Protein 2V2G (pdb70)

CATH classification: 3.40.30.10 (+1 more: 3.30.1020.10)

InterPro domains:
  IPR000866 Alkyl hydroperoxide reductase subunit C/ Thiol specific antioxidant [PF00578] (6-140)
  IPR013766 Thioredoxin domain [PS51352] (3-165)
  IPR019479 Peroxiredoxin, C-terminal [PF10417] (162-196)
  IPR024706 Peroxiredoxin, AhpC-type [PIRSF000239] (3-217)
  IPR036249 Thioredoxin-like superfamily [SSF52833] (3-201)
  IPR045020 1-Cys peroxiredoxin [cd03016] (5-217)

Structure (mmCIF, N/CA/C/O backbone):
data_2V2G
#
_entry.id   2V2G
#
_cell.length_a   127.246
_cell.length_b   83.226
_cell.length_c   98.349
_cell.angle_alpha   90.00
_cell.angle_beta   100.71
_cell.angle_gamma   90.00
#
_symmetry.space_group_name_H-M   'C 1 2 1'
#
loop_
_entity.id
_entity.type
_entity.pdbx_description
1 polymer 'PEROXIREDOXIN 6'
2 non-polymer 'BENZOIC ACID'
3 non-polymer GLYCEROL
4 water water
#
loop_
_atom_site.group_PDB
_atom_site.id
_atom_site.type_symbol
_atom_site.label_atom_id
_atom_site.label_alt_id
_atom_site.label_comp_id
_atom_site.label_asym_id
_atom_site.label_entity_id
_atom_site.label_seq_id
_atom_site.pdbx_PDB_ins_code
_atom_site.Cartn_x
_atom_site.Cartn_y
_atom_site.Cartn_z
_atom_site.occupancy
_atom_site.B_iso_or_equiv
_atom_site.auth_seq_id
_atom_site.auth_comp_id
_atom_site.auth_asym_id
_atom_site.auth_atom_id
_atom_site.pdbx_PDB_model_num
ATOM 1 N N . GLY A 1 2 ? -2.198 53.393 -19.781 1.00 33.08 2 GLY A N 1
ATOM 2 C CA . GLY A 1 2 ? -2.484 51.931 -19.820 1.00 31.83 2 GLY A CA 1
ATOM 3 C C . GLY A 1 2 ? -1.611 51.201 -18.809 1.00 31.16 2 GLY A C 1
ATOM 4 O O . GLY A 1 2 ? -0.681 51.781 -18.249 1.00 31.68 2 GLY A O 1
ATOM 5 N N . ILE A 1 3 ? -1.931 49.960 -18.522 1.00 30.47 3 ILE A N 1
ATOM 6 C CA . ILE A 1 3 ? -1.203 49.181 -17.553 1.00 30.54 3 ILE A CA 1
ATOM 7 C C . ILE A 1 3 ? -0.727 47.889 -18.220 1.00 29.97 3 ILE A C 1
ATOM 8 O O . ILE A 1 3 ? -1.488 47.265 -18.966 1.00 30.87 3 ILE A O 1
ATOM 13 N N . THR A 1 4 ? 0.533 47.551 -18.059 1.00 28.11 4 THR A N 1
ATOM 14 C CA . THR A 1 4 ? 1.073 46.359 -18.702 1.00 28.52 4 THR A CA 1
ATOM 15 C C . THR A 1 4 ? 1.158 45.219 -17.691 1.00 26.43 4 THR A C 1
ATOM 16 O O . THR A 1 4 ? 1.124 45.430 -16.453 1.00 26.56 4 THR A O 1
ATOM 20 N N . LEU A 1 5 ? 1.311 44.003 -18.192 1.00 23.52 5 LEU A N 1
ATOM 21 C CA . LEU A 1 5 ? 1.380 42.862 -17.281 1.00 23.84 5 LEU A CA 1
ATOM 22 C C . LEU A 1 5 ? 2.610 42.962 -16.390 1.00 22.58 5 LEU A C 1
ATOM 23 O O . LEU A 1 5 ? 3.708 43.382 -16.822 1.00 23.36 5 LEU A O 1
ATOM 28 N N . GLY A 1 6 ? 2.425 42.568 -15.103 1.00 23.19 6 GLY A N 1
ATOM 29 C CA . GLY A 1 6 ? 3.435 42.593 -14.117 1.00 22.74 6 GLY A CA 1
ATOM 30 C C . GLY A 1 6 ? 3.590 43.945 -13.436 1.00 23.13 6 GLY A C 1
ATOM 31 O O . GLY A 1 6 ? 4.334 44.038 -12.486 1.00 24.84 6 GLY A O 1
ATOM 32 N N . GLU A 1 7 ? 2.890 44.994 -13.931 1.00 23.63 7 GLU A N 1
ATOM 33 C CA . GLU A 1 7 ? 2.966 46.293 -13.233 1.00 24.22 7 GLU A CA 1
ATOM 34 C C . GLU A 1 7 ? 2.179 46.207 -11.936 1.00 22.24 7 GLU A C 1
ATOM 35 O O . GLU A 1 7 ? 1.133 45.534 -11.889 1.00 22.64 7 GLU A O 1
ATOM 41 N N . VAL A 1 8 ? 2.654 46.930 -10.910 1.00 24.15 8 VAL A N 1
ATOM 42 C CA . VAL A 1 8 ? 1.842 47.126 -9.695 1.00 23.31 8 VAL A CA 1
ATOM 43 C C . VAL A 1 8 ? 0.599 47.963 -10.028 1.00 23.75 8 VAL A C 1
ATOM 44 O O . VAL A 1 8 ? 0.693 49.062 -10.625 1.00 25.74 8 VAL A O 1
ATOM 48 N N . PHE A 1 9 ? -0.575 47.402 -9.719 1.00 21.94 9 PHE A N 1
ATOM 49 C CA . PHE A 1 9 ? -1.814 48.082 -9.990 1.00 23.37 9 PHE A CA 1
ATOM 50 C C . PHE A 1 9 ? -1.868 49.376 -9.184 1.00 25.18 9 PHE A C 1
ATOM 51 O O . PHE A 1 9 ? -1.426 49.424 -8.040 1.00 24.41 9 PHE A O 1
ATOM 59 N N . PRO A 1 10 ? -2.339 50.473 -9.759 1.00 25.12 10 PRO A N 1
ATOM 60 C CA . PRO A 1 10 ? -2.435 51.711 -8.949 1.00 24.56 10 PRO A CA 1
ATOM 61 C C . PRO A 1 10 ? -3.221 51.541 -7.632 1.00 23.11 10 PRO A C 1
ATOM 62 O O . PRO A 1 10 ? -4.307 50.908 -7.580 1.00 23.11 10 PRO A O 1
ATOM 66 N N . ASN A 1 11 ? -2.644 52.132 -6.572 1.00 23.22 11 ASN A N 1
ATOM 67 C CA . ASN A 1 11 ? -3.255 52.128 -5.236 1.00 23.02 11 ASN A CA 1
ATOM 68 C C . ASN A 1 11 ? -4.181 53.340 -5.132 1.00 22.74 11 ASN A C 1
ATOM 69 O O . ASN A 1 11 ? -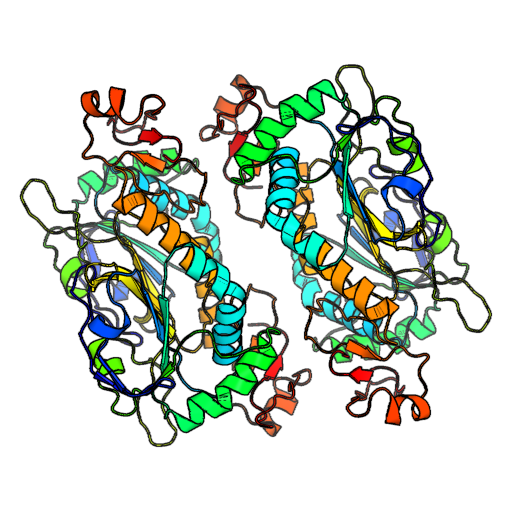3.980 54.329 -4.392 1.00 22.00 11 ASN A O 1
ATOM 74 N N . PHE A 1 12 ? -5.238 53.234 -5.931 1.00 23.33 12 PHE A N 1
ATOM 75 C CA . PHE A 1 12 ? -6.137 54.356 -6.123 1.00 23.85 12 PHE A CA 1
ATOM 76 C C . PHE A 1 12 ? -7.114 54.529 -4.966 1.00 24.04 12 PHE A C 1
ATOM 77 O O . PHE A 1 12 ? -7.414 53.546 -4.250 1.00 24.51 12 PHE A O 1
ATOM 85 N N . GLU A 1 13 ? -7.592 55.773 -4.804 1.00 25.52 13 GLU A N 1
ATOM 86 C CA . GLU A 1 13 ? -8.648 56.159 -3.863 1.00 27.30 13 GLU A CA 1
ATOM 87 C C . GLU A 1 13 ? -9.880 56.441 -4.735 1.00 27.05 13 GLU A C 1
ATOM 88 O O . GLU A 1 13 ? -9.798 57.268 -5.658 1.00 28.54 13 GLU A O 1
ATOM 94 N N . ALA A 1 14 ? -10.995 55.765 -4.469 1.00 26.14 14 ALA A N 1
ATOM 95 C CA . ALA A 1 14 ? -12.231 55.989 -5.230 1.00 26.91 14 ALA A CA 1
ATOM 96 C C . ALA A 1 14 ? -13.455 55.934 -4.302 1.00 27.55 14 ALA A C 1
ATOM 97 O O . ALA A 1 14 ? -13.413 55.270 -3.275 1.00 28.17 14 ALA A O 1
ATOM 99 N N . ASP A 1 15 ? -14.541 56.613 -4.672 1.00 27.71 15 ASP A N 1
ATOM 100 C CA . ASP A 1 15 ? -15.831 56.347 -4.043 1.00 26.46 15 ASP A CA 1
ATOM 101 C C . ASP A 1 15 ? -16.496 55.101 -4.698 1.00 24.60 15 ASP A C 1
ATOM 102 O O . ASP A 1 15 ? -16.216 54.670 -5.843 1.00 24.91 15 ASP A O 1
ATOM 107 N N . SER A 1 16 ? -17.386 54.516 -3.916 1.00 23.82 16 SER A N 1
ATOM 108 C CA . SER A 1 16 ? -18.016 53.270 -4.274 1.00 24.09 16 SER A CA 1
ATOM 109 C C . SER A 1 16 ? -19.314 53.094 -3.516 1.00 23.80 16 SER A C 1
ATOM 110 O O . SER A 1 16 ? -19.614 53.854 -2.595 1.00 23.39 16 SER A O 1
ATOM 113 N N . THR A 1 17 ? -20.038 52.041 -3.884 1.00 23.93 17 THR A N 1
ATOM 114 C CA . THR A 1 17 ? -21.228 51.601 -3.137 1.00 24.21 17 THR A CA 1
ATOM 115 C C . THR A 1 17 ? -21.002 51.147 -1.686 1.00 23.72 17 THR A C 1
ATOM 116 O O . THR A 1 17 ? -21.970 51.020 -0.920 1.00 24.76 17 THR A O 1
ATOM 120 N N . ILE A 1 18 ? -19.741 50.887 -1.335 1.00 23.20 18 ILE A N 1
ATOM 121 C CA . ILE A 1 18 ? -19.352 50.605 0.041 1.00 24.97 18 ILE A CA 1
ATOM 122 C C . ILE A 1 18 ? -18.587 51.769 0.659 1.00 26.49 18 ILE A C 1
ATOM 123 O O . ILE A 1 18 ? -18.018 51.622 1.723 1.00 27.89 18 ILE A O 1
ATOM 128 N N . GLY A 1 19 ? -18.658 52.946 0.051 1.00 26.41 19 GLY A N 1
ATOM 129 C CA . GLY A 1 19 ? -17.980 54.127 0.569 1.00 26.15 19 GLY A CA 1
ATOM 130 C C . GLY A 1 19 ? -16.596 54.284 -0.035 1.00 26.26 19 GLY A C 1
ATOM 131 O O . GLY A 1 19 ? -16.241 53.607 -0.998 1.00 25.71 19 GLY A O 1
ATOM 132 N N . LYS A 1 20 ? -15.811 55.208 0.498 1.00 26.03 20 LYS A N 1
ATOM 133 C CA . LYS A 1 20 ? -14.493 55.435 -0.052 1.00 27.68 20 LYS A CA 1
ATOM 134 C C . LYS A 1 20 ? -13.590 54.284 0.274 1.00 27.13 20 LYS A C 1
ATOM 135 O O . LYS A 1 20 ? -13.686 53.681 1.348 1.00 27.80 20 LYS A O 1
ATOM 141 N N . LEU A 1 21 ? -12.747 53.950 -0.688 1.00 27.06 21 LEU A N 1
ATOM 142 C CA . LEU A 1 21 ? -11.790 52.886 -0.542 1.00 27.52 21 LEU A CA 1
ATOM 143 C C . LEU A 1 21 ? -10.455 53.210 -1.175 1.00 27.26 21 LEU A C 1
ATOM 144 O O . LEU A 1 21 ? -10.339 54.042 -2.080 1.00 27.99 21 LEU A O 1
ATOM 149 N N . LYS A 1 22 ? -9.445 52.527 -0.654 1.00 25.18 22 LYS A N 1
ATOM 150 C CA . LYS A 1 22 ? -8.098 52.614 -1.144 1.00 24.32 22 LYS A CA 1
ATOM 151 C C . LYS A 1 22 ? -7.752 51.201 -1.659 1.00 23.77 22 LYS A C 1
ATOM 152 O O . LYS A 1 22 ? -7.893 50.181 -0.968 1.00 21.02 22 LYS A O 1
ATOM 158 N N . PHE A 1 23 ? -7.412 51.105 -2.930 1.00 22.10 23 PHE A N 1
ATOM 159 C CA . PHE A 1 23 ? -7.460 49.823 -3.598 1.00 23.69 23 PHE A CA 1
ATOM 160 C C . PHE A 1 23 ? -6.584 48.705 -2.980 1.00 23.20 23 PHE A C 1
ATOM 161 O O . PHE A 1 23 ? -7.045 47.570 -2.804 1.00 23.91 23 PHE A O 1
ATOM 169 N N . HIS A 1 24 ? -5.330 49.020 -2.669 1.00 22.86 24 HIS A N 1
ATOM 170 C CA . HIS A 1 24 ? -4.459 48.000 -2.072 1.00 23.28 24 HIS A CA 1
ATOM 171 C C . HIS A 1 24 ? -4.970 47.542 -0.713 1.00 23.16 24 HIS A C 1
ATOM 172 O O . HIS A 1 24 ? -4.691 46.389 -0.341 1.00 22.70 24 HIS A O 1
ATOM 179 N N . ASP A 1 25 ? -5.633 48.427 0.043 1.00 23.78 25 ASP A N 1
ATOM 180 C CA . ASP A 1 25 ? -6.204 48.120 1.387 1.00 24.01 25 ASP A CA 1
ATOM 181 C C . ASP A 1 25 ? -7.416 47.193 1.226 1.00 25.45 25 ASP A C 1
ATOM 182 O O . ASP A 1 25 ? -7.605 46.238 1.974 1.00 25.45 25 ASP A O 1
ATOM 187 N N . TRP A 1 26 ? -8.246 47.522 0.258 1.00 24.94 26 TRP A N 1
ATOM 188 C CA . TRP A 1 26 ? -9.471 46.793 -0.012 1.00 24.60 26 TRP A CA 1
ATOM 189 C C . TRP A 1 26 ? -9.121 45.405 -0.526 1.00 24.44 26 TRP A C 1
ATOM 190 O O . TRP A 1 26 ? -9.669 44.402 -0.041 1.00 24.96 26 TRP A O 1
ATOM 201 N N . LEU A 1 27 ? -8.185 45.336 -1.445 1.00 24.62 27 LEU A N 1
ATOM 202 C CA . LEU A 1 27 ? -7.781 44.058 -2.000 1.00 24.82 27 LEU A CA 1
ATOM 203 C C . LEU A 1 27 ? -7.030 43.188 -0.955 1.00 24.19 27 LEU A C 1
ATOM 204 O O . LEU A 1 27 ? -7.317 41.982 -0.791 1.00 23.89 27 LEU A O 1
ATOM 209 N N . GLY A 1 28 ? -6.083 43.798 -0.230 1.00 23.63 28 GLY A N 1
ATOM 210 C CA . GLY A 1 28 ? -5.303 42.987 0.697 1.00 24.84 28 GLY A CA 1
ATOM 211 C C . GLY A 1 28 ? -4.485 41.890 0.008 1.00 24.58 28 GLY A C 1
ATOM 212 O O . GLY A 1 28 ? -4.110 41.999 -1.174 1.00 26.86 28 GLY A O 1
ATOM 213 N N . ASN A 1 29 ? -4.204 40.824 0.774 1.00 26.49 29 ASN A N 1
ATOM 214 C CA . ASN A 1 29 ? -3.330 39.738 0.313 1.00 25.98 29 ASN A CA 1
ATOM 215 C C . ASN A 1 29 ? -4.173 38.676 -0.438 1.00 26.54 29 ASN A C 1
ATOM 216 O O . ASN A 1 29 ? -4.280 37.528 0.009 1.00 29.03 29 ASN A O 1
ATOM 221 N N . SER A 1 30 ? -4.869 39.122 -1.463 1.00 24.59 30 SER A N 1
ATOM 222 C CA . SER A 1 30 ? -5.870 38.328 -2.165 1.00 25.54 30 SER A CA 1
ATOM 223 C C . SER A 1 30 ? -5.769 38.536 -3.660 1.00 24.88 30 SER A C 1
ATOM 224 O O . SER A 1 30 ? -5.414 39.646 -4.091 1.00 25.79 30 SER A O 1
ATOM 227 N N . TRP A 1 31 ? -6.190 37.496 -4.427 1.00 24.91 31 TRP A N 1
ATOM 228 C CA . TRP A 1 31 ? -6.478 37.639 -5.845 1.00 24.95 31 TRP A CA 1
ATOM 229 C C . TRP A 1 31 ? -7.708 38.526 -5.984 1.00 23.83 31 TRP A C 1
ATOM 230 O O . TRP A 1 31 ? -8.605 38.506 -5.134 1.00 22.75 31 TRP A O 1
ATOM 241 N N . GLY A 1 32 ? -7.750 39.275 -7.063 1.00 23.75 32 GLY A N 1
ATOM 242 C CA . GLY A 1 32 ? -8.829 40.185 -7.340 1.00 24.75 32 GLY A CA 1
ATOM 243 C C . GLY A 1 32 ? -9.158 40.293 -8.803 1.00 24.93 32 GLY A C 1
ATOM 244 O O . GLY A 1 32 ? -8.276 40.118 -9.625 1.00 25.40 32 GLY A O 1
ATOM 245 N N . VAL A 1 33 ? -10.395 40.668 -9.099 1.00 24.21 33 VAL A N 1
ATOM 246 C CA . VAL A 1 33 ? -10.823 40.966 -10.469 1.00 23.59 33 VAL A CA 1
ATOM 247 C C . VAL A 1 33 ? -11.537 42.313 -10.444 1.00 23.85 33 VAL A C 1
ATOM 248 O O . VAL A 1 33 ? -12.579 42.430 -9.757 1.00 25.76 33 VAL A O 1
ATOM 252 N N . LEU A 1 34 ? -10.948 43.312 -11.091 1.00 24.38 34 LEU A N 1
ATOM 253 C CA . LEU A 1 34 ? -11.603 44.577 -11.347 1.00 24.83 34 LEU A CA 1
ATOM 254 C C . LEU A 1 34 ? -12.168 44.565 -12.748 1.00 25.54 34 LEU A C 1
ATOM 255 O O . LEU A 1 34 ? -11.441 44.279 -13.697 1.00 25.78 34 LEU A O 1
ATOM 260 N N . PHE A 1 35 ? -13.453 44.859 -12.900 1.00 24.20 35 PHE A N 1
ATOM 261 C CA . PHE A 1 35 ? -14.060 44.841 -14.240 1.00 25.09 35 PHE A CA 1
ATOM 262 C C . PHE A 1 35 ? -14.908 46.058 -14.405 1.00 25.94 35 PHE A C 1
ATOM 263 O O . PHE A 1 35 ? -15.524 46.525 -13.430 1.00 29.11 35 PHE A O 1
ATOM 271 N N . SER A 1 36 ? -14.880 46.653 -15.590 1.00 24.71 36 SER A N 1
ATOM 272 C CA . SER A 1 36 ? -15.635 47.855 -15.852 1.00 23.70 36 SER A CA 1
ATOM 273 C C . SER A 1 36 ? -16.787 47.588 -16.823 1.00 24.07 36 SER A C 1
ATOM 274 O O . SER A 1 36 ? -16.840 46.578 -17.534 1.00 25.29 36 SER A O 1
ATOM 277 N N . HIS A 1 37 ? -17.706 48.555 -16.862 1.00 24.71 37 HIS A N 1
ATOM 278 C CA . HIS A 1 37 ? -18.747 48.616 -17.844 1.00 23.80 37 HIS A CA 1
ATOM 279 C C . HIS A 1 37 ? -19.090 50.062 -18.212 1.00 23.76 37 HIS A C 1
ATOM 280 O O . HIS A 1 37 ? -18.794 50.992 -17.463 1.00 22.94 37 HIS A O 1
ATOM 287 N N . PRO A 1 38 ? -19.647 50.275 -19.419 1.00 24.00 38 PRO A N 1
ATOM 288 C CA . PRO A 1 38 ? -19.801 51.670 -19.906 1.00 24.36 38 PRO A CA 1
ATOM 289 C C . PRO A 1 38 ? -20.756 52.567 -19.135 1.00 24.44 38 PRO A C 1
ATOM 290 O O . PRO A 1 38 ? -20.396 53.686 -18.804 1.00 24.86 38 PRO A O 1
ATOM 294 N N . ARG A 1 39 ? -21.942 52.055 -18.788 1.00 25.20 39 ARG A N 1
ATOM 295 C CA . ARG A 1 39 ? -22.971 52.891 -18.227 1.00 25.50 39 ARG A CA 1
ATOM 296 C C . ARG A 1 39 ? -23.951 52.012 -17.449 1.00 24.65 39 ARG A C 1
ATOM 297 O O . ARG A 1 39 ? -24.312 50.958 -17.904 1.00 26.23 39 ARG A O 1
ATOM 305 N N . ASP A 1 40 ? -24.383 52.506 -16.296 1.00 25.28 40 ASP A N 1
ATOM 306 C CA . ASP A 1 40 ? -25.507 51.908 -15.560 1.00 24.46 40 ASP A CA 1
ATOM 307 C C . ASP A 1 40 ? -26.761 52.028 -16.371 1.00 25.12 40 ASP A C 1
ATOM 308 O O . ASP A 1 40 ? -26.860 52.896 -17.246 1.00 25.73 40 ASP A O 1
ATOM 313 N N . PHE A 1 41 ? -27.747 51.170 -16.076 1.00 24.54 41 PHE A N 1
ATOM 314 C CA . PHE A 1 41 ? -29.032 51.209 -16.760 1.00 24.15 41 PHE A CA 1
ATOM 315 C C . PHE A 1 41 ? -28.885 50.997 -18.286 1.00 23.58 41 PHE A C 1
ATOM 316 O O . PHE A 1 41 ? -29.570 51.672 -19.098 1.00 23.87 41 PHE A O 1
ATOM 324 N N . THR A 1 42 ? -27.972 50.116 -18.658 1.00 24.47 42 THR A N 1
ATOM 325 C CA . THR A 1 42 ? -27.870 49.658 -20.029 1.00 25.99 42 THR A CA 1
ATOM 326 C C . THR A 1 42 ? -27.887 48.137 -20.052 1.00 25.73 42 THR A C 1
ATOM 327 O O . THR A 1 42 ? -27.505 47.486 -19.051 1.00 25.86 42 THR A O 1
ATOM 331 N N . PRO A 1 43 ? -28.408 47.559 -21.168 1.00 26.71 43 PRO A N 1
ATOM 332 C CA . PRO A 1 43 ? -28.844 46.138 -21.170 1.00 25.46 43 PRO A CA 1
ATOM 333 C C . PRO A 1 43 ? -27.721 45.114 -21.064 1.00 24.46 43 PRO A C 1
ATOM 334 O O . PRO A 1 43 ? -27.770 44.210 -20.223 1.00 24.57 43 PRO A O 1
ATOM 338 N N . VAL A 1 44 ? -26.731 45.167 -21.950 1.00 22.77 44 VAL A N 1
ATOM 339 C CA . VAL A 1 44 ? -25.604 44.176 -21.844 1.00 23.20 44 VAL A CA 1
ATOM 340 C C . VAL A 1 44 ? -24.929 44.231 -20.480 1.00 23.23 44 VAL A C 1
ATOM 341 O O . VAL A 1 44 ? -24.641 43.213 -19.898 1.00 23.53 44 VAL A O 1
ATOM 345 N N . SER A 1 45 ? -24.686 45.455 -20.018 1.00 22.68 45 SER A N 1
ATOM 346 C CA . SER A 1 45 ? -24.052 45.687 -18.717 1.00 23.59 45 SER A CA 1
ATOM 347 C C . SER A 1 45 ? -24.852 45.003 -17.614 1.00 23.19 45 SER A C 1
ATOM 348 O O . SER A 1 45 ? -24.256 44.395 -16.688 1.00 24.14 45 SER A O 1
ATOM 351 N N . THR A 1 46 ? -26.159 45.055 -17.737 1.00 22.45 46 THR A N 1
ATOM 352 C CA . THR A 1 46 ? -27.051 44.415 -16.735 1.00 23.30 46 THR A CA 1
ATOM 353 C C . THR A 1 46 ? -26.889 42.909 -16.797 1.00 23.56 46 THR A C 1
ATOM 354 O O . THR A 1 46 ? -26.732 42.227 -15.764 1.00 22.89 46 THR A O 1
ATOM 358 N N . THR A 1 47 ? -26.917 42.337 -18.012 1.00 23.19 47 THR A N 1
ATOM 359 C CA . THR A 1 47 ? -26.649 40.887 -18.137 1.00 23.14 47 THR A CA 1
ATOM 360 C C . THR A 1 47 ? -25.290 40.453 -17.559 1.00 23.28 47 THR A C 1
ATOM 361 O O . THR A 1 47 ? -25.157 39.365 -17.005 1.00 23.76 47 THR A O 1
ATOM 365 N N . GLU A 1 48 ? -24.251 41.295 -17.736 1.00 23.30 48 GLU A N 1
ATOM 366 C CA . GLU A 1 48 ? -22.910 40.974 -17.258 1.00 23.28 48 GLU A CA 1
ATOM 367 C C . GLU A 1 48 ? -22.778 40.995 -15.737 1.00 22.75 48 GLU A C 1
ATOM 368 O O . GLU A 1 48 ? -22.326 39.985 -15.126 1.00 23.67 48 GLU A O 1
ATOM 374 N N . LEU A 1 49 ? -23.200 42.091 -15.121 1.00 23.35 49 LEU A N 1
ATOM 375 C CA . LEU A 1 49 ? -23.154 42.155 -13.641 1.00 23.04 49 LEU A CA 1
ATOM 376 C C . LEU A 1 49 ? -24.089 41.108 -13.048 1.00 22.68 49 LEU A C 1
ATOM 377 O O . LEU A 1 49 ? -23.800 40.534 -12.005 1.00 25.15 49 LEU A O 1
ATOM 382 N N . GLY A 1 50 ? -25.190 40.790 -13.710 1.00 22.57 50 GLY A N 1
ATOM 383 C CA . GLY A 1 50 ? -26.064 39.728 -13.213 1.00 22.60 50 GLY A CA 1
ATOM 384 C C . GLY A 1 50 ? -25.441 38.356 -13.290 1.00 21.32 50 GLY A C 1
ATOM 385 O O . GLY A 1 50 ? -25.587 37.510 -12.399 1.00 23.69 50 GLY A O 1
ATOM 386 N N . ARG A 1 51 ? -24.711 38.097 -14.377 1.00 22.04 51 ARG A N 1
ATOM 387 C CA . ARG A 1 51 ? -23.913 36.898 -14.497 1.00 22.00 51 ARG A CA 1
ATOM 388 C C . ARG A 1 51 ? -22.875 36.762 -13.393 1.00 21.44 51 ARG A C 1
ATOM 389 O O . ARG A 1 51 ? -22.630 35.654 -12.905 1.00 22.40 51 ARG A O 1
ATOM 397 N N . VAL A 1 52 ? -22.189 37.865 -13.079 1.00 22.02 52 VAL A N 1
ATOM 398 C CA . VAL A 1 52 ? -21.210 37.837 -12.000 1.00 23.03 52 VAL A CA 1
ATOM 399 C C . VAL A 1 52 ? -21.873 37.466 -10.654 1.00 23.06 52 VAL A C 1
ATOM 400 O O . VAL A 1 52 ? -21.329 36.621 -9.930 1.00 23.11 52 VAL A O 1
ATOM 404 N N . ILE A 1 53 ? -23.038 38.012 -10.354 1.00 23.65 53 ILE A N 1
ATOM 405 C CA . ILE A 1 53 ? -23.808 37.561 -9.160 1.00 22.65 53 ILE A CA 1
ATOM 406 C C . ILE A 1 53 ? -24.036 36.030 -9.227 1.00 23.60 53 ILE A C 1
ATOM 407 O O . ILE A 1 53 ? -23.784 35.316 -8.249 1.00 21.85 53 ILE A O 1
ATOM 412 N N . GLN A 1 54 ? -24.479 35.518 -10.398 1.00 23.34 54 GLN A N 1
ATOM 413 C CA . GLN A 1 54 ? -24.700 34.095 -10.533 1.00 22.91 54 GLN A CA 1
ATOM 414 C C . GLN A 1 54 ? -23.453 33.255 -10.228 1.00 22.29 54 GLN A C 1
ATOM 415 O O . GLN A 1 54 ? -23.585 32.142 -9.707 1.00 23.53 54 GLN A O 1
ATOM 421 N N . LEU A 1 55 ? -22.278 33.810 -10.569 1.00 22.90 55 LEU A N 1
ATOM 422 C CA . LEU A 1 55 ? -21.007 33.141 -10.385 1.00 23.62 55 LEU A CA 1
ATOM 423 C C . LEU A 1 55 ? -20.286 33.521 -9.054 1.00 23.67 55 LEU A C 1
ATOM 424 O O . LEU A 1 55 ? -19.115 33.150 -8.874 1.00 24.17 55 LEU A O 1
ATOM 429 N N . GLU A 1 56 ? -20.921 34.259 -8.144 1.00 24.48 56 GLU A N 1
ATOM 430 C CA . GLU A 1 56 ? -20.170 34.830 -7.023 1.00 26.07 56 GLU A CA 1
ATOM 431 C C . GLU A 1 56 ? -19.514 33.723 -6.152 1.00 25.76 56 GLU A C 1
ATOM 432 O O . GLU A 1 56 ? -18.350 33.865 -5.755 1.00 27.51 56 GLU A O 1
ATOM 438 N N . GLY A 1 57 ? -20.218 32.636 -5.940 1.00 24.04 57 GLY A N 1
ATOM 439 C CA . GLY A 1 57 ? -19.627 31.507 -5.271 1.00 24.98 57 GLY A CA 1
ATOM 440 C C . GLY A 1 57 ? -18.423 30.850 -5.953 1.00 24.39 57 GLY A C 1
ATOM 441 O O . GLY A 1 57 ? -17.561 30.316 -5.265 1.00 25.39 57 GLY A O 1
ATOM 442 N N . ASP A 1 58 ? -18.386 30.837 -7.290 1.00 24.99 58 ASP A N 1
ATOM 443 C CA . ASP A 1 58 ? -17.236 30.291 -8.007 1.00 24.93 58 ASP A CA 1
ATOM 444 C C . ASP A 1 58 ? -15.992 31.170 -7.778 1.00 23.61 58 ASP A C 1
ATOM 445 O O . ASP A 1 58 ? -14.892 30.672 -7.643 1.00 24.54 58 ASP A O 1
ATOM 450 N N . PHE A 1 59 ? -16.184 32.467 -7.724 1.00 24.33 59 PHE A N 1
ATOM 451 C CA . PHE A 1 59 ? -15.074 33.394 -7.426 1.00 24.43 59 PHE A CA 1
ATOM 452 C C . PHE A 1 59 ? -14.684 33.231 -5.955 1.00 26.25 59 PHE A C 1
ATOM 453 O O . PHE A 1 59 ? -13.492 33.142 -5.641 1.00 25.42 59 PHE A O 1
ATOM 461 N N . LYS A 1 60 ? -15.696 33.157 -5.084 1.00 26.29 60 LYS A N 1
ATOM 462 C CA . LYS A 1 60 ? -15.432 33.060 -3.638 1.00 25.37 60 LYS A CA 1
ATOM 463 C C . LYS A 1 60 ? -14.628 31.798 -3.351 1.00 24.99 60 LYS A C 1
ATOM 464 O O . LYS A 1 60 ? -13.670 31.859 -2.591 1.00 24.18 60 LYS A O 1
ATOM 470 N N . LYS A 1 61 ? -15.002 30.665 -3.948 1.00 25.10 61 LYS A N 1
ATOM 471 C CA . LYS A 1 61 ? -14.286 29.379 -3.769 1.00 26.40 61 LYS A CA 1
ATOM 472 C C . LYS A 1 61 ? -12.797 29.495 -4.113 1.00 24.97 61 LYS A C 1
ATOM 473 O O . LYS A 1 61 ? -11.946 28.720 -3.590 1.00 25.76 61 LYS A O 1
ATOM 479 N N . ARG A 1 62 ? -12.505 30.385 -5.051 1.00 24.42 62 ARG A N 1
ATOM 480 C CA . ARG A 1 62 ? -11.130 30.567 -5.520 1.00 23.85 62 ARG A CA 1
ATOM 481 C C . ARG A 1 62 ? -10.384 31.656 -4.791 1.00 24.70 62 ARG A C 1
ATOM 482 O O . ARG A 1 62 ? -9.252 31.973 -5.135 1.00 24.15 62 ARG A O 1
ATOM 490 N N . GLY A 1 63 ? -11.008 32.254 -3.770 1.00 22.94 63 GLY A N 1
ATOM 491 C CA . GLY A 1 63 ? -10.366 33.347 -3.051 1.00 24.16 63 GLY A CA 1
ATOM 492 C C . GLY A 1 63 ? -10.211 34.615 -3.854 1.00 22.76 63 GLY A C 1
ATOM 493 O O . GLY A 1 63 ? -9.265 35.390 -3.652 1.00 24.57 63 GLY A O 1
ATOM 494 N N . VAL A 1 64 ? -11.134 34.852 -4.792 1.00 22.63 64 VAL A N 1
ATOM 495 C CA . VAL A 1 64 ? -11.032 35.979 -5.703 1.00 22.81 64 VAL A CA 1
ATOM 496 C C . VAL A 1 64 ? -12.063 37.061 -5.383 1.00 23.85 64 VAL A C 1
ATOM 497 O O . VAL A 1 64 ? -13.289 36.789 -5.317 1.00 25.04 64 VAL A O 1
ATOM 501 N N . LYS A 1 65 ? -11.540 38.203 -4.986 1.00 23.15 65 LYS A N 1
ATOM 502 C CA . LYS A 1 65 ? -12.398 39.373 -4.675 1.00 23.88 65 LYS A CA 1
ATOM 503 C C . LYS A 1 65 ? -12.831 40.048 -5.947 1.00 25.77 65 LYS A C 1
ATOM 504 O O . LYS A 1 65 ? -11.989 40.410 -6.772 1.00 29.20 65 LYS A O 1
ATOM 510 N N . LEU A 1 66 ? -14.112 40.348 -6.053 1.00 24.73 66 LEU A N 1
ATOM 511 C CA . LEU A 1 66 ? -14.639 41.080 -7.179 1.00 23.17 66 LEU A CA 1
ATOM 512 C C . LEU A 1 66 ? -14.962 42.558 -6.929 1.00 22.78 66 LEU A C 1
ATOM 513 O O . LEU A 1 66 ? -15.441 42.908 -5.845 1.00 23.23 66 LEU A O 1
ATOM 518 N N . ILE A 1 67 ? -14.759 43.380 -7.951 1.00 22.33 67 ILE A N 1
ATOM 519 C CA . ILE A 1 67 ? -15.099 44.801 -7.891 1.00 23.32 67 ILE A CA 1
ATOM 520 C C . ILE A 1 67 ? -15.404 45.373 -9.272 1.00 23.57 67 ILE A C 1
ATOM 521 O O . ILE A 1 67 ? -14.663 45.139 -10.180 1.00 24.07 67 ILE A O 1
ATOM 526 N N . ALA A 1 68 ? -16.585 46.012 -9.371 1.00 23.32 68 ALA A N 1
ATOM 527 C CA . ALA A 1 68 ? -17.056 46.627 -10.621 1.00 24.42 68 ALA A CA 1
ATOM 528 C C . ALA A 1 68 ? -16.752 48.129 -10.652 1.00 24.86 68 ALA A C 1
ATOM 529 O O . ALA A 1 68 ? -16.410 48.713 -9.647 1.00 24.81 68 ALA A O 1
ATOM 531 N N . LEU A 1 69 ? -16.899 48.740 -11.834 1.00 23.96 69 LEU A N 1
ATOM 532 C CA . LEU A 1 69 ? -16.531 50.128 -12.107 1.00 25.37 69 LEU A CA 1
ATOM 533 C C . LEU A 1 69 ? -17.238 50.653 -13.316 1.00 23.95 69 LEU A C 1
ATOM 534 O O . LEU A 1 69 ? -17.260 50.009 -14.362 1.00 23.47 69 LEU A O 1
ATOM 539 N N . SER A 1 70 ? -17.872 51.795 -13.163 1.00 22.79 70 SER A N 1
ATOM 540 C CA . SER A 1 70 ? -18.206 52.648 -14.298 1.00 23.19 70 SER A CA 1
ATOM 541 C C . SER A 1 70 ? -18.027 54.134 -13.911 1.00 22.71 70 SER A C 1
ATOM 542 O O . SER A 1 70 ? -17.743 54.489 -12.755 1.00 23.68 70 SER A O 1
ATOM 545 N N . CYS A 1 71 ? -18.216 55.011 -14.871 1.00 23.66 71 CYS A N 1
ATOM 546 C CA . CYS A 1 71 ? -18.051 56.458 -14.578 1.00 23.62 71 CYS A CA 1
ATOM 547 C C . CYS A 1 71 ? -19.318 57.086 -13.972 1.00 24.77 71 CYS A C 1
ATOM 548 O O . CYS A 1 71 ? -19.370 58.268 -13.728 1.00 25.54 71 CYS A O 1
ATOM 551 N N . ASP A 1 72 ? -20.337 56.278 -13.722 1.00 25.37 72 ASP A N 1
ATOM 552 C CA . ASP A 1 72 ? -21.552 56.803 -13.095 1.00 26.11 72 ASP A CA 1
ATOM 553 C C . ASP A 1 72 ? -21.367 57.057 -11.588 1.00 26.38 72 ASP A C 1
ATOM 554 O O . ASP A 1 72 ? -20.395 56.610 -10.987 1.00 26.86 72 ASP A O 1
ATOM 559 N N . ASN A 1 73 ? -22.329 57.742 -10.984 1.00 25.24 73 ASN A N 1
ATOM 560 C CA . ASN A 1 73 ? -22.270 58.052 -9.577 1.00 25.70 73 ASN A CA 1
ATOM 561 C C . ASN A 1 73 ? -22.791 56.919 -8.681 1.00 24.89 73 ASN A C 1
ATOM 562 O O . ASN A 1 73 ? -23.461 55.982 -9.141 1.00 24.77 73 ASN A O 1
ATOM 567 N N . VAL A 1 74 ? -22.484 57.001 -7.402 1.00 24.62 74 VAL A N 1
ATOM 568 C CA . VAL A 1 74 ? -22.831 55.933 -6.457 1.00 25.28 74 VAL A CA 1
ATOM 569 C C . VAL A 1 74 ? -24.369 55.735 -6.306 1.00 24.36 74 VAL A C 1
ATOM 570 O O . VAL A 1 74 ? -24.860 54.602 -6.195 1.00 23.91 74 VAL A O 1
ATOM 574 N N . ALA A 1 75 ? -25.128 56.833 -6.299 1.00 24.33 75 ALA A N 1
ATOM 575 C CA . ALA A 1 75 ? -26.603 56.760 -6.217 1.00 24.64 75 ALA A CA 1
ATOM 576 C C . ALA A 1 75 ? -27.212 55.960 -7.372 1.00 24.80 75 ALA A C 1
ATOM 577 O O . ALA A 1 75 ? -28.051 55.072 -7.166 1.00 24.02 75 ALA A O 1
ATOM 579 N N . ASP A 1 76 ? -26.729 56.211 -8.590 1.00 24.07 76 ASP A N 1
ATOM 580 C CA . ASP A 1 76 ? -27.129 55.419 -9.751 1.00 24.87 76 ASP A CA 1
ATOM 581 C C . ASP A 1 76 ? -26.711 53.930 -9.646 1.00 24.29 76 ASP A C 1
ATOM 582 O O . ASP A 1 76 ? -27.464 53.005 -9.995 1.00 23.01 76 ASP A O 1
ATOM 587 N N . HIS A 1 77 ? -25.515 53.679 -9.135 1.00 24.05 77 HIS A N 1
ATOM 588 C CA . HIS A 1 77 ? -25.091 52.303 -8.895 1.00 24.55 77 HIS A CA 1
ATOM 589 C C . HIS A 1 77 ? -26.029 51.599 -7.938 1.00 22.79 77 HIS A C 1
ATOM 590 O O . HIS A 1 77 ? -26.427 50.468 -8.179 1.00 22.64 77 HIS A O 1
ATOM 597 N N . LYS A 1 78 ? -26.389 52.263 -6.850 1.00 24.40 78 LYS A N 1
ATOM 598 C CA . LYS A 1 78 ? -27.283 51.643 -5.867 1.00 25.89 78 LYS A CA 1
ATOM 599 C C . LYS A 1 78 ? -28.656 51.331 -6.460 1.00 24.92 78 LYS A C 1
ATOM 600 O O . LYS A 1 78 ? -29.168 50.226 -6.282 1.00 26.23 78 LYS A O 1
ATOM 606 N N . GLU A 1 79 ? -29.217 52.268 -7.217 1.00 25.26 79 GLU A N 1
ATOM 607 C CA . GLU A 1 79 ? -30.521 52.062 -7.829 1.00 24.83 79 GLU A CA 1
ATOM 608 C C . GLU A 1 79 ? -30.462 50.979 -8.902 1.00 23.95 79 GLU A C 1
ATOM 609 O O . GLU A 1 79 ? -31.269 50.057 -8.941 1.00 25.05 79 GLU A O 1
ATOM 615 N N . TRP A 1 80 ? -29.489 51.100 -9.778 1.00 23.51 80 TRP A N 1
ATOM 616 C CA . TRP A 1 80 ? -29.347 50.107 -10.831 1.00 23.39 80 TRP A CA 1
ATOM 617 C C . TRP A 1 80 ? -29.042 48.705 -10.307 1.00 23.04 80 TRP A C 1
ATOM 618 O O . TRP A 1 80 ? -29.413 47.723 -10.937 1.00 23.58 80 TRP A O 1
ATOM 629 N N . SER A 1 81 ? -28.357 48.602 -9.178 1.00 22.84 81 SER A N 1
ATOM 630 C CA . SER A 1 81 ? -28.035 47.319 -8.617 1.00 23.99 81 SER A CA 1
ATOM 631 C C . SER A 1 81 ? -29.327 46.464 -8.376 1.00 22.82 81 SER A C 1
ATOM 632 O O . SER A 1 81 ? -29.287 45.254 -8.486 1.00 23.29 81 SER A O 1
ATOM 635 N N . GLU A 1 82 ? -30.467 47.115 -8.091 1.00 23.37 82 GLU A N 1
ATOM 636 C CA . GLU A 1 82 ? -31.743 46.388 -7.936 1.00 24.26 82 GLU A CA 1
ATOM 637 C C . GLU A 1 82 ? -32.187 45.730 -9.250 1.00 24.35 82 GLU A C 1
ATOM 638 O O . GLU A 1 82 ? -32.778 44.640 -9.238 1.00 25.52 82 GLU A O 1
ATOM 644 N N . ASP A 1 83 ? -31.915 46.383 -10.371 1.00 23.56 83 ASP A N 1
ATOM 645 C CA . ASP A 1 83 ? -32.187 45.824 -11.691 1.00 24.98 83 ASP A CA 1
ATOM 646 C C . ASP A 1 83 ? -31.237 44.647 -11.955 1.00 25.03 83 ASP A C 1
ATOM 647 O O . ASP A 1 83 ? -31.650 43.605 -12.485 1.00 25.01 83 ASP A O 1
ATOM 652 N N . VAL A 1 84 ? -29.963 44.809 -11.577 1.00 24.62 84 VAL A N 1
ATOM 653 C CA . VAL A 1 84 ? -28.972 43.734 -11.735 1.00 24.40 84 VAL A CA 1
ATOM 654 C C . VAL A 1 84 ? -29.373 42.468 -10.949 1.00 24.91 84 VAL A C 1
ATOM 655 O O . VAL A 1 84 ? -29.325 41.356 -11.457 1.00 24.80 84 VAL A O 1
ATOM 659 N N . LYS A 1 85 ? -29.750 42.649 -9.689 1.00 24.87 85 LYS A N 1
ATOM 660 C CA . LYS A 1 85 ? -30.201 41.516 -8.873 1.00 25.73 85 LYS A CA 1
ATOM 661 C C . LYS A 1 85 ? -31.363 40.812 -9.559 1.00 26.57 85 LYS A C 1
ATOM 662 O O . LYS A 1 85 ? -31.390 39.598 -9.644 1.00 26.18 85 LYS A O 1
ATOM 668 N N . CYS A 1 86 ? -32.321 41.587 -10.055 1.00 27.61 86 CYS A N 1
ATOM 669 C CA . CYS A 1 86 ? -33.495 41.021 -10.702 1.00 28.04 86 CYS A CA 1
ATOM 670 C C . CYS A 1 86 ? -33.115 40.072 -11.853 1.00 27.69 86 CYS A C 1
ATOM 671 O O . CYS A 1 86 ? -33.553 38.924 -11.916 1.00 26.72 86 CYS A O 1
ATOM 674 N N . LEU A 1 87 ? -32.303 40.587 -12.756 1.00 26.87 87 LEU A N 1
ATOM 675 C CA . LEU A 1 87 ? -31.901 39.880 -13.924 1.00 28.25 87 LEU A CA 1
ATOM 676 C C . LEU A 1 87 ? -31.054 38.653 -13.541 1.00 27.41 87 LEU A C 1
ATOM 677 O O . LEU A 1 87 ? -31.058 37.634 -14.234 1.00 28.93 87 LEU A O 1
ATOM 682 N N . SER A 1 88 ? -30.302 38.747 -12.452 1.00 26.03 88 SER A N 1
ATOM 683 C CA . SER A 1 88 ? -29.473 37.638 -11.998 1.00 24.77 88 SER A CA 1
ATOM 684 C C . SER A 1 88 ? -30.321 36.455 -11.547 1.00 23.27 88 SER A C 1
ATOM 685 O O . SER A 1 88 ? -29.859 35.314 -11.645 1.00 23.19 88 SER A O 1
ATOM 688 N N . GLY A 1 89 ? -31.522 36.723 -11.050 1.00 23.36 89 GLY A N 1
ATOM 689 C CA . GLY A 1 89 ? -32.407 35.673 -10.508 1.00 24.36 89 GLY A CA 1
ATOM 690 C C . GLY A 1 89 ? -31.965 35.240 -9.111 1.00 24.70 89 GLY A C 1
ATOM 691 O O . GLY A 1 89 ? -32.574 34.340 -8.503 1.00 25.27 89 GLY A O 1
ATOM 692 N N . VAL A 1 90 ? -30.924 35.887 -8.586 1.00 24.65 90 VAL A N 1
ATOM 693 C CA . VAL A 1 90 ? -30.418 35.621 -7.249 1.00 26.21 90 VAL A CA 1
ATOM 694 C C . VAL A 1 90 ? -30.929 36.680 -6.265 1.00 27.30 90 VAL A C 1
ATOM 695 O O . VAL A 1 90 ? -30.823 37.869 -6.495 1.00 27.59 90 VAL A O 1
ATOM 699 N N . LYS A 1 91 ? -31.500 36.218 -5.168 1.00 29.45 91 LYS A N 1
ATOM 700 C CA . LYS A 1 91 ? -32.004 37.105 -4.120 1.00 30.21 91 LYS A CA 1
ATOM 701 C C . LYS A 1 91 ? -30.857 37.402 -3.138 1.00 31.20 91 LYS A C 1
ATOM 702 O O . LYS A 1 91 ? -30.006 36.537 -2.890 1.00 33.32 91 LYS A O 1
ATOM 708 N N . GLY A 1 92 ? -30.785 38.630 -2.629 1.00 31.44 92 GLY A N 1
ATOM 709 C CA . GLY A 1 92 ? -29.814 38.936 -1.582 1.00 31.29 92 GLY A CA 1
ATOM 710 C C . GLY A 1 92 ? -29.002 40.158 -1.920 1.00 32.10 92 GLY A C 1
ATOM 711 O O . GLY A 1 92 ? -29.086 40.686 -3.029 1.00 32.17 92 GLY A O 1
ATOM 712 N N . ASP A 1 93 ? -28.182 40.600 -0.981 1.00 31.81 93 ASP A N 1
ATOM 713 C CA . ASP A 1 93 ? -27.420 41.817 -1.212 1.00 32.66 93 ASP A CA 1
ATOM 714 C C . ASP A 1 93 ? -26.383 41.628 -2.325 1.00 32.02 93 ASP A C 1
ATOM 715 O O . ASP A 1 93 ? -25.865 40.527 -2.535 1.00 30.34 93 ASP A O 1
ATOM 720 N N . MET A 1 94 ? -26.016 42.736 -2.979 1.00 32.54 94 MET A N 1
ATOM 721 C CA . MET A 1 94 ? -24.965 42.722 -3.964 1.00 32.99 94 MET A CA 1
ATOM 722 C C . MET A 1 94 ? -23.724 42.096 -3.400 1.00 32.80 94 MET A C 1
ATOM 723 O O . MET A 1 94 ? -23.288 42.471 -2.314 1.00 33.80 94 MET A O 1
ATOM 728 N N . PRO A 1 95 ? -23.161 41.133 -4.119 1.00 31.66 95 PRO A N 1
ATOM 729 C CA . PRO A 1 95 ? -22.014 40.450 -3.568 1.00 30.97 95 PRO A CA 1
ATOM 730 C C . PRO A 1 95 ? -20.690 41.163 -3.783 1.00 31.86 95 PRO A C 1
ATOM 731 O O . PRO A 1 95 ? -19.697 40.653 -3.289 1.00 34.90 95 PRO A O 1
ATOM 735 N N . TYR A 1 96 ? -20.665 42.294 -4.510 1.00 28.99 96 TYR A N 1
ATOM 736 C CA . TYR A 1 96 ? -19.428 43.054 -4.797 1.00 26.97 96 TYR A CA 1
ATOM 737 C C . TYR A 1 96 ? -19.697 44.581 -4.855 1.00 25.70 96 TYR A C 1
ATOM 738 O O . TYR A 1 96 ? -20.803 45.018 -5.203 1.00 24.58 96 TYR A O 1
ATOM 747 N N . PRO A 1 97 ? -18.656 45.392 -4.542 1.00 25.34 97 PRO A N 1
ATOM 748 C CA . PRO A 1 97 ? -18.841 46.866 -4.674 1.00 24.72 97 PRO A CA 1
ATOM 749 C C . PRO A 1 97 ? -18.784 47.343 -6.133 1.00 24.38 97 PRO A C 1
ATOM 750 O O . PRO A 1 97 ? -18.229 46.622 -7.004 1.00 23.42 97 PRO A O 1
ATOM 754 N N . ILE A 1 98 ? -19.315 48.548 -6.383 1.00 22.80 98 ILE A N 1
ATOM 755 C CA . ILE A 1 98 ? -19.179 49.203 -7.708 1.00 23.72 98 ILE A CA 1
ATOM 756 C C . ILE A 1 98 ? -18.541 50.567 -7.472 1.00 23.98 98 ILE A C 1
ATOM 757 O O . ILE A 1 98 ? -19.061 51.364 -6.677 1.00 24.09 98 ILE A O 1
ATOM 762 N N . ILE A 1 99 ? -17.410 50.817 -8.103 1.00 21.37 99 ILE A N 1
ATOM 763 C CA . ILE A 1 99 ? -16.651 52.061 -8.021 1.00 23.11 99 ILE A CA 1
ATOM 764 C C . ILE A 1 99 ? -17.281 53.121 -8.918 1.00 23.71 99 ILE A C 1
ATOM 765 O O . ILE A 1 99 ? -17.725 52.778 -10.052 1.00 23.80 99 ILE A O 1
ATOM 770 N N . ALA A 1 100 ? -17.320 54.365 -8.441 1.00 24.80 100 ALA A N 1
ATOM 771 C CA . ALA A 1 100 ? -17.836 55.521 -9.207 1.00 24.44 100 ALA A CA 1
ATOM 772 C C . ALA A 1 100 ? -16.679 56.359 -9.718 1.00 26.74 100 ALA A C 1
ATOM 773 O O . ALA A 1 100 ? -16.167 57.139 -8.949 1.00 29.70 100 ALA A O 1
ATOM 775 N N . ASP A 1 101 ? -16.331 56.262 -10.998 1.00 24.57 101 ASP A N 1
ATOM 776 C CA . ASP A 1 101 ? -15.168 56.977 -11.577 1.00 24.53 101 ASP A CA 1
ATOM 777 C C . ASP A 1 101 ? -15.618 58.240 -12.340 1.00 23.64 101 ASP A C 1
ATOM 778 O O . ASP A 1 101 ? -15.364 58.446 -13.561 1.00 23.58 101 ASP A O 1
ATOM 783 N N . GLU A 1 102 ? -16.283 59.139 -11.624 1.00 23.18 102 GLU A N 1
ATOM 784 C CA . GLU A 1 102 ? -16.931 60.266 -12.301 1.00 23.28 102 GLU A CA 1
ATOM 785 C C . GLU A 1 102 ? -15.968 61.247 -12.941 1.00 21.77 102 GLU A C 1
ATOM 786 O O . GLU A 1 102 ? -16.332 61.957 -13.871 1.00 23.38 102 GLU A O 1
ATOM 792 N N . THR A 1 103 ? -14.747 61.341 -12.407 1.00 22.19 103 THR A N 1
ATOM 793 C CA . THR A 1 103 ? -13.739 62.241 -12.980 1.00 22.11 103 THR A CA 1
ATOM 794 C C . THR A 1 103 ? -12.988 61.584 -14.176 1.00 21.69 103 THR A C 1
ATOM 795 O O . THR A 1 103 ? -12.193 62.272 -14.829 1.00 22.21 103 THR A O 1
ATOM 799 N N . ARG A 1 104 ? -13.286 60.343 -14.481 1.00 22.79 104 ARG A N 1
ATOM 800 C CA . ARG A 1 104 ? -12.555 59.564 -15.505 1.00 22.91 104 ARG A CA 1
ATOM 801 C C . ARG A 1 104 ? -11.062 59.332 -15.246 1.00 24.12 104 ARG A C 1
ATOM 802 O O . ARG A 1 104 ? -10.368 58.767 -16.106 1.00 24.24 104 ARG A O 1
ATOM 810 N N . GLU A 1 105 ? -10.604 59.634 -14.026 1.00 24.90 105 GLU A N 1
ATOM 811 C CA . GLU A 1 105 ? -9.206 59.396 -13.682 1.00 26.54 105 GLU A CA 1
ATOM 812 C C . GLU A 1 105 ? -8.774 57.956 -13.951 1.00 23.86 105 GLU A C 1
ATOM 813 O O . GLU A 1 105 ? -7.729 57.715 -14.503 1.00 24.52 105 GLU A O 1
ATOM 819 N N . LEU A 1 106 ? -9.567 56.983 -13.515 1.00 24.47 106 LEU A N 1
ATOM 820 C CA . LEU A 1 106 ? -9.208 55.581 -13.664 1.00 25.76 106 LEU A CA 1
ATOM 821 C C . LEU A 1 106 ? -9.420 55.113 -15.098 1.00 24.86 106 LEU A C 1
ATOM 822 O O . LEU A 1 106 ? -8.637 54.327 -15.619 1.00 25.92 106 LEU A O 1
ATOM 827 N N . ALA A 1 107 ? -10.470 55.631 -15.735 1.00 24.79 107 ALA A N 1
ATOM 828 C CA . ALA A 1 107 ? -10.739 55.236 -17.143 1.00 24.22 107 ALA A CA 1
ATOM 829 C C . ALA A 1 107 ? -9.494 55.556 -17.962 1.00 23.69 107 ALA A C 1
ATOM 830 O O . ALA A 1 107 ? -9.053 54.746 -18.781 1.00 23.80 107 ALA A O 1
ATOM 832 N N . VAL A 1 108 ? -8.925 56.723 -17.765 1.00 23.38 108 VAL A N 1
ATOM 833 C CA . VAL A 1 108 ? -7.735 57.128 -18.477 1.00 23.25 108 VAL A CA 1
ATOM 834 C C . VAL A 1 108 ? -6.493 56.373 -17.983 1.00 23.83 108 VAL A C 1
ATOM 835 O O . VAL A 1 108 ? -5.748 55.827 -18.785 1.00 24.16 108 VAL A O 1
ATOM 839 N N . LYS A 1 109 ? -6.264 56.342 -16.673 1.00 25.52 109 LYS A N 1
ATOM 840 C CA . LYS A 1 109 ? -5.080 55.684 -16.135 1.00 26.57 109 LYS A CA 1
ATOM 841 C C . LYS A 1 109 ? -4.929 54.223 -16.604 1.00 25.75 109 LYS A C 1
ATOM 842 O O . LYS A 1 109 ? -3.815 53.760 -16.945 1.00 25.28 109 LYS A O 1
ATOM 848 N N . LEU A 1 110 ? -6.050 53.506 -16.645 1.00 25.43 110 LEU A N 1
ATOM 849 C CA . LEU A 1 110 ? -6.075 52.072 -16.920 1.00 25.42 110 LEU A CA 1
ATOM 850 C C . LEU A 1 110 ? -6.226 51.775 -18.413 1.00 25.50 110 LEU A C 1
ATOM 851 O O . LEU A 1 110 ? -6.315 50.582 -18.828 1.00 26.88 110 LEU A O 1
ATOM 856 N N . GLY A 1 111 ? -6.238 52.829 -19.237 1.00 24.24 111 GLY A N 1
ATOM 857 C CA . GLY A 1 111 ? -6.298 52.613 -20.668 1.00 24.89 111 GLY A CA 1
ATOM 858 C C . GLY A 1 111 ? -7.587 51.917 -21.086 1.00 24.91 111 GLY A C 1
ATOM 859 O O . GLY A 1 111 ? -7.590 51.181 -22.082 1.00 25.75 111 GLY A O 1
ATOM 860 N N . MET A 1 112 ? -8.691 52.258 -20.395 1.00 23.47 112 MET A N 1
ATOM 861 C CA . MET A 1 112 ? -9.962 51.573 -20.603 1.00 24.00 112 MET A CA 1
ATOM 862 C C . MET A 1 112 ? -11.128 52.449 -21.137 1.00 23.82 112 MET A C 1
ATOM 863 O O . MET A 1 112 ? -12.293 52.095 -20.906 1.00 24.56 112 MET A O 1
ATOM 868 N N . VAL A 1 113 ? -10.817 53.519 -21.864 1.00 23.63 113 VAL A N 1
ATOM 869 C CA . VAL A 1 113 ? -11.853 54.378 -22.463 1.00 23.29 113 VAL A CA 1
ATOM 870 C C . VAL A 1 113 ? -12.471 53.650 -23.691 1.00 25.09 113 VAL A C 1
ATOM 871 O O . VAL A 1 113 ? -11.770 52.987 -24.473 1.00 25.13 113 VAL A O 1
ATOM 875 N N . ASP A 1 114 ? -13.784 53.646 -23.759 1.00 25.43 114 ASP A N 1
ATOM 876 C CA . ASP A 1 114 ? -14.464 53.007 -24.906 1.00 24.96 114 ASP A CA 1
ATOM 877 C C . ASP A 1 114 ? -14.274 53.900 -26.134 1.00 26.13 114 ASP A C 1
ATOM 878 O O . ASP A 1 114 ? -14.375 55.126 -26.079 1.00 25.72 114 ASP A O 1
ATOM 883 N N . PRO A 1 115 ? -14.049 53.247 -27.297 1.00 26.84 115 PRO A N 1
ATOM 884 C CA . PRO A 1 115 ? -13.812 53.906 -28.561 1.00 28.01 115 PRO A CA 1
ATOM 885 C C . PRO A 1 115 ? -15.063 54.631 -29.100 1.00 28.25 115 PRO A C 1
ATOM 886 O O . PRO A 1 115 ? -14.959 55.613 -29.839 1.00 28.69 115 PRO A O 1
ATOM 890 N N . ASP A 1 116 ? -16.254 54.142 -28.753 1.00 28.06 116 ASP A N 1
ATOM 891 C CA . ASP A 1 116 ? -17.469 54.641 -29.400 1.00 27.67 116 ASP A CA 1
ATOM 892 C C . ASP A 1 116 ? -18.496 55.284 -28.465 1.00 26.55 116 ASP A C 1
ATOM 893 O O . ASP A 1 116 ? -19.283 56.154 -28.905 1.00 27.60 116 ASP A O 1
ATOM 898 N N . GLU A 1 117 ? -18.535 54.824 -27.216 1.00 26.11 117 GLU A N 1
ATOM 899 C CA . GLU A 1 117 ? -19.638 55.189 -26.312 1.00 26.53 117 GLU A CA 1
ATOM 900 C C . GLU A 1 117 ? -19.174 56.363 -25.471 1.00 25.94 117 GLU A C 1
ATOM 901 O O . GLU A 1 117 ? -18.210 56.239 -24.713 1.00 26.27 117 GLU A O 1
ATOM 907 N N . ARG A 1 118 ? -19.919 57.450 -25.588 1.00 27.09 118 ARG A N 1
ATOM 908 C CA . ARG A 1 118 ? -19.729 58.657 -24.818 1.00 28.45 118 ARG A CA 1
ATOM 909 C C . ARG A 1 118 ? -21.111 59.088 -24.322 1.00 28.81 118 ARG A C 1
ATOM 910 O O . ARG A 1 118 ? -22.150 58.693 -24.889 1.00 28.66 118 ARG A O 1
ATOM 918 N N . THR A 1 119 ? -21.144 59.908 -23.279 1.00 28.67 119 THR A N 1
ATOM 919 C CA . THR A 1 119 ? -22.408 60.484 -22.838 1.00 29.43 119 THR A CA 1
ATOM 920 C C . THR A 1 119 ? -22.905 61.449 -23.907 1.00 30.21 119 THR A C 1
ATOM 921 O O . THR A 1 119 ? -22.126 61.920 -24.754 1.00 29.47 119 THR A O 1
ATOM 925 N N . SER A 1 120 ? -24.196 61.778 -23.819 1.00 30.87 120 SER A N 1
ATOM 926 C CA . SER A 1 120 ? -24.832 62.752 -24.703 1.00 31.72 120 SER A CA 1
ATOM 927 C C . SER A 1 120 ? -24.151 64.112 -24.607 1.00 31.73 120 SER A C 1
ATOM 928 O O . SER A 1 120 ? -24.220 64.943 -25.520 1.00 32.90 120 SER A O 1
ATOM 931 N N . THR A 1 121 ? -23.510 64.352 -23.471 1.00 31.63 121 THR A N 1
ATOM 932 C CA . THR A 1 121 ? -22.791 65.588 -23.202 1.00 31.69 121 THR A CA 1
ATOM 933 C C . THR A 1 121 ? -21.282 65.541 -23.595 1.00 31.77 121 THR A C 1
ATOM 934 O O . THR A 1 121 ? -20.528 66.507 -23.380 1.00 32.46 121 THR A O 1
ATOM 938 N N . GLY A 1 122 ? -20.849 64.419 -24.158 1.00 31.54 122 GLY A N 1
ATOM 939 C CA . GLY A 1 122 ? -19.495 64.266 -24.703 1.00 30.86 122 GLY A CA 1
ATOM 940 C C . GLY A 1 122 ? -18.467 63.723 -23.724 1.00 30.41 122 GLY A C 1
ATOM 941 O O . GLY A 1 122 ? -17.277 63.790 -23.993 1.00 30.74 122 GLY A O 1
ATOM 942 N N . MET A 1 123 ? -18.891 63.211 -22.581 1.00 29.08 123 MET A N 1
ATOM 943 C CA . MET A 1 123 ? -17.894 62.730 -21.613 1.00 28.23 123 MET A CA 1
ATOM 944 C C . MET A 1 123 ? -17.492 61.280 -22.010 1.00 26.34 123 MET A C 1
ATOM 945 O O . MET A 1 123 ? -18.354 60.457 -22.382 1.00 24.77 123 MET A O 1
ATOM 950 N N . PRO A 1 124 ? -16.197 60.957 -21.924 1.00 25.66 124 PRO A N 1
ATOM 951 C CA . PRO A 1 124 ? -15.777 59.563 -22.108 1.00 24.96 124 PRO A CA 1
ATOM 952 C C . PRO A 1 124 ? -16.440 58.564 -21.146 1.00 24.10 124 PRO A C 1
ATOM 953 O O . PRO A 1 124 ? -16.854 58.951 -20.047 1.00 23.19 124 PRO A O 1
ATOM 957 N N . LEU A 1 125 ? -16.436 57.311 -21.518 1.00 22.92 125 LEU A N 1
ATOM 958 C CA . LEU A 1 125 ? -16.962 56.251 -20.688 1.00 22.72 125 LEU A CA 1
ATOM 959 C C . LEU A 1 125 ? -16.006 55.073 -20.816 1.00 23.12 125 LEU A C 1
ATOM 960 O O . LEU A 1 125 ? -15.209 54.992 -21.772 1.00 23.34 125 LEU A O 1
ATOM 965 N N . THR A 1 126 ? -16.026 54.187 -19.845 1.00 22.47 126 THR A N 1
ATOM 966 C CA . THR A 1 126 ? -15.149 53.014 -19.937 1.00 22.91 126 THR A CA 1
ATOM 967 C C . THR A 1 126 ? -15.704 51.982 -20.915 1.00 23.13 126 THR A C 1
ATOM 968 O O . THR A 1 126 ? -16.884 51.948 -21.185 1.00 24.09 126 THR A O 1
ATOM 972 N N . CYS A 1 127 ? -14.814 51.121 -21.402 1.00 24.31 127 CYS A N 1
ATOM 973 C CA . CYS A 1 127 ? -15.214 49.913 -22.124 1.00 24.49 127 CYS A CA 1
ATOM 974 C C . CYS A 1 127 ? -15.569 48.780 -21.134 1.00 25.33 127 CYS A C 1
ATOM 975 O O . CYS A 1 127 ? -15.972 49.062 -19.998 1.00 26.18 127 CYS A O 1
ATOM 978 N N . ARG A 1 128 ? -15.519 47.524 -21.594 1.00 24.60 128 ARG A N 1
ATOM 979 C CA . ARG A 1 128 ? -15.768 46.364 -20.795 1.00 24.08 128 ARG A CA 1
ATOM 980 C C . ARG A 1 128 ? -14.429 45.696 -20.502 1.00 25.04 128 ARG A C 1
ATOM 981 O O . ARG A 1 128 ? -13.977 44.756 -21.189 1.00 24.24 128 ARG A O 1
ATOM 989 N N . ALA A 1 129 ? -13.672 46.289 -19.590 1.00 25.19 129 ALA A N 1
ATOM 990 C CA . ALA A 1 129 ? -12.315 45.836 -19.274 1.00 24.47 129 ALA A CA 1
ATOM 991 C C . ALA A 1 129 ? -12.348 44.829 -18.121 1.00 25.34 129 ALA A C 1
ATOM 992 O O . ALA A 1 129 ? -13.212 44.912 -17.276 1.00 24.44 129 ALA A O 1
ATOM 994 N N . VAL A 1 130 ? -11.363 43.960 -18.061 1.00 24.04 130 VAL A N 1
ATOM 995 C CA . VAL A 1 130 ? -11.191 43.059 -16.915 1.00 24.78 130 VAL A CA 1
ATOM 996 C C . VAL A 1 130 ? -9.721 43.019 -16.587 1.00 23.82 130 VAL A C 1
ATOM 997 O O . VAL A 1 130 ? -8.848 42.791 -17.470 1.00 23.79 130 VAL A O 1
ATOM 1001 N N . PHE A 1 131 ? -9.415 43.247 -15.324 1.00 22.73 131 PHE A N 1
ATOM 1002 C CA . PHE A 1 131 ? -8.080 43.186 -14.834 1.00 23.06 131 PHE A CA 1
ATOM 1003 C C . PHE A 1 131 ? -8.028 42.133 -13.711 1.00 24.30 131 PHE A C 1
ATOM 1004 O O . PHE A 1 131 ? -8.756 42.238 -12.757 1.00 24.57 131 PHE A O 1
ATOM 1012 N N . ILE A 1 132 ? -7.169 41.145 -13.892 1.00 23.56 132 ILE A N 1
ATOM 1013 C CA . ILE A 1 132 ? -6.894 40.102 -12.876 1.00 23.82 132 ILE A CA 1
ATOM 1014 C C . ILE A 1 132 ? -5.612 40.474 -12.159 1.00 24.58 132 ILE A C 1
ATOM 1015 O O . ILE A 1 132 ? -4.551 40.574 -12.742 1.00 24.39 132 ILE A O 1
ATOM 1020 N N . ILE A 1 133 ? -5.728 40.656 -10.838 1.00 22.67 133 ILE A N 1
ATOM 1021 C CA . ILE A 1 133 ? -4.643 41.239 -10.027 1.00 24.08 133 ILE A CA 1
ATOM 1022 C C . ILE A 1 133 ? -4.248 40.192 -8.978 1.00 23.87 133 ILE A C 1
ATOM 1023 O O . ILE A 1 133 ? -5.130 39.559 -8.319 1.00 23.46 133 ILE A O 1
ATOM 1028 N N . GLY A 1 134 ? -2.969 39.931 -8.861 1.00 22.70 134 GLY A N 1
ATOM 1029 C CA . GLY A 1 134 ? -2.514 38.951 -7.868 1.00 23.02 134 GLY A CA 1
ATOM 1030 C C . GLY A 1 134 ? -2.446 39.513 -6.469 1.00 23.56 134 GLY A C 1
ATOM 1031 O O . GLY A 1 134 ? -2.584 40.732 -6.236 1.00 23.12 134 GLY A O 1
ATOM 1032 N N . PRO A 1 135 ? -2.209 38.631 -5.484 1.00 23.77 135 PRO A N 1
ATOM 1033 C CA . PRO A 1 135 ? -2.051 39.111 -4.099 1.00 23.41 135 PRO A CA 1
ATOM 1034 C C . PRO A 1 135 ? -0.834 40.016 -3.889 1.00 23.77 135 PRO A C 1
ATOM 1035 O O . PRO A 1 135 ? -0.714 40.670 -2.850 1.00 24.44 135 PRO A O 1
ATOM 1039 N N . ASP A 1 136 ? 0.067 40.023 -4.857 1.00 23.00 136 ASP A N 1
ATOM 1040 C CA . ASP A 1 136 ? 1.223 40.899 -4.849 1.00 22.30 136 ASP A CA 1
ATOM 1041 C C . ASP A 1 136 ? 0.930 42.267 -5.511 1.00 23.56 136 ASP A C 1
ATOM 1042 O O . ASP A 1 136 ? 1.836 43.121 -5.576 1.00 24.24 136 ASP A O 1
ATOM 1047 N N . LYS A 1 137 ? -0.337 42.451 -5.846 1.00 23.09 137 LYS A N 1
ATOM 1048 C CA . LYS A 1 137 ? -0.906 43.708 -6.352 1.00 22.52 137 LYS A CA 1
ATOM 1049 C C . LYS A 1 137 ? -0.503 43.900 -7.806 1.00 23.71 137 LYS A C 1
ATOM 1050 O O . LYS A 1 137 ? -0.775 44.988 -8.383 1.00 23.59 137 LYS A O 1
ATOM 1056 N N . LYS A 1 138 ? 0.102 42.891 -8.402 1.00 21.49 138 LYS A N 1
ATOM 1057 C CA . LYS A 1 138 ? 0.522 43.041 -9.834 1.00 22.79 138 LYS A CA 1
ATOM 1058 C C . LYS A 1 138 ? -0.533 42.602 -10.813 1.00 22.74 138 LYS A C 1
ATOM 1059 O O . LYS A 1 138 ? -1.262 41.610 -10.559 1.00 23.71 138 LYS A O 1
ATOM 1065 N N . LEU A 1 139 ? -0.615 43.281 -11.965 1.00 21.88 139 LEU A N 1
ATOM 1066 C CA . LEU A 1 139 ? -1.510 42.818 -13.009 1.00 21.77 139 LEU A CA 1
ATOM 1067 C C . LEU A 1 139 ? -1.043 41.483 -13.640 1.00 23.03 139 LEU A C 1
ATOM 1068 O O . LEU A 1 139 ? 0.043 41.380 -14.177 1.00 22.90 139 LEU A O 1
ATOM 1073 N N . LYS A 1 140 ? -1.901 40.486 -13.632 1.00 22.54 140 LYS A N 1
ATOM 1074 C CA . LYS A 1 140 ? -1.536 39.169 -14.143 1.00 22.65 140 LYS A CA 1
ATOM 1075 C C . LYS A 1 140 ? -2.107 38.829 -15.543 1.00 21.96 140 LYS A C 1
ATOM 1076 O O . LYS A 1 140 ? -1.516 38.018 -16.289 1.00 21.93 140 LYS A O 1
ATOM 1082 N N . LEU A 1 141 ? -3.215 39.485 -15.899 1.00 23.34 141 LEU A N 1
ATOM 1083 C CA . LEU A 1 141 ? -3.942 39.239 -17.152 1.00 23.72 141 LEU A CA 1
ATOM 1084 C C . LEU A 1 141 ? -4.952 40.333 -17.369 1.00 24.53 141 LEU A C 1
ATOM 1085 O O . LEU A 1 141 ? -5.521 40.826 -16.385 1.00 23.93 141 LEU A O 1
ATOM 1090 N N . SER A 1 142 ? -5.123 40.797 -18.603 1.00 23.04 142 SER A N 1
ATOM 1091 C CA . SER A 1 142 ? -6.149 41.798 -18.852 1.00 24.03 142 SER A CA 1
ATOM 1092 C C . SER A 1 142 ? -6.881 41.503 -20.180 1.00 23.75 142 SER A C 1
ATOM 1093 O O . SER A 1 142 ? -6.289 40.901 -21.077 1.00 24.39 142 SER A O 1
ATOM 1096 N N . ILE A 1 143 ? -8.096 42.031 -20.250 1.00 24.15 143 ILE A N 1
ATOM 1097 C CA . ILE A 1 143 ? -8.864 42.050 -21.518 1.00 24.58 143 ILE A CA 1
ATOM 1098 C C . ILE A 1 143 ? -9.499 43.392 -21.659 1.00 24.82 143 ILE A C 1
ATOM 1099 O O . ILE A 1 143 ? -9.955 43.999 -20.659 1.00 25.06 143 ILE A O 1
ATOM 1104 N N . LEU A 1 144 ? -9.622 43.850 -22.894 1.00 23.86 144 LEU A N 1
ATOM 1105 C CA . LEU A 1 144 ? -10.330 45.090 -23.202 1.00 23.96 144 LEU A CA 1
ATOM 1106 C C . LEU A 1 144 ? -11.330 44.774 -24.276 1.00 24.57 144 LEU A C 1
ATOM 1107 O O . LEU A 1 144 ? -10.990 44.656 -25.479 1.00 22.13 144 LEU A O 1
ATOM 1112 N N . TYR A 1 145 ? -12.559 44.581 -23.857 1.00 22.93 145 TYR A N 1
ATOM 1113 C CA . TYR A 1 145 ? -13.666 44.370 -24.812 1.00 22.70 145 TYR A CA 1
ATOM 1114 C C . TYR A 1 145 ? -14.449 45.693 -24.988 1.00 22.61 145 TYR A C 1
ATOM 1115 O O . TYR A 1 145 ? -14.612 46.460 -24.019 1.00 23.46 145 TYR A O 1
ATOM 1124 N N . PRO A 1 146 ? -14.964 45.961 -26.204 1.00 21.79 146 PRO A N 1
ATOM 1125 C CA . PRO A 1 146 ? -15.734 47.177 -26.388 1.00 22.30 146 PRO A CA 1
ATOM 1126 C C . PRO A 1 146 ? -17.182 47.106 -25.873 1.00 21.87 146 PRO A C 1
ATOM 1127 O O . PRO A 1 146 ? -17.702 45.984 -25.554 1.00 21.89 146 PRO A O 1
ATOM 1131 N N . ALA A 1 147 ? -17.888 48.255 -25.849 1.00 21.82 147 ALA A N 1
ATOM 1132 C CA . ALA A 1 147 ? -19.244 48.286 -25.348 1.00 24.10 147 ALA A CA 1
ATOM 1133 C C . ALA A 1 147 ? -20.185 47.326 -26.083 1.00 22.75 147 ALA A C 1
ATOM 1134 O O . ALA A 1 147 ? -21.143 46.846 -25.535 1.00 23.58 147 ALA A O 1
ATOM 1136 N N . THR A 1 148 ? -19.918 47.078 -27.355 1.00 22.43 148 THR A N 1
ATOM 1137 C CA . THR A 1 148 ? -20.772 46.236 -28.192 1.00 24.18 148 THR A CA 1
ATOM 1138 C C . THR A 1 148 ? -20.837 44.761 -27.774 1.00 23.11 148 THR A C 1
ATOM 1139 O O . THR A 1 148 ? -21.732 44.013 -28.203 1.00 23.42 148 THR A O 1
ATOM 1143 N N . THR A 1 149 ? -19.826 44.327 -27.025 1.00 22.97 149 THR A N 1
ATOM 1144 C CA . THR A 1 149 ? -19.445 42.888 -26.953 1.00 23.46 149 THR A CA 1
ATOM 1145 C C . THR A 1 149 ? -19.366 42.422 -25.487 1.00 23.50 149 THR A C 1
ATOM 1146 O O . THR A 1 149 ? -18.367 42.606 -24.810 1.00 25.50 149 THR A O 1
ATOM 1150 N N . GLY A 1 150 ? -20.436 41.777 -25.039 1.00 23.87 150 GLY A N 1
ATOM 1151 C CA . GLY A 1 150 ? -20.457 41.255 -23.698 1.00 24.04 150 GLY A CA 1
ATOM 1152 C C . GLY A 1 150 ? -19.416 40.203 -23.460 1.00 23.11 150 GLY A C 1
ATOM 1153 O O . GLY A 1 150 ? -19.042 39.492 -24.351 1.00 23.51 150 GLY A O 1
ATOM 1154 N N . ARG A 1 151 ? -18.888 40.121 -22.224 1.00 24.06 151 ARG A N 1
ATOM 1155 C CA . ARG A 1 151 ? -17.837 39.225 -21.878 1.00 25.40 151 ARG A CA 1
ATOM 1156 C C . ARG A 1 151 ? -18.301 37.776 -21.613 1.00 26.90 151 ARG A C 1
ATOM 1157 O O . ARG A 1 151 ? -19.485 37.491 -21.588 1.00 26.08 151 ARG A O 1
ATOM 1165 N N . ASN A 1 152 ? -17.311 36.881 -21.560 1.00 27.13 152 ASN A N 1
ATOM 1166 C CA . ASN A 1 152 ? -17.459 35.458 -21.220 1.00 27.79 152 ASN A CA 1
ATOM 1167 C C . ASN A 1 152 ? -16.758 35.268 -19.871 1.00 28.38 152 ASN A C 1
ATOM 1168 O O . ASN A 1 152 ? -15.542 35.130 -19.791 1.00 28.48 152 ASN A O 1
ATOM 1173 N N . PHE A 1 153 ? -17.570 35.202 -18.813 1.00 30.72 153 PHE A N 1
ATOM 1174 C CA . PHE A 1 153 ? -17.040 35.115 -17.448 1.00 30.95 153 PHE A CA 1
ATOM 1175 C C . PHE A 1 153 ? -16.602 33.661 -17.114 1.00 30.22 153 PHE A C 1
ATOM 1176 O O . PHE A 1 153 ? -15.812 33.480 -16.190 1.00 30.90 153 PHE A O 1
ATOM 1184 N N . SER A 1 154 ? -17.047 32.674 -17.874 1.00 30.07 154 SER A N 1
ATOM 1185 C CA . SER A 1 154 ? -16.463 31.307 -17.726 1.00 29.82 154 SER A CA 1
ATOM 1186 C C . SER A 1 154 ? -14.998 31.275 -18.169 1.00 27.88 154 SER A C 1
ATOM 1187 O O . SER A 1 154 ? -14.195 30.576 -17.563 1.00 27.13 154 SER A O 1
ATOM 1190 N N . GLU A 1 155 ? -14.658 32.014 -19.216 1.00 26.07 155 GLU A N 1
ATOM 1191 C CA . GLU A 1 155 ? -13.243 32.136 -19.624 1.00 25.56 155 GLU A CA 1
ATOM 1192 C C . GLU A 1 155 ? -12.415 32.832 -18.528 1.00 24.88 155 GLU A C 1
ATOM 1193 O O . GLU A 1 155 ? -11.285 32.478 -18.277 1.00 25.22 155 GLU A O 1
ATOM 1199 N N . ILE A 1 156 ? -13.008 33.824 -17.863 1.00 25.03 156 ILE A N 1
ATOM 1200 C CA . ILE A 1 156 ? -12.353 34.515 -16.756 1.00 24.97 156 ILE A CA 1
ATOM 1201 C C . ILE A 1 156 ? -12.068 33.504 -15.620 1.00 23.82 156 ILE A C 1
ATOM 1202 O O . ILE A 1 156 ? -10.945 33.462 -15.108 1.00 25.74 156 ILE A O 1
ATOM 1207 N N . LEU A 1 157 ? -13.052 32.671 -15.293 1.00 24.46 157 LEU A N 1
ATOM 1208 C CA . LEU A 1 157 ? -12.823 31.607 -14.287 1.00 23.21 157 LEU A CA 1
ATOM 1209 C C . LEU A 1 157 ? -11.739 30.646 -14.778 1.00 24.81 157 LEU A C 1
ATOM 1210 O O . LEU A 1 157 ? -10.880 30.199 -13.991 1.00 24.93 157 LEU A O 1
ATOM 1215 N N . ARG A 1 158 ? -11.757 30.292 -16.063 1.00 22.91 158 ARG A N 1
ATOM 1216 C CA . ARG A 1 158 ? -10.745 29.322 -16.589 1.00 24.36 158 ARG A CA 1
ATOM 1217 C C . ARG A 1 158 ? -9.340 29.868 -16.404 1.00 24.80 158 ARG A C 1
ATOM 1218 O O . ARG A 1 158 ? -8.421 29.164 -15.970 1.00 24.43 158 ARG A O 1
ATOM 1226 N N . VAL A 1 159 ? -9.130 31.133 -16.796 1.00 23.33 159 VAL A N 1
ATOM 1227 C CA . VAL A 1 159 ? -7.811 31.735 -16.652 1.00 24.14 159 VAL A CA 1
ATOM 1228 C C . VAL A 1 159 ? -7.414 31.944 -15.207 1.00 24.07 159 VAL A C 1
ATOM 1229 O O . VAL A 1 159 ? -6.237 31.815 -14.917 1.00 25.18 159 VAL A O 1
ATOM 1233 N N . ILE A 1 160 ? -8.346 32.242 -14.322 1.00 24.71 160 ILE A N 1
ATOM 1234 C CA . ILE A 1 160 ? -8.031 32.273 -12.885 1.00 24.73 160 ILE A CA 1
ATOM 1235 C C . ILE A 1 160 ? -7.457 30.939 -12.436 1.00 24.77 160 ILE A C 1
ATOM 1236 O O . ILE A 1 160 ? -6.411 30.887 -11.771 1.00 25.56 160 ILE A O 1
ATOM 1241 N N . ASP A 1 161 ? -8.103 29.841 -12.834 1.00 24.87 161 ASP A N 1
ATOM 1242 C CA . ASP A 1 161 ? -7.590 28.479 -12.494 1.00 25.18 161 ASP A CA 1
ATOM 1243 C C . ASP A 1 161 ? -6.176 28.286 -13.012 1.00 25.10 161 ASP A C 1
ATOM 1244 O O . ASP A 1 161 ? -5.292 27.764 -12.322 1.00 23.90 161 ASP A O 1
ATOM 1249 N N . SER A 1 162 ? -5.937 28.723 -14.236 1.00 23.86 162 SER A N 1
ATOM 1250 C CA . SER A 1 162 ? -4.566 28.604 -14.841 1.00 24.31 162 SER A CA 1
ATOM 1251 C C . SER A 1 162 ? -3.588 29.442 -14.063 1.00 24.66 162 SER A C 1
ATOM 1252 O O . SER A 1 162 ? -2.498 28.980 -13.672 1.00 24.33 162 SER A O 1
ATOM 1255 N N . LEU A 1 163 ? -3.964 30.677 -13.769 1.00 24.27 163 LEU A N 1
ATOM 1256 C CA . LEU A 1 163 ? -3.024 31.604 -13.098 1.00 23.31 163 LEU A CA 1
ATOM 1257 C C . LEU A 1 163 ? -2.680 31.070 -11.686 1.00 23.28 163 LEU A C 1
ATOM 1258 O O . LEU A 1 163 ? -1.563 31.242 -11.240 1.00 22.63 163 LEU A O 1
ATOM 1263 N N . GLN A 1 164 ? -3.676 30.576 -10.957 1.00 22.94 164 GLN A N 1
ATOM 1264 C CA . GLN A 1 164 ? -3.447 30.154 -9.563 1.00 22.91 164 GLN A CA 1
ATOM 1265 C C . GLN A 1 164 ? -2.589 28.886 -9.561 1.00 23.47 164 GLN A C 1
ATOM 1266 O O . GLN A 1 164 ? -1.691 28.745 -8.714 1.00 22.92 164 GLN A O 1
ATOM 1272 N N . LEU A 1 165 ? -2.828 28.012 -10.531 1.00 22.99 165 LEU A N 1
ATOM 1273 C CA . LEU A 1 165 ? -1.989 26.774 -10.645 1.00 22.64 165 LEU A CA 1
ATOM 1274 C C . LEU A 1 165 ? -0.533 27.075 -11.018 1.00 21.91 165 LEU A C 1
ATOM 1275 O O . LEU A 1 165 ? 0.423 26.588 -10.396 1.00 23.00 165 LEU A O 1
ATOM 1280 N N . THR A 1 166 ? -0.343 27.916 -12.057 1.00 23.52 166 THR A N 1
ATOM 1281 C CA . THR A 1 166 ? 0.982 28.158 -12.563 1.00 23.21 166 THR A CA 1
ATOM 1282 C C . THR A 1 166 ? 1.787 29.084 -11.672 1.00 23.98 166 THR A C 1
ATOM 1283 O O . THR A 1 166 ? 2.994 29.219 -11.870 1.00 26.16 166 THR A O 1
ATOM 1287 N N . ALA A 1 167 ? 1.134 29.802 -10.737 1.00 24.14 167 ALA A N 1
ATOM 1288 C CA . ALA A 1 167 ? 1.831 30.513 -9.648 1.00 24.41 167 ALA A CA 1
ATOM 1289 C C . ALA A 1 167 ? 2.548 29.570 -8.709 1.00 25.15 167 ALA A C 1
ATOM 1290 O O . ALA A 1 167 ? 3.532 29.963 -8.098 1.00 27.19 167 ALA A O 1
ATOM 1292 N N . GLN A 1 168 ? 1.991 28.379 -8.534 1.00 25.37 168 GLN A N 1
ATOM 1293 C CA . GLN A 1 168 ? 2.465 27.413 -7.538 1.00 26.85 168 GLN A CA 1
ATOM 1294 C C . GLN A 1 168 ? 3.357 26.297 -8.099 1.00 26.59 168 GLN A C 1
ATOM 1295 O O . GLN A 1 168 ? 4.210 25.763 -7.364 1.00 25.65 168 GLN A O 1
ATOM 1301 N N . LYS A 1 169 ? 3.121 25.907 -9.344 1.00 25.48 169 LYS A N 1
ATOM 1302 C CA . LYS A 1 169 ? 3.770 24.734 -9.955 1.00 24.63 169 LYS A CA 1
ATOM 1303 C C . LYS A 1 169 ? 4.489 25.092 -11.265 1.00 23.83 169 LYS A C 1
ATOM 1304 O O . LYS A 1 169 ? 4.074 25.997 -11.978 1.00 25.80 169 LYS A O 1
ATOM 1310 N N . LYS A 1 170 ? 5.533 24.329 -11.611 1.00 23.85 170 LYS A N 1
ATOM 1311 C CA . LYS A 1 170 ? 6.404 24.598 -12.795 1.00 23.88 170 LYS A CA 1
ATOM 1312 C C . LYS A 1 170 ? 5.795 24.048 -14.083 1.00 23.21 170 LYS A C 1
ATOM 1313 O O . LYS A 1 170 ? 6.405 23.323 -14.871 1.00 22.84 170 LYS A O 1
ATOM 1319 N N . VAL A 1 171 ? 4.572 24.488 -14.279 1.00 22.99 171 VAL A N 1
ATOM 1320 C CA . VAL A 1 171 ? 3.803 24.077 -15.450 1.00 23.38 171 VAL A CA 1
ATOM 1321 C C . VAL A 1 171 ? 3.209 25.319 -16.116 1.00 23.91 171 VAL A C 1
ATOM 1322 O O . VAL A 1 171 ? 3.138 26.356 -15.519 1.00 24.16 171 VAL A O 1
ATOM 1326 N N . ALA A 1 172 ? 2.731 25.130 -17.337 1.00 24.19 172 ALA A N 1
ATOM 1327 C CA . ALA A 1 172 ? 1.956 26.173 -18.055 1.00 23.53 172 ALA A CA 1
ATOM 1328 C C . ALA A 1 172 ? 0.797 25.447 -18.703 1.00 24.10 172 ALA A C 1
ATOM 1329 O O . ALA A 1 172 ? 0.896 24.295 -19.065 1.00 24.92 172 ALA A O 1
ATOM 1331 N N . THR A 1 173 ? -0.330 26.140 -18.912 1.00 22.90 173 THR A N 1
ATOM 1332 C CA . THR A 1 173 ? -1.539 25.479 -19.361 1.00 22.95 173 THR A CA 1
ATOM 1333 C C . THR A 1 173 ? -1.691 25.674 -20.899 1.00 22.62 173 THR A C 1
ATOM 1334 O O . THR A 1 173 ? -1.564 26.799 -21.429 1.00 23.60 173 THR A O 1
ATOM 1338 N N . PRO A 1 174 ? -1.917 24.539 -21.599 1.00 23.44 174 PRO A N 1
ATOM 1339 C CA . PRO A 1 174 ? -1.946 24.605 -23.069 1.00 23.44 174 PRO A CA 1
ATOM 1340 C C . PRO A 1 174 ? -3.186 25.290 -23.656 1.00 22.81 174 PRO A C 1
ATOM 1341 O O . PRO A 1 174 ? -4.106 25.631 -22.942 1.00 22.90 174 PRO A O 1
ATOM 1345 N N . ALA A 1 175 ? -3.234 25.446 -24.973 1.00 23.32 175 ALA A N 1
ATOM 1346 C CA . ALA A 1 175 ? -4.398 26.017 -25.649 1.00 23.29 175 ALA A CA 1
ATOM 1347 C C . ALA A 1 175 ? -5.640 25.269 -25.144 1.00 24.85 175 ALA A C 1
ATOM 1348 O O . ALA A 1 175 ? -5.653 24.057 -25.131 1.00 23.15 175 ALA A O 1
ATOM 1350 N N . ASP A 1 176 ? -6.681 26.019 -24.806 1.00 24.27 176 ASP A N 1
ATOM 1351 C CA . ASP A 1 176 ? -7.981 25.431 -24.481 1.00 25.38 176 ASP A CA 1
ATOM 1352 C C . ASP A 1 176 ? -8.006 24.502 -23.259 1.00 25.11 176 ASP A C 1
ATOM 1353 O O . ASP A 1 176 ? -8.965 23.739 -23.049 1.00 25.36 176 ASP A O 1
ATOM 1358 N N . TRP A 1 177 ? -6.974 24.592 -22.429 1.00 24.58 177 TRP A N 1
ATOM 1359 C CA . TRP A 1 177 ? -6.938 23.789 -21.190 1.00 25.41 177 TRP A CA 1
ATOM 1360 C C . TRP A 1 177 ? -8.131 24.033 -20.301 1.00 24.69 177 TRP A C 1
ATOM 1361 O O . TRP A 1 177 ? -8.553 25.171 -20.100 1.00 24.69 177 TRP A O 1
ATOM 1372 N N . GLN A 1 178 ? -8.654 22.948 -19.736 1.00 25.02 178 GLN A N 1
ATOM 1373 C CA . GLN A 1 178 ? -9.620 23.031 -18.639 1.00 26.23 178 GLN A CA 1
ATOM 1374 C C . GLN A 1 178 ? -9.047 22.382 -17.388 1.00 25.57 178 GLN A C 1
ATOM 1375 O O . GLN A 1 178 ? -8.249 21.411 -17.494 1.00 23.62 178 GLN A O 1
ATOM 1381 N N . PRO A 1 179 ? -9.418 22.920 -16.201 1.00 25.75 179 PRO A N 1
ATOM 1382 C CA . PRO A 1 179 ? -8.930 22.311 -14.986 1.00 26.97 179 PRO A CA 1
ATOM 1383 C C . PRO A 1 179 ? -9.091 20.779 -14.982 1.00 26.88 179 PRO A C 1
ATOM 1384 O O . PRO A 1 179 ? -10.168 20.221 -15.336 1.00 26.70 179 PRO A O 1
ATOM 1388 N N . GLY A 1 180 ? -8.009 20.079 -14.609 1.00 26.78 180 GLY A N 1
ATOM 1389 C CA . GLY A 1 180 ? -7.963 18.648 -14.580 1.00 26.88 180 GLY A CA 1
ATOM 1390 C C . GLY A 1 180 ? -7.273 18.059 -15.804 1.00 26.92 180 GLY A C 1
ATOM 1391 O O . GLY A 1 180 ? -6.798 16.928 -15.753 1.00 27.98 180 GLY A O 1
ATOM 1392 N N . ASP A 1 181 ? -7.134 18.873 -16.875 1.00 25.53 181 ASP A N 1
ATOM 1393 C CA . ASP A 1 181 ? -6.474 18.425 -18.132 1.00 25.28 181 ASP A CA 1
ATOM 1394 C C . ASP A 1 181 ? -4.967 18.408 -17.943 1.00 24.61 181 ASP A C 1
ATOM 1395 O O . ASP A 1 181 ? -4.437 19.174 -17.141 1.00 25.05 181 ASP A O 1
ATOM 1400 N N . ARG A 1 182 ? -4.252 17.647 -18.755 1.00 24.19 182 ARG A N 1
ATOM 1401 C CA . ARG A 1 182 ? -2.794 17.701 -18.687 1.00 25.45 182 ARG A CA 1
ATOM 1402 C C . ARG A 1 182 ? -2.206 19.121 -18.992 1.00 24.40 182 ARG A C 1
ATOM 1403 O O . ARG A 1 182 ? -2.802 19.896 -19.748 1.00 25.43 182 ARG A O 1
ATOM 1411 N N . CYS A 1 183 ? -1.100 19.443 -18.321 1.00 23.46 183 CYS A N 1
ATOM 1412 C CA . CYS A 1 183 ? -0.396 20.690 -18.457 1.00 24.45 183 CYS A CA 1
ATOM 1413 C C . CYS A 1 183 ? 0.932 20.461 -19.193 1.00 23.71 183 CYS A C 1
ATOM 1414 O O . CYS A 1 183 ? 1.337 19.288 -19.407 1.00 22.82 183 CYS A O 1
ATOM 1417 N N . MET A 1 184 ? 1.616 21.550 -19.528 1.00 23.97 184 MET A N 1
ATOM 1418 C CA . MET A 1 184 ? 2.941 21.460 -20.059 1.00 24.07 184 MET A CA 1
ATOM 1419 C C . MET A 1 184 ? 3.965 21.762 -19.016 1.00 23.78 184 MET A C 1
ATOM 1420 O O . MET A 1 184 ? 3.800 22.674 -18.220 1.00 24.93 184 MET A O 1
ATOM 1425 N N . VAL A 1 185 ? 5.053 20.996 -19.019 1.00 22.64 185 VAL A N 1
ATOM 1426 C CA . VAL A 1 185 ? 6.206 21.273 -18.144 1.00 23.27 185 VAL A CA 1
ATOM 1427 C C . VAL A 1 185 ? 6.948 22.471 -18.779 1.00 23.96 185 VAL A C 1
ATOM 1428 O O . VAL A 1 185 ? 7.201 22.474 -19.973 1.00 24.01 185 VAL A O 1
ATOM 1432 N N . VAL A 1 186 ? 7.264 23.465 -17.972 1.00 25.22 186 VAL A N 1
ATOM 1433 C CA . VAL A 1 186 ? 7.884 24.694 -18.488 1.00 26.12 186 VAL A CA 1
ATOM 1434 C C . VAL A 1 186 ? 9.304 24.372 -18.959 1.00 26.68 186 VAL A C 1
ATOM 1435 O O . VAL A 1 186 ? 9.972 23.497 -18.395 1.00 25.65 186 VAL A O 1
ATOM 1439 N N . PRO A 1 187 ? 9.811 25.093 -19.995 1.00 28.93 187 PRO A N 1
ATOM 1440 C CA . PRO A 1 187 ? 11.167 24.818 -20.512 1.00 29.14 187 PRO A CA 1
ATOM 1441 C C . PRO A 1 187 ? 12.296 24.825 -19.456 1.00 28.40 187 PRO A C 1
ATOM 1442 O O . PRO A 1 187 ? 13.268 24.041 -19.580 1.00 29.14 187 PRO A O 1
ATOM 1446 N N . GLY A 1 188 ? 12.168 25.675 -18.431 1.00 27.72 188 GLY A N 1
ATOM 1447 C CA . GLY A 1 188 ? 13.202 25.824 -17.417 1.00 28.17 188 GLY A CA 1
ATOM 1448 C C . GLY A 1 188 ? 13.505 24.616 -16.526 1.00 28.18 188 GLY A C 1
ATOM 1449 O O . GLY A 1 188 ? 14.533 24.584 -15.821 1.00 29.60 188 GLY A O 1
ATOM 1450 N N . VAL A 1 189 ? 12.609 23.629 -16.530 1.00 27.13 189 VAL A N 1
ATOM 1451 C CA . VAL A 1 189 ? 12.769 22.421 -15.720 1.00 26.63 189 VAL A CA 1
ATOM 1452 C C . VAL A 1 189 ? 13.656 21.421 -16.464 1.00 27.12 189 VAL A C 1
ATOM 1453 O O . VAL A 1 189 ? 13.314 20.915 -17.529 1.00 26.40 189 VAL A O 1
ATOM 1457 N N . SER A 1 190 ? 14.789 21.088 -15.867 1.00 27.06 190 SER A N 1
ATOM 1458 C CA . SER A 1 190 ? 15.714 20.138 -16.488 1.00 27.61 190 SER A CA 1
ATOM 1459 C C . SER A 1 190 ? 15.132 18.725 -16.477 1.00 27.38 190 SER A C 1
ATOM 1460 O O . SER A 1 190 ? 14.220 18.416 -15.715 1.00 27.37 190 SER A O 1
ATOM 1463 N N . ALA A 1 191 ? 15.685 17.846 -17.299 1.00 28.95 191 ALA A N 1
ATOM 1464 C CA . ALA A 1 191 ? 15.270 16.437 -17.267 1.00 28.79 191 ALA A CA 1
ATOM 1465 C C . ALA A 1 191 ? 15.526 15.823 -15.894 1.00 29.51 191 ALA A C 1
ATOM 1466 O O . ALA A 1 191 ? 14.666 15.129 -15.342 1.00 28.64 191 ALA A O 1
ATOM 1468 N N . GLU A 1 192 ? 16.690 16.123 -15.326 1.00 29.74 192 GLU A N 1
ATOM 1469 C CA . GLU A 1 192 ? 17.022 15.600 -14.014 1.00 29.11 192 GLU A CA 1
ATOM 1470 C C . GLU A 1 192 ? 16.006 16.079 -12.984 1.00 28.02 192 GLU A C 1
ATOM 1471 O O . GLU A 1 192 ? 15.539 15.286 -12.187 1.00 27.66 192 GLU A O 1
ATOM 1477 N N . GLU A 1 193 ? 15.625 17.353 -13.009 1.00 27.50 193 GLU A N 1
ATOM 1478 C CA . GLU A 1 193 ? 14.648 17.820 -12.034 1.00 27.78 193 GLU A CA 1
ATOM 1479 C C . GLU A 1 193 ? 13.285 17.155 -12.276 1.00 27.74 193 GLU A C 1
ATOM 1480 O O . GLU A 1 193 ? 12.609 16.733 -11.335 1.00 27.01 193 GLU A O 1
ATOM 1486 N N . ALA A 1 194 ? 12.900 17.054 -13.541 1.00 27.74 194 ALA A N 1
ATOM 1487 C CA . ALA A 1 194 ? 11.628 16.436 -13.913 1.00 28.47 194 ALA A CA 1
ATOM 1488 C C . ALA A 1 194 ? 11.503 14.958 -13.491 1.00 28.47 194 ALA A C 1
ATOM 1489 O O . ALA A 1 194 ? 10.389 14.450 -13.334 1.00 27.35 194 ALA A O 1
ATOM 1491 N N . LYS A 1 195 ? 12.624 14.249 -13.315 1.00 28.83 195 LYS A N 1
ATOM 1492 C CA . LYS A 1 195 ? 12.553 12.851 -12.865 1.00 30.31 195 LYS A CA 1
ATOM 1493 C C . LYS A 1 195 ? 11.781 12.744 -11.564 1.00 30.92 195 LYS A C 1
ATOM 1494 O O . LYS A 1 195 ? 11.009 11.806 -11.351 1.00 32.02 195 LYS A O 1
ATOM 1500 N N . THR A 1 196 ? 12.027 13.700 -10.678 1.00 30.95 196 THR A N 1
ATOM 1501 C CA . THR A 1 196 ? 11.408 13.710 -9.372 1.00 31.48 196 THR A CA 1
ATOM 1502 C C . THR A 1 196 ? 10.056 14.436 -9.414 1.00 31.06 196 THR A C 1
ATOM 1503 O O . THR A 1 196 ? 9.038 13.917 -8.950 1.00 30.85 196 THR A O 1
ATOM 1507 N N . LEU A 1 197 ? 10.068 15.629 -9.989 1.00 31.29 197 LEU A N 1
ATOM 1508 C CA . LEU A 1 197 ? 8.912 16.516 -10.006 1.00 30.92 197 LEU A CA 1
ATOM 1509 C C . LEU A 1 197 ? 7.754 15.976 -10.863 1.00 30.44 197 LEU A C 1
ATOM 1510 O O . LEU A 1 197 ? 6.588 16.109 -10.496 1.00 32.46 197 LEU A O 1
ATOM 1515 N N . PHE A 1 198 ? 8.085 15.382 -12.007 1.00 29.77 198 PHE A N 1
ATOM 1516 C CA . PHE A 1 198 ? 7.100 14.936 -12.989 1.00 28.61 198 PHE A CA 1
ATOM 1517 C C . PHE A 1 198 ? 7.497 13.553 -13.495 1.00 28.38 198 PHE A C 1
ATOM 1518 O O . PHE A 1 198 ? 7.922 13.383 -14.631 1.00 27.35 198 PHE A O 1
ATOM 1526 N N . PRO A 1 199 ? 7.360 12.542 -12.637 1.00 28.01 199 PRO A N 1
ATOM 1527 C CA . PRO A 1 199 ? 7.831 11.200 -12.977 1.00 28.66 199 PRO A CA 1
ATOM 1528 C C . PRO A 1 199 ? 7.038 10.525 -14.120 1.00 28.66 199 PRO A C 1
ATOM 1529 O O . PRO A 1 199 ? 7.536 9.606 -14.759 1.00 31.10 199 PRO A O 1
ATOM 1533 N N . ASN A 1 200 ? 5.824 10.989 -14.377 1.00 29.35 200 ASN A N 1
ATOM 1534 C CA . ASN A 1 200 ? 5.034 10.506 -15.513 1.00 29.65 200 ASN A CA 1
ATOM 1535 C C . ASN A 1 200 ? 5.095 11.418 -16.741 1.00 28.97 200 ASN A C 1
ATOM 1536 O O . ASN A 1 200 ? 4.297 11.268 -17.651 1.00 31.52 200 ASN A O 1
ATOM 1541 N N . MET A 1 201 ? 6.016 12.386 -16.771 1.00 26.46 201 MET A N 1
ATOM 1542 C CA . MET A 1 201 ? 6.102 13.317 -17.879 1.00 25.70 201 MET A CA 1
ATOM 1543 C C . MET A 1 201 ? 6.282 12.552 -19.195 1.00 23.96 201 MET A C 1
ATOM 1544 O O . MET A 1 201 ? 7.004 11.573 -19.240 1.00 25.39 201 MET A O 1
ATOM 1549 N N . GLU A 1 202 ? 5.627 13.020 -20.247 1.00 24.43 202 GLU A N 1
ATOM 1550 C CA . GLU A 1 202 ? 5.820 12.542 -21.587 1.00 24.15 202 GLU A CA 1
ATOM 1551 C C . GLU A 1 202 ? 6.607 13.598 -22.380 1.00 22.91 202 GLU A C 1
ATOM 1552 O O . GLU A 1 202 ? 6.193 14.744 -22.409 1.00 23.98 202 GLU A O 1
ATOM 1558 N N . VAL A 1 203 ? 7.707 13.177 -23.022 1.00 23.75 203 VAL A N 1
ATOM 1559 C CA . VAL A 1 203 ? 8.420 14.023 -23.992 1.00 24.61 203 VAL A CA 1
ATOM 1560 C C . VAL A 1 203 ? 7.945 13.541 -25.365 1.00 24.44 203 VAL A C 1
ATOM 1561 O O . VAL A 1 203 ? 8.240 12.421 -25.765 1.00 26.13 203 VAL A O 1
ATOM 1565 N N . LYS A 1 204 ? 7.187 14.390 -26.051 1.00 23.92 204 LYS A N 1
ATOM 1566 C CA . LYS A 1 204 ? 6.713 14.085 -27.412 1.00 24.60 204 LYS A CA 1
ATOM 1567 C C . LYS A 1 204 ? 7.739 14.473 -28.510 1.00 23.90 204 LYS A C 1
ATOM 1568 O O . LYS A 1 204 ? 8.154 15.607 -28.587 1.00 25.21 204 LYS A O 1
ATOM 1574 N N . ALA A 1 205 ? 8.118 13.504 -29.353 1.00 25.26 205 ALA A N 1
ATOM 1575 C CA . ALA A 1 205 ? 9.102 13.754 -30.403 1.00 25.15 205 ALA A CA 1
ATOM 1576 C C . ALA A 1 205 ? 8.478 14.656 -31.454 1.00 26.14 205 ALA A C 1
ATOM 1577 O O . ALA A 1 205 ? 7.321 14.489 -31.816 1.00 26.22 205 ALA A O 1
ATOM 1579 N N . VAL A 1 206 ? 9.256 15.636 -31.905 1.00 25.74 206 VAL A N 1
ATOM 1580 C CA . VAL A 1 206 ? 8.841 16.618 -32.927 1.00 25.12 206 VAL A CA 1
ATOM 1581 C C . VAL A 1 206 ? 9.952 16.678 -33.998 1.00 24.27 206 VAL A C 1
ATOM 1582 O O . VAL A 1 206 ? 11.063 16.254 -33.740 1.00 23.55 206 VAL A O 1
ATOM 1586 N N . PRO A 1 207 ? 9.640 17.135 -35.224 1.00 23.72 207 PRO A N 1
ATOM 1587 C CA . PRO A 1 207 ? 10.590 17.176 -36.326 1.00 24.65 207 PRO A CA 1
ATOM 1588 C C . PRO A 1 207 ? 11.929 17.892 -36.043 1.00 24.46 207 PRO A C 1
ATOM 1589 O O . PRO A 1 207 ? 12.946 17.474 -36.604 1.00 25.22 207 PRO A O 1
ATOM 1593 N N . SER A 1 208 ? 11.917 18.915 -35.181 1.00 24.21 208 SER A N 1
ATOM 1594 C CA . SER A 1 208 ? 13.148 19.684 -34.835 1.00 24.92 208 SER A CA 1
ATOM 1595 C C . SER A 1 208 ? 14.109 18.782 -34.022 1.00 25.55 208 SER A C 1
ATOM 1596 O O . SER A 1 208 ? 15.312 19.046 -33.953 1.00 25.69 208 SER A O 1
ATOM 1599 N N . GLY A 1 209 ? 13.542 17.736 -33.415 1.00 24.63 209 GLY A N 1
ATOM 1600 C CA . GLY A 1 209 ? 14.266 16.794 -32.597 1.00 25.32 209 GLY A CA 1
ATOM 1601 C C . GLY A 1 209 ? 14.543 17.355 -31.213 1.00 25.77 209 GLY A C 1
ATOM 1602 O O . GLY A 1 209 ? 15.280 16.726 -30.438 1.00 27.34 209 GLY A O 1
ATOM 1603 N N . LYS A 1 210 ? 13.987 18.524 -30.921 1.00 25.28 210 LYS A N 1
ATOM 1604 C CA . LYS A 1 210 ? 14.234 19.217 -29.666 1.00 24.34 210 LYS A CA 1
ATOM 1605 C C . LYS A 1 210 ? 13.303 18.554 -28.628 1.00 25.93 210 LYS A C 1
ATOM 1606 O O . LYS A 1 210 ? 12.336 17.839 -28.972 1.00 27.17 210 LYS A O 1
ATOM 1612 N N . GLY A 1 211 ? 13.541 18.823 -27.355 1.00 25.11 211 GLY A N 1
ATOM 1613 C CA . GLY A 1 211 ? 12.857 18.045 -26.315 1.00 23.82 211 GLY A CA 1
ATOM 1614 C C . GLY A 1 211 ? 11.930 18.832 -25.418 1.00 24.10 211 GLY A C 1
ATOM 1615 O O . GLY A 1 211 ? 11.724 18.438 -24.290 1.00 24.72 211 GLY A O 1
ATOM 1616 N N . TYR A 1 212 ? 11.293 19.850 -25.979 1.00 23.45 212 TYR A N 1
ATOM 1617 C CA . TYR A 1 212 ? 10.525 20.839 -25.245 1.00 23.39 212 TYR A CA 1
ATOM 1618 C C . TYR A 1 212 ? 9.026 20.509 -25.096 1.00 23.64 212 TYR A C 1
ATOM 1619 O O . TYR A 1 212 ? 8.312 21.114 -24.297 1.00 22.52 212 TYR A O 1
ATOM 1628 N N . LEU A 1 213 ? 8.558 19.576 -25.925 1.00 23.30 213 LEU A N 1
ATOM 1629 C CA . LEU A 1 213 ? 7.113 19.311 -25.974 1.00 23.68 213 LEU A CA 1
ATOM 1630 C C . LEU A 1 213 ? 6.790 18.250 -24.890 1.00 22.95 213 LEU A C 1
ATOM 1631 O O . LEU A 1 213 ? 6.759 17.030 -25.125 1.00 24.50 213 LEU A O 1
ATOM 1636 N N . ARG A 1 214 ? 6.616 18.753 -23.664 1.00 22.95 214 ARG A N 1
ATOM 1637 C CA . ARG A 1 214 ? 6.571 17.931 -22.472 1.00 22.78 214 ARG A CA 1
ATOM 1638 C C . ARG A 1 214 ? 5.254 18.096 -21.730 1.00 22.98 214 ARG A C 1
ATOM 1639 O O . ARG A 1 214 ? 4.927 19.178 -21.263 1.00 24.02 214 ARG A O 1
ATOM 1647 N N . TYR A 1 215 ? 4.519 17.008 -21.640 1.00 23.58 215 TYR A N 1
ATOM 1648 C CA . TYR A 1 215 ? 3.213 17.002 -20.978 1.00 24.02 215 TYR A CA 1
ATOM 1649 C C . TYR A 1 215 ? 3.368 16.358 -19.606 1.00 24.01 215 TYR A C 1
ATOM 1650 O O . TYR A 1 215 ? 4.156 15.428 -19.408 1.00 22.05 215 TYR A O 1
ATOM 1659 N N . THR A 1 216 ? 2.512 16.761 -18.689 1.00 23.51 216 THR A N 1
ATOM 1660 C CA . THR A 1 216 ? 2.378 16.057 -17.417 1.00 23.69 216 THR A CA 1
ATOM 1661 C C . THR A 1 216 ? 0.915 16.136 -16.892 1.00 23.40 216 THR A C 1
ATOM 1662 O O . THR A 1 216 ? 0.241 17.131 -17.158 1.00 23.45 216 THR A O 1
ATOM 1666 N N . PRO A 1 217 ? 0.430 15.131 -16.144 1.00 22.75 217 PRO A N 1
ATOM 1667 C CA . PRO A 1 217 ? -0.866 15.371 -15.473 1.00 22.53 217 PRO A CA 1
ATOM 1668 C C . PRO A 1 217 ? -0.852 16.653 -14.636 1.00 23.69 217 PRO A C 1
ATOM 1669 O O . PRO A 1 217 ? 0.202 17.056 -14.109 1.00 25.95 217 PRO A O 1
ATOM 1673 N N . GLN A 1 218 ? -2.000 17.316 -14.505 1.00 24.23 218 GLN A N 1
ATOM 1674 C CA . GLN A 1 218 ? -2.044 18.509 -13.724 1.00 25.34 218 GLN A CA 1
ATOM 1675 C C . GLN A 1 218 ? -1.623 18.195 -12.283 1.00 24.98 218 GLN A C 1
ATOM 1676 O O . GLN A 1 218 ? -2.184 17.286 -11.648 1.00 24.29 218 GLN A O 1
ATOM 1682 N N . PRO A 1 219 ? -0.605 18.921 -11.780 1.00 26.41 219 PRO A N 1
ATOM 1683 C CA . PRO A 1 219 ? -0.227 18.701 -10.364 1.00 28.88 219 PRO A CA 1
ATOM 1684 C C . PRO A 1 219 ? -1.314 19.122 -9.389 1.00 30.00 219 PRO A C 1
ATOM 1685 O O . PRO A 1 219 ? -2.017 20.107 -9.636 1.00 30.10 219 PRO A O 1
ATOM 1689 N N . LYS A 1 220 ? -1.449 18.389 -8.296 1.00 34.44 220 LYS A N 1
ATOM 1690 C CA . LYS A 1 220 ? -2.224 18.888 -7.144 1.00 35.98 220 LYS A CA 1
ATOM 1691 C C . LYS A 1 220 ? -1.597 20.205 -6.613 1.00 37.36 220 LYS A C 1
ATOM 1692 O O . LYS A 1 220 ? -0.380 20.299 -6.531 1.00 38.92 220 LYS A O 1
ATOM 1698 N N . SER A 1 221 ? -2.422 21.187 -6.220 1.00 38.68 221 SER A N 1
ATOM 1699 C CA . SER A 1 221 ? -1.928 22.536 -5.847 1.00 38.46 221 SER A CA 1
ATOM 1700 C C . SER A 1 221 ? -2.701 23.120 -4.659 1.00 39.58 221 SER A C 1
ATOM 1701 O O . SER A 1 221 ? -3.797 22.638 -4.341 1.00 40.22 221 SER A O 1
ATOM 1704 N N . GLY B 1 2 ? 1.311 51.394 -24.956 1.00 31.48 2 GLY B N 1
ATOM 1705 C CA . GLY B 1 2 ? 0.212 50.416 -25.230 1.00 31.61 2 GLY B CA 1
ATOM 1706 C C . GLY B 1 2 ? -0.723 51.045 -26.213 1.00 31.49 2 GLY B C 1
ATOM 1707 O O . GLY B 1 2 ? -0.546 52.202 -26.584 1.00 32.55 2 GLY B O 1
ATOM 1708 N N . ILE B 1 3 ? -1.736 50.293 -26.639 1.00 29.89 3 ILE B N 1
ATOM 1709 C CA . ILE B 1 3 ? -2.674 50.750 -27.623 1.00 31.16 3 ILE B CA 1
ATOM 1710 C C . ILE B 1 3 ? -4.063 50.574 -26.985 1.00 30.46 3 ILE B C 1
ATOM 1711 O O . ILE B 1 3 ? -4.326 49.517 -26.351 1.00 33.57 3 ILE B O 1
ATOM 1716 N N . THR B 1 4 ? -4.870 51.612 -27.043 1.00 28.45 4 THR B N 1
ATOM 1717 C CA . THR B 1 4 ? -6.230 51.621 -26.487 1.00 27.61 4 THR B CA 1
ATOM 1718 C C . THR B 1 4 ? -7.227 51.323 -27.577 1.00 26.47 4 THR B C 1
ATOM 1719 O O . THR B 1 4 ? -6.926 51.442 -28.795 1.00 24.50 4 THR B O 1
ATOM 1723 N N . LEU B 1 5 ? -8.422 50.889 -27.181 1.00 23.87 5 LEU B N 1
ATOM 1724 C CA . LEU B 1 5 ? -9.443 50.582 -28.221 1.00 23.45 5 LEU B CA 1
ATOM 1725 C C . LEU B 1 5 ? -9.718 51.850 -29.068 1.00 23.02 5 LEU B C 1
ATOM 1726 O O . LEU B 1 5 ? -9.786 52.969 -28.572 1.00 22.91 5 LEU B O 1
ATOM 1731 N N . GLY B 1 6 ? -9.921 51.621 -30.348 1.00 23.12 6 GLY B N 1
ATOM 1732 C CA . GLY B 1 6 ? -10.233 52.606 -31.347 1.00 22.80 6 GLY B CA 1
ATOM 1733 C C . GLY B 1 6 ? -9.065 53.388 -31.915 1.00 23.28 6 GLY B C 1
ATOM 1734 O O . GLY B 1 6 ? -9.241 54.187 -32.840 1.00 23.72 6 GLY B O 1
ATOM 1735 N N . GLU B 1 7 ? -7.870 53.140 -31.368 1.00 23.28 7 GLU B N 1
ATOM 1736 C CA . GLU B 1 7 ? -6.649 53.711 -31.965 1.00 24.77 7 GLU B CA 1
ATOM 1737 C C . GLU B 1 7 ? -6.362 52.999 -33.318 1.00 24.02 7 GLU B C 1
ATOM 1738 O O . GLU B 1 7 ? -6.598 51.786 -33.485 1.00 24.29 7 GLU B O 1
ATOM 1744 N N . VAL B 1 8 ? -5.875 53.787 -34.284 1.00 26.03 8 VAL B N 1
ATOM 1745 C CA . VAL B 1 8 ? -5.347 53.240 -35.516 1.00 25.61 8 VAL B CA 1
ATOM 1746 C C . VAL B 1 8 ? -4.105 52.428 -35.135 1.00 25.65 8 VAL B C 1
ATOM 1747 O O . VAL B 1 8 ? -3.182 52.920 -34.480 1.00 27.95 8 VAL B O 1
ATOM 1751 N N . PHE B 1 9 ? -4.074 51.195 -35.548 1.00 25.62 9 PHE B N 1
ATOM 1752 C CA . PHE B 1 9 ? -2.982 50.287 -35.215 1.00 25.98 9 PHE B CA 1
ATOM 1753 C C . PHE B 1 9 ? -1.737 50.785 -35.951 1.00 27.02 9 PHE B C 1
ATOM 1754 O O . PHE B 1 9 ? -1.814 51.267 -37.088 1.00 24.60 9 PHE B O 1
ATOM 1762 N N . PRO B 1 10 ? -0.541 50.680 -35.318 1.00 26.57 10 PRO B N 1
ATOM 1763 C CA . PRO B 1 10 ? 0.689 51.123 -35.981 1.00 26.24 10 PRO B CA 1
ATOM 1764 C C . PRO B 1 10 ? 0.893 50.430 -37.323 1.00 25.37 10 PRO B C 1
ATOM 1765 O O . PRO B 1 10 ? 0.682 49.203 -37.476 1.00 25.01 10 PRO B O 1
ATOM 1769 N N . ASN B 1 11 ? 1.230 51.217 -38.351 1.00 26.13 11 ASN B N 1
ATOM 1770 C CA . ASN B 1 11 ? 1.582 50.713 -39.677 1.00 25.30 11 ASN B CA 1
ATOM 1771 C C . ASN B 1 11 ? 3.079 50.366 -39.746 1.00 23.68 11 ASN B C 1
ATOM 1772 O O . ASN B 1 11 ? 3.882 51.037 -40.381 1.00 24.20 11 ASN B O 1
ATOM 1777 N N . PHE B 1 12 ? 3.413 49.315 -39.004 1.00 23.95 12 PHE B N 1
ATOM 1778 C CA . PHE B 1 12 ? 4.797 48.934 -38.803 1.00 24.16 12 PHE B CA 1
ATOM 1779 C C . PHE B 1 12 ? 5.383 48.175 -39.951 1.00 25.18 12 PHE B C 1
ATOM 1780 O O . PHE B 1 12 ? 4.639 47.538 -40.723 1.00 24.55 12 PHE B O 1
ATOM 1788 N N . GLU B 1 13 ? 6.695 48.293 -40.075 1.00 24.66 13 GLU B N 1
ATOM 1789 C CA . GLU B 1 13 ? 7.497 47.548 -41.024 1.00 26.30 13 GLU B CA 1
ATOM 1790 C C . GLU B 1 13 ? 8.202 46.479 -40.236 1.00 26.83 13 GLU B C 1
ATOM 1791 O O . GLU B 1 13 ? 8.785 46.803 -39.175 1.00 27.90 13 GLU B O 1
ATOM 1797 N N . ALA B 1 14 ? 8.102 45.218 -40.655 1.00 24.35 14 ALA B N 1
ATOM 1798 C CA . ALA B 1 14 ? 8.741 44.110 -39.929 1.00 24.68 14 ALA B CA 1
ATOM 1799 C C . ALA B 1 14 ? 9.170 42.992 -40.879 1.00 24.25 14 ALA B C 1
ATOM 1800 O O . ALA B 1 14 ? 8.599 42.893 -41.976 1.00 26.44 14 ALA B O 1
ATOM 1802 N N . ASP B 1 15 ? 10.137 42.177 -40.452 1.00 23.00 15 ASP B N 1
ATOM 1803 C CA . ASP B 1 15 ? 10.421 40.952 -41.164 1.00 23.73 15 ASP B CA 1
ATOM 1804 C C . ASP B 1 15 ? 9.514 39.853 -40.700 1.00 23.03 15 ASP B C 1
ATOM 1805 O O . ASP B 1 15 ? 9.015 39.887 -39.568 1.00 22.06 15 ASP B O 1
ATOM 1810 N N . SER B 1 16 ? 9.341 38.858 -41.574 1.00 23.26 16 SER B N 1
ATOM 1811 C CA . SER B 1 16 ? 8.387 37.797 -41.313 1.00 21.61 16 SER B CA 1
ATOM 1812 C C . SER B 1 16 ? 8.751 36.574 -42.124 1.00 20.84 16 SER B C 1
ATOM 1813 O O . SER B 1 16 ? 9.549 36.645 -43.075 1.00 20.90 16 SER B O 1
ATOM 1816 N N . THR B 1 17 ? 8.041 35.492 -41.834 1.00 20.72 17 THR B N 1
ATOM 1817 C CA . THR B 1 17 ? 8.212 34.290 -42.657 1.00 21.12 17 THR B CA 1
ATOM 1818 C C . THR B 1 17 ? 7.743 34.408 -44.114 1.00 21.91 17 THR B C 1
ATOM 1819 O O . THR B 1 17 ? 8.092 33.525 -44.904 1.00 22.43 17 THR B O 1
ATOM 1823 N N . ILE B 1 18 ? 7.024 35.465 -44.443 1.00 20.79 18 ILE B N 1
ATOM 1824 C CA . ILE B 1 18 ? 6.744 35.822 -45.864 1.00 21.46 18 ILE B CA 1
ATOM 1825 C C . ILE B 1 18 ? 7.559 36.986 -46.415 1.00 21.20 18 ILE B C 1
ATOM 1826 O O . ILE B 1 18 ? 7.242 37.485 -47.480 1.00 22.13 18 ILE B O 1
ATOM 1831 N N . GLY B 1 19 ? 8.597 37.422 -45.713 1.00 21.63 19 GLY B N 1
ATOM 1832 C CA . GLY B 1 19 ? 9.436 38.525 -46.121 1.00 21.37 19 GLY B CA 1
ATOM 1833 C C . GLY B 1 19 ? 8.996 39.825 -45.448 1.00 20.75 19 GLY B C 1
ATOM 1834 O O . GLY B 1 19 ? 8.186 39.845 -44.497 1.00 21.46 19 GLY B O 1
ATOM 1835 N N . LYS B 1 20 ? 9.583 40.924 -45.939 1.00 20.60 20 LYS B N 1
ATOM 1836 C CA . LYS B 1 20 ? 9.324 42.212 -45.344 1.00 23.84 20 LYS B CA 1
ATOM 1837 C C . LYS B 1 20 ? 7.878 42.637 -45.551 1.00 23.13 20 LYS B C 1
ATOM 1838 O O . LYS B 1 20 ? 7.341 42.469 -46.633 1.00 24.08 20 LYS B O 1
ATOM 1844 N N . LEU B 1 21 ? 7.254 43.208 -44.528 1.00 24.07 21 LEU B N 1
ATOM 1845 C CA . LEU B 1 21 ? 5.855 43.606 -44.659 1.00 25.34 21 LEU B CA 1
ATOM 1846 C C . LEU B 1 21 ? 5.633 44.909 -43.962 1.00 26.25 21 LEU B C 1
ATOM 1847 O O . LEU B 1 21 ? 6.409 45.277 -43.075 1.00 27.21 21 LEU B O 1
ATOM 1852 N N . LYS B 1 22 ? 4.678 45.670 -44.485 1.00 25.99 22 LYS B N 1
ATOM 1853 C CA . LYS B 1 22 ? 4.237 46.928 -43.913 1.00 26.60 22 LYS B CA 1
ATOM 1854 C C . LYS B 1 22 ? 2.795 46.598 -43.495 1.00 26.31 22 LYS B C 1
ATOM 1855 O O . LYS B 1 22 ? 2.017 46.166 -44.335 1.00 23.76 22 LYS B O 1
ATOM 1861 N N . PHE B 1 23 ? 2.444 46.759 -42.231 1.00 23.97 23 PHE B N 1
ATOM 1862 C CA . PHE B 1 23 ? 1.290 46.093 -41.672 1.00 23.92 23 PHE B CA 1
ATOM 1863 C C . PHE B 1 23 ? -0.050 46.461 -42.352 1.00 23.07 23 PHE B C 1
ATOM 1864 O O . PHE B 1 23 ? -0.856 45.548 -42.674 1.00 21.66 23 PHE B O 1
ATOM 1872 N N . HIS B 1 24 ? -0.291 47.745 -42.566 1.00 22.43 24 HIS B N 1
ATOM 1873 C CA . HIS B 1 24 ? -1.573 48.177 -43.185 1.00 22.46 24 HIS B CA 1
ATOM 1874 C C . HIS B 1 24 ? -1.689 47.600 -44.592 1.00 23.07 24 HIS B C 1
ATOM 1875 O O . HIS B 1 24 ? -2.819 47.316 -45.038 1.00 22.82 24 HIS B O 1
ATOM 1882 N N . ASP B 1 25 ? -0.586 47.534 -45.324 1.00 22.68 25 ASP B N 1
ATOM 1883 C CA . ASP B 1 25 ? -0.567 46.995 -46.690 1.00 23.10 25 ASP B CA 1
ATOM 1884 C C . ASP B 1 25 ? -0.828 45.495 -46.656 1.00 22.46 25 ASP B C 1
ATOM 1885 O O . ASP B 1 25 ? -1.561 44.962 -47.505 1.00 24.03 25 ASP B O 1
ATOM 1890 N N . TRP B 1 26 ? -0.186 44.775 -45.744 1.00 22.69 26 TRP B N 1
ATOM 1891 C CA . TRP B 1 26 ? -0.437 43.378 -45.613 1.00 22.97 26 TRP B CA 1
ATOM 1892 C C . TRP B 1 26 ? -1.906 43.075 -45.257 1.00 22.66 26 TRP B C 1
ATOM 1893 O O . TRP B 1 26 ? -2.512 42.182 -45.866 1.00 23.09 26 TRP B O 1
ATOM 1904 N N . LEU B 1 27 ? -2.469 43.836 -44.338 1.00 23.73 27 LEU B N 1
ATOM 1905 C CA . LEU B 1 27 ? -3.861 43.591 -43.886 1.00 24.63 27 LEU B CA 1
ATOM 1906 C C . LEU B 1 27 ? -4.871 43.935 -44.984 1.00 24.79 27 LEU B C 1
ATOM 1907 O O . LEU B 1 27 ? -5.834 43.215 -45.240 1.00 23.95 27 LEU B O 1
ATOM 1912 N N . GLY B 1 28 ? -4.636 45.065 -45.616 1.00 21.96 28 GLY B N 1
ATOM 1913 C CA . GLY B 1 28 ? -5.578 45.635 -46.599 1.00 23.29 28 GLY B CA 1
ATOM 1914 C C . GLY B 1 28 ? -6.980 45.835 -46.056 1.00 22.60 28 GLY B C 1
ATOM 1915 O O . GLY B 1 28 ? -7.192 46.172 -44.879 1.00 23.32 28 GLY B O 1
ATOM 1916 N N . ASN B 1 29 ? -7.960 45.671 -46.964 1.00 22.86 29 ASN B N 1
ATOM 1917 C CA . ASN B 1 29 ? -9.358 45.932 -46.597 1.00 23.52 29 ASN B CA 1
ATOM 1918 C C . ASN B 1 29 ? -9.932 44.663 -45.953 1.00 23.99 29 ASN B C 1
ATOM 1919 O O . ASN B 1 29 ? -10.698 43.943 -46.620 1.00 24.63 29 ASN B O 1
ATOM 1924 N N . SER B 1 30 ? -9.509 44.367 -44.742 1.00 22.99 30 SER B N 1
ATOM 1925 C CA . SER B 1 30 ? -9.801 43.079 -44.074 1.00 22.66 30 SER B CA 1
ATOM 1926 C C . SER B 1 30 ? -9.757 43.231 -42.581 1.00 21.97 30 SER B C 1
ATOM 1927 O O . SER B 1 30 ? -8.969 44.022 -42.035 1.00 22.36 30 SER B O 1
ATOM 1930 N N . TRP B 1 31 ? -10.658 42.498 -41.929 1.00 22.58 31 TRP B N 1
ATOM 1931 C CA . TRP B 1 31 ? -10.436 42.204 -40.526 1.00 21.25 31 TRP B CA 1
ATOM 1932 C C . TRP B 1 31 ? -9.112 41.431 -40.348 1.00 22.05 31 TRP B C 1
ATOM 1933 O O . TRP B 1 31 ? -8.737 40.616 -41.166 1.00 23.17 31 TRP B O 1
ATOM 1944 N N . GLY B 1 32 ? -8.455 41.636 -39.195 1.00 22.87 32 GLY B N 1
ATOM 1945 C CA . GLY B 1 32 ? -7.242 40.935 -38.880 1.00 22.86 32 GLY B CA 1
ATOM 1946 C C . GLY B 1 32 ? -7.145 40.606 -37.399 1.00 22.44 32 GLY B C 1
ATOM 1947 O O . GLY B 1 32 ? -7.736 41.269 -36.546 1.00 23.59 32 GLY B O 1
ATOM 1948 N N . VAL B 1 33 ? -6.336 39.601 -37.130 1.00 23.93 33 VAL B N 1
ATOM 1949 C CA . VAL B 1 33 ? -6.010 39.176 -35.784 1.00 23.55 33 VAL B CA 1
ATOM 1950 C C . VAL B 1 33 ? -4.535 38.994 -35.688 1.00 25.15 33 VAL B C 1
ATOM 1951 O O . VAL B 1 33 ? -3.971 38.120 -36.384 1.00 25.35 33 VAL B O 1
ATOM 1955 N N . LEU B 1 34 ? -3.892 39.872 -34.898 1.00 24.76 34 LEU B N 1
ATOM 1956 C CA . LEU B 1 34 ? -2.466 39.757 -34.655 1.00 24.76 34 LEU B CA 1
ATOM 1957 C C . LEU B 1 34 ? -2.304 39.158 -33.294 1.00 23.99 34 LEU B C 1
ATOM 1958 O O . LEU B 1 34 ? -2.933 39.597 -32.321 1.00 24.93 34 LEU B O 1
ATOM 1963 N N . PHE B 1 35 ? -1.513 38.111 -33.219 1.00 23.86 35 PHE B N 1
ATOM 1964 C CA . PHE B 1 35 ? -1.366 37.402 -31.940 1.00 23.63 35 PHE B CA 1
ATOM 1965 C C . PHE B 1 35 ? 0.093 37.071 -31.684 1.00 25.36 35 PHE B C 1
ATOM 1966 O O . PHE B 1 35 ? 0.850 36.709 -32.595 1.00 27.28 35 PHE B O 1
ATOM 1974 N N . SER B 1 36 ? 0.544 37.208 -30.455 1.00 24.03 36 SER B N 1
ATOM 1975 C CA . SER B 1 36 ? 1.924 36.964 -30.108 1.00 24.70 36 SER B CA 1
ATOM 1976 C C . SER B 1 36 ? 2.103 35.760 -29.197 1.00 24.79 36 SER B C 1
ATOM 1977 O O . SER B 1 36 ? 1.165 35.261 -28.609 1.00 25.70 36 SER B O 1
ATOM 1980 N N . HIS B 1 37 ? 3.336 35.282 -29.085 1.00 23.82 37 HIS B N 1
ATOM 1981 C CA . HIS B 1 37 ? 3.729 34.194 -28.180 1.00 24.45 37 HIS B CA 1
ATOM 1982 C C . HIS B 1 37 ? 5.170 34.456 -27.690 1.00 23.60 37 HIS B C 1
ATOM 1983 O O . HIS B 1 37 ? 5.930 35.227 -28.363 1.00 24.15 37 HIS B O 1
ATOM 1990 N N . PRO B 1 38 ? 5.527 33.952 -26.479 1.00 24.30 38 PRO B N 1
ATOM 1991 C CA . PRO B 1 38 ? 6.807 34.385 -25.930 1.00 23.99 38 PRO B CA 1
ATOM 1992 C C . PRO B 1 38 ? 8.046 33.871 -26.651 1.00 23.50 38 PRO B C 1
ATOM 1993 O O . PRO B 1 38 ? 9.003 34.613 -26.825 1.00 25.27 38 PRO B O 1
ATOM 1997 N N . ARG B 1 39 ? 8.032 32.631 -27.142 1.00 24.14 39 ARG B N 1
ATOM 1998 C CA . ARG B 1 39 ? 9.239 32.103 -27.722 1.00 24.17 39 ARG B CA 1
ATOM 1999 C C . ARG B 1 39 ? 8.943 30.910 -28.609 1.00 23.88 39 ARG B C 1
ATOM 2000 O O . ARG B 1 39 ? 8.073 30.087 -28.255 1.00 24.75 39 ARG B O 1
ATOM 2008 N N . ASP B 1 40 ? 9.608 30.829 -29.777 1.00 24.20 40 ASP B N 1
ATOM 2009 C CA . ASP B 1 40 ? 9.538 29.601 -30.579 1.00 24.13 40 ASP B CA 1
ATOM 2010 C C . ASP B 1 40 ? 10.103 28.411 -29.774 1.00 22.58 40 ASP B C 1
ATOM 2011 O O . ASP B 1 40 ? 10.843 28.583 -28.786 1.00 23.43 40 ASP B O 1
ATOM 2016 N N . PHE B 1 41 ? 9.762 27.188 -30.184 1.00 22.35 41 PHE B N 1
ATOM 2017 C CA . PHE B 1 41 ? 10.257 25.974 -29.549 1.00 22.90 41 PHE B CA 1
ATOM 2018 C C . PHE B 1 41 ? 9.898 25.910 -28.058 1.00 23.54 41 PHE B C 1
ATOM 2019 O O . PHE B 1 41 ? 10.705 25.444 -27.202 1.00 24.48 41 PHE B O 1
ATOM 2027 N N . THR B 1 42 ? 8.705 26.390 -27.731 1.00 23.96 42 THR B N 1
ATOM 2028 C CA . THR B 1 42 ? 8.129 26.196 -26.401 1.00 24.20 42 THR B CA 1
ATOM 2029 C C . THR B 1 42 ? 6.743 25.547 -26.464 1.00 23.21 42 THR B C 1
ATOM 2030 O O . THR B 1 42 ? 6.030 25.719 -27.494 1.00 24.33 42 THR B O 1
ATOM 2034 N N . PRO B 1 43 ? 6.368 24.741 -25.434 1.00 23.68 43 PRO B N 1
ATOM 2035 C CA . PRO B 1 43 ? 5.210 23.797 -25.582 1.00 23.74 43 PRO B CA 1
ATOM 2036 C C . PRO B 1 43 ? 3.829 24.430 -25.698 1.00 23.36 43 PRO B C 1
ATOM 2037 O O . PRO B 1 43 ? 3.072 24.070 -26.649 1.00 23.20 43 PRO B O 1
ATOM 2041 N N . VAL B 1 44 ? 3.448 25.300 -24.759 1.00 23.19 44 VAL B N 1
ATOM 2042 C CA . VAL B 1 44 ? 2.127 25.938 -24.859 1.00 22.58 44 VAL B CA 1
ATOM 2043 C C . VAL B 1 44 ? 2.029 26.649 -26.190 1.00 22.51 44 VAL B C 1
ATOM 2044 O O . VAL B 1 44 ? 1.053 26.546 -26.889 1.00 22.60 44 VAL B O 1
ATOM 2048 N N . SER B 1 45 ? 3.031 27.412 -26.516 1.00 22.20 45 SER B N 1
ATOM 2049 C CA . SER B 1 45 ? 3.024 28.140 -27.813 1.00 22.35 45 SER B CA 1
ATOM 2050 C C . SER B 1 45 ? 2.765 27.224 -29.037 1.00 22.20 45 SER B C 1
ATOM 2051 O O . SER B 1 45 ? 2.090 27.612 -29.967 1.00 23.55 45 SER B O 1
ATOM 2054 N N . THR B 1 46 ? 3.409 26.073 -29.028 1.00 21.45 46 THR B N 1
ATOM 2055 C CA . THR B 1 46 ? 3.194 25.078 -30.085 1.00 21.72 46 THR B CA 1
ATOM 2056 C C . THR B 1 46 ? 1.749 24.662 -30.136 1.00 22.46 46 THR B C 1
ATOM 2057 O O . THR B 1 46 ? 1.131 24.555 -31.219 1.00 24.29 46 THR B O 1
ATOM 2061 N N . THR B 1 47 ? 1.191 24.343 -28.942 1.00 22.88 47 THR B N 1
ATOM 2062 C CA . THR B 1 47 ? -0.236 23.934 -28.921 1.00 22.59 47 THR B CA 1
ATOM 2063 C C . THR B 1 47 ? -1.157 25.062 -29.469 1.00 21.92 47 THR B C 1
ATOM 2064 O O . THR B 1 47 ? -2.179 24.788 -30.161 1.00 23.41 47 THR B O 1
ATOM 2068 N N . GLU B 1 48 ? -0.788 26.327 -29.213 1.00 22.58 48 GLU B N 1
ATOM 2069 C CA . GLU B 1 48 ? -1.637 27.439 -29.593 1.00 22.46 48 GLU B CA 1
ATOM 2070 C C . GLU B 1 48 ? -1.569 27.621 -31.111 1.00 23.70 48 GLU B C 1
ATOM 2071 O O . GLU B 1 48 ? -2.586 27.783 -31.798 1.00 23.82 48 GLU B O 1
ATOM 2077 N N . LEU B 1 49 ? -0.358 27.727 -31.601 1.00 24.37 49 LEU B N 1
ATOM 2078 C CA . LEU B 1 49 ? -0.183 27.969 -33.055 1.00 24.22 49 LEU B CA 1
ATOM 2079 C C . LEU B 1 49 ? -0.726 26.742 -33.816 1.00 23.79 49 LEU B C 1
ATOM 2080 O O . LEU B 1 49 ? -1.308 26.886 -34.897 1.00 23.06 49 LEU B O 1
ATOM 2085 N N . GLY B 1 50 ? -0.601 25.528 -33.276 1.00 22.82 50 GLY B N 1
ATOM 2086 C CA . GLY B 1 50 ? -1.225 24.342 -33.868 1.00 23.72 50 GLY B CA 1
ATOM 2087 C C . GLY B 1 50 ? -2.747 24.417 -33.865 1.00 22.98 50 GLY B C 1
ATOM 2088 O O . GLY B 1 50 ? -3.430 24.050 -34.829 1.00 24.51 50 GLY B O 1
ATOM 2089 N N . ARG B 1 51 ? -3.328 24.944 -32.792 1.00 22.85 51 ARG B N 1
ATOM 2090 C CA . ARG B 1 51 ? -4.754 25.116 -32.741 1.00 23.96 51 ARG B CA 1
ATOM 2091 C C . ARG B 1 51 ? -5.224 26.150 -33.753 1.00 22.59 51 ARG B C 1
ATOM 2092 O O . ARG B 1 51 ? -6.277 26.009 -34.392 1.00 22.84 51 ARG B O 1
ATOM 2100 N N . VAL B 1 52 ? -4.426 27.189 -33.998 1.00 24.10 52 VAL B N 1
ATOM 2101 C CA . VAL B 1 52 ? -4.871 28.225 -34.963 1.00 23.82 52 VAL B CA 1
ATOM 2102 C C . VAL B 1 52 ? -4.841 27.626 -36.359 1.00 23.31 52 VAL B C 1
ATOM 2103 O O . VAL B 1 52 ? -5.720 27.926 -37.162 1.00 24.01 52 VAL B O 1
ATOM 2107 N N . ILE B 1 53 ? -3.886 26.732 -36.665 1.00 22.36 53 ILE B N 1
ATOM 2108 C CA . ILE B 1 53 ? -3.919 26.025 -37.957 1.00 23.02 53 ILE B CA 1
ATOM 2109 C C . ILE B 1 53 ? -5.221 25.229 -38.102 1.00 23.24 53 ILE B C 1
ATOM 2110 O O . ILE B 1 53 ? -5.890 25.292 -39.152 1.00 23.74 53 ILE B O 1
ATOM 2115 N N . GLN B 1 54 ? -5.596 24.475 -37.057 1.00 23.98 54 GLN B N 1
ATOM 2116 C CA . GLN B 1 54 ? -6.845 23.712 -37.066 1.00 23.48 54 GLN B CA 1
ATOM 2117 C C . GLN B 1 54 ? -8.088 24.591 -37.308 1.00 23.57 54 GLN B C 1
ATOM 2118 O O . GLN B 1 54 ? -9.038 24.135 -37.982 1.00 23.62 54 GLN B O 1
ATOM 2124 N N . LEU B 1 55 ? -8.049 25.823 -36.799 1.00 24.73 55 LEU B N 1
ATOM 2125 C CA . LEU B 1 55 ? -9.149 26.806 -36.932 1.00 25.01 55 LEU B CA 1
ATOM 2126 C C . LEU B 1 55 ? -9.037 27.739 -38.172 1.00 26.21 55 LEU B C 1
ATOM 2127 O O . LEU B 1 55 ? -9.808 28.700 -38.311 1.00 25.26 55 LEU B O 1
ATOM 2132 N N . GLU B 1 56 ? -8.118 27.466 -39.094 1.00 27.83 56 GLU B N 1
ATOM 2133 C CA . GLU B 1 56 ? -7.789 28.537 -40.062 1.00 28.34 56 GLU B CA 1
ATOM 2134 C C . GLU B 1 56 ? -8.970 28.776 -41.009 1.00 27.98 56 GLU B C 1
ATOM 2135 O O . GLU B 1 56 ? -9.279 29.920 -41.331 1.00 29.84 56 GLU B O 1
ATOM 2141 N N . GLY B 1 57 ? -9.666 27.703 -41.323 1.00 27.64 57 GLY B N 1
ATOM 2142 C CA . GLY B 1 57 ? -10.893 27.749 -42.094 1.00 26.61 57 GLY B CA 1
ATOM 2143 C C . GLY B 1 57 ? -12.023 28.542 -41.421 1.00 26.51 57 GLY B C 1
ATOM 2144 O O . GLY B 1 57 ? -12.833 29.164 -42.095 1.00 26.19 57 GLY B O 1
ATOM 2145 N N . ASP B 1 58 ? -12.102 28.467 -40.092 1.00 25.85 58 ASP B N 1
ATOM 2146 C CA . ASP B 1 58 ? -13.059 29.267 -39.341 1.00 25.79 58 ASP B CA 1
ATOM 2147 C C . ASP B 1 58 ? -12.756 30.779 -39.429 1.00 24.36 58 ASP B C 1
ATOM 2148 O O . ASP B 1 58 ? -13.675 31.606 -39.591 1.00 22.39 58 ASP B O 1
ATOM 2153 N N . PHE B 1 59 ? -11.474 31.142 -39.402 1.00 24.11 59 PHE B N 1
ATOM 2154 C CA . PHE B 1 59 ? -11.094 32.537 -39.558 1.00 24.85 59 PHE B CA 1
ATOM 2155 C C . PHE B 1 59 ? -11.304 33.028 -40.988 1.00 24.39 59 PHE B C 1
ATOM 2156 O O . PHE B 1 59 ? -11.852 34.085 -41.228 1.00 24.64 59 PHE B O 1
ATOM 2164 N N . LYS B 1 60 ? -10.978 32.177 -41.961 1.00 25.93 60 LYS B N 1
ATOM 2165 C CA . LYS B 1 60 ? -11.106 32.539 -43.355 1.00 26.65 60 LYS B CA 1
ATOM 2166 C C . LYS B 1 60 ? -12.542 32.775 -43.746 1.00 27.04 60 LYS B C 1
ATOM 2167 O O . LYS B 1 60 ? -12.844 33.730 -44.461 1.00 26.41 60 LYS B O 1
ATOM 2173 N N . LYS B 1 61 ? -13.450 31.949 -43.235 1.00 27.34 61 LYS B N 1
ATOM 2174 C CA . LYS B 1 61 ? -14.860 32.121 -43.586 1.00 27.48 61 LYS B CA 1
ATOM 2175 C C . LYS B 1 61 ? -15.491 33.399 -43.021 1.00 27.00 61 LYS B C 1
ATOM 2176 O O . LYS B 1 61 ? -16.494 33.870 -43.531 1.00 26.79 61 LYS B O 1
ATOM 2182 N N . ARG B 1 62 ? -14.839 33.979 -42.006 1.00 25.55 62 ARG B N 1
ATOM 2183 C CA . ARG B 1 62 ? -15.236 35.254 -41.424 1.00 25.53 62 ARG B CA 1
ATOM 2184 C C . ARG B 1 62 ? -14.457 36.409 -42.037 1.00 25.39 62 ARG B C 1
ATOM 2185 O O . ARG B 1 62 ? -14.623 37.563 -41.612 1.00 25.05 62 ARG B O 1
ATOM 2193 N N . GLY B 1 63 ? -13.601 36.150 -43.021 1.00 24.39 63 GLY B N 1
ATOM 2194 C CA . GLY B 1 63 ? -12.826 37.229 -43.624 1.00 24.57 63 GLY B CA 1
ATOM 2195 C C . GLY B 1 63 ? -11.759 37.807 -42.746 1.00 24.48 63 GLY B C 1
ATOM 2196 O O . GLY B 1 63 ? -11.346 38.966 -42.934 1.00 25.85 63 GLY B O 1
ATOM 2197 N N . VAL B 1 64 ? -11.247 36.973 -41.841 1.00 24.81 64 VAL B N 1
ATOM 2198 C CA . VAL B 1 64 ? -10.229 37.403 -40.890 1.00 24.22 64 VAL B CA 1
ATOM 2199 C C . VAL B 1 64 ? -8.849 36.853 -41.240 1.00 25.79 64 VAL B C 1
ATOM 2200 O O . VAL B 1 64 ? -8.670 35.646 -41.313 1.00 27.93 64 VAL B O 1
ATOM 2204 N N . LYS B 1 65 ? -7.881 37.758 -41.486 1.00 22.67 65 LYS B N 1
ATOM 2205 C CA . LYS B 1 65 ? -6.488 37.406 -41.728 1.00 23.90 65 LYS B CA 1
ATOM 2206 C C . LYS B 1 65 ? -5.766 37.239 -40.382 1.00 24.16 65 LYS B C 1
ATOM 2207 O O . LYS B 1 65 ? -5.789 38.132 -39.573 1.00 26.20 65 LYS B O 1
ATOM 2213 N N . LEU B 1 66 ? -4.969 36.177 -40.271 1.00 23.83 66 LEU B N 1
ATOM 2214 C CA . LEU B 1 66 ? -4.231 35.819 -39.086 1.00 23.64 66 LEU B CA 1
ATOM 2215 C C . LEU B 1 66 ? -2.738 36.130 -39.315 1.00 23.24 66 LEU B C 1
ATOM 2216 O O . LEU B 1 66 ? -2.178 35.838 -40.402 1.00 23.80 66 LEU B O 1
ATOM 2221 N N . ILE B 1 67 ? -2.114 36.641 -38.276 1.00 23.95 67 ILE B N 1
ATOM 2222 C CA . ILE B 1 67 ? -0.666 36.825 -38.254 1.00 24.07 67 ILE B CA 1
ATOM 2223 C C . ILE B 1 67 ? -0.098 36.680 -36.851 1.00 24.11 67 ILE B C 1
ATOM 2224 O O . ILE B 1 67 ? -0.666 37.195 -35.903 1.00 24.53 67 ILE B O 1
ATOM 2229 N N . ALA B 1 68 ? 0.960 35.905 -36.737 1.00 23.28 68 ALA B N 1
ATOM 2230 C CA . ALA B 1 68 ? 1.618 35.601 -35.459 1.00 22.96 68 ALA B CA 1
ATOM 2231 C C . ALA B 1 68 ? 2.874 36.424 -35.292 1.00 22.75 68 ALA B C 1
ATOM 2232 O O . ALA B 1 68 ? 3.362 37.053 -36.229 1.00 23.89 68 ALA B O 1
ATOM 2234 N N . LEU B 1 69 ? 3.407 36.431 -34.052 1.00 23.03 69 LEU B N 1
ATOM 2235 C CA . LEU B 1 69 ? 4.565 37.257 -33.733 1.00 22.38 69 LEU B CA 1
ATOM 2236 C C . LEU B 1 69 ? 5.318 36.806 -32.494 1.00 24.57 69 LEU B C 1
ATOM 2237 O O . LEU B 1 69 ? 4.692 36.403 -31.515 1.00 24.71 69 LEU B O 1
ATOM 2242 N N . SER B 1 70 ? 6.620 36.723 -32.579 1.00 24.34 70 SER B N 1
ATOM 2243 C CA . SER B 1 70 ? 7.438 36.607 -31.369 1.00 23.56 70 SER B CA 1
ATOM 2244 C C . SER B 1 70 ? 8.720 37.387 -31.613 1.00 22.56 70 SER B C 1
ATOM 2245 O O . SER B 1 70 ? 9.005 37.787 -32.750 1.00 24.18 70 SER B O 1
ATOM 2248 N N . CYS B 1 71 ? 9.560 37.491 -30.595 1.00 22.83 71 CYS B N 1
ATOM 2249 C CA . CYS B 1 71 ? 10.805 38.206 -30.750 1.00 23.16 71 CYS B CA 1
ATOM 2250 C C . CYS B 1 71 ? 11.975 37.350 -31.355 1.00 24.21 71 CYS B C 1
ATOM 2251 O O . CYS B 1 71 ? 13.146 37.809 -31.413 1.00 26.44 71 CYS B O 1
ATOM 2254 N N . ASP B 1 72 ? 11.675 36.170 -31.860 1.00 23.45 72 ASP B N 1
ATOM 2255 C CA . ASP B 1 72 ? 12.660 35.268 -32.448 1.00 23.88 72 ASP B CA 1
ATOM 2256 C C . ASP B 1 72 ? 12.857 35.641 -33.894 1.00 24.43 72 ASP B C 1
ATOM 2257 O O . ASP B 1 72 ? 12.075 36.438 -34.436 1.00 25.01 72 ASP B O 1
ATOM 2262 N N . ASN B 1 73 ? 13.876 35.059 -34.499 1.00 22.96 73 ASN B N 1
ATOM 2263 C CA . ASN B 1 73 ? 14.203 35.369 -35.896 1.00 23.04 73 ASN B CA 1
ATOM 2264 C C . ASN B 1 73 ? 13.416 34.496 -36.893 1.00 21.70 73 ASN B C 1
ATOM 2265 O O . ASN B 1 73 ? 12.760 33.545 -36.480 1.00 23.86 73 ASN B O 1
ATOM 2270 N N . VAL B 1 74 ? 13.475 34.856 -38.159 1.00 23.89 74 VAL B N 1
ATOM 2271 C CA . VAL B 1 74 ? 12.627 34.173 -39.169 1.00 23.36 74 VAL B CA 1
ATOM 2272 C C . VAL B 1 74 ? 13.122 32.722 -39.404 1.00 22.92 74 VAL B C 1
ATOM 2273 O O . VAL B 1 74 ? 12.279 31.831 -39.582 1.00 22.60 74 VAL B O 1
ATOM 2277 N N . ALA B 1 75 ? 14.428 32.487 -39.356 1.00 22.32 75 ALA B N 1
ATOM 2278 C CA . ALA B 1 75 ? 14.986 31.128 -39.490 1.00 22.48 75 ALA B CA 1
ATOM 2279 C C . ALA B 1 75 ? 14.364 30.179 -38.436 1.00 22.43 75 ALA B C 1
ATOM 2280 O O . ALA B 1 75 ? 13.902 29.059 -38.764 1.00 23.57 75 ALA B O 1
ATOM 2282 N N . ASP B 1 76 ? 14.340 30.618 -37.169 1.00 23.33 76 ASP B N 1
ATOM 2283 C CA . ASP B 1 76 ? 13.689 29.889 -36.075 1.00 23.17 76 ASP B CA 1
ATOM 2284 C C . ASP B 1 76 ? 12.217 29.692 -36.334 1.00 22.11 76 ASP B C 1
ATOM 2285 O O . ASP B 1 76 ? 11.679 28.603 -36.135 1.00 21.90 76 ASP B O 1
ATOM 2290 N N . HIS B 1 77 ? 11.536 30.735 -36.790 1.00 21.37 77 HIS B N 1
ATOM 2291 C CA . HIS B 1 77 ? 10.097 30.647 -37.139 1.00 22.72 77 HIS B CA 1
ATOM 2292 C C . HIS B 1 77 ? 9.866 29.536 -38.148 1.00 22.58 77 HIS B C 1
ATOM 2293 O O . HIS B 1 77 ? 8.966 28.691 -37.962 1.00 22.86 77 HIS B O 1
ATOM 2300 N N . LYS B 1 78 ? 10.696 29.514 -39.186 1.00 22.36 78 LYS B N 1
ATOM 2301 C CA . LYS B 1 78 ? 10.523 28.528 -40.220 1.00 24.10 78 LYS B CA 1
ATOM 2302 C C . LYS B 1 78 ? 10.760 27.102 -39.728 1.00 23.96 78 LYS B C 1
ATOM 2303 O O . LYS B 1 78 ? 9.932 26.219 -39.983 1.00 23.21 78 LYS B O 1
ATOM 2309 N N . GLU B 1 79 ? 11.814 26.895 -38.952 1.00 24.28 79 GLU B N 1
ATOM 2310 C CA . GLU B 1 79 ? 12.155 25.590 -38.417 1.00 23.70 79 GLU B CA 1
ATOM 2311 C C . GLU B 1 79 ? 11.066 25.107 -37.430 1.00 22.85 79 GLU B C 1
ATOM 2312 O O . GLU B 1 79 ? 10.529 23.994 -37.513 1.00 22.18 79 GLU B O 1
ATOM 2318 N N . TRP B 1 80 ? 10.725 25.986 -36.492 1.00 22.70 80 TRP B N 1
ATOM 2319 C CA . TRP B 1 80 ? 9.719 25.630 -35.493 1.00 22.87 80 TRP B CA 1
ATOM 2320 C C . TRP B 1 80 ? 8.335 25.370 -36.137 1.00 23.15 80 TRP B C 1
ATOM 2321 O O . TRP B 1 80 ? 7.530 24.587 -35.617 1.00 23.09 80 TRP B O 1
ATOM 2332 N N . SER B 1 81 ? 8.053 26.051 -37.233 1.00 22.00 81 SER B N 1
ATOM 2333 C CA . SER B 1 81 ? 6.765 25.889 -37.954 1.00 23.36 81 SER B CA 1
ATOM 2334 C C . SER B 1 81 ? 6.489 24.437 -38.345 1.00 24.48 81 SER B C 1
ATOM 2335 O O . SER B 1 81 ? 5.340 23.985 -38.373 1.00 25.38 81 SER B O 1
ATOM 2338 N N . GLU B 1 82 ? 7.557 23.685 -38.617 1.00 24.85 82 GLU B N 1
ATOM 2339 C CA . GLU B 1 82 ? 7.422 22.262 -38.905 1.00 24.37 82 GLU B CA 1
ATOM 2340 C C . GLU B 1 82 ? 6.941 21.478 -37.685 1.00 24.32 82 GLU B C 1
ATOM 2341 O O . GLU B 1 82 ? 6.128 20.561 -37.847 1.00 25.09 82 GLU B O 1
ATOM 2347 N N . ASP B 1 83 ? 7.379 21.846 -36.481 1.00 25.33 83 ASP B N 1
ATOM 2348 C CA . ASP B 1 83 ? 6.835 21.273 -35.237 1.00 24.88 83 ASP B CA 1
ATOM 2349 C C . ASP B 1 83 ? 5.359 21.636 -35.020 1.00 25.73 83 ASP B C 1
ATOM 2350 O O . ASP B 1 83 ? 4.534 20.790 -34.556 1.00 26.31 83 ASP B O 1
ATOM 2355 N N . VAL B 1 84 ? 5.022 22.874 -35.339 1.00 24.35 84 VAL B N 1
ATOM 2356 C CA . VAL B 1 84 ? 3.652 23.391 -35.185 1.00 25.84 84 VAL B CA 1
ATOM 2357 C C . VAL B 1 84 ? 2.764 22.635 -36.132 1.00 25.02 84 VAL B C 1
ATOM 2358 O O . VAL B 1 84 ? 1.664 22.257 -35.730 1.00 24.64 84 VAL B O 1
ATOM 2362 N N . LYS B 1 85 ? 3.203 22.464 -37.367 1.00 25.03 85 LYS B N 1
ATOM 2363 C CA . LYS B 1 85 ? 2.406 21.708 -38.351 1.00 26.57 85 LYS B CA 1
ATOM 2364 C C . LYS B 1 85 ? 2.110 20.290 -37.919 1.00 28.24 85 LYS B C 1
ATOM 2365 O O . LYS B 1 85 ? 0.950 19.797 -38.017 1.00 28.51 85 LYS B O 1
ATOM 2371 N N . CYS B 1 86 ? 3.161 19.631 -37.442 1.00 29.96 86 CYS B N 1
ATOM 2372 C CA . CYS B 1 86 ? 3.080 18.290 -36.896 1.00 30.99 86 CYS B CA 1
ATOM 2373 C C . CYS B 1 86 ? 2.024 18.183 -35.782 1.00 30.79 86 CYS B C 1
ATOM 2374 O O . CYS B 1 86 ? 1.100 17.362 -35.847 1.00 29.82 86 CYS B O 1
ATOM 2377 N N . LEU B 1 87 ? 2.152 19.033 -34.776 1.00 29.66 87 LEU B N 1
ATOM 2378 C CA . LEU B 1 87 ? 1.238 19.073 -33.636 1.00 29.71 87 LEU B CA 1
ATOM 2379 C C . LEU B 1 87 ? -0.199 19.284 -34.106 1.00 29.28 87 LEU B C 1
ATOM 2380 O O . LEU B 1 87 ? -1.097 18.617 -33.595 1.00 29.84 87 LEU B O 1
ATOM 2385 N N . SER B 1 88 ? -0.401 20.195 -35.053 1.00 27.36 88 SER B N 1
ATOM 2386 C CA . SER B 1 88 ? -1.718 20.520 -35.558 1.00 25.99 88 SER B CA 1
ATOM 2387 C C . SER B 1 88 ? -2.426 19.321 -36.217 1.00 24.35 88 SER B C 1
ATOM 2388 O O . SER B 1 88 ? -3.657 19.309 -36.276 1.00 25.93 88 SER B O 1
ATOM 2391 N N . GLY B 1 89 ? -1.652 18.346 -36.737 1.00 23.88 89 GLY B N 1
ATOM 2392 C CA . GLY B 1 89 ? -2.221 17.245 -37.507 1.00 25.29 89 GLY B CA 1
ATOM 2393 C C . GLY B 1 89 ? -2.670 17.599 -38.916 1.00 25.20 89 GLY B C 1
ATOM 2394 O O . GLY B 1 89 ? -3.204 16.725 -39.633 1.00 25.71 89 GLY B O 1
ATOM 2395 N N . VAL B 1 90 ? -2.436 18.850 -39.319 1.00 26.47 90 VAL B N 1
ATOM 2396 C CA . VAL B 1 90 ? -2.873 19.371 -40.608 1.00 27.32 90 VAL B CA 1
ATOM 2397 C C . VAL B 1 90 ? -1.642 19.462 -41.553 1.00 28.87 90 VAL B C 1
ATOM 2398 O O . VAL B 1 90 ? -0.630 20.068 -41.253 1.00 30.08 90 VAL B O 1
ATOM 2402 N N . LYS B 1 91 ? -1.716 18.776 -42.680 1.00 31.64 91 LYS B N 1
ATOM 2403 C CA . LYS B 1 91 ? -0.610 18.816 -43.671 1.00 32.60 91 LYS B CA 1
ATOM 2404 C C . LYS B 1 91 ? -0.785 20.042 -44.588 1.00 33.59 91 LYS B C 1
ATOM 2405 O O . LYS B 1 91 ? -1.921 20.419 -44.961 1.00 33.72 91 LYS B O 1
ATOM 2411 N N . GLY B 1 92 ? 0.336 20.679 -44.928 1.00 33.45 92 GLY B N 1
ATOM 2412 C CA . GLY B 1 92 ? 0.319 21.745 -45.902 1.00 32.66 92 GLY B CA 1
ATOM 2413 C C . GLY B 1 92 ? 1.113 22.927 -45.451 1.00 32.13 92 GLY B C 1
ATOM 2414 O O . GLY B 1 92 ? 1.584 22.962 -44.319 1.00 31.68 92 GLY B O 1
ATOM 2415 N N . ASP B 1 93 ? 1.215 23.920 -46.320 1.00 32.07 93 ASP B N 1
ATOM 2416 C CA . ASP B 1 93 ? 1.942 25.140 -45.997 1.00 31.98 93 ASP B CA 1
ATOM 2417 C C . ASP B 1 93 ? 1.348 25.858 -44.792 1.00 31.48 93 ASP B C 1
ATOM 2418 O O . ASP B 1 93 ? 0.129 25.851 -44.538 1.00 28.16 93 ASP B O 1
ATOM 2423 N N . MET B 1 94 ? 2.206 26.540 -44.035 1.00 31.53 94 MET B N 1
ATOM 2424 C CA . MET B 1 94 ? 1.700 27.409 -42.973 1.00 31.11 94 MET B CA 1
ATOM 2425 C C . MET B 1 94 ? 0.625 28.401 -43.446 1.00 30.38 94 MET B C 1
ATOM 2426 O O . MET B 1 94 ? 0.859 29.115 -44.397 1.00 30.61 94 MET B O 1
ATOM 2431 N N . PRO B 1 95 ? -0.569 28.440 -42.808 1.00 29.24 95 PRO B N 1
ATOM 2432 C CA . PRO B 1 95 ? -1.626 29.351 -43.306 1.00 28.99 95 PRO B CA 1
ATOM 2433 C C . PRO B 1 95 ? -1.589 30.774 -42.795 1.00 29.65 95 PRO B C 1
ATOM 2434 O O . PRO B 1 95 ? -2.516 31.572 -43.065 1.00 33.06 95 PRO B O 1
ATOM 2438 N N . TYR B 1 96 ? -0.596 31.137 -41.983 1.00 26.69 96 TYR B N 1
ATOM 2439 C CA . TYR B 1 96 ? -0.418 32.525 -41.627 1.00 25.24 96 TYR B CA 1
ATOM 2440 C C . TYR B 1 96 ? 1.087 32.827 -41.499 1.00 23.94 96 TYR B C 1
ATOM 2441 O O . TYR B 1 96 ? 1.854 31.912 -41.252 1.00 23.05 96 TYR B O 1
ATOM 2450 N N . PRO B 1 97 ? 1.467 34.091 -41.694 1.00 21.47 97 PRO B N 1
ATOM 2451 C CA . PRO B 1 97 ? 2.874 34.479 -41.468 1.00 23.25 97 PRO B CA 1
ATOM 2452 C C . PRO B 1 97 ? 3.209 34.598 -39.984 1.00 23.55 97 PRO B C 1
ATOM 2453 O O . PRO B 1 97 ? 2.302 34.767 -39.122 1.00 22.93 97 PRO B O 1
ATOM 2457 N N . ILE B 1 98 ? 4.519 34.585 -39.674 1.00 22.69 98 ILE B N 1
ATOM 2458 C CA . ILE B 1 98 ? 4.992 34.844 -38.311 1.00 22.41 98 ILE B CA 1
ATOM 2459 C C . ILE B 1 98 ? 6.014 36.002 -38.398 1.00 23.31 98 ILE B C 1
ATOM 2460 O O . ILE B 1 98 ? 7.009 35.911 -39.124 1.00 21.72 98 ILE B O 1
ATOM 2465 N N . ILE B 1 99 ? 5.721 37.072 -37.681 1.00 23.04 99 ILE B N 1
ATOM 2466 C CA . ILE B 1 99 ? 6.598 38.281 -37.626 1.00 23.07 99 ILE B CA 1
ATOM 2467 C C . ILE B 1 99 ? 7.765 38.047 -36.680 1.00 24.09 99 ILE B C 1
ATOM 2468 O O . ILE B 1 99 ? 7.577 37.440 -35.597 1.00 22.29 99 ILE B O 1
ATOM 2473 N N . ALA B 1 100 ? 8.936 38.552 -37.076 1.00 23.85 100 ALA B N 1
ATOM 2474 C CA . ALA B 1 100 ? 10.143 38.541 -36.191 1.00 24.91 100 ALA B CA 1
ATOM 2475 C C . ALA B 1 100 ? 10.275 39.925 -35.536 1.00 26.91 100 ALA B C 1
ATOM 2476 O O . ALA B 1 100 ? 10.544 40.879 -36.252 1.00 30.49 100 ALA B O 1
ATOM 2478 N N . ASP B 1 101 ? 10.134 40.067 -34.208 1.00 25.44 101 ASP B N 1
ATOM 2479 C CA . ASP B 1 101 ? 10.234 41.372 -33.568 1.00 25.36 101 ASP B CA 1
ATOM 2480 C C . ASP B 1 101 ? 11.534 41.395 -32.748 1.00 25.77 101 ASP B C 1
ATOM 2481 O O . ASP B 1 101 ? 11.547 41.593 -31.515 1.00 23.81 101 ASP B O 1
ATOM 2486 N N . GLU B 1 102 ? 12.654 41.177 -33.403 1.00 25.09 102 GLU B N 1
ATOM 2487 C CA A GLU B 1 102 ? 13.876 40.968 -32.608 0.50 23.96 102 GLU B CA 1
ATOM 2488 C CA B GLU B 1 102 ? 13.922 40.969 -32.682 0.50 24.03 102 GLU B CA 1
ATOM 2489 C C . GLU B 1 102 ? 14.384 42.231 -31.937 1.00 23.18 102 GLU B C 1
ATOM 2490 O O . GLU B 1 102 ? 15.149 42.161 -30.963 1.00 22.42 102 GLU B O 1
ATOM 2501 N N . THR B 1 103 ? 13.971 43.404 -32.431 1.00 22.78 103 THR B N 1
ATOM 2502 C CA . THR B 1 103 ? 14.371 44.692 -31.775 1.00 22.46 103 THR B CA 1
ATOM 2503 C C . THR B 1 103 ? 13.523 45.018 -30.533 1.00 21.53 103 THR B C 1
ATOM 2504 O O . THR B 1 103 ? 13.927 45.905 -29.759 1.00 22.70 103 THR B O 1
ATOM 2508 N N . ARG B 1 104 ? 12.432 44.301 -30.351 1.00 20.73 104 ARG B N 1
ATOM 2509 C CA . ARG B 1 104 ? 11.419 44.515 -29.354 1.00 21.84 104 ARG B CA 1
ATOM 2510 C C . ARG B 1 104 ? 10.616 45.812 -29.480 1.00 22.85 104 ARG B C 1
ATOM 2511 O O . ARG B 1 104 ? 9.825 46.185 -28.582 1.00 23.74 104 ARG B O 1
ATOM 2519 N N . GLU B 1 105 ? 10.787 46.514 -30.591 1.00 22.93 105 GLU B N 1
ATOM 2520 C CA . GLU B 1 105 ? 10.015 47.713 -30.781 1.00 24.88 105 GLU B CA 1
ATOM 2521 C C . GLU B 1 105 ? 8.526 47.467 -30.792 1.00 23.47 105 GLU B C 1
ATOM 2522 O O . GLU B 1 105 ? 7.781 48.283 -30.248 1.00 25.50 105 GLU B O 1
ATOM 2528 N N . LEU B 1 106 ? 8.061 46.401 -31.445 1.00 24.72 106 LEU B N 1
ATOM 2529 C CA . LEU B 1 106 ? 6.624 46.099 -31.418 1.00 25.53 106 LEU B CA 1
ATOM 2530 C C . LEU B 1 106 ? 6.182 45.659 -29.998 1.00 24.81 106 LEU B C 1
ATOM 2531 O O . LEU B 1 106 ? 5.115 46.063 -29.495 1.00 27.29 106 LEU B O 1
ATOM 2536 N N . ALA B 1 107 ? 6.986 44.816 -29.366 1.00 24.61 107 ALA B N 1
ATOM 2537 C CA . ALA B 1 107 ? 6.656 44.334 -28.008 1.00 23.69 107 ALA B CA 1
ATOM 2538 C C . ALA B 1 107 ? 6.325 45.541 -27.123 1.00 23.99 107 ALA B C 1
ATOM 2539 O O . ALA B 1 107 ? 5.346 45.528 -26.369 1.00 25.21 107 ALA B O 1
ATOM 2541 N N . VAL B 1 108 ? 7.177 46.555 -27.141 1.00 23.54 108 VAL B N 1
ATOM 2542 C CA . VAL B 1 108 ? 7.024 47.691 -26.293 1.00 24.17 108 VAL B CA 1
ATOM 2543 C C . VAL B 1 108 ? 5.888 48.625 -26.764 1.00 24.53 108 VAL B C 1
ATOM 2544 O O . VAL B 1 108 ? 5.034 49.056 -25.969 1.00 25.69 108 VAL B O 1
ATOM 2548 N N . LYS B 1 109 ? 5.810 48.889 -28.086 1.00 25.69 109 LYS B N 1
ATOM 2549 C CA . LYS B 1 109 ? 4.794 49.809 -28.596 1.00 26.17 109 LYS B CA 1
ATOM 2550 C C . LYS B 1 109 ? 3.376 49.297 -28.308 1.00 25.99 109 LYS B C 1
ATOM 2551 O O . LYS B 1 109 ? 2.493 50.080 -27.947 1.00 25.02 109 LYS B O 1
ATOM 2557 N N . LEU B 1 110 ? 3.211 48.002 -28.443 1.00 24.11 110 LEU B N 1
ATOM 2558 C CA . LEU B 1 110 ? 1.897 47.356 -28.272 1.00 25.45 110 LEU B CA 1
ATOM 2559 C C . LEU B 1 110 ? 1.566 46.962 -26.852 1.00 24.55 110 LEU B C 1
ATOM 2560 O O . LEU B 1 110 ? 0.525 46.381 -26.558 1.00 25.39 110 LEU B O 1
ATOM 2565 N N . GLY B 1 111 ? 2.484 47.239 -25.939 1.00 23.12 111 GLY B N 1
ATOM 2566 C CA . GLY B 1 111 ? 2.182 46.979 -24.528 1.00 24.31 111 GLY B CA 1
ATOM 2567 C C . GLY B 1 111 ? 2.118 45.501 -24.175 1.00 24.84 111 GLY B C 1
ATOM 2568 O O . GLY B 1 111 ? 1.389 45.117 -23.228 1.00 24.77 111 GLY B O 1
ATOM 2569 N N . MET B 1 112 ? 2.908 44.683 -24.872 1.00 23.63 112 MET B N 1
ATOM 2570 C CA . MET B 1 112 ? 2.797 43.236 -24.814 1.00 24.26 112 MET B CA 1
ATOM 2571 C C . MET B 1 112 ? 4.029 42.551 -24.278 1.00 23.73 112 MET B C 1
ATOM 2572 O O . MET B 1 112 ? 4.236 41.395 -24.617 1.00 24.91 112 MET B O 1
ATOM 2577 N N . VAL B 1 113 ? 4.846 43.234 -23.453 1.00 23.01 113 VAL B N 1
ATOM 2578 C CA . VAL B 1 113 ? 6.018 42.535 -22.849 1.00 23.59 113 VAL B CA 1
ATOM 2579 C C . VAL B 1 113 ? 5.514 41.554 -21.727 1.00 24.39 113 VAL B C 1
ATOM 2580 O O . VAL B 1 113 ? 4.622 41.882 -20.953 1.00 25.22 113 VAL B O 1
ATOM 2584 N N . ASP B 1 114 ? 6.031 40.358 -21.744 1.00 24.18 114 ASP B N 1
ATOM 2585 C CA . ASP B 1 114 ? 5.717 39.361 -20.672 1.00 25.17 114 ASP B CA 1
ATOM 2586 C C . ASP B 1 114 ? 6.315 39.794 -19.360 1.00 24.90 114 ASP B C 1
ATOM 2587 O O . ASP B 1 114 ? 7.479 40.242 -19.320 1.00 24.88 114 ASP B O 1
ATOM 2592 N N . PRO B 1 115 ? 5.557 39.585 -18.234 1.00 24.80 115 PRO B N 1
ATOM 2593 C CA . PRO B 1 115 ? 6.012 39.974 -16.939 1.00 26.55 115 PRO B CA 1
ATOM 2594 C C . PRO B 1 115 ? 7.151 39.099 -16.425 1.00 27.01 115 PRO B C 1
ATOM 2595 O O . PRO B 1 115 ? 7.991 39.584 -15.644 1.00 27.73 115 PRO B O 1
ATOM 2599 N N . ASP B 1 116 ? 7.257 37.873 -16.909 1.00 25.67 116 ASP B N 1
ATOM 2600 C CA . ASP B 1 116 ? 8.165 36.895 -16.323 1.00 25.17 116 ASP B CA 1
ATOM 2601 C C . ASP B 1 116 ? 9.222 36.344 -17.229 1.00 23.92 116 ASP B C 1
ATOM 2602 O O . ASP B 1 116 ? 10.326 36.021 -16.740 1.00 27.19 116 ASP B O 1
ATOM 2607 N N . GLU B 1 117 ? 8.922 36.207 -18.502 1.00 23.89 117 GLU B N 1
ATOM 2608 C CA . GLU B 1 117 ? 9.788 35.440 -19.389 1.00 24.27 117 GLU B CA 1
ATOM 2609 C C . GLU B 1 117 ? 10.747 36.381 -20.092 1.00 24.53 117 GLU B C 1
ATOM 2610 O O . GLU B 1 117 ? 10.260 37.298 -20.784 1.00 23.34 117 GLU B O 1
ATOM 2616 N N . ARG B 1 118 ? 12.024 36.120 -19.907 1.00 25.13 118 ARG B N 1
ATOM 2617 C CA . ARG B 1 118 ? 13.086 36.854 -20.620 1.00 24.99 118 ARG B CA 1
ATOM 2618 C C . ARG B 1 118 ? 14.031 35.846 -21.218 1.00 25.20 118 ARG B C 1
ATOM 2619 O O . ARG B 1 118 ? 14.070 34.683 -20.785 1.00 25.30 118 ARG B O 1
ATOM 2627 N N . THR B 1 119 ? 14.846 36.291 -22.183 1.00 23.17 119 THR B N 1
ATOM 2628 C CA . THR B 1 119 ? 15.905 35.421 -22.688 1.00 24.78 119 THR B CA 1
ATOM 2629 C C . THR B 1 119 ? 16.975 35.227 -21.622 1.00 25.83 119 THR B C 1
ATOM 2630 O O . THR B 1 119 ? 17.101 36.034 -20.672 1.00 26.67 119 THR B O 1
ATOM 2634 N N . SER B 1 120 ? 17.860 34.264 -21.877 1.00 27.67 120 SER B N 1
ATOM 2635 C CA . SER B 1 120 ? 18.953 33.977 -20.958 1.00 29.63 120 SER B CA 1
ATOM 2636 C C . SER B 1 120 ? 19.948 35.117 -21.023 1.00 29.90 120 SER B C 1
ATOM 2637 O O . SER B 1 120 ? 20.728 35.303 -20.113 1.00 31.33 120 SER B O 1
ATOM 2640 N N . THR B 1 121 ? 19.933 35.828 -22.139 1.00 30.40 121 THR B N 1
ATOM 2641 C CA . THR B 1 121 ? 20.751 37.015 -22.344 1.00 32.11 121 THR B CA 1
ATOM 2642 C C . THR B 1 121 ? 20.102 38.283 -21.730 1.00 32.68 121 THR B C 1
ATOM 2643 O O . THR B 1 121 ? 20.650 39.376 -21.887 1.00 33.21 121 THR B O 1
ATOM 2647 N N . GLY B 1 122 ? 18.954 38.138 -21.044 1.00 32.38 122 GLY B N 1
ATOM 2648 C CA . GLY B 1 122 ? 18.290 39.256 -20.329 1.00 30.72 122 GLY B CA 1
ATOM 2649 C C . GLY B 1 122 ? 17.243 40.082 -21.088 1.00 31.26 122 GLY B C 1
ATOM 2650 O O . GLY B 1 122 ? 16.631 41.008 -20.544 1.00 34.18 122 GLY B O 1
ATOM 2651 N N . MET B 1 123 ? 16.954 39.697 -22.314 1.00 26.27 123 MET B N 1
ATOM 2652 C CA . MET B 1 123 ? 16.123 40.519 -23.182 1.00 26.75 123 MET B CA 1
ATOM 2653 C C . MET B 1 123 ? 14.629 40.234 -22.974 1.00 24.40 123 MET B C 1
ATOM 2654 O O . MET B 1 123 ? 14.241 39.098 -22.754 1.00 23.88 123 MET B O 1
ATOM 2659 N N . PRO B 1 124 ? 13.796 41.274 -23.103 1.00 24.36 124 PRO B N 1
ATOM 2660 C CA . PRO B 1 124 ? 12.343 41.085 -22.989 1.00 23.50 124 PRO B CA 1
ATOM 2661 C C . PRO B 1 124 ? 11.814 40.085 -24.046 1.00 22.93 124 PRO B C 1
ATOM 2662 O O . PRO B 1 124 ? 12.426 39.862 -25.121 1.00 23.18 124 PRO B O 1
ATOM 2666 N N . LEU B 1 125 ? 10.665 39.493 -23.749 1.00 22.55 125 LEU B N 1
ATOM 2667 C CA . LEU B 1 125 ? 9.895 38.677 -24.674 1.00 23.01 125 LEU B CA 1
ATOM 2668 C C . LEU B 1 125 ? 8.428 39.106 -24.622 1.00 23.45 125 LEU B C 1
ATOM 2669 O O . LEU B 1 125 ? 8.013 39.736 -23.668 1.00 24.14 125 LEU B O 1
ATOM 2674 N N . THR B 1 126 ? 7.669 38.770 -25.654 1.00 23.63 126 THR B N 1
ATOM 2675 C CA . THR B 1 126 ? 6.249 39.082 -25.667 1.00 24.17 126 THR B CA 1
ATOM 2676 C C . THR B 1 126 ? 5.454 38.082 -24.801 1.00 24.44 126 THR B C 1
ATOM 2677 O O 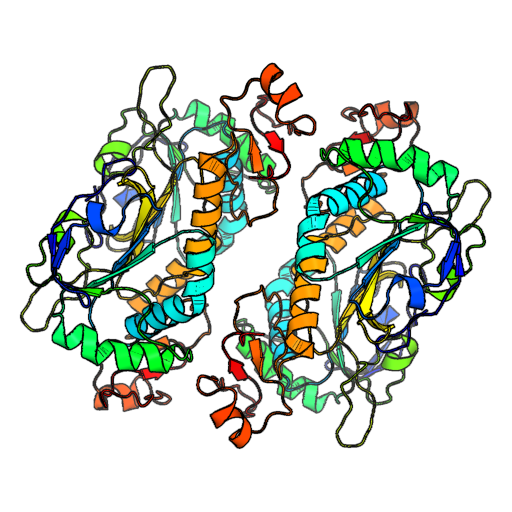. THR B 1 126 ? 5.906 36.971 -24.534 1.00 24.64 126 THR B O 1
ATOM 2681 N N . CYS B 1 127 ? 4.293 38.530 -24.337 1.00 24.77 127 CYS B N 1
ATOM 2682 C CA . CYS B 1 127 ? 3.302 37.671 -23.708 1.00 23.27 127 CYS B CA 1
ATOM 2683 C C . CYS B 1 127 ? 2.481 37.025 -24.794 1.00 24.16 127 CYS B C 1
ATOM 2684 O O . CYS B 1 127 ? 2.933 36.877 -25.940 1.00 25.01 127 CYS B O 1
ATOM 2687 N N . ARG B 1 128 ? 1.293 36.564 -24.414 1.00 23.17 128 ARG B N 1
ATOM 2688 C CA . ARG B 1 128 ? 0.357 35.936 -25.326 1.00 22.41 128 ARG B CA 1
ATOM 2689 C C . ARG B 1 128 ? -0.786 36.938 -25.576 1.00 23.55 128 ARG B C 1
ATOM 2690 O O . ARG B 1 128 ? -1.886 36.838 -25.018 1.00 24.11 128 ARG B O 1
ATOM 2698 N N . ALA B 1 129 ? -0.513 37.959 -26.383 1.00 23.67 129 ALA B N 1
ATOM 2699 C CA . ALA B 1 129 ? -1.438 39.053 -26.713 1.00 23.44 129 ALA B CA 1
ATOM 2700 C C . ALA B 1 129 ? -2.268 38.680 -27.941 1.00 23.87 129 ALA B C 1
ATOM 2701 O O . ALA B 1 129 ? -1.818 37.935 -28.814 1.00 25.06 129 ALA B O 1
ATOM 2703 N N . VAL B 1 130 ? -3.454 39.240 -27.999 1.00 23.00 130 VAL B N 1
ATOM 2704 C CA . VAL B 1 130 ? -4.289 39.174 -29.190 1.00 22.96 130 VAL B CA 1
ATOM 2705 C C . VAL B 1 130 ? -4.865 40.547 -29.438 1.00 23.89 130 VAL B C 1
ATOM 2706 O O . VAL B 1 130 ? -5.440 41.172 -28.565 1.00 24.67 130 VAL B O 1
ATOM 2710 N N . PHE B 1 131 ? -4.739 41.001 -30.682 1.00 22.11 131 PHE B N 1
ATOM 2711 C CA . PHE B 1 131 ? -5.308 42.260 -31.171 1.00 22.18 131 PHE B CA 1
ATOM 2712 C C . PHE B 1 131 ? -6.220 41.997 -32.349 1.00 22.87 131 PHE B C 1
ATOM 2713 O O . PHE B 1 131 ? -5.801 41.433 -33.309 1.00 25.10 131 PHE B O 1
ATOM 2721 N N . ILE B 1 132 ? -7.460 42.439 -32.256 1.00 23.33 132 ILE B N 1
ATOM 2722 C CA . ILE B 1 132 ? -8.436 42.245 -33.325 1.00 23.67 132 ILE B CA 1
ATOM 2723 C C . ILE B 1 132 ? -8.605 43.643 -33.959 1.00 23.51 132 ILE B C 1
ATOM 2724 O O . ILE B 1 132 ? -8.995 44.634 -33.266 1.00 24.68 132 ILE B O 1
ATOM 2729 N N . ILE B 1 133 ? -8.300 43.749 -35.257 1.00 23.90 133 ILE B N 1
ATOM 2730 C CA . ILE B 1 133 ? -8.184 45.007 -36.021 1.00 24.16 133 ILE B CA 1
ATOM 2731 C C . ILE B 1 133 ? -9.251 44.997 -37.083 1.00 23.84 133 ILE B C 1
ATOM 2732 O O . ILE B 1 133 ? -9.421 43.974 -37.750 1.00 24.27 133 ILE B O 1
ATOM 2737 N N . GLY B 1 134 ? -9.999 46.082 -37.188 1.00 23.42 134 GLY B N 1
ATOM 2738 C CA . GLY B 1 134 ? -11.052 46.181 -38.200 1.00 23.75 134 GLY B CA 1
ATOM 2739 C C . GLY B 1 134 ? -10.510 46.613 -39.547 1.00 23.81 134 GLY B C 1
ATOM 2740 O O . GLY B 1 134 ? -9.317 46.954 -39.684 1.00 23.75 134 GLY B O 1
ATOM 2741 N N . PRO B 1 135 ? -11.371 46.588 -40.589 1.00 24.29 135 PRO B N 1
ATOM 2742 C CA . PRO B 1 135 ? -10.969 47.030 -41.899 1.00 24.15 135 PRO B CA 1
ATOM 2743 C C . PRO B 1 135 ? -10.523 48.468 -41.972 1.00 22.64 135 PRO B C 1
ATOM 2744 O O . PRO B 1 135 ? -9.751 48.809 -42.850 1.00 26.61 135 PRO B O 1
ATOM 2748 N N . ASP B 1 136 ? -10.95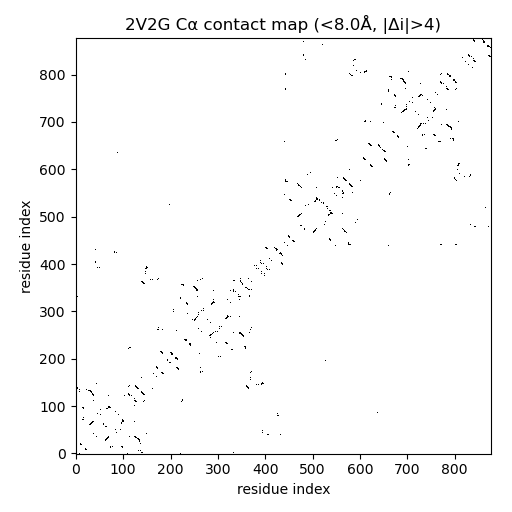2 49.246 -40.957 1.00 24.11 136 ASP B N 1
ATOM 2749 C CA . ASP B 1 136 ? -10.534 50.648 -40.811 1.00 24.40 136 ASP B CA 1
ATOM 2750 C C . ASP B 1 136 ? -9.186 50.820 -40.110 1.00 24.85 136 ASP B C 1
ATOM 2751 O O . ASP B 1 136 ? -8.796 51.969 -39.810 1.00 25.96 136 ASP B O 1
ATOM 2756 N N . LYS B 1 137 ? -8.523 49.698 -39.811 1.00 23.00 137 LYS B N 1
ATOM 2757 C CA . LYS B 1 137 ? -7.201 49.660 -39.130 1.00 22.79 137 LYS B CA 1
ATOM 2758 C C . LYS B 1 137 ? -7.232 50.013 -37.674 1.00 23.88 137 LYS B C 1
ATOM 2759 O O . LYS B 1 137 ? -6.167 50.085 -37.044 1.00 25.13 137 LYS B O 1
ATOM 2765 N N . LYS B 1 138 ? -8.425 50.159 -37.144 1.00 23.21 138 LYS B N 1
ATOM 2766 C CA . LYS B 1 138 ? -8.570 50.443 -35.703 1.00 23.49 138 LYS B CA 1
ATOM 2767 C C . LYS B 1 138 ? -8.648 49.218 -34.826 1.00 23.74 138 LYS B C 1
ATOM 2768 O O . LYS B 1 138 ? -9.219 48.179 -35.181 1.00 24.06 138 LYS B O 1
ATOM 2774 N N . LEU B 1 139 ? -8.081 49.355 -33.617 1.00 22.66 139 LEU B N 1
ATOM 2775 C CA . LEU B 1 139 ? -8.126 48.281 -32.627 1.00 22.71 139 LEU B CA 1
ATOM 2776 C C . LEU B 1 139 ? -9.529 48.149 -32.055 1.00 23.12 139 LEU B C 1
ATOM 2777 O O . LEU B 1 139 ? -10.041 49.113 -31.482 1.00 23.27 139 LEU B O 1
ATOM 2782 N N . LYS B 1 140 ? -10.138 46.966 -32.217 1.00 23.03 140 LYS B N 1
ATOM 2783 C CA . LYS B 1 140 ? -11.500 46.694 -31.768 1.00 22.70 140 LYS B CA 1
ATOM 2784 C C . LYS B 1 140 ? -11.628 45.970 -30.459 1.00 22.71 140 LYS B C 1
ATOM 2785 O O . LYS B 1 140 ? -12.635 46.151 -29.804 1.00 22.68 140 LYS B O 1
ATOM 2791 N N . LEU B 1 141 ? -10.624 45.161 -30.122 1.00 22.50 141 LEU B N 1
ATOM 2792 C CA . LEU B 1 141 ? -10.633 44.345 -28.929 1.00 22.52 141 LEU B CA 1
ATOM 2793 C C . LEU B 1 141 ? -9.218 43.834 -28.702 1.00 21.73 141 LEU B C 1
ATOM 2794 O O . LEU B 1 141 ? -8.488 43.516 -29.715 1.00 23.48 141 LEU B O 1
ATOM 2799 N N . SER B 1 142 ? -8.801 43.776 -27.407 1.00 22.18 142 SER B N 1
ATOM 2800 C CA . SER B 1 142 ? -7.521 43.153 -27.132 1.00 23.12 142 SER B CA 1
ATOM 2801 C C . SER B 1 142 ? -7.569 42.290 -25.891 1.00 23.38 142 SER B C 1
ATOM 2802 O O . SER B 1 142 ? -8.404 42.494 -25.052 1.00 25.42 142 SER B O 1
ATOM 2805 N N . ILE B 1 143 ? -6.658 41.321 -25.880 1.00 23.31 143 ILE B N 1
ATOM 2806 C CA . ILE B 1 143 ? -6.387 40.513 -24.690 1.00 24.67 143 ILE B CA 1
ATOM 2807 C C . ILE B 1 143 ? -4.879 40.446 -24.447 1.00 25.09 143 ILE B C 1
ATOM 2808 O O . ILE B 1 143 ? -4.085 40.462 -25.377 1.00 24.91 143 ILE B O 1
ATOM 2813 N N . LEU B 1 144 ? -4.516 40.448 -23.162 1.00 24.48 144 LEU B N 1
ATOM 2814 C CA . LEU B 1 144 ? -3.134 40.262 -22.736 1.00 23.44 144 LEU B CA 1
ATOM 2815 C C . LEU B 1 144 ? -3.066 39.117 -21.742 1.00 23.63 144 LEU B C 1
ATOM 2816 O O . LEU B 1 144 ? -3.393 39.260 -20.568 1.00 23.01 144 LEU B O 1
ATOM 2821 N N . TYR B 1 145 ? -2.728 37.916 -22.235 1.00 21.56 145 TYR B N 1
ATOM 2822 C CA . TYR B 1 145 ? -2.476 36.752 -21.398 1.00 23.29 145 TYR B CA 1
ATOM 2823 C C . TYR B 1 145 ? -0.969 36.518 -21.187 1.00 22.80 145 TYR B C 1
ATOM 2824 O O . TYR B 1 145 ? -0.177 36.830 -22.087 1.00 23.76 145 TYR B O 1
ATOM 2833 N N . PRO B 1 146 ? -0.592 36.027 -19.982 1.00 22.54 146 PRO B N 1
ATOM 2834 C CA . PRO B 1 146 ? 0.810 35.808 -19.754 1.00 23.18 146 PRO B CA 1
ATOM 2835 C C . PRO B 1 146 ? 1.290 34.514 -20.330 1.00 23.49 146 PRO B C 1
ATOM 2836 O O . PRO B 1 146 ? 0.490 33.659 -20.718 1.00 22.79 146 PRO B O 1
ATOM 2840 N N . ALA B 1 147 ? 2.590 34.334 -20.306 1.00 22.87 147 ALA B N 1
ATOM 2841 C CA . ALA B 1 147 ? 3.238 33.136 -20.835 1.00 22.63 147 ALA B CA 1
ATOM 2842 C C . ALA B 1 147 ? 2.692 31.818 -20.237 1.00 22.42 147 ALA B C 1
ATOM 2843 O O . ALA B 1 147 ? 2.649 30.744 -20.855 1.00 23.26 147 ALA B O 1
ATOM 2845 N N . THR B 1 148 ? 2.283 31.910 -18.985 1.00 21.30 148 THR B N 1
ATOM 2846 C CA . THR B 1 148 ? 1.833 30.744 -18.221 1.00 22.94 148 THR B CA 1
ATOM 2847 C C . THR B 1 148 ? 0.522 30.129 -18.739 1.00 21.52 148 THR B C 1
ATOM 2848 O O . THR B 1 148 ? 0.191 28.991 -18.432 1.00 22.72 148 THR B O 1
ATOM 2852 N N . THR B 1 149 ? -0.234 30.927 -19.454 1.00 21.88 149 THR B N 1
ATOM 2853 C CA . THR B 1 149 ? -1.678 30.649 -19.664 1.00 21.99 149 THR B CA 1
ATOM 2854 C C . THR B 1 149 ? -2.098 30.691 -21.150 1.00 23.03 149 THR B C 1
ATOM 2855 O O . THR B 1 149 ? -2.242 31.764 -21.737 1.00 23.33 149 THR B O 1
ATOM 2859 N N . GLY B 1 150 ? -2.224 29.463 -21.714 1.00 23.22 150 GLY B N 1
ATOM 2860 C CA . GLY B 1 150 ? -2.627 29.340 -23.095 1.00 22.56 150 GLY B CA 1
ATOM 2861 C C . GLY B 1 150 ? -4.002 29.938 -23.279 1.00 24.52 150 GLY B C 1
ATOM 2862 O O . GLY B 1 150 ? -4.885 29.913 -22.424 1.00 22.34 150 GLY B O 1
ATOM 2863 N N . ARG B 1 151 ? -4.211 30.416 -24.503 1.00 24.00 151 ARG B N 1
ATOM 2864 C CA . ARG B 1 151 ? -5.461 31.068 -24.849 1.00 26.16 151 ARG B CA 1
ATOM 2865 C C . ARG B 1 151 ? -6.593 30.090 -25.252 1.00 26.30 151 ARG B C 1
ATOM 2866 O O . ARG B 1 151 ? -6.324 28.917 -25.511 1.00 27.55 151 ARG B O 1
ATOM 2874 N N . ASN B 1 152 ? -7.795 30.677 -25.370 1.00 26.43 152 ASN B N 1
ATOM 2875 C CA . ASN B 1 152 ? -9.020 30.027 -25.844 1.00 27.16 152 ASN B CA 1
ATOM 2876 C C . ASN B 1 152 ? -9.372 30.711 -27.191 1.00 27.40 152 ASN B C 1
ATOM 2877 O O . ASN B 1 152 ? -9.941 31.784 -27.254 1.00 27.65 152 ASN B O 1
ATOM 2882 N N . PHE B 1 153 ? -8.974 30.091 -28.320 1.00 29.51 153 PHE B N 1
ATOM 2883 C CA . PHE B 1 153 ? -9.282 30.688 -29.623 1.00 29.75 153 PHE B CA 1
ATOM 2884 C C . PHE B 1 153 ? -10.760 30.547 -30.051 1.00 28.20 153 PHE B C 1
ATOM 2885 O O . PHE B 1 153 ? -11.157 31.317 -30.898 1.00 29.14 153 PHE B O 1
ATOM 2893 N N . SER B 1 154 ? -11.500 29.677 -29.425 1.00 27.88 154 SER B N 1
ATOM 2894 C CA . SER B 1 154 ? -12.967 29.669 -29.570 1.00 27.76 154 SER B CA 1
ATOM 2895 C C . SER B 1 154 ? -13.582 30.982 -29.084 1.00 26.69 154 SER B C 1
ATOM 2896 O O . SER B 1 154 ? -14.510 31.516 -29.696 1.00 25.02 154 SER B O 1
ATOM 2899 N N . GLU B 1 155 ? -13.035 31.497 -27.983 1.00 23.83 155 GLU B N 1
ATOM 2900 C CA . GLU B 1 155 ? -13.508 32.795 -27.473 1.00 23.70 155 GLU B CA 1
ATOM 2901 C C . GLU B 1 155 ? -13.193 33.905 -28.483 1.00 23.97 155 GLU B C 1
ATOM 2902 O O . GLU B 1 155 ? -13.957 34.854 -28.644 1.00 25.80 155 GLU B O 1
ATOM 2908 N N . ILE B 1 156 ? -12.024 33.813 -29.121 1.00 24.48 156 ILE B N 1
ATOM 2909 C CA . ILE B 1 156 ? -11.651 34.773 -30.130 1.00 24.67 156 ILE B CA 1
ATOM 2910 C C . ILE B 1 156 ? -12.618 34.737 -31.317 1.00 24.88 156 ILE B C 1
ATOM 2911 O O . ILE B 1 156 ? -13.053 35.795 -31.796 1.00 25.00 156 ILE B O 1
ATOM 2916 N N . LEU B 1 157 ? -13.006 33.537 -31.730 1.00 24.11 157 LEU B N 1
ATOM 2917 C CA . LEU B 1 157 ? -14.031 33.389 -32.788 1.00 24.50 157 LEU B CA 1
ATOM 2918 C C . LEU B 1 157 ? -15.357 33.980 -32.319 1.00 24.98 157 LEU B C 1
ATOM 2919 O O . LEU B 1 157 ? -16.031 34.715 -33.076 1.00 25.55 157 LEU B O 1
ATOM 2924 N N . ARG B 1 158 ? -15.691 33.711 -31.050 1.00 24.54 158 ARG B N 1
ATOM 2925 C CA . ARG B 1 158 ? -16.993 34.222 -30.527 1.00 24.73 158 ARG B CA 1
ATOM 2926 C C . ARG B 1 158 ? -17.030 35.750 -30.613 1.00 25.11 158 ARG B C 1
ATOM 2927 O O . ARG B 1 158 ? -18.030 36.349 -31.094 1.00 24.38 158 ARG B O 1
ATOM 2935 N N . VAL B 1 159 ? -15.995 36.415 -30.088 1.00 24.21 159 VAL B N 1
ATOM 2936 C CA . VAL B 1 159 ? -15.975 37.868 -30.103 1.00 24.96 159 VAL B CA 1
ATOM 2937 C C . VAL B 1 159 ? -15.897 38.471 -31.559 1.00 24.22 159 VAL B C 1
ATOM 2938 O O . VAL B 1 159 ? -16.485 39.534 -31.796 1.00 25.56 159 VAL B O 1
ATOM 2942 N N . ILE B 1 160 ? -15.190 37.806 -32.493 1.00 23.31 160 ILE B N 1
ATOM 2943 C CA . ILE B 1 160 ? -15.229 38.184 -33.948 1.00 24.07 160 ILE B CA 1
ATOM 2944 C C . ILE B 1 160 ? -16.640 38.209 -34.457 1.00 23.49 160 ILE B C 1
ATOM 2945 O O . ILE B 1 160 ? -17.055 39.149 -35.103 1.00 23.27 160 ILE B O 1
ATOM 2950 N N . ASP B 1 161 ? -17.421 37.206 -34.082 1.00 24.76 161 ASP B N 1
ATOM 2951 C CA . ASP B 1 161 ? -18.815 37.121 -34.494 1.00 23.49 161 ASP B CA 1
ATOM 2952 C C . ASP B 1 161 ? -19.631 38.287 -33.927 1.00 23.33 161 ASP B C 1
ATOM 2953 O O . ASP B 1 161 ? -20.407 38.939 -34.633 1.00 24.39 161 ASP B O 1
ATOM 2958 N N . SER B 1 162 ? -19.363 38.620 -32.680 1.00 23.00 162 SER B N 1
ATOM 2959 C CA . SER B 1 162 ? -20.029 39.758 -32.022 1.00 23.50 162 SER B CA 1
ATOM 2960 C C . SER B 1 162 ? -19.630 41.046 -32.737 1.00 24.99 162 SER B C 1
ATOM 2961 O O . SER B 1 162 ? -20.475 41.872 -33.080 1.00 23.81 162 SER B O 1
ATOM 2964 N N . LEU B 1 163 ? -18.333 41.234 -32.938 1.00 25.54 163 LEU B N 1
ATOM 2965 C CA . LEU B 1 163 ? -17.826 42.480 -33.491 1.00 24.03 163 LEU B CA 1
ATOM 2966 C C . LEU B 1 163 ? -18.397 42.671 -34.890 1.00 23.24 163 LEU B C 1
ATOM 2967 O O . LEU B 1 163 ? -18.764 43.791 -35.255 1.00 23.04 163 LEU B O 1
ATOM 2972 N N . GLN B 1 164 ? -18.404 41.590 -35.673 1.00 23.05 164 GLN B N 1
ATOM 2973 C CA . GLN B 1 164 ? -18.901 41.700 -37.049 1.00 23.36 164 GLN B CA 1
ATOM 2974 C C . GLN B 1 164 ? -20.423 42.008 -37.141 1.00 22.82 164 GLN B C 1
ATOM 2975 O O . GLN B 1 164 ? -20.873 42.764 -37.995 1.00 21.77 164 GLN B O 1
ATOM 2981 N N . LEU B 1 165 ? -21.190 41.416 -36.242 1.00 23.33 165 LEU B N 1
ATOM 2982 C CA . LEU B 1 165 ? -22.633 41.657 -36.170 1.00 23.44 165 LEU B CA 1
ATOM 2983 C C . LEU B 1 165 ? -22.923 43.080 -35.711 1.00 22.73 165 LEU B C 1
ATOM 2984 O O . LEU B 1 165 ? -23.707 43.793 -36.324 1.00 23.18 165 LEU B O 1
ATOM 2989 N N . THR B 1 166 ? -22.288 43.489 -34.614 1.00 23.85 166 THR B N 1
ATOM 2990 C CA . THR B 1 166 ? -22.533 44.808 -34.032 1.00 23.77 166 THR B CA 1
ATOM 2991 C C . THR B 1 166 ? -21.997 45.989 -34.830 1.00 24.11 166 THR B C 1
ATOM 2992 O O . THR B 1 166 ? -22.419 47.125 -34.574 1.00 25.48 166 THR B O 1
ATOM 2996 N N . ALA B 1 167 ? -21.098 45.735 -35.803 1.00 24.32 167 ALA B N 1
ATOM 2997 C CA . ALA B 1 167 ? -20.672 46.739 -36.776 1.00 25.63 167 ALA B CA 1
ATOM 2998 C C . ALA B 1 167 ? -21.801 47.050 -37.771 1.00 25.95 167 ALA B C 1
ATOM 2999 O O . ALA B 1 167 ? -21.855 48.127 -38.295 1.00 27.40 167 ALA B O 1
ATOM 3001 N N . GLN B 1 168 ? -22.697 46.090 -38.015 1.00 27.05 168 GLN B N 1
ATOM 3002 C CA . GLN B 1 168 ? -23.713 46.215 -39.074 1.00 27.20 168 GLN B CA 1
ATOM 3003 C C . GLN B 1 168 ? -25.137 46.471 -38.566 1.00 26.68 168 GLN B C 1
ATOM 3004 O O . GLN B 1 168 ? -25.970 46.947 -39.321 1.00 27.18 168 GLN B O 1
ATOM 3010 N N . LYS B 1 169 ? -25.414 46.093 -37.316 1.00 26.51 169 LYS B N 1
ATOM 3011 C CA . LYS B 1 169 ? -26.755 46.198 -36.741 1.00 26.90 169 LYS B CA 1
ATOM 3012 C C . LYS B 1 169 ? -26.722 46.902 -35.399 1.00 25.67 169 LYS B C 1
ATOM 3013 O O . LYS B 1 169 ? -25.713 46.811 -34.691 1.00 27.03 169 LYS B O 1
ATOM 3019 N N . LYS B 1 170 ? -27.847 47.544 -35.039 1.00 25.40 170 LYS B N 1
ATOM 3020 C CA . LYS B 1 170 ? -27.991 48.339 -33.800 1.00 25.18 170 LYS B CA 1
ATOM 3021 C C . LYS B 1 170 ? -28.320 47.508 -32.557 1.00 24.61 170 LYS B C 1
ATOM 3022 O O . LYS B 1 170 ? -29.256 47.786 -31.755 1.00 22.98 170 LYS B O 1
ATOM 3028 N N . VAL B 1 171 ? -27.447 46.527 -32.362 1.00 24.49 171 VAL B N 1
ATOM 3029 C CA . VAL B 1 171 ? -27.544 45.598 -31.291 1.00 23.89 171 VAL B CA 1
ATOM 3030 C C . VAL B 1 171 ? -26.178 45.489 -30.582 1.00 24.12 171 VAL B C 1
ATOM 3031 O O . VAL B 1 171 ? -25.138 45.958 -31.121 1.00 23.84 171 VAL B O 1
ATOM 3035 N N . ALA B 1 172 ? -26.219 44.900 -29.394 1.00 23.44 172 ALA B N 1
ATOM 3036 C CA . ALA B 1 172 ? -25.025 44.527 -28.634 1.00 24.38 172 ALA B CA 1
ATOM 3037 C C . ALA B 1 172 ? -25.259 43.154 -28.037 1.00 24.58 172 ALA B C 1
ATOM 3038 O O . ALA B 1 172 ? -26.391 42.765 -27.700 1.00 25.43 172 ALA B O 1
ATOM 3040 N N . THR B 1 173 ? -24.191 42.371 -27.940 1.00 24.63 173 THR B N 1
ATOM 3041 C CA . THR B 1 173 ? -24.314 40.981 -27.564 1.00 23.88 173 THR B CA 1
ATOM 3042 C C . THR B 1 173 ? -24.156 40.812 -26.025 1.00 23.94 173 THR B C 1
ATOM 3043 O O . THR B 1 173 ? -23.245 41.402 -25.406 1.00 23.82 173 THR B O 1
ATOM 3047 N N . PRO B 1 174 ? -25.098 40.119 -25.377 1.00 23.95 174 PRO B N 1
ATOM 3048 C CA . PRO B 1 174 ? -25.081 40.020 -23.917 1.00 23.22 174 PRO B CA 1
ATOM 3049 C C . PRO B 1 174 ? -23.958 39.115 -23.378 1.00 22.21 174 PRO B C 1
ATOM 3050 O O . PRO B 1 174 ? -23.247 38.455 -24.141 1.00 23.99 174 PRO B O 1
ATOM 3054 N N . ALA B 1 175 ? -23.875 39.041 -22.041 1.00 21.68 175 ALA B N 1
ATOM 3055 C CA . ALA B 1 175 ? -22.992 38.112 -21.387 1.00 22.38 175 ALA B CA 1
ATOM 3056 C C . ALA B 1 175 ? -23.158 36.727 -22.033 1.00 23.48 175 ALA B C 1
ATOM 3057 O O . ALA B 1 175 ? -24.273 36.244 -22.152 1.00 23.18 175 ALA B O 1
ATOM 3059 N N . ASP B 1 176 ? -22.046 36.089 -22.381 1.00 25.15 176 ASP B N 1
ATOM 3060 C CA . ASP B 1 176 ? -22.028 34.652 -22.778 1.00 25.80 176 ASP B CA 1
ATOM 3061 C C . ASP B 1 176 ? -22.794 34.330 -24.076 1.00 25.73 176 ASP B C 1
ATOM 3062 O O . ASP B 1 176 ? -23.037 33.150 -24.397 1.00 26.22 176 ASP B O 1
ATOM 3067 N N . TRP B 1 177 ? -23.116 35.383 -24.832 1.00 25.36 177 TRP B N 1
ATOM 3068 C CA . TRP B 1 177 ? -23.765 35.238 -26.158 1.00 25.24 177 TRP B CA 1
ATOM 3069 C C . TRP B 1 177 ? -22.998 34.308 -27.093 1.00 24.76 177 TRP B C 1
ATOM 3070 O O . TRP B 1 177 ? -21.771 34.401 -27.205 1.00 25.15 177 TRP B O 1
ATOM 3081 N N . GLN B 1 178 ? -23.734 33.422 -27.788 1.00 22.98 178 GLN B N 1
ATOM 3082 C CA . GLN B 1 178 ? -23.214 32.589 -28.886 1.00 25.40 178 GLN B CA 1
ATOM 3083 C C . GLN B 1 178 ? -24.041 32.996 -30.114 1.00 26.36 178 GLN B C 1
ATOM 3084 O O . GLN B 1 178 ? -25.228 33.345 -29.940 1.00 24.68 178 GLN B O 1
ATOM 3090 N N . PRO B 1 179 ? -23.457 32.951 -31.312 1.00 25.84 179 PRO B N 1
ATOM 3091 C CA . PRO B 1 179 ? -24.240 33.147 -32.508 1.00 27.31 179 PRO B CA 1
ATOM 3092 C C . PRO B 1 179 ? -25.564 32.374 -32.499 1.00 26.50 179 PRO B C 1
ATOM 3093 O O . PRO B 1 179 ? -25.609 31.155 -32.204 1.00 24.09 179 PRO B O 1
ATOM 3097 N N . GLY B 1 180 ? -26.654 33.094 -32.803 1.00 26.87 180 GLY B N 1
ATOM 3098 C CA . GLY B 1 180 ? -27.980 32.576 -32.795 1.00 25.62 180 GLY B CA 1
ATOM 3099 C C . GLY B 1 180 ? -28.786 32.957 -31.578 1.00 25.28 180 GLY B C 1
ATOM 3100 O O . GLY B 1 180 ? -30.009 32.872 -31.594 1.00 25.48 180 GLY B O 1
ATOM 3101 N N . ASP B 1 181 ? -28.099 33.381 -30.520 1.00 23.38 181 ASP B N 1
ATOM 3102 C CA . ASP B 1 181 ? -28.767 33.772 -29.302 1.00 23.98 181 ASP B CA 1
ATOM 3103 C C . ASP B 1 181 ? -29.339 35.169 -29.477 1.00 24.59 181 ASP B C 1
ATOM 3104 O O . ASP B 1 181 ? -28.755 36.030 -30.206 1.00 24.81 181 ASP B O 1
ATOM 3109 N N . ARG B 1 182 ? -30.362 35.447 -28.706 1.00 25.10 182 ARG B N 1
ATOM 3110 C CA . ARG B 1 182 ? -30.917 36.802 -28.684 1.00 25.73 182 ARG B CA 1
ATOM 3111 C C . ARG B 1 182 ? -29.920 37.881 -28.233 1.00 25.56 182 ARG B C 1
ATOM 3112 O O . ARG B 1 182 ? -29.011 37.646 -27.414 1.00 25.08 182 ARG B O 1
ATOM 3120 N N . CYS B 1 183 ? -30.035 39.037 -28.866 1.00 24.90 183 CYS B N 1
ATOM 3121 C CA . CYS B 1 183 ? -29.172 40.162 -28.632 1.00 25.07 183 CYS B CA 1
ATOM 3122 C C . CYS B 1 183 ? -29.937 41.253 -27.917 1.00 25.67 183 CYS B C 1
ATOM 3123 O O . CYS B 1 183 ? -31.150 41.146 -27.735 1.00 25.31 183 CYS B O 1
ATOM 3126 N N . MET B 1 184 ? -29.221 42.296 -27.529 1.00 24.69 184 MET B N 1
ATOM 3127 C CA . MET B 1 184 ? -29.834 43.432 -26.890 1.00 24.80 184 MET B CA 1
ATOM 3128 C C . MET B 1 184 ? -29.904 44.605 -27.835 1.00 23.97 184 MET B C 1
ATOM 3129 O O . MET B 1 184 ? -28.951 44.899 -28.549 1.00 24.49 184 MET B O 1
ATOM 3134 N N . VAL B 1 185 ? -31.029 45.292 -27.829 1.00 23.69 185 VAL B N 1
ATOM 3135 C CA . VAL B 1 185 ? -31.179 46.486 -28.617 1.00 24.72 185 VAL B CA 1
ATOM 3136 C C . VAL B 1 185 ? -30.399 47.629 -27.918 1.00 25.08 185 VAL B C 1
ATOM 3137 O O . VAL B 1 185 ? -30.537 47.835 -26.693 1.00 26.42 185 VAL B O 1
ATOM 3141 N N . VAL B 1 186 ? -29.561 48.337 -28.669 1.00 24.99 186 VAL B N 1
ATOM 3142 C CA . VAL B 1 186 ? -28.726 49.363 -28.031 1.00 26.13 186 VAL B CA 1
ATOM 3143 C C . VAL B 1 186 ? -29.635 50.509 -27.536 1.00 27.50 186 VAL B C 1
ATOM 3144 O O . VAL B 1 186 ? -30.669 50.781 -28.143 1.00 26.39 186 VAL B O 1
ATOM 3148 N N . PRO B 1 187 ? -29.213 51.204 -26.447 1.00 29.39 187 PRO B N 1
ATOM 3149 C CA . PRO B 1 187 ? -30.031 52.231 -25.830 1.00 30.28 187 PRO B CA 1
ATOM 3150 C C . PRO B 1 187 ? -30.416 53.343 -26.797 1.00 30.14 187 PRO B C 1
ATOM 3151 O O . PRO B 1 187 ? -31.507 53.875 -26.698 1.00 31.57 187 PRO B O 1
ATOM 3155 N N . GLY B 1 188 ? -29.504 53.709 -27.694 1.00 29.92 188 GLY B N 1
ATOM 3156 C CA . GLY B 1 188 ? -29.739 54.772 -28.666 1.00 29.84 188 GLY B CA 1
ATOM 3157 C C . GLY B 1 188 ? -30.978 54.655 -29.552 1.00 30.10 188 GLY B C 1
ATOM 3158 O O . GLY B 1 188 ? -31.448 55.670 -30.074 1.00 30.66 188 GLY B O 1
ATOM 3159 N N . VAL B 1 189 ? -31.499 53.438 -29.743 1.00 29.93 189 VAL B N 1
ATOM 3160 C CA . VAL B 1 189 ? -32.630 53.192 -30.645 1.00 29.63 189 VAL B CA 1
ATOM 3161 C C . VAL B 1 189 ? -33.952 53.524 -29.985 1.00 29.66 189 VAL B C 1
ATOM 3162 O O . VAL B 1 189 ? -34.349 52.918 -28.998 1.00 29.18 189 VAL B O 1
ATOM 3166 N N . SER B 1 190 ? -34.650 54.494 -30.552 1.00 28.86 190 SER B N 1
ATOM 3167 C CA . SER B 1 190 ? -35.938 54.910 -30.020 1.00 29.65 190 SER B CA 1
ATOM 3168 C C . SER B 1 190 ? -36.982 53.793 -30.154 1.00 29.50 190 SER B C 1
ATOM 3169 O O . SER B 1 190 ? -36.872 52.922 -31.013 1.00 28.30 190 SER B O 1
ATOM 3172 N N . ALA B 1 191 ? -37.995 53.842 -29.299 1.00 30.61 191 ALA B N 1
ATOM 3173 C CA . ALA B 1 191 ? -39.143 52.945 -29.376 1.00 31.12 191 ALA B CA 1
ATOM 3174 C C . ALA B 1 191 ? -39.798 52.972 -30.751 1.00 31.57 191 ALA B C 1
ATOM 3175 O O . ALA B 1 191 ? -40.187 51.917 -31.285 1.00 31.14 191 ALA B O 1
ATOM 3177 N N . GLU B 1 192 ? -39.905 54.171 -31.329 1.00 32.18 192 GLU B N 1
ATOM 3178 C CA . GLU B 1 192 ? -40.488 54.326 -32.656 1.00 32.89 192 GLU B CA 1
ATOM 3179 C C . GLU B 1 192 ? -39.610 53.654 -33.733 1.00 32.61 192 GLU B C 1
ATOM 3180 O O . GLU B 1 192 ? -40.100 52.838 -34.515 1.00 32.28 192 GLU B O 1
ATOM 3186 N N . GLU B 1 193 ? -38.309 53.927 -33.738 1.00 33.22 193 GLU B N 1
ATOM 3187 C CA . GLU B 1 193 ? -37.402 53.255 -34.684 1.00 33.18 193 GLU B CA 1
ATOM 3188 C C . GLU B 1 193 ? -37.439 51.719 -34.521 1.00 32.82 193 GLU B C 1
ATOM 3189 O O . GLU B 1 193 ? -37.413 50.982 -35.508 1.00 32.02 193 GLU B O 1
ATOM 3195 N N . ALA B 1 194 ? -37.537 51.264 -33.273 1.00 33.10 194 ALA B N 1
ATOM 3196 C CA . ALA B 1 194 ? -37.574 49.831 -32.925 1.00 33.34 194 ALA B CA 1
ATOM 3197 C C . ALA B 1 194 ? -38.825 49.078 -33.441 1.00 33.40 194 ALA B C 1
ATOM 3198 O O . ALA B 1 194 ? -38.782 47.860 -33.630 1.00 32.99 194 ALA B O 1
ATOM 3200 N N . LYS B 1 195 ? -39.934 49.787 -33.668 1.00 33.42 195 LYS B N 1
ATOM 3201 C CA . LYS B 1 195 ? -41.116 49.171 -34.290 1.00 33.95 195 LYS B CA 1
ATOM 3202 C C . LYS B 1 195 ? -40.770 48.598 -35.665 1.00 33.75 195 LYS B C 1
ATOM 3203 O O . LYS B 1 195 ? -41.295 47.561 -36.066 1.00 34.58 195 LYS B O 1
ATOM 3209 N N . THR B 1 196 ? -39.878 49.283 -36.370 1.00 33.65 196 THR B N 1
ATOM 3210 C CA . THR B 1 196 ? -39.480 48.927 -37.731 1.00 33.68 196 THR B CA 1
ATOM 3211 C C . THR B 1 196 ? -38.341 47.928 -37.708 1.00 32.75 196 THR B C 1
ATOM 3212 O O . THR B 1 196 ? -38.386 46.863 -38.328 1.00 33.65 196 THR B O 1
ATOM 3216 N N . LEU B 1 197 ? -37.326 48.285 -36.943 1.00 31.60 197 LEU B N 1
ATOM 3217 C CA . LEU B 1 197 ? -36.031 47.662 -37.007 1.00 29.81 197 LEU B CA 1
ATOM 3218 C C . LEU B 1 197 ? -36.061 46.329 -36.284 1.00 28.96 197 LEU B C 1
ATOM 3219 O O . LEU B 1 197 ? -35.333 45.392 -36.665 1.00 29.16 197 LEU B O 1
ATOM 3224 N N . PHE B 1 198 ? -36.860 46.275 -35.211 1.00 27.05 198 PHE B N 1
ATOM 3225 C CA . PHE B 1 198 ? -36.880 45.150 -34.258 1.00 27.03 198 PHE B CA 1
ATOM 3226 C C . PHE B 1 198 ? -38.331 44.852 -33.900 1.00 25.58 198 PHE B C 1
ATOM 3227 O O . PHE B 1 198 ? -38.754 45.051 -32.762 1.00 25.22 198 PHE B O 1
ATOM 3235 N N . PRO B 1 199 ? -39.100 44.376 -34.889 1.00 26.62 199 PRO B N 1
ATOM 3236 C CA . PRO B 1 199 ? -40.524 44.204 -34.677 1.00 26.61 199 PRO B CA 1
ATOM 3237 C C . PRO B 1 199 ? -40.873 43.139 -33.645 1.00 26.23 199 PRO B C 1
ATOM 3238 O O . PRO B 1 199 ? -41.992 43.147 -33.115 1.00 24.96 199 PRO B O 1
ATOM 3242 N N . ASN B 1 200 ? -39.932 42.246 -33.358 1.00 26.51 200 ASN B N 1
ATOM 3243 C CA . ASN B 1 200 ? -40.125 41.217 -32.354 1.00 27.31 200 ASN B CA 1
ATOM 3244 C C . ASN B 1 200 ? -39.355 41.510 -31.065 1.00 27.33 200 ASN B C 1
ATOM 3245 O O . ASN B 1 200 ? -39.052 40.617 -30.279 1.00 29.00 200 ASN B O 1
ATOM 3250 N N . MET B 1 201 ? -38.979 42.762 -30.873 1.00 27.20 201 MET B N 1
ATOM 3251 C CA . MET B 1 201 ? -38.327 43.184 -29.655 1.00 27.01 201 MET B CA 1
ATOM 3252 C C . MET B 1 201 ? -39.226 42.931 -28.454 1.00 26.85 201 MET B C 1
ATOM 3253 O O . MET B 1 201 ? -40.458 43.128 -28.524 1.00 25.46 201 MET B O 1
ATOM 3258 N N . GLU B 1 202 ? -38.602 42.484 -27.369 1.00 27.97 202 GLU B N 1
ATOM 3259 C CA . GLU B 1 202 ? -39.254 42.330 -26.085 1.00 28.39 202 GLU B CA 1
ATOM 3260 C C . GLU B 1 202 ? -38.609 43.249 -25.061 1.00 27.84 202 GLU B C 1
ATOM 3261 O O . GLU B 1 202 ? -37.398 43.203 -24.872 1.00 26.88 202 GLU B O 1
ATOM 3267 N N . VAL B 1 203 ? -39.437 44.013 -24.352 1.00 27.45 203 VAL B N 1
ATOM 3268 C CA . VAL B 1 203 ? -38.971 44.888 -23.255 1.00 27.33 203 VAL B CA 1
ATOM 3269 C C . VAL B 1 203 ? -39.273 44.182 -21.931 1.00 27.48 203 VAL B C 1
ATOM 3270 O O . VAL B 1 203 ? -40.441 43.866 -21.629 1.00 26.31 203 VAL B O 1
ATOM 3274 N N . LYS B 1 204 ? -38.230 43.869 -21.175 1.00 27.91 204 LYS B N 1
ATOM 3275 C CA . LYS B 1 204 ? -38.391 43.256 -19.871 1.00 28.86 204 LYS B CA 1
ATOM 3276 C C . LYS B 1 204 ? -38.518 44.323 -18.784 1.00 28.90 204 LYS B C 1
ATOM 3277 O O . LYS B 1 204 ? -37.656 45.213 -18.673 1.00 28.70 204 LYS B O 1
ATOM 3283 N N . ALA B 1 205 ? -39.563 44.202 -17.970 1.00 27.71 205 ALA B N 1
ATOM 3284 C CA . ALA B 1 205 ? -39.788 45.062 -16.783 1.00 27.65 205 ALA B CA 1
ATOM 3285 C C . ALA B 1 205 ? -38.678 44.836 -15.754 1.00 27.68 205 ALA B C 1
ATOM 3286 O O . ALA B 1 205 ? -38.294 43.701 -15.497 1.00 28.10 205 ALA B O 1
ATOM 3288 N N . VAL B 1 206 ? -38.117 45.931 -15.240 1.00 27.26 206 VAL B N 1
ATOM 3289 C CA . VAL B 1 206 ? -37.143 45.906 -14.155 1.00 26.61 206 VAL B CA 1
ATOM 3290 C C . VAL B 1 206 ? -37.563 46.830 -13.010 1.00 25.93 206 VAL B C 1
ATOM 3291 O O . VAL B 1 206 ? -38.420 47.715 -13.203 1.00 25.48 206 VAL B O 1
ATOM 3295 N N . PRO B 1 207 ? -37.052 46.592 -11.780 1.00 25.98 207 PRO B N 1
ATOM 3296 C CA . PRO B 1 207 ? -37.498 47.411 -10.623 1.00 26.73 207 PRO B CA 1
ATOM 3297 C C . PRO B 1 207 ? -37.397 48.942 -10.795 1.00 26.27 207 PRO B C 1
ATOM 3298 O O . PRO B 1 207 ? -38.225 49.675 -10.235 1.00 26.30 207 PRO B O 1
ATOM 3302 N N . SER B 1 208 ? -36.409 49.416 -11.568 1.00 25.31 208 SER B N 1
ATOM 3303 C CA . SER B 1 208 ? -36.237 50.856 -11.797 1.00 26.10 208 SER B CA 1
ATOM 3304 C C . SER B 1 208 ? -37.342 51.474 -12.631 1.00 26.21 208 SER B C 1
ATOM 3305 O O . SER B 1 208 ? -37.467 52.690 -12.656 1.00 27.74 208 SER B O 1
ATOM 3308 N N . GLY B 1 209 ? -38.132 50.636 -13.300 1.00 26.25 209 GLY B N 1
ATOM 3309 C CA . GLY B 1 209 ? -39.152 51.083 -14.227 1.00 26.23 209 GLY B CA 1
ATOM 3310 C C . GLY B 1 209 ? -38.642 51.641 -15.547 1.00 25.76 209 GLY B C 1
ATOM 3311 O O . GLY B 1 209 ? -39.429 52.219 -16.310 1.00 26.77 209 GLY B O 1
ATOM 3312 N N . LYS B 1 210 ? -37.342 51.531 -15.832 1.00 24.90 210 LYS B N 1
ATOM 3313 C CA . LYS B 1 210 ? -36.835 52.152 -17.052 1.00 25.20 210 LYS B CA 1
ATOM 3314 C C . LYS B 1 210 ? -37.037 51.134 -18.185 1.00 26.34 210 LYS B C 1
ATOM 3315 O O . LYS B 1 210 ? -37.279 49.941 -17.928 1.00 28.61 210 LYS B O 1
ATOM 3321 N N . GLY B 1 211 ? -36.871 51.574 -19.425 1.00 26.40 211 GLY B N 1
ATOM 3322 C CA . GLY B 1 211 ? -37.257 50.727 -20.556 1.00 25.61 211 GLY B CA 1
ATOM 3323 C C . GLY B 1 211 ? -36.126 50.164 -21.367 1.00 25.25 211 GLY B C 1
ATOM 3324 O O . GLY B 1 211 ? -36.344 49.744 -22.494 1.00 24.87 211 GLY B O 1
ATOM 3325 N N . TYR B 1 212 ? -34.942 50.088 -20.761 1.00 24.31 212 TYR B N 1
ATOM 3326 C CA . TYR B 1 212 ? -33.704 49.758 -21.480 1.00 24.20 212 TYR B CA 1
ATOM 3327 C C . TYR B 1 212 ? -33.400 48.262 -21.676 1.00 23.87 212 TYR B C 1
ATOM 3328 O O . TYR B 1 212 ? -32.543 47.926 -22.490 1.00 23.92 212 TYR B O 1
ATOM 3337 N N . LEU B 1 213 ? -34.084 47.376 -20.952 1.00 24.38 213 LEU B N 1
ATOM 3338 C CA . LEU B 1 213 ? -33.708 45.950 -21.041 1.00 24.54 213 LEU B CA 1
ATOM 3339 C C . LEU B 1 213 ? -34.504 45.344 -22.207 1.00 24.82 213 LEU B C 1
ATOM 3340 O O . LEU B 1 213 ? -35.568 44.778 -22.018 1.00 24.44 213 LEU B O 1
ATOM 3345 N N . ARG B 1 214 ? -33.954 45.498 -23.423 1.00 23.94 214 ARG B N 1
ATOM 3346 C CA . ARG B 1 214 ? -34.701 45.190 -24.638 1.00 24.14 214 ARG B CA 1
ATOM 3347 C C . ARG B 1 214 ? -33.948 44.144 -25.450 1.00 23.81 214 ARG B C 1
ATOM 3348 O O . ARG B 1 214 ? -32.775 44.347 -25.835 1.00 25.24 214 ARG B O 1
ATOM 3356 N N . TYR B 1 215 ? -34.592 42.986 -25.578 1.00 24.68 215 TYR B N 1
ATOM 3357 C CA . TYR B 1 215 ? -34.091 41.802 -26.296 1.00 25.46 215 TYR B CA 1
ATOM 3358 C C . TYR B 1 215 ? -34.640 41.734 -27.694 1.00 25.82 215 TYR B C 1
ATOM 3359 O O . TYR B 1 215 ? -35.781 42.170 -27.935 1.00 26.41 215 TYR B O 1
ATOM 3368 N N . THR B 1 216 ? -33.874 41.155 -28.599 1.00 25.81 216 THR B N 1
ATOM 3369 C CA . THR B 1 216 ? -34.373 40.898 -29.929 1.00 25.98 216 THR B CA 1
ATOM 3370 C C . THR B 1 216 ? -33.689 39.651 -30.479 1.00 26.27 216 THR B C 1
ATOM 3371 O O . THR B 1 216 ? -32.532 39.417 -30.173 1.00 25.72 216 THR B O 1
ATOM 3375 N N . PRO B 1 217 ? -34.386 38.869 -31.320 1.00 25.86 217 PRO B N 1
ATOM 3376 C CA . PRO B 1 217 ? -33.658 37.806 -31.991 1.00 26.39 217 PRO B CA 1
ATOM 3377 C C . PRO B 1 217 ? -32.484 38.384 -32.764 1.00 27.91 217 PRO B C 1
ATOM 3378 O O . PRO B 1 217 ? -32.521 39.556 -33.208 1.00 28.13 217 PRO B O 1
ATOM 3382 N N . GLN B 1 218 ? -31.445 37.587 -32.919 1.00 27.03 218 GLN B N 1
ATOM 3383 C CA . GLN B 1 218 ? -30.260 38.067 -33.608 1.00 29.22 218 GLN B CA 1
ATOM 3384 C C . GLN B 1 218 ? -30.695 38.446 -35.026 1.00 29.05 218 GLN B C 1
ATOM 3385 O O . GLN B 1 218 ? -31.412 37.658 -35.668 1.00 28.42 218 GLN B O 1
ATOM 3391 N N . PRO B 1 219 ? -30.323 39.649 -35.511 1.00 30.28 219 PRO B N 1
ATOM 3392 C CA . PRO B 1 219 ? -30.673 40.022 -36.916 1.00 31.42 219 PRO B CA 1
ATOM 3393 C C . PRO B 1 219 ? -29.950 39.194 -37.976 1.00 32.91 219 PRO B C 1
ATOM 3394 O O . PRO B 1 219 ? -28.785 38.838 -37.721 1.00 35.04 219 PRO B O 1
ATOM 3398 N N . GLY C 1 2 ? -28.252 -8.272 -20.489 1.00 32.07 2 GLY C N 1
ATOM 3399 C CA . GLY C 1 2 ? -28.051 -6.813 -20.391 1.00 31.23 2 GLY C CA 1
ATOM 3400 C C . GLY C 1 2 ? -28.987 -6.159 -19.384 1.00 30.29 2 GLY C C 1
ATOM 3401 O O . GLY C 1 2 ? -29.995 -6.759 -18.975 1.00 31.24 2 GLY C O 1
ATOM 3402 N N . ILE C 1 3 ? -28.641 -4.932 -18.993 1.00 30.53 3 ILE C N 1
ATOM 3403 C CA . ILE C 1 3 ? -29.398 -4.167 -18.018 1.00 30.07 3 ILE C CA 1
ATOM 3404 C C . ILE C 1 3 ? -29.864 -2.882 -18.705 1.00 30.11 3 ILE C C 1
ATOM 3405 O O . ILE C 1 3 ? -29.064 -2.201 -19.336 1.00 32.45 3 ILE C O 1
ATOM 3410 N N . THR C 1 4 ? -31.162 -2.620 -18.666 1.00 28.76 4 THR C N 1
ATOM 3411 C CA . THR C 1 4 ? -31.699 -1.413 -19.278 1.00 27.07 4 THR C CA 1
ATOM 3412 C C . THR C 1 4 ? -31.756 -0.254 -18.274 1.00 26.08 4 THR C C 1
ATOM 3413 O O . THR C 1 4 ? -31.745 -0.456 -17.058 1.00 24.21 4 THR C O 1
ATOM 3417 N N . LEU C 1 5 ? -31.842 0.970 -18.774 1.00 23.85 5 LEU C N 1
ATOM 3418 C CA . LEU C 1 5 ? -31.977 2.116 -17.881 1.00 23.47 5 LEU C CA 1
ATOM 3419 C C . LEU C 1 5 ? -33.238 1.993 -17.009 1.00 22.82 5 LEU C C 1
ATOM 3420 O O . LEU C 1 5 ? -34.315 1.644 -17.449 1.00 22.28 5 LEU C O 1
ATOM 3425 N N . GLY C 1 6 ? -33.003 2.271 -15.742 1.00 22.56 6 GLY C N 1
ATOM 3426 C CA . GLY C 1 6 ? -34.069 2.321 -14.737 1.00 24.21 6 GLY C CA 1
ATOM 3427 C C . GLY C 1 6 ? -34.288 0.989 -14.035 1.00 23.31 6 GLY C C 1
ATOM 3428 O O . GLY C 1 6 ? -35.067 0.926 -13.099 1.00 24.72 6 GLY C O 1
ATOM 3429 N N . GLU C 1 7 ? -33.634 -0.093 -14.500 1.00 24.22 7 GLU C N 1
ATOM 3430 C CA . GLU C 1 7 ? -33.752 -1.392 -13.831 1.00 25.84 7 GLU C CA 1
ATOM 3431 C C . GLU C 1 7 ? -33.014 -1.260 -12.506 1.00 24.89 7 GLU C C 1
ATOM 3432 O O . GLU C 1 7 ? -31.937 -0.617 -12.468 1.00 23.66 7 GLU C O 1
ATOM 3438 N N . VAL C 1 8 ? -33.545 -1.913 -11.489 1.00 24.63 8 VAL C N 1
ATOM 3439 C CA . VAL C 1 8 ? -32.753 -2.114 -10.293 1.00 24.29 8 VAL C CA 1
ATOM 3440 C C . VAL C 1 8 ? -31.505 -2.974 -10.600 1.00 24.67 8 VAL C C 1
ATOM 3441 O O . VAL C 1 8 ? -31.572 -4.055 -11.187 1.00 25.98 8 VAL C O 1
ATOM 3445 N N . PHE C 1 9 ? -30.344 -2.494 -10.206 1.00 24.93 9 PHE C N 1
ATOM 3446 C CA . PHE C 1 9 ? -29.103 -3.139 -10.578 1.00 25.24 9 PHE C CA 1
ATOM 3447 C C . PHE C 1 9 ? -29.022 -4.443 -9.778 1.00 26.51 9 PHE C C 1
ATOM 3448 O O . PHE C 1 9 ? -29.474 -4.507 -8.643 1.00 25.16 9 PHE C O 1
ATOM 3456 N N . PRO C 1 10 ? -28.485 -5.510 -10.372 1.00 26.23 10 PRO C N 1
ATOM 3457 C CA . PRO C 1 10 ? -28.401 -6.757 -9.650 1.00 25.94 10 PRO C CA 1
ATOM 3458 C C . PRO C 1 10 ? -27.651 -6.630 -8.315 1.00 24.84 10 PRO C C 1
ATOM 3459 O O . PRO C 1 10 ? -26.607 -5.995 -8.233 1.00 25.00 10 PRO C O 1
ATOM 3463 N N . ASN C 1 11 ? -28.253 -7.197 -7.282 1.00 24.75 11 ASN C N 1
ATOM 3464 C CA . ASN C 1 11 ? -27.635 -7.213 -5.980 1.00 24.96 11 ASN C CA 1
ATOM 3465 C C . ASN C 1 11 ? -26.720 -8.432 -5.863 1.00 25.38 11 ASN C C 1
ATOM 3466 O O . ASN C 1 11 ? -27.037 -9.409 -5.167 1.00 25.17 11 ASN C O 1
ATOM 3471 N N . PHE C 1 12 ? -25.610 -8.367 -6.601 1.00 25.75 12 PHE C N 1
ATOM 3472 C CA . PHE C 1 12 ? -24.722 -9.522 -6.726 1.00 26.92 12 PHE C CA 1
ATOM 3473 C C . PHE C 1 12 ? -23.815 -9.720 -5.513 1.00 26.95 12 PHE C C 1
ATOM 3474 O O . PHE C 1 12 ? -23.431 -8.745 -4.862 1.00 26.37 12 PHE C O 1
ATOM 3482 N N . GLU C 1 13 ? -23.442 -10.972 -5.271 1.00 29.16 13 GLU C N 1
ATOM 3483 C CA . GLU C 1 13 ? -22.353 -11.311 -4.348 1.00 29.48 13 GLU C CA 1
ATOM 3484 C C . GLU C 1 13 ? -21.095 -11.681 -5.178 1.00 28.48 13 GLU C C 1
ATOM 3485 O O . GLU C 1 13 ? -21.136 -12.539 -6.083 1.00 29.49 13 GLU C O 1
ATOM 3491 N N . ALA C 1 14 ? -19.993 -11.011 -4.888 1.00 27.86 14 ALA C N 1
ATOM 3492 C CA . ALA C 1 14 ? -18.757 -11.195 -5.618 1.00 27.49 14 ALA C CA 1
ATOM 3493 C C . ALA C 1 14 ? -17.543 -11.166 -4.675 1.00 27.75 14 ALA C C 1
ATOM 3494 O O . ALA C 1 14 ? -17.623 -10.604 -3.583 1.00 29.63 14 ALA C O 1
ATOM 3496 N N . ASP C 1 15 ? -16.447 -11.832 -5.041 1.00 27.49 15 ASP C N 1
ATOM 3497 C CA . ASP C 1 15 ? -15.188 -11.564 -4.351 1.00 26.85 15 ASP C CA 1
ATOM 3498 C C . ASP C 1 15 ? -14.531 -10.333 -4.944 1.00 25.18 15 ASP C C 1
ATOM 3499 O O . ASP C 1 15 ? -14.786 -9.909 -6.079 1.00 23.75 15 ASP C O 1
ATOM 3504 N N . SER C 1 16 ? -13.663 -9.758 -4.145 1.00 24.18 16 SER C N 1
ATOM 3505 C CA . SER C 1 16 ? -12.986 -8.549 -4.504 1.00 23.99 16 SER C CA 1
ATOM 3506 C C . SER C 1 16 ? -11.724 -8.365 -3.667 1.00 22.55 16 SER C C 1
ATOM 3507 O O . SER C 1 16 ? -11.440 -9.170 -2.752 1.00 21.93 16 SER C O 1
ATOM 3510 N N . THR C 1 17 ? -10.975 -7.305 -4.000 1.00 22.98 17 THR C N 1
ATOM 3511 C CA . THR C 1 17 ? -9.780 -6.927 -3.247 1.00 23.55 17 THR C CA 1
ATOM 3512 C C . THR C 1 17 ? -10.038 -6.496 -1.782 1.00 24.24 17 THR C C 1
ATOM 3513 O O . THR C 1 17 ? -9.103 -6.380 -0.992 1.00 25.40 17 THR C O 1
ATOM 3517 N N . ILE C 1 18 ? -11.302 -6.242 -1.432 1.00 25.05 18 ILE C N 1
ATOM 3518 C CA . ILE C 1 18 ? -11.694 -5.979 -0.052 1.00 25.17 18 ILE C CA 1
ATOM 3519 C C . ILE C 1 18 ? -12.511 -7.117 0.600 1.00 24.34 18 ILE C C 1
ATOM 3520 O O . ILE C 1 18 ? -13.096 -6.933 1.693 1.00 24.56 18 ILE C O 1
ATOM 3525 N N . GLY C 1 19 ? -12.528 -8.276 -0.039 1.00 23.48 19 GLY C N 1
ATOM 3526 C CA . GLY C 1 19 ? -13.259 -9.431 0.448 1.00 25.11 19 GLY C CA 1
ATOM 3527 C C . GLY C 1 19 ? -14.583 -9.583 -0.253 1.00 25.13 19 GLY C C 1
ATOM 3528 O O . GLY C 1 19 ? -14.904 -8.874 -1.210 1.00 25.90 19 GLY C O 1
ATOM 3529 N N . LYS C 1 20 ? -15.362 -10.535 0.233 1.00 26.72 20 LYS C N 1
ATOM 3530 C CA . LYS C 1 20 ? -16.648 -10.802 -0.361 1.00 28.45 20 LYS C CA 1
ATOM 3531 C C . LYS C 1 20 ? -17.553 -9.624 -0.116 1.00 27.88 20 LYS C C 1
ATOM 3532 O O . LYS C 1 20 ? -17.544 -9.057 0.979 1.00 29.19 20 LYS C O 1
ATOM 3538 N N . LEU C 1 21 ? -18.340 -9.253 -1.119 1.00 28.05 21 LEU C N 1
ATOM 3539 C CA . LEU C 1 21 ? -19.254 -8.139 -0.953 1.00 28.08 21 LEU C CA 1
ATOM 3540 C C . LEU C 1 21 ? -20.583 -8.425 -1.595 1.00 28.18 21 LEU C C 1
ATOM 3541 O O . LEU C 1 21 ? -20.678 -9.236 -2.541 1.00 29.15 21 LEU C O 1
ATOM 3546 N N . LYS C 1 22 ? -21.606 -7.771 -1.066 1.00 26.98 22 LYS C N 1
ATOM 3547 C CA . LYS C 1 22 ? -22.952 -7.828 -1.617 1.00 26.92 22 LYS C CA 1
ATOM 3548 C C . LYS C 1 22 ? -23.210 -6.438 -2.152 1.00 26.30 22 LYS C C 1
ATOM 3549 O O . LYS C 1 22 ? -23.175 -5.469 -1.426 1.00 27.02 22 LYS C O 1
ATOM 3555 N N . PHE C 1 23 ? -23.454 -6.337 -3.447 1.00 25.87 23 PHE C N 1
ATOM 3556 C CA . PHE C 1 23 ? -23.394 -5.042 -4.111 1.00 25.40 23 PHE C CA 1
ATOM 3557 C C . PHE C 1 23 ? -24.263 -3.924 -3.520 1.00 24.69 23 PHE C C 1
ATOM 3558 O O . PHE C 1 23 ? -23.745 -2.823 -3.339 1.00 23.84 23 PHE C O 1
ATOM 3566 N N . HIS C 1 24 ? -25.551 -4.175 -3.256 1.00 24.20 24 HIS C N 1
ATOM 3567 C CA . HIS C 1 24 ? -26.439 -3.107 -2.693 1.00 23.71 24 HIS C CA 1
ATOM 3568 C C . HIS C 1 24 ? -25.948 -2.655 -1.311 1.00 24.29 24 HIS C C 1
ATOM 3569 O O . HIS C 1 24 ? -26.111 -1.479 -0.901 1.00 23.00 24 HIS C O 1
ATOM 3576 N N . ASP C 1 25 ? -25.426 -3.625 -0.570 1.00 24.69 25 ASP C N 1
ATOM 3577 C CA . ASP C 1 25 ? -24.967 -3.406 0.786 1.00 25.04 25 ASP C CA 1
ATOM 3578 C C . ASP C 1 25 ? -23.726 -2.496 0.756 1.00 25.51 25 ASP C C 1
ATOM 3579 O O . ASP C 1 25 ? -23.569 -1.577 1.576 1.00 26.28 25 ASP C O 1
ATOM 3584 N N . TRP C 1 26 ? -22.817 -2.837 -0.133 1.00 24.99 26 TRP C N 1
ATOM 3585 C CA . TRP C 1 26 ? -21.586 -2.095 -0.324 1.00 25.79 26 TRP C CA 1
ATOM 3586 C C . TRP C 1 26 ? -21.895 -0.655 -0.791 1.00 25.78 26 TRP C C 1
ATOM 3587 O O . TRP C 1 26 ? -21.289 0.293 -0.316 1.00 26.13 26 TRP C O 1
ATOM 3598 N N . LEU C 1 27 ? -22.809 -0.503 -1.737 1.00 27.57 27 LEU C N 1
ATOM 3599 C CA . LEU C 1 27 ? -23.160 0.800 -2.290 1.00 26.73 27 LEU C CA 1
ATOM 3600 C C . LEU C 1 27 ? -23.804 1.697 -1.253 1.00 27.63 27 LEU C C 1
ATOM 3601 O O . LEU C 1 27 ? -23.495 2.907 -1.115 1.00 27.11 27 LEU C O 1
ATOM 3606 N N . GLY C 1 28 ? -24.712 1.068 -0.509 1.00 26.51 28 GLY C N 1
ATOM 3607 C CA . GLY C 1 28 ? -25.496 1.745 0.490 1.00 26.55 28 GLY C CA 1
ATOM 3608 C C . GLY C 1 28 ? -26.258 2.894 -0.126 1.00 25.57 28 GLY C C 1
ATOM 3609 O O . GLY C 1 28 ? -26.681 2.861 -1.266 1.00 27.06 28 GLY C O 1
ATOM 3610 N N . ASN C 1 29 ? -26.348 3.969 0.625 1.00 27.69 29 ASN C N 1
ATOM 3611 C CA . ASN C 1 29 ? -27.223 5.058 0.320 1.00 28.00 29 ASN C CA 1
ATOM 3612 C C . ASN C 1 29 ? -26.404 6.096 -0.447 1.00 28.40 29 ASN C C 1
ATOM 3613 O O . ASN C 1 29 ? -26.107 7.181 0.090 1.00 30.08 29 ASN C O 1
ATOM 3618 N N . SER C 1 30 ? -25.979 5.738 -1.648 1.00 25.33 30 SER C N 1
ATOM 3619 C CA . SER C 1 30 ? -24.965 6.514 -2.342 1.00 24.98 30 SER C CA 1
ATOM 3620 C C . SER C 1 30 ? -25.055 6.283 -3.854 1.00 23.79 30 SER C C 1
ATOM 3621 O O . SER C 1 30 ? -25.437 5.177 -4.303 1.00 23.05 30 SER C O 1
ATOM 3624 N N . TRP C 1 31 ? -24.724 7.325 -4.621 1.00 23.62 31 TRP C N 1
ATOM 3625 C CA . TRP C 1 31 ? -24.384 7.136 -6.027 1.00 23.44 31 TRP C CA 1
ATOM 3626 C C . TRP C 1 31 ? -23.176 6.213 -6.173 1.00 23.53 31 TRP C C 1
ATOM 3627 O O . TRP C 1 31 ? -22.284 6.188 -5.343 1.00 22.47 31 TRP C O 1
ATOM 3638 N N . GLY C 1 32 ? -23.121 5.509 -7.268 1.00 22.19 32 GLY C N 1
ATOM 3639 C CA . GLY C 1 32 ? -21.998 4.634 -7.577 1.00 23.27 32 GLY C CA 1
ATOM 3640 C C . GLY C 1 32 ? -21.695 4.523 -9.059 1.00 24.06 32 GLY C C 1
ATOM 3641 O O . GLY C 1 32 ? -22.575 4.748 -9.901 1.00 25.22 32 GLY C O 1
ATOM 3642 N N . VAL C 1 33 ? -20.437 4.188 -9.355 1.00 23.52 33 VAL C N 1
ATOM 3643 C CA . VAL C 1 33 ? -19.936 3.909 -10.676 1.00 23.33 33 VAL C CA 1
ATOM 3644 C C . VAL C 1 33 ? -19.195 2.566 -10.614 1.00 25.32 33 VAL C C 1
ATOM 3645 O O . VAL C 1 33 ? -18.200 2.428 -9.904 1.00 25.06 33 VAL C O 1
ATOM 3649 N N . LEU C 1 34 ? -19.739 1.582 -11.320 1.00 23.53 34 LEU C N 1
ATOM 3650 C CA . LEU C 1 34 ? -19.126 0.293 -11.532 1.00 24.36 34 LEU C CA 1
ATOM 3651 C C . LEU C 1 34 ? -18.539 0.333 -12.919 1.00 24.91 34 LEU C C 1
ATOM 3652 O O . LEU C 1 34 ? -19.241 0.667 -13.878 1.00 25.67 34 LEU C O 1
ATOM 3657 N N . PHE C 1 35 ? -17.260 0.012 -13.022 1.00 25.19 35 PHE C N 1
ATOM 3658 C CA . PHE C 1 35 ? -16.625 0.019 -14.354 1.00 25.77 35 PHE C CA 1
ATOM 3659 C C . PHE C 1 35 ? -15.765 -1.187 -14.512 1.00 26.08 35 PHE C C 1
ATOM 3660 O O . PHE C 1 35 ? -15.217 -1.725 -13.560 1.00 27.96 35 PHE C O 1
ATOM 3668 N N . SER C 1 36 ? -15.741 -1.715 -15.728 1.00 24.46 36 SER C N 1
ATOM 3669 C CA . SER C 1 36 ? -14.935 -2.900 -16.010 1.00 23.81 36 SER C CA 1
ATOM 3670 C C . SER C 1 36 ? -13.774 -2.659 -16.974 1.00 23.49 36 SER C C 1
ATOM 3671 O O . SER C 1 36 ? -13.722 -1.679 -17.678 1.00 23.97 36 SER C O 1
ATOM 3674 N N . HIS C 1 37 ? -12.885 -3.648 -16.993 1.00 22.91 37 HIS C N 1
ATOM 3675 C CA . HIS C 1 37 ? -11.747 -3.625 -17.929 1.00 23.84 37 HIS C CA 1
ATOM 3676 C C . HIS C 1 37 ? -11.459 -5.071 -18.344 1.00 21.93 37 HIS C C 1
ATOM 3677 O O . HIS C 1 37 ? -11.851 -6.032 -17.633 1.00 21.90 37 HIS C O 1
ATOM 3684 N N . PRO C 1 38 ? -10.861 -5.255 -19.538 1.00 23.61 38 PRO C N 1
ATOM 3685 C CA . PRO C 1 38 ? -10.760 -6.630 -19.971 1.00 24.72 38 PRO C CA 1
ATOM 3686 C C . PRO C 1 38 ? -9.825 -7.563 -19.143 1.00 24.19 38 PRO C C 1
ATOM 3687 O O . PRO C 1 38 ? -10.174 -8.693 -18.873 1.00 23.50 38 PRO C O 1
ATOM 3691 N N . ARG C 1 39 ? -8.649 -7.055 -18.793 1.00 23.96 39 ARG C N 1
ATOM 3692 C CA . ARG C 1 39 ? -7.662 -7.916 -18.199 1.00 23.67 39 ARG C CA 1
ATOM 3693 C C . ARG C 1 39 ? -6.673 -7.077 -17.408 1.00 23.08 39 ARG C C 1
ATOM 3694 O O . ARG C 1 39 ? -6.239 -6.008 -17.848 1.00 24.40 39 ARG C O 1
ATOM 3702 N N . ASP C 1 40 ? -6.273 -7.598 -16.262 1.00 23.11 40 ASP C N 1
ATOM 3703 C CA . ASP C 1 40 ? -5.157 -7.056 -15.515 1.00 23.60 40 ASP C CA 1
ATOM 3704 C C . ASP C 1 40 ? -3.874 -7.146 -16.321 1.00 23.72 40 ASP C C 1
ATOM 3705 O O . ASP C 1 40 ? -3.751 -7.957 -17.267 1.00 22.61 40 ASP C O 1
ATOM 3710 N N . PHE C 1 41 ? -2.878 -6.358 -15.903 1.00 23.97 41 PHE C N 1
ATOM 3711 C CA . PHE C 1 41 ? -1.554 -6.319 -16.555 1.00 24.02 41 PHE C CA 1
ATOM 3712 C C . PHE C 1 41 ? -1.657 -6.083 -18.081 1.00 23.86 41 PHE C C 1
ATOM 3713 O O . PHE C 1 41 ? -0.967 -6.723 -18.855 1.00 23.36 41 PHE C O 1
ATOM 3721 N N . THR C 1 42 ? -2.551 -5.198 -18.469 1.00 25.27 42 THR C N 1
ATOM 3722 C CA . THR C 1 42 ? -2.663 -4.726 -19.833 1.00 25.47 42 THR C CA 1
ATOM 3723 C C . THR C 1 42 ? -2.621 -3.176 -19.829 1.00 25.01 42 THR C C 1
ATOM 3724 O O . THR C 1 42 ? -3.075 -2.507 -18.830 1.00 26.05 42 THR C O 1
ATOM 3728 N N . PRO C 1 43 ? -2.010 -2.584 -20.902 1.00 26.21 43 PRO C N 1
ATOM 3729 C CA . PRO C 1 43 ? -1.599 -1.158 -20.905 1.00 25.62 43 PRO C CA 1
ATOM 3730 C C . PRO C 1 43 ? -2.759 -0.158 -20.822 1.00 25.08 43 PRO C C 1
ATOM 3731 O O . PRO C 1 43 ? -2.742 0.688 -19.911 1.00 25.17 43 PRO C O 1
ATOM 3735 N N . VAL C 1 44 ? -3.766 -0.215 -21.710 1.00 23.08 44 VAL C N 1
ATOM 3736 C CA . VAL C 1 44 ? -4.843 0.807 -21.692 1.00 23.32 44 VAL C CA 1
ATOM 3737 C C . VAL C 1 44 ? -5.555 0.744 -20.330 1.00 22.76 44 VAL C C 1
ATOM 3738 O O . VAL C 1 44 ? -5.844 1.767 -19.662 1.00 22.85 44 VAL C O 1
ATOM 3742 N N . SER C 1 45 ? -5.848 -0.494 -19.896 1.00 23.87 45 SER C N 1
ATOM 3743 C CA . SER C 1 45 ? -6.477 -0.712 -18.566 1.00 23.88 45 SER C CA 1
ATOM 3744 C C . SER C 1 45 ? -5.697 -0.061 -17.438 1.00 24.01 45 SER C C 1
ATOM 3745 O O . SER C 1 45 ? -6.339 0.567 -16.596 1.00 23.22 45 SER C O 1
ATOM 3748 N N . THR C 1 46 ? -4.361 -0.148 -17.463 1.00 23.06 46 THR C N 1
ATOM 3749 C CA . THR C 1 46 ? -3.537 0.498 -16.427 1.00 22.90 46 THR C CA 1
ATOM 3750 C C . THR C 1 46 ? -3.669 2.017 -16.506 1.00 23.51 46 THR C C 1
ATOM 3751 O O . THR C 1 46 ? -3.826 2.684 -15.495 1.00 23.25 46 THR C O 1
ATOM 3755 N N . THR C 1 47 ? -3.676 2.572 -17.727 1.00 22.48 47 THR C N 1
ATOM 3756 C CA . THR C 1 47 ? -3.908 4.029 -17.929 1.00 23.19 47 THR C CA 1
ATOM 3757 C C . THR C 1 47 ? -5.282 4.458 -17.386 1.00 23.05 47 THR C C 1
ATOM 3758 O O . THR C 1 47 ? -5.376 5.515 -16.815 1.00 23.19 47 THR C O 1
ATOM 3762 N N . GLU C 1 48 ? -6.316 3.630 -17.555 1.00 23.46 48 GLU C N 1
ATOM 3763 C CA . GLU C 1 48 ? -7.631 3.993 -17.096 1.00 23.78 48 GLU C CA 1
ATOM 3764 C C . GLU C 1 48 ? -7.754 3.978 -15.579 1.00 24.80 48 GLU C C 1
ATOM 3765 O O . GLU C 1 48 ? -8.253 4.957 -14.946 1.00 22.61 48 GLU C O 1
ATOM 3771 N N . LEU C 1 49 ? -7.361 2.863 -14.991 1.00 23.58 49 LEU C N 1
ATOM 3772 C CA . LEU C 1 49 ? -7.499 2.755 -13.508 1.00 24.10 49 LEU C CA 1
ATOM 3773 C C . LEU C 1 49 ? -6.569 3.773 -12.823 1.00 22.79 49 LEU C C 1
ATOM 3774 O O . LEU C 1 49 ? -6.924 4.328 -11.768 1.00 22.97 49 LEU C O 1
ATOM 3779 N N . GLY C 1 50 ? -5.413 4.083 -13.429 1.00 21.99 50 GLY C N 1
ATOM 3780 C CA . GLY C 1 50 ? -4.546 5.135 -12.948 1.00 22.00 50 GLY C CA 1
ATOM 3781 C C . GLY C 1 50 ? -5.195 6.509 -13.015 1.00 21.82 50 GLY C C 1
ATOM 3782 O O . GLY C 1 50 ? -5.072 7.355 -12.087 1.00 21.92 50 GLY C O 1
ATOM 3783 N N . ARG C 1 51 ? -5.854 6.776 -14.125 1.00 21.74 51 ARG C N 1
ATOM 3784 C CA . ARG C 1 51 ? -6.625 8.005 -14.253 1.00 22.18 51 ARG C CA 1
ATOM 3785 C C . ARG C 1 51 ? -7.727 8.100 -13.205 1.00 21.54 51 ARG C C 1
ATOM 3786 O O . ARG C 1 51 ? -7.980 9.208 -12.696 1.00 22.79 51 ARG C O 1
ATOM 3794 N N . VAL C 1 52 ? -8.479 7.018 -12.966 1.00 22.40 52 VAL C N 1
ATOM 3795 C CA . VAL C 1 52 ? -9.488 7.046 -11.904 1.00 22.47 52 VAL C CA 1
ATOM 3796 C C . VAL C 1 52 ? -8.867 7.397 -10.522 1.00 22.78 52 VAL C C 1
ATOM 3797 O O . VAL C 1 52 ? -9.439 8.201 -9.776 1.00 22.86 52 VAL C O 1
ATOM 3801 N N . ILE C 1 53 ? -7.685 6.888 -10.210 1.00 23.34 53 ILE C N 1
ATOM 3802 C CA . ILE C 1 53 ? -7.007 7.307 -8.981 1.00 23.38 53 ILE C CA 1
ATOM 3803 C C . ILE C 1 53 ? -6.753 8.831 -8.974 1.00 23.45 53 ILE C C 1
ATOM 3804 O O . ILE C 1 53 ? -7.039 9.526 -7.990 1.00 22.68 53 ILE C O 1
ATOM 3809 N N . GLN C 1 54 ? -6.275 9.378 -10.100 1.00 22.49 54 GLN C N 1
ATOM 3810 C CA . GLN C 1 54 ? -6.056 10.793 -10.192 1.00 22.02 54 GLN C CA 1
ATOM 3811 C C . GLN C 1 54 ? -7.323 11.620 -9.932 1.00 22.05 54 GLN C C 1
ATOM 3812 O O . GLN C 1 54 ? -7.247 12.744 -9.409 1.00 24.89 54 GLN C O 1
ATOM 3818 N N . LEU C 1 55 ? -8.463 11.068 -10.337 1.00 23.43 55 LEU C N 1
ATOM 3819 C CA . LEU C 1 55 ? -9.744 11.751 -10.259 1.00 23.91 55 LEU C CA 1
ATOM 3820 C C . LEU C 1 55 ? -10.538 11.361 -8.978 1.00 24.19 55 LEU C C 1
ATOM 3821 O O . LEU C 1 55 ? -11.704 11.745 -8.831 1.00 24.79 55 LEU C O 1
ATOM 3826 N N . GLU C 1 56 ? -9.943 10.582 -8.072 1.00 25.46 56 GLU C N 1
ATOM 3827 C CA . GLU C 1 56 ? -10.764 9.974 -7.029 1.00 27.16 56 GLU C CA 1
ATOM 3828 C C . GLU C 1 56 ? -11.378 11.091 -6.098 1.00 25.46 56 GLU C C 1
ATOM 3829 O O . GLU C 1 56 ? -12.507 10.966 -5.673 1.00 27.40 56 GLU C O 1
ATOM 3835 N N . GLY C 1 57 ? -10.682 12.180 -5.879 1.00 24.67 57 GLY C N 1
ATOM 3836 C CA . GLY C 1 57 ? -11.260 13.313 -5.142 1.00 25.23 57 GLY C CA 1
ATOM 3837 C C . GLY C 1 57 ? -12.486 13.964 -5.809 1.00 24.12 57 GLY C C 1
ATOM 3838 O O . GLY C 1 57 ? -13.383 14.503 -5.144 1.00 23.77 57 GLY C O 1
ATOM 3839 N N . ASP C 1 58 ? -12.459 13.990 -7.138 1.00 25.02 58 ASP C N 1
ATOM 3840 C CA . ASP C 1 58 ? -13.544 14.548 -7.926 1.00 24.70 58 ASP C CA 1
ATOM 3841 C C . ASP C 1 58 ? -14.790 13.679 -7.766 1.00 23.40 58 ASP C C 1
ATOM 3842 O O . ASP C 1 58 ? -15.899 14.165 -7.615 1.00 24.08 58 ASP C O 1
ATOM 3847 N N . PHE C 1 59 ? -14.621 12.367 -7.788 1.00 24.23 59 PHE C N 1
ATOM 3848 C CA . PHE C 1 59 ? -15.716 11.483 -7.456 1.00 23.99 59 PHE C CA 1
ATOM 3849 C C . PHE C 1 59 ? -16.192 11.580 -5.978 1.00 24.99 59 PHE C C 1
ATOM 3850 O O . PHE C 1 59 ? -17.356 11.622 -5.699 1.00 26.09 59 PHE C O 1
ATOM 3858 N N . LYS C 1 60 ? -15.248 11.638 -5.066 1.00 24.24 60 LYS C N 1
ATOM 3859 C CA . LYS C 1 60 ? -15.548 11.743 -3.632 1.00 25.57 60 LYS C CA 1
ATOM 3860 C C . LYS C 1 60 ? -16.367 12.986 -3.365 1.00 24.64 60 LYS C C 1
ATOM 3861 O O . LYS C 1 60 ? -17.363 12.954 -2.614 1.00 23.75 60 LYS C O 1
ATOM 3867 N N . LYS C 1 61 ? -15.975 14.115 -3.924 1.00 24.29 61 LYS C N 1
ATOM 3868 C CA . LYS C 1 61 ? -16.728 15.332 -3.685 1.00 26.46 61 LYS C CA 1
ATOM 3869 C C . LYS C 1 61 ? -18.161 15.333 -4.180 1.00 24.65 61 LYS C C 1
ATOM 3870 O O . LYS C 1 61 ? -18.976 16.094 -3.636 1.00 27.68 61 LYS C O 1
ATOM 3876 N N . ARG C 1 62 ? -18.422 14.499 -5.178 1.00 24.81 62 ARG C N 1
ATOM 3877 C CA . ARG C 1 62 ? -19.781 14.238 -5.707 1.00 23.50 62 ARG C CA 1
ATOM 3878 C C . ARG C 1 62 ? -20.517 13.117 -4.966 1.00 24.01 62 ARG C C 1
ATOM 3879 O O . ARG C 1 62 ? -21.637 12.785 -5.303 1.00 24.79 62 ARG C O 1
ATOM 3887 N N . GLY C 1 63 ? -19.921 12.537 -3.927 1.00 21.99 63 GLY C N 1
ATOM 3888 C CA . GLY C 1 63 ? -20.574 11.391 -3.289 1.00 22.96 63 GLY C CA 1
ATOM 3889 C C . GLY C 1 63 ? -20.698 10.118 -4.082 1.00 23.25 63 GLY C C 1
ATOM 3890 O O . GLY C 1 63 ? -21.640 9.352 -3.887 1.00 25.50 63 GLY C O 1
ATOM 3891 N N . VAL C 1 64 ? -19.750 9.877 -4.965 1.00 22.29 64 VAL C N 1
ATOM 3892 C CA . VAL C 1 64 ? -19.857 8.764 -5.892 1.00 23.63 64 VAL C CA 1
ATOM 3893 C C . VAL C 1 64 ? -18.864 7.718 -5.487 1.00 23.81 64 VAL C C 1
ATOM 3894 O O . VAL C 1 64 ? -17.661 8.001 -5.432 1.00 25.89 64 VAL C O 1
ATOM 3898 N N . LYS C 1 65 ? -19.364 6.555 -5.110 1.00 22.68 65 LYS C N 1
ATOM 3899 C CA . LYS C 1 65 ? -18.492 5.424 -4.822 1.00 23.55 65 LYS C CA 1
ATOM 3900 C C . LYS C 1 65 ? -18.031 4.724 -6.092 1.00 24.54 65 LYS C C 1
ATOM 3901 O O . LYS C 1 65 ? -18.845 4.465 -7.010 1.00 26.96 65 LYS C O 1
ATOM 3907 N N . LEU C 1 66 ? -16.751 4.367 -6.133 1.00 23.67 66 LEU C N 1
ATOM 3908 C CA . LEU C 1 66 ? -16.165 3.755 -7.322 1.00 22.17 66 LEU C CA 1
ATOM 3909 C C . LEU C 1 66 ? -15.862 2.292 -7.067 1.00 22.28 66 LEU C C 1
ATOM 3910 O O . LEU C 1 66 ? -15.409 1.937 -5.950 1.00 22.62 66 LEU C O 1
ATOM 3915 N N . ILE C 1 67 ? -16.060 1.458 -8.071 1.00 22.88 67 ILE C N 1
ATOM 3916 C CA . ILE C 1 67 ? -15.686 0.055 -7.964 1.00 22.40 67 ILE C CA 1
ATOM 3917 C C . ILE C 1 67 ? -15.340 -0.483 -9.380 1.00 21.95 67 ILE C C 1
ATOM 3918 O O . ILE C 1 67 ? -16.105 -0.303 -10.365 1.00 24.51 67 ILE C O 1
ATOM 3923 N N . ALA C 1 68 ? -14.187 -1.170 -9.481 1.00 21.47 68 ALA C N 1
ATOM 3924 C CA . ALA C 1 68 ? -13.710 -1.698 -10.748 1.00 21.27 68 ALA C CA 1
ATOM 3925 C C . ALA C 1 68 ? -13.955 -3.222 -10.817 1.00 22.62 68 ALA C C 1
ATOM 3926 O O . ALA C 1 68 ? -14.347 -3.835 -9.831 1.00 22.49 68 ALA C O 1
ATOM 3928 N N . LEU C 1 69 ? -13.764 -3.840 -11.994 1.00 22.59 69 LEU C N 1
ATOM 3929 C CA . LEU C 1 69 ? -14.153 -5.251 -12.211 1.00 23.15 69 LEU C CA 1
ATOM 3930 C C . LEU C 1 69 ? -13.423 -5.793 -13.432 1.00 23.25 69 LEU C C 1
ATOM 3931 O O . LEU C 1 69 ? -13.365 -5.118 -14.472 1.00 22.32 69 LEU C O 1
ATOM 3936 N N . SER C 1 70 ? -12.848 -6.985 -13.307 1.00 23.18 70 SER C N 1
ATOM 3937 C CA . SER C 1 70 ? -12.506 -7.747 -14.455 1.00 22.81 70 SER C CA 1
ATOM 3938 C C . SER C 1 70 ? -12.685 -9.219 -14.116 1.00 22.60 70 SER C C 1
ATOM 3939 O O . SER C 1 70 ? -12.958 -9.602 -12.976 1.00 22.54 70 SER C O 1
ATOM 3942 N N . CYS C 1 71 ? -12.470 -10.074 -15.092 1.00 23.30 71 CYS C N 1
ATOM 3943 C CA . CYS C 1 71 ? -12.597 -11.540 -14.849 1.00 24.07 71 CYS C CA 1
ATOM 3944 C C . CYS C 1 71 ? -11.350 -12.215 -14.219 1.00 23.15 71 CYS C C 1
ATOM 3945 O O . CYS C 1 71 ? -11.341 -13.397 -13.997 1.00 24.91 71 CYS C O 1
ATOM 3948 N N . ASP C 1 72 ? -10.321 -11.434 -13.887 1.00 23.78 72 ASP C N 1
ATOM 3949 C CA . ASP C 1 72 ? -9.124 -11.950 -13.225 1.00 24.06 72 ASP C CA 1
ATOM 3950 C C . ASP C 1 72 ? -9.380 -12.197 -11.742 1.00 24.20 72 ASP C C 1
ATOM 3951 O O . ASP C 1 72 ? -10.377 -11.726 -11.171 1.00 26.24 72 ASP C O 1
ATOM 3956 N N . ASN C 1 73 ? -8.449 -12.895 -11.116 1.00 23.82 73 ASN C N 1
ATOM 3957 C CA . ASN C 1 73 ? -8.571 -13.217 -9.697 1.00 23.91 73 ASN C CA 1
ATOM 3958 C C . ASN C 1 73 ? -8.050 -12.127 -8.777 1.00 23.06 73 ASN C C 1
ATOM 3959 O O . ASN C 1 73 ? -7.430 -11.179 -9.229 1.00 23.69 73 ASN C O 1
ATOM 3964 N N . VAL C 1 74 ? -8.373 -12.275 -7.496 1.00 23.65 74 VAL C N 1
ATOM 3965 C CA . VAL C 1 74 ? -8.038 -11.252 -6.512 1.00 24.55 74 VAL C CA 1
ATOM 3966 C C . VAL C 1 74 ? -6.521 -11.092 -6.339 1.00 24.19 74 VAL C C 1
ATOM 3967 O O . VAL C 1 74 ? -6.046 -9.962 -6.194 1.00 24.13 74 VAL C O 1
ATOM 3971 N N . ALA C 1 75 ? -5.779 -12.203 -6.394 1.00 23.62 75 ALA C N 1
ATOM 3972 C CA . ALA C 1 75 ? -4.302 -12.172 -6.331 1.00 24.75 75 ALA C CA 1
ATOM 3973 C C . ALA C 1 75 ? -3.726 -11.306 -7.423 1.00 24.22 75 ALA C C 1
ATOM 3974 O O . ALA C 1 75 ? -2.894 -10.397 -7.198 1.00 24.32 75 ALA C O 1
ATOM 3976 N N . ASP C 1 76 ? -4.195 -11.499 -8.643 1.00 23.75 76 ASP C N 1
ATOM 3977 C CA . ASP C 1 76 ? -3.737 -10.649 -9.706 1.00 24.22 76 ASP C CA 1
ATOM 3978 C C . ASP C 1 76 ? -4.139 -9.168 -9.546 1.00 23.41 76 ASP C C 1
ATOM 3979 O O . ASP C 1 76 ? -3.365 -8.257 -9.910 1.00 23.60 76 ASP C O 1
ATOM 3984 N N . HIS C 1 77 ? -5.357 -8.925 -9.078 1.00 22.86 77 HIS C N 1
ATOM 3985 C CA . HIS C 1 77 ? -5.809 -7.563 -8.832 1.00 23.84 77 HIS C CA 1
ATOM 3986 C C . HIS C 1 77 ? -4.898 -6.826 -7.855 1.00 22.30 77 HIS C C 1
ATOM 3987 O O . HIS C 1 77 ? -4.492 -5.709 -8.090 1.00 22.49 77 HIS C O 1
ATOM 3994 N N . LYS C 1 78 ? -4.547 -7.519 -6.793 1.00 24.49 78 LYS C N 1
ATOM 3995 C CA . LYS C 1 78 ? -3.703 -6.946 -5.753 1.00 25.69 78 LYS C CA 1
ATOM 3996 C C . LYS C 1 78 ? -2.315 -6.622 -6.300 1.00 25.49 78 LYS C C 1
ATOM 3997 O O . LYS C 1 78 ? -1.774 -5.533 -6.031 1.00 24.03 78 LYS C O 1
ATOM 4003 N N . GLU C 1 79 ? -1.742 -7.563 -7.059 1.00 24.96 79 GLU C N 1
ATOM 4004 C CA . GLU C 1 79 ? -0.415 -7.361 -7.617 1.00 24.74 79 GLU C CA 1
ATOM 4005 C C . GLU C 1 79 ? -0.376 -6.244 -8.660 1.00 24.36 79 GLU C C 1
ATOM 4006 O O . GLU C 1 79 ? 0.443 -5.307 -8.606 1.00 23.38 79 GLU C O 1
ATOM 4012 N N . TRP C 1 80 ? -1.328 -6.312 -9.591 1.00 23.15 80 TRP C N 1
ATOM 4013 C CA . TRP C 1 80 ? -1.465 -5.309 -10.664 1.00 23.45 80 TRP C CA 1
ATOM 4014 C C . TRP C 1 80 ? -1.747 -3.901 -10.082 1.00 24.20 80 TRP C C 1
ATOM 4015 O O . TRP C 1 80 ? -1.343 -2.880 -10.623 1.00 22.58 80 TRP C O 1
ATOM 4026 N N . SER C 1 81 ? -2.438 -3.870 -8.945 1.00 23.44 81 SER C N 1
ATOM 4027 C CA . SER C 1 81 ? -2.789 -2.589 -8.295 1.00 24.11 81 SER C CA 1
ATOM 4028 C C . SER C 1 81 ? -1.521 -1.770 -8.011 1.00 23.40 81 SER C C 1
ATOM 4029 O O . SER C 1 81 ? -1.554 -0.555 -8.123 1.00 24.28 81 SER C O 1
ATOM 4032 N N . GLU C 1 82 ? -0.384 -2.426 -7.789 1.00 23.48 82 GLU C N 1
ATOM 4033 C CA . GLU C 1 82 ? 0.898 -1.669 -7.596 1.00 23.62 82 GLU C CA 1
ATOM 4034 C C . GLU C 1 82 ? 1.366 -0.935 -8.875 1.00 23.22 82 GLU C C 1
ATOM 4035 O O . GLU C 1 82 ? 1.897 0.171 -8.820 1.00 23.97 82 GLU C O 1
ATOM 4041 N N . ASP C 1 83 ? 1.121 -1.539 -10.037 1.00 23.11 83 ASP C N 1
ATOM 4042 C CA . ASP C 1 83 ? 1.422 -0.928 -11.326 1.00 23.46 83 ASP C CA 1
ATOM 4043 C C . ASP C 1 83 ? 0.494 0.256 -11.603 1.00 23.00 83 ASP C C 1
ATOM 4044 O O . ASP C 1 83 ? 0.947 1.282 -12.060 1.00 24.54 83 ASP C O 1
ATOM 4049 N N . VAL C 1 84 ? -0.800 0.107 -11.293 1.00 23.34 84 VAL C N 1
ATOM 4050 C CA . VAL C 1 84 ? -1.815 1.173 -11.422 1.00 23.05 84 VAL C CA 1
ATOM 4051 C C . VAL C 1 84 ? -1.403 2.359 -10.563 1.00 23.13 84 VAL C C 1
ATOM 4052 O O . VAL C 1 84 ? -1.460 3.495 -11.049 1.00 23.93 84 VAL C O 1
ATOM 4056 N N . LYS C 1 85 ? -1.049 2.067 -9.293 1.00 21.99 85 LYS C N 1
ATOM 4057 C CA . LYS C 1 85 ? -0.680 3.130 -8.345 1.00 23.59 85 LYS C CA 1
ATOM 4058 C C . LYS C 1 85 ? 0.545 3.881 -8.924 1.00 23.28 85 LYS C C 1
ATOM 4059 O O . LYS C 1 85 ? 0.592 5.100 -8.984 1.00 22.54 85 LYS C O 1
ATOM 4065 N N . CYS C 1 86 ? 1.536 3.127 -9.357 1.00 26.67 86 CYS C N 1
ATOM 4066 C CA . CYS C 1 86 ? 2.731 3.717 -9.979 1.00 27.54 86 CYS C CA 1
ATOM 4067 C C . CYS C 1 86 ? 2.365 4.692 -11.124 1.00 28.21 86 CYS C C 1
ATOM 4068 O O . CYS C 1 86 ? 2.756 5.837 -11.111 1.00 28.12 86 CYS C O 1
ATOM 4071 N N . LEU C 1 87 ? 1.581 4.246 -12.103 1.00 28.13 87 LEU C N 1
ATOM 4072 C CA . LEU C 1 87 ? 1.253 5.081 -13.251 1.00 27.63 87 LEU C CA 1
ATOM 4073 C C . LEU C 1 87 ? 0.406 6.277 -12.854 1.00 26.64 87 LEU C C 1
ATOM 4074 O O . LEU C 1 87 ? 0.431 7.330 -13.510 1.00 28.72 87 LEU C O 1
ATOM 4079 N N . SER C 1 88 ? -0.411 6.115 -11.812 1.00 25.84 88 SER C N 1
ATOM 4080 C CA . SER C 1 88 ? -1.272 7.223 -11.356 1.00 24.77 88 SER C CA 1
ATOM 4081 C C . SER C 1 88 ? -0.445 8.451 -10.928 1.00 23.36 88 SER C C 1
ATOM 4082 O O . SER C 1 88 ? -0.905 9.589 -11.064 1.00 22.18 88 SER C O 1
ATOM 4085 N N . GLY C 1 89 ? 0.718 8.216 -10.338 1.00 23.31 89 GLY C N 1
ATOM 4086 C CA . GLY C 1 89 ? 1.508 9.277 -9.729 1.00 23.99 89 GLY C CA 1
ATOM 4087 C C . GLY C 1 89 ? 0.995 9.791 -8.391 1.00 23.35 89 GLY C C 1
ATOM 4088 O O . GLY C 1 89 ? 1.513 10.791 -7.864 1.00 23.77 89 GLY C O 1
ATOM 4089 N N . VAL C 1 90 ? 0.022 9.088 -7.819 1.00 23.88 90 VAL C N 1
ATOM 4090 C CA . VAL C 1 90 ? -0.619 9.543 -6.598 1.00 25.12 90 VAL C CA 1
ATOM 4091 C C . VAL C 1 90 ? -0.149 8.615 -5.473 1.00 26.03 90 VAL C C 1
ATOM 4092 O O . VAL C 1 90 ? -0.202 7.402 -5.645 1.00 25.35 90 VAL C O 1
ATOM 4096 N N . LYS C 1 91 ? 0.250 9.188 -4.329 1.00 27.38 91 LYS C N 1
ATOM 4097 C CA . LYS C 1 91 ? 0.632 8.406 -3.157 1.00 28.96 91 LYS C CA 1
ATOM 4098 C C . LYS C 1 91 ? -0.620 8.024 -2.396 1.00 29.15 91 LYS C C 1
ATOM 4099 O O . LYS C 1 91 ? -1.422 8.899 -2.048 1.00 30.07 91 LYS C O 1
ATOM 4105 N N . GLY C 1 92 ? -0.735 6.742 -2.065 1.00 29.52 92 GLY C N 1
ATOM 4106 C CA . GLY C 1 92 ? -1.811 6.266 -1.205 1.00 28.47 92 GLY C CA 1
ATOM 4107 C C . GLY C 1 92 ? -2.287 4.900 -1.625 1.00 28.30 92 GLY C C 1
ATOM 4108 O O . GLY C 1 92 ? -1.997 4.447 -2.739 1.00 28.41 92 GLY C O 1
ATOM 4109 N N . ASP C 1 93 ? -3.095 4.271 -0.794 1.00 27.83 93 ASP C N 1
ATOM 4110 C CA . ASP C 1 93 ? -3.593 2.924 -1.113 1.00 28.51 93 ASP C CA 1
ATOM 4111 C C . ASP C 1 93 ? -4.600 3.021 -2.252 1.00 27.55 93 ASP C C 1
ATOM 4112 O O . ASP C 1 93 ? -5.182 4.100 -2.500 1.00 27.04 93 ASP C O 1
ATOM 4117 N N . MET C 1 94 ? -4.846 1.902 -2.927 1.00 28.79 94 MET C N 1
ATOM 4118 C CA . MET C 1 94 ? -5.903 1.856 -3.934 1.00 28.42 94 MET C CA 1
ATOM 4119 C C . MET C 1 94 ? -7.176 2.423 -3.350 1.00 28.11 94 MET C C 1
ATOM 4120 O O . MET C 1 94 ? -7.643 1.923 -2.312 1.00 27.28 94 MET C O 1
ATOM 4125 N N . PRO C 1 95 ? -7.723 3.487 -3.964 1.00 27.47 95 PRO C N 1
ATOM 4126 C CA . PRO C 1 95 ? -8.916 4.107 -3.412 1.00 28.20 95 PRO C CA 1
ATOM 4127 C C . PRO C 1 95 ? -10.241 3.461 -3.743 1.00 28.76 95 PRO C C 1
ATOM 4128 O O . PRO C 1 95 ? -11.280 4.010 -3.330 1.00 32.72 95 PRO C O 1
ATOM 4132 N N . TYR C 1 96 ? -10.249 2.342 -4.468 1.00 25.69 96 TYR C N 1
ATOM 4133 C CA . TYR C 1 96 ? -11.487 1.626 -4.811 1.00 24.91 96 TYR C CA 1
ATOM 4134 C C . TYR C 1 96 ? -11.230 0.123 -4.880 1.00 23.35 96 TYR C C 1
ATOM 4135 O O . TYR C 1 96 ? -10.075 -0.299 -5.112 1.00 22.77 96 TYR C O 1
ATOM 4144 N N . PRO C 1 97 ? -12.290 -0.698 -4.615 1.00 23.37 97 PRO C N 1
ATOM 4145 C CA . PRO C 1 97 ? -12.154 -2.154 -4.729 1.00 23.62 97 PRO C CA 1
ATOM 4146 C C . PRO C 1 97 ? -12.134 -2.564 -6.203 1.00 23.62 97 PRO C C 1
ATOM 4147 O O . PRO C 1 97 ? -12.630 -1.839 -7.042 1.00 22.50 97 PRO C O 1
ATOM 4151 N N . ILE C 1 98 ? -11.538 -3.724 -6.474 1.00 22.92 98 ILE C N 1
ATOM 4152 C CA . ILE C 1 98 ? -11.657 -4.402 -7.767 1.00 22.89 98 ILE C CA 1
ATOM 4153 C C . ILE C 1 98 ? -12.323 -5.772 -7.542 1.00 22.79 98 ILE C C 1
ATOM 4154 O O . ILE C 1 98 ? -11.828 -6.597 -6.778 1.00 20.89 98 ILE C O 1
ATOM 4159 N N . ILE C 1 99 ? -13.441 -5.991 -8.242 1.00 22.80 99 ILE C N 1
ATOM 4160 C CA . ILE C 1 99 ? -14.192 -7.242 -8.231 1.00 23.23 99 ILE C CA 1
ATOM 4161 C C . ILE C 1 99 ? -13.499 -8.270 -9.120 1.00 21.75 99 ILE C C 1
ATOM 4162 O O . ILE C 1 99 ? -13.041 -7.914 -10.217 1.00 22.13 99 ILE C O 1
ATOM 4167 N N . ALA C 1 100 ? -13.486 -9.518 -8.682 1.00 22.78 100 ALA C N 1
ATOM 4168 C CA . ALA C 1 100 ? -12.943 -10.644 -9.455 1.00 23.85 100 ALA C CA 1
ATOM 4169 C C . ALA C 1 100 ? -14.083 -11.463 -10.031 1.00 25.26 100 ALA C C 1
ATOM 4170 O O . ALA C 1 100 ? -14.629 -12.287 -9.304 1.00 27.62 100 ALA C O 1
ATOM 4172 N N . ASP C 1 101 ? -14.433 -11.291 -11.304 1.00 23.38 101 ASP C N 1
ATOM 4173 C CA . ASP C 1 101 ? -15.538 -12.079 -11.883 1.00 22.95 101 ASP C CA 1
ATOM 4174 C C . ASP C 1 101 ? -15.096 -13.348 -12.619 1.00 23.52 101 ASP C C 1
ATOM 4175 O O . ASP C 1 101 ? -15.363 -13.540 -13.787 1.00 21.27 101 ASP C O 1
ATOM 4180 N N . GLU C 1 102 ? -14.489 -14.268 -11.893 1.00 22.00 102 GLU C N 1
ATOM 4181 C CA . GLU C 1 102 ? -13.812 -15.395 -12.552 1.00 23.33 102 GLU C CA 1
ATOM 4182 C C . GLU C 1 102 ? -14.775 -16.359 -13.242 1.00 22.59 102 GLU C C 1
ATOM 4183 O O . GLU C 1 102 ? -14.384 -17.080 -14.149 1.00 23.79 102 GLU C O 1
ATOM 4189 N N . THR C 1 103 ? -16.012 -16.449 -12.769 1.00 22.55 103 THR C N 1
ATOM 4190 C CA . THR C 1 103 ? -16.952 -17.364 -13.371 1.00 22.58 103 THR C CA 1
ATOM 4191 C C . THR C 1 103 ? -17.624 -16.695 -14.573 1.00 22.38 103 THR C C 1
ATOM 4192 O O . THR C 1 103 ? -18.376 -17.359 -15.281 1.00 22.29 103 THR C O 1
ATOM 4196 N N . ARG C 1 104 ? -17.384 -15.411 -14.793 1.00 23.60 104 ARG C N 1
ATOM 4197 C CA . ARG C 1 104 ? -18.039 -14.632 -15.858 1.00 24.17 104 ARG C CA 1
ATOM 4198 C C . ARG C 1 104 ? -19.550 -14.404 -15.658 1.00 25.41 104 ARG C C 1
ATOM 4199 O O . ARG C 1 104 ? -20.221 -13.894 -16.551 1.00 26.00 104 ARG C O 1
ATOM 4207 N N . GLU C 1 105 ? -20.043 -14.741 -14.466 1.00 27.59 105 GLU C N 1
ATOM 4208 C CA . GLU C 1 105 ? -21.449 -14.543 -14.132 1.00 27.48 105 GLU C CA 1
ATOM 4209 C C . GLU C 1 105 ? -21.891 -13.092 -14.401 1.00 26.41 105 GLU C C 1
ATOM 4210 O O . GLU C 1 105 ? -22.907 -12.855 -15.043 1.00 24.98 105 GLU C O 1
ATOM 4216 N N . LEU C 1 106 ? -21.123 -12.131 -13.900 1.00 25.64 106 LEU C N 1
ATOM 4217 C CA . LEU C 1 106 ? -21.456 -10.714 -14.045 1.00 26.12 106 LEU C CA 1
ATOM 4218 C C . LEU C 1 106 ? -21.208 -10.223 -15.465 1.00 25.93 106 LEU C C 1
ATOM 4219 O O . LEU C 1 106 ? -21.951 -9.391 -15.976 1.00 26.02 106 LEU C O 1
ATOM 4224 N N . ALA C 1 107 ? -20.166 -10.745 -16.120 1.00 24.90 107 ALA C N 1
ATOM 4225 C CA . ALA C 1 107 ? -19.866 -10.330 -17.500 1.00 26.48 107 ALA C CA 1
ATOM 4226 C C . ALA C 1 107 ? -21.080 -10.590 -18.394 1.00 25.23 107 ALA C C 1
ATOM 4227 O O . ALA C 1 107 ? -21.519 -9.696 -19.160 1.00 25.67 107 ALA C O 1
ATOM 4229 N N . VAL C 1 108 ? -21.657 -11.776 -18.238 1.00 25.76 108 VAL C N 1
ATOM 4230 C CA . VAL C 1 108 ? -22.824 -12.183 -18.999 1.00 25.82 108 VAL C CA 1
ATOM 4231 C C . VAL C 1 108 ? -24.074 -11.404 -18.507 1.00 26.19 108 VAL C C 1
ATOM 4232 O O . VAL C 1 108 ? -24.791 -10.818 -19.327 1.00 26.81 108 VAL C O 1
ATOM 4236 N N . LYS C 1 109 ? -24.302 -11.364 -17.192 1.00 25.35 109 LYS C N 1
ATOM 4237 C CA . LYS C 1 109 ? -25.499 -10.717 -16.650 1.00 27.14 109 LYS C CA 1
ATOM 4238 C C . LYS C 1 109 ? -25.621 -9.255 -17.076 1.00 26.18 109 LYS C C 1
ATOM 4239 O O . LYS C 1 109 ? -26.709 -8.783 -17.418 1.00 26.56 109 LYS C O 1
ATOM 4245 N N . LEU C 1 110 ? -24.496 -8.522 -17.050 1.00 24.89 110 LEU C N 1
ATOM 4246 C CA . LEU C 1 110 ? -24.491 -7.095 -17.337 1.00 24.48 110 LEU C CA 1
ATOM 4247 C C . LEU C 1 110 ? -24.265 -6.760 -18.823 1.00 24.33 110 LEU C C 1
ATOM 4248 O O . LEU C 1 110 ? -24.159 -5.597 -19.183 1.00 26.43 110 LEU C O 1
ATOM 4253 N N . GLY C 1 111 ? -24.209 -7.810 -19.649 1.00 23.09 111 GLY C N 1
ATOM 4254 C CA . GLY C 1 111 ? -2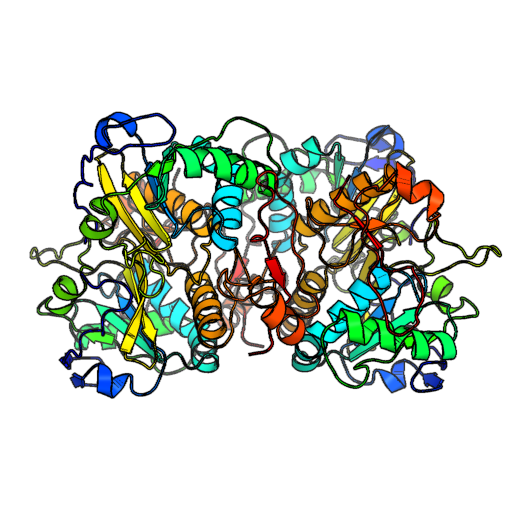4.102 -7.701 -21.131 1.00 24.39 111 GLY C CA 1
ATOM 4255 C C . GLY C 1 111 ? -22.826 -6.982 -21.547 1.00 24.41 111 GLY C C 1
ATOM 4256 O O . GLY C 1 111 ? -22.837 -6.251 -22.496 1.00 25.30 111 GLY C O 1
ATOM 4257 N N . MET C 1 112 ? -21.728 -7.234 -20.830 1.00 25.65 112 MET C N 1
ATOM 4258 C CA . MET C 1 112 ? -20.483 -6.492 -21.004 1.00 24.93 112 MET C CA 1
ATOM 4259 C C . MET C 1 112 ? -19.329 -7.437 -21.475 1.00 25.66 112 MET C C 1
ATOM 4260 O O . MET C 1 112 ? -18.167 -7.170 -21.203 1.00 24.93 112 MET C O 1
ATOM 4265 N N . VAL C 1 113 ? -19.630 -8.486 -22.206 1.00 23.95 113 VAL C N 1
ATOM 4266 C CA . VAL C 1 113 ? -18.579 -9.344 -22.777 1.00 23.46 113 VAL C CA 1
ATOM 4267 C C . VAL C 1 113 ? -17.894 -8.630 -23.962 1.00 24.59 113 VAL C C 1
ATOM 4268 O O . VAL C 1 113 ? -18.575 -8.045 -24.848 1.00 24.73 113 VAL C O 1
ATOM 4272 N N . ASP C 1 114 ? -16.570 -8.641 -23.997 1.00 24.61 114 ASP C N 1
ATOM 4273 C CA . ASP C 1 114 ? -15.862 -7.988 -25.118 1.00 24.82 114 ASP C CA 1
ATOM 4274 C C . ASP C 1 114 ? -16.024 -8.834 -26.397 1.00 25.00 114 ASP C C 1
ATOM 4275 O O . ASP C 1 114 ? -15.947 -10.083 -26.396 1.00 24.52 114 ASP C O 1
ATOM 4280 N N . PRO C 1 115 ? -16.183 -8.130 -27.534 1.00 27.31 115 PRO C N 1
ATOM 4281 C CA . PRO C 1 115 ? -16.395 -8.824 -28.757 1.00 27.41 115 PRO C CA 1
ATOM 4282 C C . PRO C 1 115 ? -15.158 -9.621 -29.274 1.00 27.08 115 PRO C C 1
ATOM 4283 O O . PRO C 1 115 ? -15.289 -10.595 -30.001 1.00 28.71 115 PRO C O 1
ATOM 4287 N N . ASP C 1 116 ? -13.960 -9.150 -28.918 1.00 26.27 116 ASP C N 1
ATOM 4288 C CA . ASP C 1 116 ? -12.735 -9.593 -29.549 1.00 25.88 116 ASP C CA 1
ATOM 4289 C C . ASP C 1 116 ? -11.735 -10.258 -28.589 1.00 25.89 116 ASP C C 1
ATOM 4290 O O . ASP C 1 116 ? -10.995 -11.120 -28.998 1.00 25.29 116 ASP C O 1
ATOM 4295 N N . GLU C 1 117 ? -11.687 -9.800 -27.351 1.00 25.37 117 GLU C N 1
ATOM 4296 C CA . GLU C 1 117 ? -10.635 -10.226 -26.423 1.00 26.03 117 GLU C CA 1
ATOM 4297 C C . GLU C 1 117 ? -11.141 -11.405 -25.599 1.00 26.26 117 GLU C C 1
ATOM 4298 O O . GLU C 1 117 ? -12.120 -11.298 -24.885 1.00 25.92 117 GLU C O 1
ATOM 4304 N N . ARG C 1 118 ? -10.443 -12.535 -25.759 1.00 26.58 118 ARG C N 1
ATOM 4305 C CA . ARG C 1 118 ? -10.677 -13.761 -24.982 1.00 28.46 118 ARG C CA 1
ATOM 4306 C C . ARG C 1 118 ? -9.328 -14.181 -24.415 1.00 28.43 118 ARG C C 1
ATOM 4307 O O . ARG C 1 118 ? -8.271 -13.785 -24.916 1.00 27.41 118 ARG C O 1
ATOM 4315 N N . THR C 1 119 ? -9.344 -14.987 -23.372 1.00 28.51 119 THR C N 1
ATOM 4316 C CA . THR C 1 119 ? -8.073 -15.513 -22.871 1.00 28.45 119 THR C CA 1
ATOM 4317 C C . THR C 1 119 ? -7.509 -16.516 -23.886 1.00 28.57 119 THR C C 1
ATOM 4318 O O . THR C 1 119 ? -8.207 -17.009 -24.789 1.00 27.80 119 THR C O 1
ATOM 4322 N N . SER C 1 120 ? -6.249 -16.871 -23.688 1.00 29.95 120 SER C N 1
ATOM 4323 C CA . SER C 1 120 ? -5.598 -17.836 -24.566 1.00 30.76 120 SER C CA 1
ATOM 4324 C C . SER C 1 120 ? -6.290 -19.188 -24.425 1.00 31.40 120 SER C C 1
ATOM 4325 O O . SER C 1 120 ? -6.329 -20.004 -25.347 1.00 32.99 120 SER C O 1
ATOM 4328 N N . THR C 1 121 ? -6.881 -19.381 -23.253 1.00 31.38 121 THR C N 1
ATOM 4329 C CA . THR C 1 121 ? -7.605 -20.600 -22.930 1.00 30.78 121 THR C CA 1
ATOM 4330 C C . THR C 1 121 ? -9.056 -20.604 -23.458 1.00 30.79 121 THR C C 1
ATOM 4331 O O . THR C 1 121 ? -9.805 -21.560 -23.207 1.00 32.24 121 THR C O 1
ATOM 4335 N N . GLY C 1 122 ? -9.432 -19.542 -24.188 1.00 30.71 122 GLY C N 1
ATOM 4336 C CA . GLY C 1 122 ? -10.771 -19.353 -24.771 1.00 29.91 122 GLY C CA 1
ATOM 4337 C C . GLY C 1 122 ? -11.850 -18.736 -23.899 1.00 29.83 122 GLY C C 1
ATOM 4338 O O . GLY C 1 122 ? -13.024 -18.731 -24.256 1.00 32.80 122 GLY C O 1
ATOM 4339 N N . MET C 1 123 ? -11.489 -18.224 -22.741 1.00 27.93 123 MET C N 1
ATOM 4340 C CA . MET C 1 123 ? -12.511 -17.726 -21.826 1.00 26.82 123 MET C CA 1
ATOM 4341 C C . MET C 1 123 ? -12.913 -16.308 -22.254 1.00 24.80 123 MET C C 1
ATOM 4342 O O . MET C 1 123 ? -12.043 -15.483 -22.602 1.00 23.69 123 MET C O 1
ATOM 4347 N N . PRO C 1 124 ? -14.209 -15.991 -22.176 1.00 24.46 124 PRO C N 1
ATOM 4348 C CA . PRO C 1 124 ? -14.613 -14.586 -22.358 1.00 24.04 124 PRO C CA 1
ATOM 4349 C C . PRO C 1 124 ? -13.990 -13.615 -21.351 1.00 23.46 124 PRO C C 1
ATOM 4350 O O . PRO C 1 124 ? -13.586 -14.014 -20.246 1.00 23.36 124 PRO C O 1
ATOM 4354 N N . LEU C 1 125 ? -13.977 -12.357 -21.716 1.00 23.59 125 LEU C N 1
ATOM 4355 C CA . LEU C 1 125 ? -13.520 -11.273 -20.881 1.00 22.59 125 LEU C CA 1
ATOM 4356 C C . LEU C 1 125 ? -14.486 -10.117 -21.000 1.00 22.97 125 LEU C C 1
ATOM 4357 O O . LEU C 1 125 ? -15.232 -10.017 -21.996 1.00 24.09 125 LEU C O 1
ATOM 4362 N N . THR C 1 126 ? -14.492 -9.255 -20.006 1.00 23.07 126 THR C N 1
ATOM 4363 C CA . THR C 1 126 ? -15.367 -8.076 -20.120 1.00 23.96 126 THR C CA 1
ATOM 4364 C C . THR C 1 126 ? -14.802 -7.019 -21.093 1.00 24.15 126 THR C C 1
ATOM 4365 O O . THR C 1 126 ? -13.610 -6.963 -21.355 1.00 24.95 126 THR C O 1
ATOM 4369 N N . CYS C 1 127 ? -15.669 -6.142 -21.598 1.00 24.77 127 CYS C N 1
ATOM 4370 C CA . CYS C 1 127 ? -15.227 -4.940 -22.316 1.00 24.32 127 CYS C CA 1
ATOM 4371 C C . CYS C 1 127 ? -14.856 -3.815 -21.345 1.00 25.50 127 CYS C C 1
ATOM 4372 O O . CYS C 1 127 ? -14.559 -4.129 -20.160 1.00 25.60 127 CYS C O 1
ATOM 4375 N N . ARG C 1 128 ? -14.928 -2.551 -21.783 1.00 23.39 128 ARG C N 1
ATOM 4376 C CA . ARG C 1 128 ? -14.771 -1.397 -20.924 1.00 23.86 128 ARG C CA 1
ATOM 4377 C C . ARG C 1 128 ? -16.120 -0.722 -20.665 1.00 23.74 128 ARG C C 1
ATOM 4378 O O . ARG C 1 128 ? -16.498 0.274 -21.310 1.00 24.32 128 ARG C O 1
ATOM 4386 N N . ALA C 1 129 ? -16.880 -1.320 -19.757 1.00 24.46 129 ALA C N 1
ATOM 4387 C CA . ALA C 1 129 ? -18.237 -0.870 -19.432 1.00 24.68 129 ALA C CA 1
ATOM 4388 C C . ALA C 1 129 ? -18.203 0.130 -18.291 1.00 24.94 129 ALA C C 1
ATOM 4389 O O . ALA C 1 129 ? -17.335 0.070 -17.410 1.00 25.89 129 ALA C O 1
ATOM 4391 N N . VAL C 1 130 ? -19.177 1.038 -18.269 1.00 23.92 130 VAL C N 1
ATOM 4392 C CA . VAL C 1 130 ? -19.413 1.914 -17.113 1.00 24.56 130 VAL C CA 1
ATOM 4393 C C . VAL C 1 130 ? -20.907 1.933 -16.861 1.00 24.04 130 VAL C C 1
ATOM 4394 O O . VAL C 1 130 ? -21.722 2.105 -17.753 1.00 24.12 130 VAL C O 1
ATOM 4398 N N . PHE C 1 131 ? -21.262 1.689 -15.606 1.00 23.00 131 PHE C N 1
ATOM 4399 C CA . PHE C 1 131 ? -22.642 1.721 -15.144 1.00 23.53 131 PHE C CA 1
ATOM 4400 C C . PHE C 1 131 ? -22.703 2.774 -14.045 1.00 23.70 131 PHE C C 1
ATOM 4401 O O . PHE C 1 131 ? -22.002 2.664 -13.037 1.00 23.95 131 PHE C O 1
ATOM 4409 N N . ILE C 1 132 ? -23.609 3.720 -14.170 1.00 23.34 132 ILE C N 1
ATOM 4410 C CA . ILE C 1 132 ? -23.807 4.772 -13.132 1.00 23.98 132 ILE C CA 1
ATOM 4411 C C . ILE C 1 132 ? -25.108 4.419 -12.411 1.00 24.73 132 ILE C C 1
ATOM 4412 O O . ILE C 1 132 ? -26.173 4.292 -13.029 1.00 25.57 132 ILE C O 1
ATOM 4417 N N . ILE C 1 133 ? -25.018 4.244 -11.084 1.00 23.24 133 ILE C N 1
ATOM 4418 C CA . ILE C 1 133 ? -26.118 3.723 -10.283 1.00 23.79 133 ILE C CA 1
ATOM 4419 C C . ILE C 1 133 ? -26.536 4.755 -9.243 1.00 22.51 133 ILE C C 1
ATOM 4420 O O . ILE C 1 133 ? -25.661 5.337 -8.646 1.00 22.10 133 ILE C O 1
ATOM 4425 N N . GLY C 1 134 ? -27.836 5.036 -9.160 1.00 21.90 134 GLY C N 1
ATOM 4426 C CA . GLY C 1 134 ? -28.361 6.030 -8.230 1.00 23.65 134 GLY C CA 1
ATOM 4427 C C . GLY C 1 134 ? -28.452 5.441 -6.862 1.00 23.41 134 GLY C C 1
ATOM 4428 O O . GLY C 1 134 ? -28.302 4.228 -6.641 1.00 22.55 134 GLY C O 1
ATOM 4429 N N . PRO C 1 135 ? -28.766 6.299 -5.880 1.00 25.23 135 PRO C N 1
ATOM 4430 C CA . PRO C 1 135 ? -28.946 5.862 -4.487 1.00 25.04 135 PRO C CA 1
ATOM 4431 C C . PRO C 1 135 ? -30.133 4.893 -4.300 1.00 24.89 135 PRO C C 1
ATOM 4432 O O . PRO C 1 135 ? -30.205 4.150 -3.295 1.00 24.84 135 PRO C O 1
ATOM 4436 N N . ASP C 1 136 ? -31.060 4.944 -5.258 1.00 23.91 136 ASP C N 1
ATOM 4437 C CA . ASP C 1 136 ? -32.193 4.019 -5.371 1.00 24.27 136 ASP C CA 1
ATOM 4438 C C . ASP C 1 136 ? -31.846 2.659 -6.001 1.00 24.82 136 ASP C C 1
ATOM 4439 O O . ASP C 1 136 ? -32.731 1.787 -6.140 1.00 25.66 136 ASP C O 1
ATOM 4444 N N . LYS C 1 137 ? -30.567 2.470 -6.290 1.00 23.31 137 LYS C N 1
ATOM 4445 C CA . LYS C 1 137 ? -29.999 1.214 -6.829 1.00 24.02 137 LYS C CA 1
ATOM 4446 C C . LYS C 1 137 ? -30.353 0.956 -8.285 1.00 24.39 137 LYS C C 1
ATOM 4447 O O . LYS C 1 137 ? -30.087 -0.143 -8.804 1.00 26.13 137 LYS C O 1
ATOM 4453 N N . LYS C 1 138 ? -30.897 1.976 -8.927 1.00 23.57 138 LYS C N 1
ATOM 4454 C CA . LYS C 1 138 ? -31.326 1.874 -10.328 1.00 23.47 138 LYS C CA 1
ATOM 4455 C C . LYS C 1 138 ? -30.234 2.356 -11.278 1.00 24.27 138 LYS C C 1
ATOM 4456 O O . LYS C 1 138 ? -29.478 3.327 -10.999 1.00 24.70 138 LYS C O 1
ATOM 4462 N N . LEU C 1 139 ? -30.182 1.722 -12.440 1.00 24.08 139 LEU C N 1
ATOM 4463 C CA . LEU C 1 139 ? -29.235 2.139 -13.473 1.00 23.20 139 LEU C CA 1
ATOM 4464 C C . LEU C 1 139 ? -29.673 3.463 -14.130 1.00 23.80 139 LEU C C 1
ATOM 4465 O O . LEU C 1 139 ? -30.776 3.575 -14.693 1.00 23.81 139 LEU C O 1
ATOM 4470 N N . LYS C 1 140 ? -28.795 4.454 -14.058 1.00 23.05 140 LYS C N 1
ATOM 4471 C CA . LYS C 1 140 ? -29.116 5.778 -14.568 1.00 22.66 140 LYS C CA 1
ATOM 4472 C C . LYS C 1 140 ? -28.514 6.082 -15.959 1.00 22.05 140 LYS C C 1
ATOM 4473 O O . LYS C 1 140 ? -29.054 6.893 -16.690 1.00 22.27 140 LYS C O 1
ATOM 4479 N N . LEU C 1 141 ? -27.379 5.446 -16.272 1.00 21.25 141 LEU C N 1
ATOM 4480 C CA . LEU C 1 141 ? -26.614 5.694 -17.509 1.00 21.61 141 LEU C CA 1
ATOM 4481 C C . LEU C 1 141 ? -25.620 4.582 -17.689 1.00 23.02 141 LEU C C 1
ATOM 4482 O O . LEU C 1 141 ? -25.048 4.068 -16.738 1.00 23.97 141 LEU C O 1
ATOM 4487 N N . SER C 1 142 ? -25.420 4.146 -18.911 1.00 22.73 142 SER C N 1
ATOM 4488 C CA . SER C 1 142 ? -24.375 3.136 -19.159 1.00 24.49 142 SER C CA 1
ATOM 4489 C C . SER C 1 142 ? -23.609 3.428 -20.467 1.00 25.40 142 SER C C 1
ATOM 4490 O O . SER C 1 142 ? -24.149 4.065 -21.386 1.00 24.97 142 SER C O 1
ATOM 4493 N N . ILE C 1 143 ? -22.370 2.929 -20.530 1.00 25.57 143 ILE C N 1
ATOM 4494 C CA . ILE C 1 143 ? -21.599 2.926 -21.759 1.00 24.89 143 ILE C CA 1
ATOM 4495 C C . ILE C 1 143 ? -20.951 1.583 -21.888 1.00 25.42 143 ILE C C 1
ATOM 4496 O O . ILE C 1 143 ? -20.633 0.938 -20.881 1.00 25.59 143 ILE C O 1
ATOM 4501 N N . LEU C 1 144 ? -20.772 1.146 -23.157 1.00 23.88 144 LEU C N 1
ATOM 4502 C CA . LEU C 1 144 ? -20.081 -0.101 -23.476 1.00 24.05 144 LEU C CA 1
ATOM 4503 C C . LEU C 1 144 ? -19.015 0.217 -24.553 1.00 23.38 144 LEU C C 1
ATOM 4504 O O . LEU C 1 144 ? -19.337 0.364 -25.740 1.00 22.72 144 LEU C O 1
ATOM 4509 N N . TYR C 1 145 ? -17.796 0.426 -24.092 1.00 23.92 145 TYR C N 1
ATOM 4510 C CA . TYR C 1 145 ? -16.647 0.628 -24.968 1.00 22.32 145 TYR C CA 1
ATOM 4511 C C . TYR C 1 145 ? -15.883 -0.674 -25.102 1.00 23.79 145 TYR C C 1
ATOM 4512 O O . TYR C 1 145 ? -15.755 -1.474 -24.129 1.00 23.72 145 TYR C O 1
ATOM 4521 N N . PRO C 1 146 ? -15.334 -0.924 -26.302 1.00 22.86 146 PRO C N 1
ATOM 4522 C CA . PRO C 1 146 ? -14.526 -2.129 -26.521 1.00 23.04 146 PRO C CA 1
ATOM 4523 C C . PRO C 1 146 ? -13.138 -2.031 -25.957 1.00 22.37 146 PRO C C 1
ATOM 4524 O O . PRO C 1 146 ? -12.677 -0.930 -25.557 1.00 22.08 146 PRO C O 1
ATOM 4528 N N . ALA C 1 147 ? -12.442 -3.166 -25.894 1.00 22.02 147 ALA C N 1
ATOM 4529 C CA . ALA C 1 147 ? -11.112 -3.229 -25.341 1.00 22.16 147 ALA C CA 1
ATOM 4530 C C . ALA C 1 147 ? -10.153 -2.263 -26.075 1.00 20.69 147 ALA C C 1
ATOM 4531 O O . ALA C 1 147 ? -9.203 -1.807 -25.480 1.00 25.16 147 ALA C O 1
ATOM 4533 N N . THR C 1 148 ? -10.376 -2.023 -27.366 1.00 21.98 148 THR C N 1
ATOM 4534 C CA . THR C 1 148 ? -9.499 -1.182 -28.148 1.00 23.32 148 THR C CA 1
ATOM 4535 C C . THR C 1 148 ? -9.419 0.266 -27.715 1.00 22.21 148 THR C C 1
ATOM 4536 O O . THR C 1 148 ? -8.526 0.991 -28.123 1.00 23.72 148 THR C O 1
ATOM 4540 N N . THR C 1 149 ? -10.459 0.730 -27.020 1.00 22.43 149 THR C N 1
ATOM 4541 C CA . THR C 1 149 ? -10.806 2.162 -26.906 1.00 22.60 149 THR C CA 1
ATOM 4542 C C . THR C 1 149 ? -10.951 2.577 -25.437 1.00 24.08 149 THR C C 1
ATOM 4543 O O . THR C 1 149 ? -11.977 2.398 -24.779 1.00 23.22 149 THR C O 1
ATOM 4547 N N . GLY C 1 150 ? -9.890 3.209 -24.940 1.00 23.89 150 GLY C N 1
ATOM 4548 C CA . GLY C 1 150 ? -9.918 3.721 -23.583 1.00 24.17 150 GLY C CA 1
ATOM 4549 C C . GLY C 1 150 ? -10.991 4.800 -23.428 1.00 23.93 150 GLY C C 1
ATOM 4550 O O . GLY C 1 150 ? -11.312 5.543 -24.370 1.00 23.23 150 GLY C O 1
ATOM 4551 N N . ARG C 1 151 ? -11.544 4.899 -22.217 1.00 25.49 151 ARG C N 1
ATOM 4552 C CA . ARG C 1 151 ? -12.609 5.821 -21.885 1.00 25.19 151 ARG C CA 1
ATOM 4553 C C . ARG C 1 151 ? -12.104 7.231 -21.576 1.00 25.31 151 ARG C C 1
ATOM 4554 O O . ARG C 1 151 ? -10.902 7.440 -21.444 1.00 26.70 151 ARG C O 1
ATOM 4562 N N . ASN C 1 152 ? -13.074 8.159 -21.487 1.00 27.98 152 ASN C N 1
ATOM 4563 C CA . ASN C 1 152 ? -12.902 9.580 -21.199 1.00 28.45 152 ASN C CA 1
ATOM 4564 C C . ASN C 1 152 ? -13.658 9.755 -19.870 1.00 29.38 152 ASN C C 1
ATOM 4565 O O . ASN C 1 152 ? -14.889 9.840 -19.806 1.00 28.53 152 ASN C O 1
ATOM 4570 N N . PHE C 1 153 ? -12.894 9.788 -18.754 1.00 30.60 153 PHE C N 1
ATOM 4571 C CA . PHE C 1 153 ? -13.514 9.814 -17.419 1.00 29.74 153 PHE C CA 1
ATOM 4572 C C . PHE C 1 153 ? -13.943 11.275 -17.080 1.00 27.27 153 PHE C C 1
ATOM 4573 O O . PHE C 1 153 ? -14.754 11.449 -16.206 1.00 27.80 153 PHE C O 1
ATOM 4581 N N . SER C 1 154 ? -13.460 12.269 -17.806 1.00 27.53 154 SER C N 1
ATOM 4582 C CA . SER C 1 154 ? -14.025 13.629 -17.791 1.00 27.84 154 SER C CA 1
ATOM 4583 C C . SER C 1 154 ? -15.500 13.623 -18.186 1.00 27.27 154 SER C C 1
ATOM 4584 O O . SER C 1 154 ? -16.336 14.348 -17.596 1.00 26.15 154 SER C O 1
ATOM 4587 N N . GLU C 1 155 ? -15.805 12.865 -19.235 1.00 23.77 155 GLU C N 1
ATOM 4588 C CA . GLU C 1 155 ? -17.208 12.726 -19.683 1.00 24.46 155 GLU C CA 1
ATOM 4589 C C . GLU C 1 155 ? -18.081 12.079 -18.604 1.00 23.98 155 GLU C C 1
ATOM 4590 O O . GLU C 1 155 ? -19.223 12.449 -18.400 1.00 23.90 155 GLU C O 1
ATOM 4596 N N . ILE C 1 156 ? -17.497 11.093 -17.917 1.00 23.87 156 ILE C N 1
ATOM 4597 C CA . ILE C 1 156 ? -18.197 10.415 -16.863 1.00 25.13 156 ILE C CA 1
ATOM 4598 C C . ILE C 1 156 ? -18.530 11.418 -15.725 1.00 23.27 156 ILE C C 1
ATOM 4599 O O . ILE C 1 156 ? -19.658 11.468 -15.233 1.00 24.18 156 ILE C O 1
ATOM 4604 N N . LEU C 1 157 ? -17.553 12.226 -15.338 1.00 23.52 157 LEU C N 1
ATOM 4605 C CA . LEU C 1 157 ? -17.807 13.300 -14.322 1.00 23.46 157 LEU C CA 1
ATOM 4606 C C . LEU C 1 157 ? -18.894 14.261 -14.845 1.00 24.39 157 LEU C C 1
ATOM 4607 O O . LEU C 1 157 ? -19.766 14.695 -14.069 1.00 24.92 157 LEU C O 1
ATOM 4612 N N . ARG C 1 158 ? -18.831 14.605 -16.134 1.00 24.34 158 ARG C N 1
ATOM 4613 C CA . ARG C 1 158 ? -19.803 15.573 -16.710 1.00 23.90 158 ARG C CA 1
ATOM 4614 C C . ARG C 1 158 ? -21.228 15.053 -16.595 1.00 23.91 158 ARG C C 1
ATOM 4615 O O . ARG C 1 158 ? -22.157 15.742 -16.153 1.00 24.90 158 ARG C O 1
ATOM 4623 N N . VAL C 1 159 ? -21.426 13.807 -16.956 1.00 23.55 159 VAL C N 1
ATOM 4624 C CA . VAL C 1 159 ? -22.782 13.229 -16.884 1.00 23.82 159 VAL C CA 1
ATOM 4625 C C . VAL C 1 159 ? -23.221 12.981 -15.442 1.00 23.92 159 VAL C C 1
ATOM 4626 O O . VAL C 1 159 ? -24.410 13.100 -15.130 1.00 25.42 159 VAL C O 1
ATOM 4630 N N . ILE C 1 160 ? -22.288 12.680 -14.549 1.00 24.47 160 ILE C N 1
ATOM 4631 C CA . ILE C 1 160 ? -22.665 12.608 -13.109 1.00 24.48 160 ILE C CA 1
ATOM 4632 C C . ILE C 1 160 ? -23.220 13.957 -12.635 1.00 24.53 160 ILE C C 1
ATOM 4633 O O . ILE C 1 160 ? -24.266 13.997 -12.011 1.00 26.24 160 ILE C O 1
ATOM 4638 N N . ASP C 1 161 ? -22.561 15.045 -13.017 1.00 24.52 161 ASP C N 1
ATOM 4639 C CA . ASP C 1 161 ? -23.039 16.392 -12.712 1.00 23.78 161 ASP C CA 1
ATOM 4640 C C . ASP C 1 161 ? -24.451 16.620 -13.294 1.00 23.17 161 ASP C C 1
ATOM 4641 O O . ASP C 1 161 ? -25.360 17.084 -12.585 1.00 24.03 161 ASP C O 1
ATOM 4646 N N . SER C 1 162 ? -24.683 16.213 -14.533 1.00 22.07 162 SER C N 1
ATOM 4647 C CA . SER C 1 162 ? -26.045 16.336 -15.137 1.00 23.39 162 SER C CA 1
ATOM 4648 C C . SER C 1 162 ? -27.085 15.495 -14.392 1.00 23.71 162 SER C C 1
ATOM 4649 O O . SER C 1 162 ? -28.167 16.019 -13.986 1.00 24.48 162 SER C O 1
ATOM 4652 N N . LEU C 1 163 ? -26.751 14.231 -14.162 1.00 24.30 163 LEU C N 1
ATOM 4653 C CA . LEU C 1 163 ? -27.634 13.291 -13.453 1.00 23.08 163 LEU C CA 1
ATOM 4654 C C . LEU C 1 163 ? -28.025 13.829 -12.059 1.00 23.29 163 LEU C C 1
ATOM 4655 O O . LEU C 1 163 ? -29.181 13.757 -11.647 1.00 22.51 163 LEU C O 1
ATOM 4660 N N . GLN C 1 164 ? -27.041 14.288 -11.327 1.00 22.10 164 GLN C N 1
ATOM 4661 C CA . GLN C 1 164 ? -27.299 14.811 -9.953 1.00 22.34 164 GLN C CA 1
ATOM 4662 C C . GLN C 1 164 ? -28.180 16.081 -9.897 1.00 22.16 164 GLN C C 1
ATOM 4663 O O . GLN C 1 164 ? -29.043 16.214 -8.991 1.00 23.37 164 GLN C O 1
ATOM 4669 N N . LEU C 1 165 ? -27.960 16.975 -10.858 1.00 22.20 165 LEU C N 1
ATOM 4670 C CA . LEU C 1 165 ? -28.761 18.200 -11.019 1.00 22.69 165 LEU C CA 1
ATOM 4671 C C . LEU C 1 165 ? -30.184 17.900 -11.425 1.00 21.90 165 LEU C C 1
ATOM 4672 O O . LEU C 1 165 ? -31.127 18.411 -10.827 1.00 22.95 165 LEU C O 1
ATOM 4677 N N . THR C 1 166 ? -30.351 17.036 -12.429 1.00 22.67 166 THR C N 1
ATOM 4678 C CA . THR C 1 166 ? -31.647 16.780 -13.026 1.00 23.24 166 THR C CA 1
ATOM 4679 C C . THR C 1 166 ? -32.515 15.876 -12.154 1.00 24.11 166 THR C C 1
ATOM 4680 O O . THR C 1 166 ? -33.733 15.810 -12.360 1.00 26.01 166 THR C O 1
ATOM 4684 N N . ALA C 1 167 ? -31.891 15.193 -11.175 1.00 23.07 167 ALA C N 1
ATOM 4685 C CA . ALA C 1 167 ? -32.596 14.423 -10.151 1.00 24.11 167 ALA C CA 1
ATOM 4686 C C . ALA C 1 167 ? -33.362 15.343 -9.179 1.00 25.62 167 ALA C C 1
ATOM 4687 O O . ALA C 1 167 ? -34.329 14.921 -8.578 1.00 27.45 167 ALA C O 1
ATOM 4689 N N . GLN C 1 168 ? -32.870 16.571 -9.041 1.00 25.73 168 GLN C N 1
ATOM 4690 C CA . GLN C 1 168 ? -33.290 17.539 -8.015 1.00 26.75 168 GLN C CA 1
ATOM 4691 C C . GLN C 1 168 ? -34.158 18.682 -8.573 1.00 26.16 168 GLN C C 1
ATOM 4692 O O . GLN C 1 168 ? -34.972 19.257 -7.850 1.00 27.37 168 GLN C O 1
ATOM 4698 N N . LYS C 1 169 ? -33.973 19.041 -9.834 1.00 25.78 169 LYS C N 1
ATOM 4699 C CA . LYS C 1 169 ? -34.552 20.258 -10.403 1.00 25.89 169 LYS C CA 1
ATOM 4700 C C . LYS C 1 169 ? -35.182 19.924 -11.744 1.00 25.93 169 LYS C C 1
ATOM 4701 O O . LYS C 1 169 ? -34.732 18.994 -12.423 1.00 26.53 169 LYS C O 1
ATOM 4707 N N . LYS C 1 170 ? -36.170 20.717 -12.144 1.00 24.19 170 LYS C N 1
ATOM 4708 C CA . LYS C 1 170 ? -37.008 20.425 -13.328 1.00 24.76 170 LYS C CA 1
ATOM 4709 C C . LYS C 1 170 ? -36.396 20.944 -14.625 1.00 22.90 170 LYS C C 1
ATOM 4710 O O . LYS C 1 170 ? -36.995 21.716 -15.369 1.00 22.20 170 LYS C O 1
ATOM 4716 N N . VAL C 1 171 ? -35.161 20.503 -14.859 1.00 23.87 171 VAL C N 1
ATOM 4717 C CA . VAL C 1 171 ? -34.407 20.883 -16.008 1.00 23.90 171 VAL C CA 1
ATOM 4718 C C . VAL C 1 171 ? -33.728 19.659 -16.620 1.00 24.26 171 VAL C C 1
ATOM 4719 O O . VAL C 1 171 ? -33.699 18.568 -16.031 1.00 24.57 171 VAL C O 1
ATOM 4723 N N . ALA C 1 172 ? -33.270 19.868 -17.853 1.00 24.24 172 ALA C N 1
ATOM 4724 C CA . ALA C 1 172 ? -32.450 18.868 -18.537 1.00 22.82 172 ALA C CA 1
ATOM 4725 C C . ALA C 1 172 ? -31.249 19.578 -19.161 1.00 23.40 172 ALA C C 1
ATOM 4726 O O . ALA C 1 172 ? -31.312 20.768 -19.491 1.00 24.71 172 ALA C O 1
ATOM 4728 N N . THR C 1 173 ? -30.165 18.832 -19.346 1.00 23.14 173 THR C N 1
ATOM 4729 C CA . THR C 1 173 ? -28.923 19.485 -19.768 1.00 23.60 173 THR C CA 1
ATOM 4730 C C . THR C 1 173 ? -28.728 19.316 -21.292 1.00 23.80 173 THR C C 1
ATOM 4731 O O . THR C 1 173 ? -28.845 18.208 -21.793 1.00 24.04 173 THR C O 1
ATOM 4735 N N . PRO C 1 174 ? -28.483 20.475 -21.976 1.00 23.61 174 PRO C N 1
ATOM 4736 C CA . PRO C 1 174 ? -28.415 20.379 -23.427 1.00 24.11 174 PRO C CA 1
ATOM 4737 C C . PRO C 1 174 ? -27.128 19.722 -23.955 1.00 22.70 174 PRO C C 1
ATOM 4738 O O . PRO C 1 174 ? -26.197 19.352 -23.189 1.00 21.87 174 PRO C O 1
ATOM 4742 N N . ALA C 1 175 ? -27.052 19.555 -25.271 1.00 22.52 175 ALA C N 1
ATOM 4743 C CA . ALA C 1 175 ? -25.883 19.004 -25.919 1.00 22.26 175 ALA C CA 1
ATOM 4744 C C . ALA C 1 175 ? -24.649 19.732 -25.434 1.00 23.74 175 ALA C C 1
ATOM 4745 O O . ALA C 1 175 ? -24.635 20.973 -25.399 1.00 23.27 175 ALA C O 1
ATOM 4747 N N . ASP C 1 176 ? -23.628 18.960 -25.075 1.00 23.87 176 ASP C N 1
ATOM 4748 C CA . ASP C 1 176 ? -22.295 19.541 -24.724 1.00 23.99 176 ASP C CA 1
ATOM 4749 C C . ASP C 1 176 ? -22.287 20.428 -23.442 1.00 24.03 176 ASP C C 1
ATOM 4750 O O . ASP C 1 176 ? -21.294 21.168 -23.184 1.00 24.67 176 ASP C O 1
ATOM 4755 N N . TRP C 1 177 ? -23.335 20.359 -22.669 1.00 23.99 177 TRP C N 1
ATOM 4756 C CA . TRP C 1 177 ? -23.435 21.190 -21.446 1.00 24.87 177 TRP C CA 1
ATOM 4757 C C . TRP C 1 177 ? -22.244 20.938 -20.490 1.00 25.58 177 TRP C C 1
ATOM 4758 O O . TRP C 1 177 ? -21.843 19.793 -20.285 1.00 25.31 177 TRP C O 1
ATOM 4769 N N . GLN C 1 178 ? -21.772 22.010 -19.849 1.00 25.40 178 GLN C N 1
ATOM 4770 C CA . GLN C 1 178 ? -20.830 21.891 -18.733 1.00 26.26 178 GLN C CA 1
ATOM 4771 C C . GLN C 1 178 ? -21.442 22.569 -17.519 1.00 26.02 178 GLN C C 1
ATOM 4772 O O . GLN C 1 178 ? -22.243 23.509 -17.672 1.00 25.26 178 GLN C O 1
ATOM 4778 N N . PRO C 1 179 ? -21.164 22.054 -16.313 1.00 26.49 179 PRO C N 1
ATOM 4779 C CA . PRO C 1 179 ? -21.626 22.684 -15.064 1.00 27.80 179 PRO C CA 1
ATOM 4780 C C . PRO C 1 179 ? -21.444 24.177 -15.122 1.00 26.95 179 PRO C C 1
ATOM 4781 O O . PRO C 1 179 ? -20.363 24.697 -15.461 1.00 25.43 179 PRO C O 1
ATOM 4785 N N . GLY C 1 180 ? -22.525 24.883 -14.804 1.00 27.34 180 GLY C N 1
ATOM 4786 C CA . GLY C 1 180 ? -22.575 26.311 -14.809 1.00 26.80 180 GLY C CA 1
ATOM 4787 C C . GLY C 1 180 ? -23.292 26.879 -15.996 1.00 25.75 180 GLY C C 1
ATOM 4788 O O . GLY C 1 180 ? -23.753 28.012 -15.947 1.00 25.56 180 GLY C O 1
ATOM 4789 N N . ASP C 1 181 ? -23.361 26.090 -17.070 1.00 24.91 181 ASP C N 1
ATOM 4790 C CA . ASP C 1 181 ? -23.974 26.568 -18.284 1.00 25.66 181 ASP C CA 1
ATOM 4791 C C . ASP C 1 181 ? -25.497 26.546 -18.168 1.00 25.38 181 ASP C C 1
ATOM 4792 O O . ASP C 1 181 ? -26.047 25.778 -17.382 1.00 24.71 181 ASP C O 1
ATOM 4797 N N . ARG C 1 182 ? -26.185 27.299 -19.021 1.00 25.75 182 ARG C N 1
ATOM 4798 C CA . ARG C 1 182 ? -27.620 27.253 -19.020 1.00 26.32 182 ARG C CA 1
ATOM 4799 C C . ARG C 1 182 ? -28.198 25.872 -19.359 1.00 25.56 182 ARG C C 1
ATOM 4800 O O . ARG C 1 182 ? -27.621 25.088 -20.105 1.00 24.65 182 ARG C O 1
ATOM 4808 N N . CYS C 1 183 ? -29.353 25.613 -18.765 1.00 25.01 183 CYS C N 1
ATOM 4809 C CA . CYS C 1 183 ? -30.076 24.378 -18.886 1.00 25.38 183 CYS C CA 1
ATOM 4810 C C . CYS C 1 183 ? -31.393 24.611 -19.639 1.00 25.26 183 CYS C C 1
ATOM 4811 O O . CYS C 1 183 ? -31.777 25.738 -19.898 1.00 23.84 183 CYS C O 1
ATOM 4814 N N . MET C 1 184 ? -32.044 23.507 -19.997 1.00 24.86 184 MET C N 1
ATOM 4815 C CA . MET C 1 184 ? -33.374 23.546 -20.599 1.00 24.64 184 MET C CA 1
ATOM 4816 C C . MET C 1 184 ? -34.462 23.238 -19.563 1.00 25.66 184 MET C C 1
ATOM 4817 O O . MET C 1 184 ? -34.318 22.339 -18.747 1.00 24.70 184 MET C O 1
ATOM 4822 N N . VAL C 1 185 ? -35.540 24.014 -19.595 1.00 23.78 185 VAL C N 1
ATOM 4823 C CA . VAL C 1 185 ? -36.711 23.712 -18.752 1.00 24.41 185 VAL C CA 1
ATOM 4824 C C . VAL C 1 185 ? -37.440 22.520 -19.380 1.00 24.66 185 VAL C C 1
ATOM 4825 O O . VAL C 1 185 ? -37.667 22.490 -20.581 1.00 24.25 185 VAL C O 1
ATOM 4829 N N . VAL C 1 186 ? -37.723 21.510 -18.559 1.00 25.01 186 VAL C N 1
ATOM 4830 C CA . VAL C 1 186 ? -38.348 20.279 -19.098 1.00 26.54 186 VAL C CA 1
ATOM 4831 C C . VAL C 1 186 ? -39.773 20.602 -19.550 1.00 26.81 186 VAL C C 1
ATOM 4832 O O . VAL C 1 186 ? -40.432 21.514 -19.022 1.00 25.14 186 VAL C O 1
ATOM 4836 N N . PRO C 1 187 ? -40.238 19.884 -20.590 1.00 29.51 187 PRO C N 1
ATOM 4837 C CA . PRO C 1 187 ? -41.518 20.188 -21.233 1.00 29.23 187 PRO C CA 1
ATOM 4838 C C . PRO C 1 187 ? -42.727 20.200 -20.295 1.00 29.69 187 PRO C C 1
ATOM 4839 O O . PRO C 1 187 ? -43.702 20.908 -20.578 1.00 31.06 187 PRO C O 1
ATOM 4843 N N . GLY C 1 188 ? -42.651 19.438 -19.200 1.00 28.78 188 GLY C N 1
ATOM 4844 C CA . GLY C 1 188 ? -43.760 19.269 -18.266 1.00 29.22 188 GLY C CA 1
ATOM 4845 C C . GLY C 1 188 ? -44.051 20.454 -17.354 1.00 28.71 188 GLY C C 1
ATOM 4846 O O . GLY C 1 188 ? -45.115 20.525 -16.744 1.00 29.63 188 GLY C O 1
ATOM 4847 N N . VAL C 1 189 ? -43.099 21.379 -17.238 1.00 27.32 189 VAL C N 1
ATOM 4848 C CA . VAL C 1 189 ? -43.279 22.571 -16.417 1.00 26.97 189 VAL C CA 1
ATOM 4849 C C . VAL C 1 189 ? -44.179 23.559 -17.165 1.00 27.26 189 VAL C C 1
ATOM 4850 O O . VAL C 1 189 ? -43.876 23.992 -18.270 1.00 26.85 189 VAL C O 1
ATOM 4854 N N . SER C 1 190 ? -45.309 23.911 -16.571 1.00 27.09 190 SER C N 1
ATOM 4855 C CA . SER C 1 190 ? -46.259 24.778 -17.258 1.00 27.37 190 SER C CA 1
ATOM 4856 C C . SER C 1 190 ? -45.717 26.202 -17.259 1.00 27.03 190 SER C C 1
ATOM 4857 O O . SER C 1 190 ? -44.881 26.553 -16.429 1.00 27.43 190 SER C O 1
ATOM 4860 N N . ALA C 1 191 ? -46.215 27.037 -18.167 1.00 28.14 191 ALA C N 1
ATOM 4861 C CA . ALA C 1 191 ? -45.881 28.471 -18.139 1.00 29.10 191 ALA C CA 1
ATOM 4862 C C . ALA C 1 191 ? -46.146 29.089 -16.754 1.00 29.93 191 ALA C C 1
ATOM 4863 O O . ALA C 1 191 ? -45.305 29.833 -16.234 1.00 30.64 191 ALA C O 1
ATOM 4865 N N . GLU C 1 192 ? -47.301 28.786 -16.134 1.00 31.70 192 GLU C N 1
ATOM 4866 C CA . GLU C 1 192 ? -47.611 29.325 -14.787 1.00 31.82 192 GLU C CA 1
ATOM 4867 C C . GLU C 1 192 ? -46.584 28.870 -13.722 1.00 31.57 192 GLU C C 1
ATOM 4868 O O . GLU C 1 192 ? -46.118 29.695 -12.937 1.00 31.53 192 GLU C O 1
ATOM 4874 N N . GLU C 1 193 ? -46.194 27.588 -13.719 1.00 30.84 193 GLU C N 1
ATOM 4875 C CA . GLU C 1 193 ? -45.234 27.088 -12.723 1.00 30.84 193 GLU C CA 1
ATOM 4876 C C . GLU C 1 193 ? -43.856 27.762 -12.908 1.00 30.38 193 GLU C C 1
ATOM 4877 O O . GLU C 1 193 ? -43.188 28.107 -11.923 1.00 29.21 193 GLU C O 1
ATOM 4883 N N . ALA C 1 194 ? -43.441 27.932 -14.169 1.00 29.62 194 ALA C N 1
ATOM 4884 C CA . ALA C 1 194 ? -42.169 28.570 -14.495 1.00 30.18 194 ALA C CA 1
ATOM 4885 C C . ALA C 1 194 ? -42.085 30.049 -14.096 1.00 30.45 194 ALA C C 1
ATOM 4886 O O . ALA C 1 194 ? -40.996 30.555 -13.863 1.00 29.26 194 ALA C O 1
ATOM 4888 N N . LYS C 1 195 ? -43.220 30.747 -13.972 1.00 30.96 195 LYS C N 1
ATOM 4889 C CA . LYS C 1 195 ? -43.183 32.140 -13.493 1.00 32.21 195 LYS C CA 1
ATOM 4890 C C . LYS C 1 195 ? -42.450 32.209 -12.160 1.00 32.56 195 LYS C C 1
ATOM 4891 O O . LYS C 1 195 ? -41.622 33.097 -11.948 1.00 33.10 195 LYS C O 1
ATOM 4897 N N . THR C 1 196 ? -42.792 31.277 -11.266 1.00 32.63 196 THR C N 1
ATOM 4898 C CA . THR C 1 196 ? -42.190 31.155 -9.932 1.00 32.46 196 THR C CA 1
ATOM 4899 C C . THR C 1 196 ? -40.785 30.537 -9.977 1.00 31.86 196 THR C C 1
ATOM 4900 O O . THR C 1 196 ? -39.811 31.093 -9.468 1.00 30.93 196 THR C O 1
ATOM 4904 N N . LEU C 1 197 ? -40.696 29.409 -10.656 1.00 30.99 197 LEU C N 1
ATOM 4905 C CA . LEU C 1 197 ? -39.553 28.528 -10.591 1.00 30.91 197 LEU C CA 1
ATOM 4906 C C . LEU C 1 197 ? -38.366 29.044 -11.423 1.00 29.79 197 LEU C C 1
ATOM 4907 O O . LEU C 1 197 ? -37.210 28.968 -11.001 1.00 31.22 197 LEU C O 1
ATOM 4912 N N . PHE C 1 198 ? -38.682 29.591 -12.590 1.00 28.73 198 PHE C N 1
ATOM 4913 C CA . PHE C 1 198 ? -37.705 30.090 -13.554 1.00 27.83 198 PHE C CA 1
ATOM 4914 C C . PHE C 1 198 ? -38.161 31.476 -14.065 1.00 27.28 198 PHE C C 1
ATOM 4915 O O . PHE C 1 198 ? -38.575 31.638 -15.214 1.00 25.49 198 PHE C O 1
ATOM 4923 N N . PRO C 1 199 ? -38.052 32.506 -13.212 1.00 27.63 199 PRO C N 1
ATOM 4924 C CA . PRO C 1 199 ? -38.564 33.844 -13.547 1.00 28.07 199 PRO C CA 1
ATOM 4925 C C . PRO C 1 199 ? -37.809 34.527 -14.693 1.00 28.20 199 PRO C C 1
ATOM 4926 O O . PRO C 1 199 ? -38.299 35.483 -15.259 1.00 28.30 199 PRO C O 1
ATOM 4930 N N . ASN C 1 200 ? -36.616 34.045 -15.005 1.00 29.07 200 ASN C N 1
ATOM 4931 C CA . ASN C 1 200 ? -35.830 34.590 -16.105 1.00 28.79 200 ASN C CA 1
ATOM 4932 C C . ASN C 1 200 ? -35.759 33.633 -17.295 1.00 28.47 200 ASN C C 1
ATOM 4933 O O . ASN C 1 200 ? -34.892 33.761 -18.170 1.00 29.03 200 ASN C O 1
ATOM 4938 N N . MET C 1 201 ? -36.666 32.657 -17.327 1.00 27.60 201 MET C N 1
ATOM 4939 C CA . MET C 1 201 ? -36.703 31.702 -18.396 1.00 26.47 201 MET C CA 1
ATOM 4940 C C . MET C 1 201 ? -36.846 32.411 -19.748 1.00 26.25 201 MET C C 1
ATOM 4941 O O . MET C 1 201 ? -37.642 33.359 -19.877 1.00 26.96 201 MET C O 1
ATOM 4946 N N . GLU C 1 202 ? -36.083 31.958 -20.746 1.00 25.99 202 GLU C N 1
ATOM 4947 C CA . GLU C 1 202 ? -36.244 32.418 -22.118 1.00 26.01 202 GLU C CA 1
ATOM 4948 C C . GLU C 1 202 ? -37.006 31.389 -22.976 1.00 25.00 202 GLU C C 1
ATOM 4949 O O . GLU C 1 202 ? -36.590 30.224 -23.053 1.00 25.20 202 GLU C O 1
ATOM 4955 N N . VAL C 1 203 ? -38.092 31.825 -23.638 1.00 25.34 203 VAL C N 1
ATOM 4956 C CA . VAL C 1 203 ? -38.765 31.000 -24.649 1.00 25.87 203 VAL C CA 1
ATOM 4957 C C . VAL C 1 203 ? -38.278 31.398 -26.045 1.00 26.45 203 VAL C C 1
ATOM 4958 O O . VAL C 1 203 ? -38.633 32.466 -26.528 1.00 27.42 203 VAL C O 1
ATOM 4962 N N . LYS C 1 204 ? -37.419 30.586 -26.665 1.00 26.63 204 LYS C N 1
ATOM 4963 C CA . LYS C 1 204 ? -36.901 30.932 -27.997 1.00 26.24 204 LYS C CA 1
ATOM 4964 C C . LYS C 1 204 ? -37.931 30.595 -29.087 1.00 25.69 204 LYS C C 1
ATOM 4965 O O . LYS C 1 204 ? -38.375 29.441 -29.178 1.00 26.54 204 LYS C O 1
ATOM 4971 N N . ALA C 1 205 ? -38.316 31.598 -29.883 1.00 25.22 205 ALA C N 1
ATOM 4972 C CA . ALA C 1 205 ? -39.246 31.363 -30.969 1.00 25.15 205 ALA C CA 1
ATOM 4973 C C . ALA C 1 205 ? -38.591 30.459 -32.011 1.00 25.21 205 ALA C C 1
ATOM 4974 O O . ALA C 1 205 ? -37.440 30.644 -32.319 1.00 25.92 205 ALA C O 1
ATOM 4976 N N . VAL C 1 206 ? -39.360 29.486 -32.526 1.00 23.60 206 VAL C N 1
ATOM 4977 C CA . VAL C 1 206 ? -38.936 28.507 -33.514 1.00 24.44 206 VAL C CA 1
ATOM 4978 C C . VAL C 1 206 ? -40.004 28.410 -34.627 1.00 23.93 206 VAL C C 1
ATOM 4979 O O . VAL C 1 206 ? -41.149 28.817 -34.416 1.00 23.15 206 VAL C O 1
ATOM 4983 N N . PRO C 1 207 ? -39.614 27.955 -35.845 1.00 23.45 207 PRO C N 1
ATOM 4984 C CA . PRO C 1 207 ? -40.512 27.949 -36.998 1.00 24.48 207 PRO C CA 1
ATOM 4985 C C . PRO C 1 207 ? -41.852 27.256 -36.770 1.00 24.48 207 PRO C C 1
ATOM 4986 O O . PRO C 1 207 ? -42.835 27.682 -37.343 1.00 23.46 207 PRO C O 1
ATOM 4990 N N . SER C 1 208 ? -41.882 26.205 -35.946 1.00 24.36 208 SER C N 1
ATOM 4991 C CA . SER C 1 208 ? -43.139 25.478 -35.659 1.00 24.85 208 SER C CA 1
ATOM 4992 C C . SER C 1 208 ? -44.124 26.353 -34.860 1.00 25.11 208 SER C C 1
ATOM 4993 O O . SER C 1 208 ? -45.297 26.029 -34.776 1.00 26.24 208 SER C O 1
ATOM 4996 N N . GLY C 1 209 ? -43.598 27.393 -34.219 1.00 25.45 209 GLY C N 1
ATOM 4997 C CA . GLY C 1 209 ? -44.361 28.276 -33.360 1.00 24.96 209 GLY C CA 1
ATOM 4998 C C . GLY C 1 209 ? -44.715 27.703 -32.002 1.00 25.20 209 GLY C C 1
ATOM 4999 O O . GLY C 1 209 ? -45.522 28.302 -31.283 1.00 25.65 209 GLY C O 1
ATOM 5000 N N . LYS C 1 210 ? -44.132 26.552 -31.657 1.00 24.57 210 LYS C N 1
ATOM 5001 C CA . LYS C 1 210 ? -44.378 25.902 -30.402 1.00 25.02 210 LYS C CA 1
ATOM 5002 C C . LYS C 1 210 ? -43.467 26.598 -29.340 1.00 26.18 210 LYS C C 1
ATOM 5003 O O . LYS C 1 210 ? -42.506 27.319 -29.670 1.00 26.83 210 LYS C O 1
ATOM 5009 N N . GLY C 1 211 ? -43.780 26.376 -28.075 1.00 25.53 211 GLY C N 1
ATOM 5010 C CA . GLY C 1 211 ? -43.120 27.096 -26.988 1.00 25.34 211 GLY C CA 1
ATOM 5011 C C . GLY C 1 211 ? -42.220 26.257 -26.115 1.00 25.41 211 GLY C C 1
ATOM 5012 O O . GLY C 1 211 ? -42.024 26.595 -24.949 1.00 25.21 211 GLY C O 1
ATOM 5013 N N . TYR C 1 212 ? -41.617 25.213 -26.687 1.00 24.92 212 TYR C N 1
ATOM 5014 C CA . TYR C 1 212 ? -40.864 24.212 -25.917 1.00 25.00 212 TYR C CA 1
ATOM 5015 C C . TYR C 1 212 ? -39.366 24.538 -25.736 1.00 24.37 212 TYR C C 1
ATOM 5016 O O . TYR C 1 212 ? -38.676 23.883 -24.941 1.00 25.57 212 TYR C O 1
ATOM 5025 N N . LEU C 1 213 ? -38.845 25.453 -26.551 1.00 25.18 213 LEU C N 1
ATOM 5026 C CA . LEU C 1 213 ? -37.416 25.735 -26.533 1.00 25.25 213 LEU C CA 1
ATOM 5027 C C . LEU C 1 213 ? -37.125 26.790 -25.448 1.00 24.26 213 LEU C C 1
ATOM 5028 O O . LEU C 1 213 ? -37.090 27.976 -25.705 1.00 25.66 213 LEU C O 1
ATOM 5033 N N . ARG C 1 214 ? -36.903 26.278 -24.231 1.00 24.90 214 ARG C N 1
ATOM 5034 C CA . ARG C 1 214 ? -36.948 27.073 -23.022 1.00 23.91 214 ARG C CA 1
ATOM 5035 C C . ARG C 1 214 ? -35.667 26.908 -22.235 1.00 24.30 214 ARG C C 1
ATOM 5036 O O . 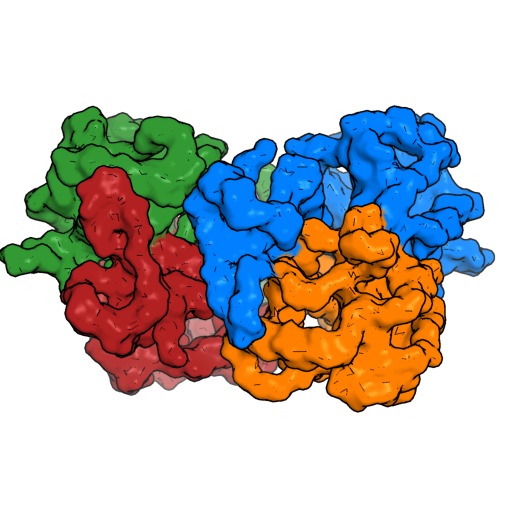ARG C 1 214 ? -35.346 25.769 -21.848 1.00 25.48 214 ARG C O 1
ATOM 5044 N N . TYR C 1 215 ? -34.912 27.999 -22.135 1.00 23.50 215 TYR C N 1
ATOM 5045 C CA . TYR C 1 215 ? -33.643 28.023 -21.418 1.00 24.19 215 TYR C CA 1
ATOM 5046 C C . TYR C 1 215 ? -33.804 28.709 -20.073 1.00 23.32 215 TYR C C 1
ATOM 5047 O O . TYR C 1 215 ? -34.609 29.630 -19.912 1.00 21.98 215 TYR C O 1
ATOM 5056 N N . THR C 1 216 ? -32.992 28.287 -19.106 1.00 22.88 216 THR C N 1
ATOM 5057 C CA . THR C 1 216 ? -32.871 29.022 -17.856 1.00 23.86 216 THR C CA 1
ATOM 5058 C C . THR C 1 216 ? -31.415 28.853 -17.338 1.00 23.21 216 THR C C 1
ATOM 5059 O O . THR C 1 216 ? -30.741 27.868 -17.642 1.00 23.13 216 THR C O 1
ATOM 5063 N N . PRO C 1 217 ? -30.933 29.791 -16.524 1.00 23.20 217 PRO C N 1
ATOM 5064 C CA . PRO C 1 217 ? -29.669 29.573 -15.817 1.00 23.61 217 PRO C CA 1
ATOM 5065 C C . PRO C 1 217 ? -29.747 28.328 -14.987 1.00 25.07 217 PRO C C 1
ATOM 5066 O O . PRO C 1 217 ? -30.820 27.970 -14.468 1.00 25.81 217 PRO C O 1
ATOM 5070 N N . GLN C 1 218 ? -28.604 27.658 -14.864 1.00 25.14 218 GLN C N 1
ATOM 5071 C CA . GLN C 1 218 ? -28.527 26.469 -14.055 1.00 26.33 218 GLN C CA 1
ATOM 5072 C C . GLN C 1 218 ? -28.974 26.749 -12.632 1.00 25.76 218 GLN C C 1
ATOM 5073 O O . GLN C 1 218 ? -28.448 27.669 -12.019 1.00 22.62 218 GLN C O 1
ATOM 5079 N N . PRO C 1 219 ? -30.016 26.037 -12.145 1.00 26.38 219 PRO C N 1
ATOM 5080 C CA . PRO C 1 219 ? -30.478 26.268 -10.762 1.00 28.93 219 PRO C CA 1
ATOM 5081 C C . PRO C 1 219 ? -29.435 25.853 -9.736 1.00 30.31 219 PRO C C 1
ATOM 5082 O O . PRO C 1 219 ? -28.781 24.827 -9.929 1.00 31.13 219 PRO C O 1
ATOM 5086 N N . LYS C 1 220 ? -29.287 26.627 -8.654 1.00 34.58 220 LYS C N 1
ATOM 5087 C CA . LYS C 1 220 ? -28.449 26.169 -7.544 1.00 36.05 220 LYS C CA 1
ATOM 5088 C C . LYS C 1 220 ? -29.082 24.863 -7.032 1.00 37.75 220 LYS C C 1
ATOM 5089 O O . LYS C 1 220 ? -30.311 24.751 -6.921 1.00 38.60 220 LYS C O 1
ATOM 5095 N N . SER C 1 221 ? -28.227 23.886 -6.739 1.00 38.83 221 SER C N 1
ATOM 5096 C CA . SER C 1 221 ? -28.650 22.527 -6.413 1.00 39.38 221 SER C CA 1
ATOM 5097 C C . SER C 1 221 ? -28.036 22.112 -5.080 1.00 40.15 221 SER C C 1
ATOM 5098 O O . SER C 1 221 ? -27.026 22.695 -4.687 1.00 41.51 221 SER C O 1
ATOM 5101 N N . GLY D 1 2 ? -31.901 -6.426 -25.767 1.00 32.32 2 GLY D N 1
ATOM 5102 C CA . GLY D 1 2 ? -30.643 -5.587 -25.707 1.00 31.88 2 GLY D CA 1
ATOM 5103 C C . GLY D 1 2 ? -29.662 -6.013 -26.803 1.00 31.09 2 GLY D C 1
ATOM 5104 O O . GLY D 1 2 ? -29.808 -7.088 -27.342 1.00 32.11 2 GLY D O 1
ATOM 5105 N N . ILE D 1 3 ? -28.668 -5.193 -27.159 1.00 30.20 3 ILE D N 1
ATOM 5106 C CA . ILE D 1 3 ? -27.661 -5.642 -28.115 1.00 30.27 3 ILE D CA 1
ATOM 5107 C C . ILE D 1 3 ? -26.248 -5.547 -27.485 1.00 29.89 3 ILE D C 1
ATOM 5108 O O . ILE D 1 3 ? -25.962 -4.585 -26.725 1.00 32.00 3 ILE D O 1
ATOM 5113 N N . THR D 1 4 ? -25.427 -6.573 -27.700 1.00 27.95 4 THR D N 1
ATOM 5114 C CA . THR D 1 4 ? -24.098 -6.626 -27.057 1.00 27.12 4 THR D CA 1
ATOM 5115 C C . THR D 1 4 ? -23.056 -6.276 -28.114 1.00 24.95 4 THR D C 1
ATOM 5116 O O . THR D 1 4 ? -23.291 -6.339 -29.337 1.00 24.26 4 THR D O 1
ATOM 5120 N N . LEU D 1 5 ? -21.869 -5.875 -27.688 1.00 24.44 5 LEU D N 1
ATOM 5121 C CA . LEU D 1 5 ? -20.818 -5.554 -28.647 1.00 23.81 5 LEU D CA 1
ATOM 5122 C C . LEU D 1 5 ? -20.487 -6.814 -29.448 1.00 23.29 5 LEU D C 1
ATOM 5123 O O . LEU D 1 5 ? -20.437 -7.942 -28.939 1.00 24.01 5 LEU D O 1
ATOM 5128 N N . GLY D 1 6 ? -20.307 -6.601 -30.743 1.00 24.55 6 GLY D N 1
ATOM 5129 C CA . GLY D 1 6 ? -19.895 -7.604 -31.676 1.00 24.09 6 GLY D CA 1
ATOM 5130 C C . GLY D 1 6 ? -21.040 -8.319 -32.358 1.00 23.60 6 GLY D C 1
ATOM 5131 O O . GLY D 1 6 ? -20.823 -9.060 -33.313 1.00 23.06 6 GLY D O 1
ATOM 5132 N N . GLU D 1 7 ? -22.257 -8.086 -31.854 1.00 24.47 7 GLU D N 1
ATOM 5133 C CA . GLU D 1 7 ? -23.454 -8.672 -32.503 1.00 25.81 7 GLU D CA 1
ATOM 5134 C C . GLU D 1 7 ? -23.709 -7.961 -33.812 1.00 24.88 7 GLU D C 1
ATOM 5135 O O . GLU D 1 7 ? -23.572 -6.747 -33.871 1.00 25.18 7 GLU D O 1
ATOM 5141 N N . VAL D 1 8 ? -24.183 -8.707 -34.819 1.00 24.59 8 VAL D N 1
ATOM 5142 C CA . VAL D 1 8 ? -24.601 -8.098 -36.088 1.00 25.11 8 VAL D CA 1
ATOM 5143 C C . VAL D 1 8 ? -25.858 -7.310 -35.718 1.00 25.70 8 VAL D C 1
ATOM 5144 O O . VAL D 1 8 ? -26.803 -7.853 -35.132 1.00 27.41 8 VAL D O 1
ATOM 5148 N N . PHE D 1 9 ? -25.859 -6.054 -36.091 1.00 25.48 9 PHE D N 1
ATOM 5149 C CA . PHE D 1 9 ? -26.932 -5.123 -35.800 1.00 24.72 9 PHE D CA 1
ATOM 5150 C C . PHE D 1 9 ? -28.185 -5.615 -36.608 1.00 25.35 9 PHE D C 1
ATOM 5151 O O . PHE D 1 9 ? -28.082 -6.170 -37.751 1.00 26.05 9 PHE D O 1
ATOM 5159 N N . PRO D 1 10 ? -29.373 -5.501 -36.011 1.00 25.91 10 PRO D N 1
ATOM 5160 C CA . PRO D 1 10 ? -30.580 -5.878 -36.703 1.00 26.02 10 PRO D CA 1
ATOM 5161 C C . PRO D 1 10 ? -30.728 -5.208 -38.069 1.00 24.83 10 PRO D C 1
ATOM 5162 O O . PRO D 1 10 ? -30.535 -4.018 -38.193 1.00 26.49 10 PRO D O 1
ATOM 5166 N N . ASN D 1 11 ? -31.032 -6.035 -39.054 1.00 24.55 11 ASN D N 1
ATOM 5167 C CA . ASN D 1 11 ? -31.329 -5.531 -40.398 1.00 24.69 11 ASN D CA 1
ATOM 5168 C C . ASN D 1 11 ? -32.813 -5.164 -40.525 1.00 24.92 11 ASN D C 1
ATOM 5169 O O . ASN D 1 11 ? -33.587 -5.837 -41.201 1.00 25.36 11 ASN D O 1
ATOM 5174 N N . PHE D 1 12 ? -33.180 -4.128 -39.802 1.00 24.23 12 PHE D N 1
ATOM 5175 C CA . PHE D 1 12 ? -34.578 -3.747 -39.614 1.00 24.33 12 PHE D CA 1
ATOM 5176 C C . PHE D 1 12 ? -35.130 -3.004 -40.817 1.00 24.97 12 PHE D C 1
ATOM 5177 O O . PHE D 1 12 ? -34.378 -2.398 -41.575 1.00 24.68 12 PHE D O 1
ATOM 5185 N N . GLU D 1 13 ? -36.447 -3.048 -40.936 1.00 25.58 13 GLU D N 1
ATOM 5186 C CA . GLU D 1 13 ? -37.201 -2.267 -41.907 1.00 26.80 13 GLU D CA 1
ATOM 5187 C C . GLU D 1 13 ? -37.953 -1.228 -41.111 1.00 26.39 13 GLU D C 1
ATOM 5188 O O . GLU D 1 13 ? -38.668 -1.601 -40.181 1.00 26.93 13 GLU D O 1
ATOM 5194 N N . ALA D 1 14 ? -37.730 0.071 -41.374 1.00 24.35 14 ALA D N 1
ATOM 5195 C CA . ALA D 1 14 ? -38.414 1.095 -40.603 1.00 24.72 14 ALA D CA 1
ATOM 5196 C C . ALA D 1 14 ? -38.862 2.262 -41.482 1.00 23.25 14 ALA D C 1
ATOM 5197 O O . ALA D 1 14 ? -38.167 2.559 -42.439 1.00 25.38 14 ALA D O 1
ATOM 5199 N N . ASP D 1 15 ? -39.957 2.927 -41.130 1.00 22.52 15 ASP D N 1
ATOM 5200 C CA . ASP D 1 15 ? -40.328 4.182 -41.808 1.00 22.01 15 ASP D CA 1
ATOM 5201 C C . ASP D 1 15 ? -39.391 5.276 -41.356 1.00 21.37 15 ASP D C 1
ATOM 5202 O O . ASP D 1 15 ? -38.739 5.192 -40.297 1.00 20.77 15 ASP D O 1
ATOM 5207 N N . SER D 1 16 ? -39.276 6.323 -42.161 1.00 21.88 16 SER D N 1
ATOM 5208 C CA . SER D 1 16 ? -38.332 7.403 -41.878 1.00 21.44 16 SER D CA 1
ATOM 5209 C C . SER D 1 16 ? -38.644 8.631 -42.743 1.00 20.32 16 SER D C 1
ATOM 5210 O O . SER D 1 16 ? -39.444 8.564 -43.685 1.00 20.76 16 SER D O 1
ATOM 5213 N N . THR D 1 17 ? -37.898 9.708 -42.480 1.00 20.92 17 THR D N 1
ATOM 5214 C CA . THR D 1 17 ? -38.065 10.926 -43.258 1.00 21.23 17 THR D CA 1
ATOM 5215 C C . THR D 1 17 ? -37.628 10.783 -44.742 1.00 20.51 17 THR D C 1
ATOM 5216 O O . THR D 1 17 ? -37.937 11.668 -45.565 1.00 21.38 17 THR D O 1
ATOM 5220 N N . ILE D 1 18 ? -36.959 9.698 -45.090 1.00 20.23 18 ILE D N 1
ATOM 5221 C CA . ILE D 1 18 ? -36.671 9.372 -46.524 1.00 21.27 18 ILE D CA 1
ATOM 5222 C C . ILE D 1 18 ? -37.459 8.159 -47.048 1.00 20.19 18 ILE D C 1
ATOM 5223 O O . ILE D 1 18 ? -37.240 7.691 -48.191 1.00 22.17 18 ILE D O 1
ATOM 5228 N N . GLY D 1 19 ? -38.486 7.778 -46.283 1.00 20.35 19 GLY D N 1
ATOM 5229 C CA . GLY D 1 19 ? -39.354 6.657 -46.578 1.00 20.37 19 GLY D CA 1
ATOM 5230 C C . GLY D 1 19 ? -38.870 5.374 -45.951 1.00 19.57 19 GLY D C 1
ATOM 5231 O O . GLY D 1 19 ? -37.873 5.341 -45.235 1.00 20.35 19 GLY D O 1
ATOM 5232 N N . LYS D 1 20 ? -39.571 4.283 -46.193 1.00 19.05 20 LYS D N 1
ATOM 5233 C CA . LYS D 1 20 ? -39.165 3.023 -45.596 1.00 22.18 20 LYS D CA 1
ATOM 5234 C C . LYS D 1 20 ? -37.781 2.588 -46.070 1.00 20.89 20 LYS D C 1
ATOM 5235 O O . LYS D 1 20 ? -37.501 2.587 -47.297 1.00 22.66 20 LYS D O 1
ATOM 5241 N N . LEU D 1 21 ? -36.947 2.167 -45.117 1.00 22.30 21 LEU D N 1
ATOM 5242 C CA . LEU D 1 21 ? -35.621 1.675 -45.446 1.00 23.13 21 LEU D CA 1
ATOM 5243 C C . LEU D 1 21 ? -35.332 0.361 -44.742 1.00 24.57 21 LEU D C 1
ATOM 5244 O O . LEU D 1 21 ? -35.909 0.072 -43.698 1.00 24.59 21 LEU D O 1
ATOM 5249 N N . LYS D 1 22 ? -34.397 -0.374 -45.317 1.00 23.47 22 LYS D N 1
ATOM 5250 C CA . LYS D 1 22 ? -33.869 -1.667 -44.830 1.00 23.68 22 LYS D CA 1
ATOM 5251 C C . LYS D 1 22 ? -32.476 -1.320 -44.395 1.00 24.81 22 LYS D C 1
ATOM 5252 O O . LYS D 1 22 ? -31.672 -0.863 -45.210 1.00 24.88 22 LYS D O 1
ATOM 5258 N N . PHE D 1 23 ? -32.161 -1.503 -43.103 1.00 23.18 23 PHE D N 1
ATOM 5259 C CA . PHE D 1 23 ? -31.047 -0.831 -42.467 1.00 23.99 23 PHE D CA 1
ATOM 5260 C C . PHE D 1 23 ? -29.676 -1.256 -43.078 1.00 23.49 23 PHE D C 1
ATOM 5261 O O . PHE D 1 23 ? -28.869 -0.378 -43.367 1.00 23.85 23 PHE D O 1
ATOM 5269 N N . HIS D 1 24 ? -29.445 -2.549 -43.315 1.00 23.59 24 HIS D N 1
ATOM 5270 C CA . HIS D 1 24 ? -28.149 -2.973 -43.877 1.00 24.31 24 HIS D CA 1
ATOM 5271 C C . HIS D 1 24 ? -27.936 -2.380 -45.287 1.00 23.33 24 HIS D C 1
ATOM 5272 O O . HIS D 1 24 ? -26.793 -2.026 -45.665 1.00 23.01 24 HIS D O 1
ATOM 5279 N N . ASP D 1 25 ? -29.014 -2.268 -46.068 1.00 23.50 25 ASP D N 1
ATOM 5280 C CA . ASP D 1 25 ? -28.921 -1.748 -47.423 1.00 24.41 25 ASP D CA 1
ATOM 5281 C C . ASP D 1 25 ? -28.584 -0.260 -47.373 1.00 24.58 25 ASP D C 1
ATOM 5282 O O . ASP D 1 25 ? -27.761 0.246 -48.134 1.00 22.95 25 ASP D O 1
ATOM 5287 N N . TRP D 1 26 ? -29.252 0.445 -46.467 1.00 22.50 26 TRP D N 1
ATOM 5288 C CA . TRP D 1 26 ? -29.026 1.889 -46.296 1.00 24.59 26 TRP D CA 1
ATOM 5289 C C . TRP D 1 26 ? -27.594 2.164 -45.879 1.00 24.95 26 TRP D C 1
ATOM 5290 O O . TRP D 1 26 ? -26.916 3.028 -46.431 1.00 24.95 26 TRP D O 1
ATOM 5301 N N . LEU D 1 27 ? -27.096 1.384 -44.932 1.00 25.20 27 LEU D N 1
ATOM 5302 C CA . LEU D 1 27 ? -25.733 1.571 -44.494 1.00 26.68 27 LEU D CA 1
ATOM 5303 C C . LEU D 1 27 ? -24.702 1.263 -45.562 1.00 25.42 27 LEU D C 1
ATOM 5304 O O . LEU D 1 27 ? -23.671 1.950 -45.657 1.00 24.51 27 LEU D O 1
ATOM 5309 N N . GLY D 1 28 ? -24.944 0.227 -46.364 1.00 26.71 28 GLY D N 1
ATOM 5310 C CA . GLY D 1 28 ? -23.961 -0.283 -47.272 1.00 27.51 28 GLY D CA 1
ATOM 5311 C C . GLY D 1 28 ? -22.700 -0.751 -46.610 1.00 27.33 28 GLY D C 1
ATOM 5312 O O . GLY D 1 28 ? -22.706 -1.178 -45.453 1.00 33.05 28 GLY D O 1
ATOM 5313 N N . ASN D 1 29 ? -21.585 -0.458 -47.242 1.00 28.67 29 ASN D N 1
ATOM 5314 C CA . ASN D 1 29 ? -20.290 -0.835 -46.726 1.00 29.61 29 ASN D CA 1
ATOM 5315 C C . ASN D 1 29 ? -19.652 0.347 -45.996 1.00 30.22 29 ASN D C 1
ATOM 5316 O O . ASN D 1 29 ? -18.598 0.814 -46.374 1.00 33.87 29 ASN D O 1
ATOM 5321 N N . SER D 1 30 ? -20.300 0.849 -44.981 1.00 28.60 30 SER D N 1
ATOM 5322 C CA . SER D 1 30 ? -19.873 2.115 -44.367 1.00 27.19 30 SER D CA 1
ATOM 5323 C C . SER D 1 30 ? -19.998 1.996 -42.885 1.00 24.48 30 SER D C 1
ATOM 5324 O O . SER D 1 30 ? -20.831 1.287 -42.392 1.00 24.83 30 SER D O 1
ATOM 5327 N N . TRP D 1 31 ? -19.129 2.691 -42.161 1.00 23.29 31 TRP D N 1
ATOM 5328 C CA . TRP D 1 31 ? -19.412 2.935 -40.751 1.00 22.32 31 TRP D CA 1
ATOM 5329 C C . TRP D 1 31 ? -20.715 3.701 -40.616 1.00 24.63 31 TRP D C 1
ATOM 5330 O O . TRP D 1 31 ? -21.040 4.512 -41.456 1.00 23.38 31 TRP D O 1
ATOM 5341 N N . GLY D 1 32 ? -21.387 3.519 -39.482 1.00 22.86 32 GLY D N 1
ATOM 5342 C CA . GLY D 1 32 ? -22.689 4.166 -39.224 1.00 24.60 32 GLY D CA 1
ATOM 5343 C C . GLY D 1 32 ? -22.847 4.542 -37.758 1.00 23.40 32 GLY D C 1
ATOM 5344 O O . GLY D 1 32 ? -22.270 3.902 -36.865 1.00 23.38 32 GLY D O 1
ATOM 5345 N N . VAL D 1 33 ? -23.598 5.597 -37.513 1.00 24.08 33 VAL D N 1
ATOM 5346 C CA . VAL D 1 33 ? -23.970 5.999 -36.156 1.00 24.97 33 VAL D CA 1
ATOM 5347 C C . VAL D 1 33 ? -25.460 6.168 -36.159 1.00 24.96 33 VAL D C 1
ATOM 5348 O O . VAL D 1 33 ? -26.000 7.043 -36.868 1.00 25.82 33 VAL D O 1
ATOM 5352 N N . LEU D 1 34 ? -26.111 5.276 -35.426 1.00 25.25 34 LEU D N 1
ATOM 5353 C CA . LEU D 1 34 ? -27.528 5.355 -35.113 1.00 24.95 34 LEU D CA 1
ATOM 5354 C C . LEU D 1 34 ? -27.707 5.968 -33.740 1.00 24.55 34 LEU D C 1
ATOM 5355 O O . LEU D 1 34 ? -27.167 5.488 -32.740 1.00 24.61 34 LEU D O 1
ATOM 5360 N N . PHE D 1 35 ? -28.495 7.030 -33.652 1.00 24.08 35 PHE D N 1
ATOM 5361 C CA . PHE D 1 35 ? -28.702 7.719 -32.393 1.00 24.47 35 PHE D CA 1
ATOM 5362 C C . PHE D 1 35 ? -30.173 8.052 -32.213 1.00 25.51 35 PHE D C 1
ATOM 5363 O O . PHE D 1 35 ? -30.886 8.329 -33.161 1.00 29.08 35 PHE D O 1
ATOM 5371 N N . SER D 1 36 ? -30.651 7.903 -31.007 1.00 25.01 36 SER D N 1
ATOM 5372 C CA . SER D 1 36 ? -32.035 8.161 -30.701 1.00 23.61 36 SER D CA 1
ATOM 5373 C C . SER D 1 36 ? -32.251 9.309 -29.764 1.00 23.27 36 SER D C 1
ATOM 5374 O O . SER D 1 36 ? -31.323 9.799 -29.125 1.00 24.20 36 SER D O 1
ATOM 5377 N N . HIS D 1 37 ? -33.492 9.799 -29.760 1.00 23.66 37 HIS D N 1
ATOM 5378 C CA . HIS D 1 37 ? -33.916 10.825 -28.800 1.00 24.32 37 HIS D CA 1
ATOM 5379 C C . HIS D 1 37 ? -35.354 10.535 -28.350 1.00 24.55 37 HIS D C 1
ATOM 5380 O O . HIS D 1 37 ? -36.068 9.801 -29.035 1.00 24.51 37 HIS D O 1
ATOM 5387 N N . PRO D 1 38 ? -35.732 11.066 -27.148 1.00 24.18 38 PRO D N 1
ATOM 5388 C CA . PRO D 1 38 ? -37.063 10.668 -26.639 1.00 24.71 38 PRO D CA 1
ATOM 5389 C C . PRO D 1 38 ? -38.240 11.153 -27.430 1.00 24.66 38 PRO D C 1
ATOM 5390 O O . PRO D 1 38 ? -39.130 10.389 -27.704 1.00 25.85 38 PRO D O 1
ATOM 5394 N N . ARG D 1 39 ? -38.256 12.411 -27.804 1.00 25.01 39 ARG D N 1
ATOM 5395 C CA . ARG D 1 39 ? -39.455 12.993 -28.433 1.00 25.37 39 ARG D CA 1
ATOM 5396 C C . ARG D 1 39 ? -39.087 14.207 -29.282 1.00 24.84 39 ARG D C 1
ATOM 5397 O O . ARG D 1 39 ? -38.278 15.037 -28.874 1.00 25.38 39 ARG D O 1
ATOM 5405 N N . ASP D 1 40 ? -39.763 14.339 -30.427 1.00 23.84 40 ASP D N 1
ATOM 5406 C CA . ASP D 1 40 ? -39.634 15.525 -31.208 1.00 23.72 40 ASP D CA 1
ATOM 5407 C C . ASP D 1 40 ? -40.269 16.684 -30.429 1.00 22.91 40 ASP D C 1
ATOM 5408 O O . ASP D 1 40 ? -41.040 16.486 -29.472 1.00 24.70 40 ASP D O 1
ATOM 5413 N N . PHE D 1 41 ? -39.890 17.909 -30.808 1.00 24.20 41 PHE D N 1
ATOM 5414 C CA . PHE D 1 41 ? -40.430 19.129 -30.214 1.00 23.85 41 PHE D CA 1
ATOM 5415 C C . PHE D 1 41 ? -40.157 19.202 -28.707 1.00 22.41 41 PHE D C 1
ATOM 5416 O O . PHE D 1 41 ? -40.964 19.724 -27.907 1.00 23.95 41 PHE D O 1
ATOM 5424 N N . THR D 1 42 ? -38.985 18.742 -28.353 1.00 24.36 42 THR D N 1
ATOM 5425 C CA . THR D 1 42 ? -38.414 18.915 -27.028 1.00 24.12 42 THR D CA 1
ATOM 5426 C C . THR D 1 42 ? -37.006 19.577 -27.087 1.00 24.93 42 THR D C 1
ATOM 5427 O O . THR D 1 42 ? -36.264 19.420 -28.062 1.00 24.76 42 THR D O 1
ATOM 5431 N N . PRO D 1 43 ? -36.675 20.366 -26.048 1.00 24.19 43 PRO D N 1
ATOM 5432 C CA . PRO D 1 43 ? -35.502 21.294 -26.143 1.00 23.97 43 PRO D CA 1
ATOM 5433 C C . PRO D 1 43 ? -34.130 20.599 -26.205 1.00 23.79 43 PRO D C 1
ATOM 5434 O O . PRO D 1 43 ? -33.338 20.958 -27.074 1.00 24.61 43 PRO D O 1
ATOM 5438 N N . VAL D 1 44 ? -33.775 19.750 -25.230 1.00 22.85 44 VAL D N 1
ATOM 5439 C CA . VAL D 1 44 ? -32.485 19.063 -25.324 1.00 22.87 44 VAL D CA 1
ATOM 5440 C C . VAL D 1 44 ? -32.306 18.366 -26.660 1.00 22.45 44 VAL D C 1
ATOM 5441 O O . VAL D 1 44 ? -31.274 18.485 -27.337 1.00 24.34 44 VAL D O 1
ATOM 5445 N N . SER D 1 45 ? -33.319 17.635 -27.088 1.00 22.76 45 SER D N 1
ATOM 5446 C CA . SER D 1 45 ? -33.217 16.897 -28.336 1.00 22.43 45 SER D CA 1
ATOM 5447 C C . SER D 1 45 ? -32.934 17.820 -29.516 1.00 23.21 45 SER D C 1
ATOM 5448 O O . SER D 1 45 ? -32.236 17.467 -30.423 1.00 23.57 45 SER D O 1
ATOM 5451 N N . THR D 1 46 ? -33.553 18.990 -29.493 1.00 22.85 46 THR D N 1
ATOM 5452 C CA . THR D 1 46 ? -33.369 19.977 -30.523 1.00 22.23 46 THR D CA 1
ATOM 5453 C C . THR D 1 46 ? -31.916 20.423 -30.550 1.00 23.27 46 THR D C 1
ATOM 5454 O O . THR D 1 46 ? -31.304 20.546 -31.610 1.00 24.32 46 THR D O 1
ATOM 5458 N N . THR D 1 47 ? -31.350 20.729 -29.391 1.00 22.68 47 THR D N 1
ATOM 5459 C CA . THR D 1 47 ? -29.935 21.123 -29.316 1.00 22.66 47 THR D CA 1
ATOM 5460 C C . THR D 1 47 ? -29.009 20.007 -29.845 1.00 22.55 47 THR D C 1
ATOM 5461 O O . THR D 1 47 ? -27.981 20.275 -30.468 1.00 22.98 47 THR D O 1
ATOM 5465 N N . GLU D 1 48 ? -29.378 18.769 -29.549 1.00 23.36 48 GLU D N 1
ATOM 5466 C CA . GLU D 1 48 ? -28.564 17.608 -29.958 1.00 23.20 48 GLU D CA 1
ATOM 5467 C C . GLU D 1 48 ? -28.592 17.427 -31.481 1.00 24.27 48 GLU D C 1
ATOM 5468 O O . GLU D 1 48 ? -27.532 17.325 -32.135 1.00 24.14 48 GLU D O 1
ATOM 5474 N N . LEU D 1 49 ? -29.794 17.363 -32.024 1.00 23.69 49 LEU D N 1
ATOM 5475 C CA . LEU D 1 49 ? -29.911 17.178 -33.480 1.00 24.10 49 LEU D CA 1
ATOM 5476 C C . LEU D 1 49 ? -29.345 18.379 -34.224 1.00 24.21 49 LEU D C 1
ATOM 5477 O O . LEU D 1 49 ? -28.782 18.218 -35.294 1.00 24.85 49 LEU D O 1
ATOM 5482 N N . GLY D 1 50 ? -29.455 19.586 -33.653 1.00 23.48 50 GLY D N 1
ATOM 5483 C CA . GLY D 1 50 ? -28.804 20.772 -34.213 1.00 23.47 50 GLY D CA 1
ATOM 5484 C C . GLY D 1 50 ? -27.295 20.668 -34.240 1.00 23.66 50 GLY D C 1
ATOM 5485 O O . GLY D 1 50 ? -26.634 21.050 -35.187 1.00 24.91 50 GLY D O 1
ATOM 5486 N N . ARG D 1 51 ? -26.732 20.177 -33.149 1.00 22.90 51 ARG D N 1
ATOM 5487 C CA . ARG D 1 51 ? -25.304 19.981 -33.024 1.00 23.22 51 ARG D CA 1
ATOM 5488 C C . ARG D 1 51 ? -24.780 18.957 -34.061 1.00 22.19 51 ARG D C 1
ATOM 5489 O O . ARG D 1 51 ? -23.734 19.143 -34.676 1.00 23.22 51 ARG D O 1
ATOM 5497 N N . VAL D 1 52 ? -25.552 17.902 -34.295 1.00 22.19 52 VAL D N 1
ATOM 5498 C CA . VAL D 1 52 ? -25.190 16.884 -35.299 1.00 22.41 52 VAL D CA 1
ATOM 5499 C C . VAL D 1 52 ? -25.156 17.508 -36.699 1.00 22.51 52 VAL D C 1
ATOM 5500 O O . VAL D 1 52 ? -24.204 17.271 -37.422 1.00 22.67 52 VAL D O 1
ATOM 5504 N N . ILE D 1 53 ? -26.121 18.375 -37.029 1.00 22.99 53 ILE D N 1
ATOM 5505 C CA . ILE D 1 53 ? -26.037 19.115 -38.284 1.00 23.28 53 ILE D CA 1
ATOM 5506 C C . ILE D 1 53 ? -24.740 19.936 -38.368 1.00 23.33 53 ILE D C 1
ATOM 5507 O O . ILE D 1 53 ? -24.027 19.913 -39.386 1.00 24.32 53 ILE D O 1
ATOM 5512 N N . GLN D 1 54 ? -24.389 20.638 -37.286 1.00 23.28 54 GLN D N 1
ATOM 5513 C CA . GLN D 1 54 ? -23.151 21.419 -37.248 1.00 23.70 54 GLN D CA 1
ATOM 5514 C C . GLN D 1 54 ? -21.895 20.557 -37.499 1.00 23.42 54 GLN D C 1
ATOM 5515 O O . GLN D 1 54 ? -20.955 21.025 -38.148 1.00 24.91 54 GLN D O 1
ATOM 5521 N N . LEU D 1 55 ? -21.928 19.333 -37.008 1.00 23.58 55 LEU D N 1
ATOM 5522 C CA . LEU D 1 55 ? -20.824 18.379 -37.132 1.00 24.47 55 LEU D CA 1
ATOM 5523 C C . LEU D 1 55 ? -20.932 17.437 -38.346 1.00 24.76 55 LEU D C 1
ATOM 5524 O O . LEU D 1 55 ? -20.086 16.551 -38.507 1.00 23.69 55 LEU D O 1
ATOM 5529 N N . GLU D 1 56 ? -21.881 17.652 -39.251 1.00 26.36 56 GLU D N 1
ATOM 5530 C CA . GLU D 1 56 ? -22.110 16.648 -40.276 1.00 26.64 56 GLU D CA 1
ATOM 5531 C C . GLU D 1 56 ? -20.870 16.487 -41.199 1.00 25.54 56 GLU D C 1
ATOM 5532 O O . GLU D 1 56 ? -20.584 15.374 -41.622 1.00 26.51 56 GLU D O 1
ATOM 5538 N N . GLY D 1 57 ? -20.129 17.568 -41.473 1.00 25.33 57 GLY D N 1
ATOM 5539 C CA . GLY D 1 57 ? -18.888 17.483 -42.253 1.00 25.23 57 GLY D CA 1
ATOM 5540 C C . GLY D 1 57 ? -17.784 16.659 -41.583 1.00 25.79 57 GLY D C 1
ATOM 5541 O O . GLY D 1 57 ? -16.925 16.045 -42.238 1.00 26.28 57 GLY D O 1
ATOM 5542 N N . ASP D 1 58 ? -17.764 16.723 -40.259 1.00 24.30 58 ASP D N 1
ATOM 5543 C CA . ASP D 1 58 ? -16.812 15.930 -39.475 1.00 25.25 58 ASP D CA 1
ATOM 5544 C C . ASP D 1 58 ? -17.140 14.419 -39.556 1.00 24.21 58 ASP D C 1
ATOM 5545 O O . ASP D 1 58 ? -16.210 13.571 -39.679 1.00 24.53 58 ASP D O 1
ATOM 5550 N N . PHE D 1 59 ? -18.425 14.067 -39.519 1.00 23.78 59 PHE D N 1
ATOM 5551 C CA . PHE D 1 59 ? -18.814 12.668 -39.706 1.00 24.15 59 PHE D CA 1
ATOM 5552 C C . PHE D 1 59 ? -18.546 12.183 -41.147 1.00 23.46 59 PHE D C 1
ATOM 5553 O O . PHE D 1 59 ? -17.973 11.123 -41.398 1.00 21.86 59 PHE D O 1
ATOM 5561 N N . LYS D 1 60 ? -18.865 13.051 -42.082 1.00 24.83 60 LYS D N 1
ATOM 5562 C CA . LYS D 1 60 ? -18.674 12.746 -43.523 1.00 26.92 60 LYS D CA 1
ATOM 5563 C C . LYS D 1 60 ? -17.198 12.486 -43.874 1.00 25.78 60 LYS D C 1
ATOM 5564 O O . LYS D 1 60 ? -16.879 11.540 -44.587 1.00 25.23 60 LYS D O 1
ATOM 5570 N N . LYS D 1 61 ? -16.296 13.319 -43.376 1.00 25.85 61 LYS D N 1
ATOM 5571 C CA . LYS D 1 61 ? -14.859 13.149 -43.596 1.00 27.57 61 LYS D CA 1
ATOM 5572 C C . LYS D 1 61 ? -14.362 11.781 -43.119 1.00 26.31 61 LYS D C 1
ATOM 5573 O O . LYS D 1 61 ? -13.326 11.285 -43.626 1.00 26.92 61 LYS D O 1
ATOM 5579 N N . ARG D 1 62 ? -15.030 11.234 -42.105 1.00 25.97 62 ARG D N 1
ATOM 5580 C CA . ARG D 1 62 ? -14.634 9.989 -41.512 1.00 25.23 62 ARG D CA 1
ATOM 5581 C C . ARG D 1 62 ? -15.387 8.829 -42.131 1.00 25.12 62 ARG D C 1
ATOM 5582 O O . ARG D 1 62 ? -15.259 7.706 -41.663 1.00 25.58 62 ARG D O 1
ATOM 5590 N N . GLY D 1 63 ? -16.173 9.073 -43.175 1.00 24.35 63 GLY D N 1
ATOM 5591 C CA . GLY D 1 63 ? -16.922 7.993 -43.793 1.00 24.12 63 GLY D CA 1
ATOM 5592 C C . GLY D 1 63 ? -18.048 7.429 -42.961 1.00 23.75 63 GLY D C 1
ATOM 5593 O O . GLY D 1 63 ? -18.417 6.277 -43.104 1.00 24.75 63 GLY D O 1
ATOM 5594 N N . VAL D 1 64 ? -18.635 8.254 -42.086 1.00 22.93 64 VAL D N 1
ATOM 5595 C CA . VAL D 1 64 ? -19.632 7.775 -41.145 1.00 23.74 64 VAL D CA 1
ATOM 5596 C C . VAL D 1 64 ? -21.009 8.305 -41.509 1.00 24.96 64 VAL D C 1
ATOM 5597 O O . VAL D 1 64 ? -21.259 9.545 -41.477 1.00 26.75 64 VAL D O 1
ATOM 5601 N N . LYS D 1 65 ? -21.923 7.385 -41.792 1.00 23.17 65 LYS D N 1
ATOM 5602 C CA . LYS D 1 65 ? -23.310 7.721 -42.063 1.00 23.88 65 LYS D CA 1
ATOM 5603 C C . LYS D 1 65 ? -24.118 7.880 -40.755 1.00 26.00 65 LYS D C 1
ATOM 5604 O O . LYS D 1 65 ? -24.135 6.988 -39.899 1.00 28.37 65 LYS D O 1
ATOM 5610 N N . LEU D 1 66 ? -24.809 8.994 -40.631 1.00 25.06 66 LEU D N 1
ATOM 5611 C CA . LEU D 1 66 ? -25.643 9.361 -39.446 1.00 23.84 66 LEU D CA 1
ATOM 5612 C C . LEU D 1 66 ? -27.090 9.032 -39.692 1.00 24.16 66 LEU D C 1
ATOM 5613 O O . LEU D 1 66 ? -27.634 9.271 -40.817 1.00 23.05 66 LEU D O 1
ATOM 5618 N N . ILE D 1 67 ? -27.763 8.521 -38.656 1.00 23.45 67 ILE D N 1
ATOM 5619 C CA . ILE D 1 67 ? -29.212 8.305 -38.740 1.00 23.97 67 ILE D CA 1
ATOM 5620 C C . ILE D 1 67 ? -29.802 8.481 -37.325 1.00 23.76 67 ILE D C 1
ATOM 5621 O O . ILE D 1 67 ? -29.302 7.891 -36.415 1.00 25.48 67 ILE D O 1
ATOM 5626 N N . ALA D 1 68 ? -30.876 9.269 -37.228 1.00 24.36 68 ALA D N 1
ATOM 5627 C CA . ALA D 1 68 ? -31.550 9.613 -35.969 1.00 23.95 68 ALA D CA 1
ATOM 5628 C C . ALA D 1 68 ? -32.788 8.736 -35.851 1.00 25.42 68 ALA D C 1
ATOM 5629 O O . ALA D 1 68 ? -33.193 8.118 -36.799 1.00 24.80 68 ALA D O 1
ATOM 5631 N N . LEU D 1 69 ? -33.399 8.715 -34.662 1.00 22.67 69 LEU D N 1
ATOM 5632 C CA . LEU D 1 69 ? -34.545 7.837 -34.378 1.00 23.55 69 LEU D CA 1
ATOM 5633 C C . LEU D 1 69 ? -35.290 8.320 -33.164 1.00 24.00 69 LEU D C 1
ATOM 5634 O O . LEU D 1 69 ? -34.691 8.672 -32.153 1.00 23.98 69 LEU D O 1
ATOM 5639 N N . SER D 1 70 ? -36.607 8.376 -33.257 1.00 23.91 70 SER D N 1
ATOM 5640 C CA . SER D 1 70 ? -37.485 8.471 -32.069 1.00 24.10 70 SER D CA 1
ATOM 5641 C C . SER D 1 70 ? -38.747 7.684 -32.385 1.00 23.98 70 SER D C 1
ATOM 5642 O O . SER D 1 70 ? -38.966 7.242 -33.520 1.00 23.71 70 SER D O 1
ATOM 5645 N N . CYS D 1 71 ? -39.607 7.576 -31.409 1.00 24.24 71 CYS D N 1
ATOM 5646 C CA . CYS D 1 71 ? -40.877 6.880 -31.629 1.00 24.87 71 CYS D CA 1
ATOM 5647 C C . CYS D 1 71 ? -42.010 7.763 -32.247 1.00 24.13 71 CYS D C 1
ATOM 5648 O O . CYS D 1 71 ? -43.166 7.287 -32.427 1.00 26.53 71 CYS D O 1
ATOM 5651 N N . ASP D 1 72 ? -41.680 8.981 -32.609 1.00 24.84 72 ASP D N 1
ATOM 5652 C CA . ASP D 1 72 ? -42.642 9.900 -33.245 1.00 24.73 72 ASP D CA 1
ATOM 5653 C C . ASP D 1 72 ? -42.835 9.488 -34.690 1.00 24.88 72 ASP D C 1
ATOM 5654 O O . ASP D 1 72 ? -42.030 8.738 -35.259 1.00 25.72 72 ASP D O 1
ATOM 5659 N N . ASN D 1 73 ? -43.881 10.038 -35.283 1.00 24.50 73 ASN D N 1
ATOM 5660 C CA . ASN D 1 73 ? -44.219 9.796 -36.670 1.00 24.28 73 ASN D CA 1
ATOM 5661 C C . ASN D 1 73 ? -43.410 10.675 -37.630 1.00 22.87 73 ASN D C 1
ATOM 5662 O O . ASN D 1 73 ? -42.747 11.619 -37.217 1.00 23.50 73 ASN D O 1
ATOM 5667 N N . VAL D 1 74 ? -43.434 10.334 -38.914 1.00 23.21 74 VAL D N 1
ATOM 5668 C CA . VAL D 1 74 ? -42.612 11.015 -39.928 1.00 23.59 74 VAL D CA 1
ATOM 5669 C C . VAL D 1 74 ? -43.071 12.485 -40.156 1.00 23.26 74 VAL D C 1
ATOM 5670 O O . VAL D 1 74 ? -42.221 13.401 -40.317 1.00 22.48 74 VAL D O 1
ATOM 5674 N N . ALA D 1 75 ? -44.373 12.745 -40.073 1.00 23.24 75 ALA D N 1
ATOM 5675 C CA . ALA D 1 75 ? -44.908 14.120 -40.289 1.00 23.34 75 ALA D CA 1
ATOM 5676 C C . ALA D 1 75 ? -44.319 15.039 -39.208 1.00 24.19 75 ALA D C 1
ATOM 5677 O O . ALA D 1 75 ? -43.848 16.135 -39.491 1.00 25.07 75 ALA D O 1
ATOM 5679 N N . ASP D 1 76 ? -44.295 14.537 -37.976 1.00 22.22 76 ASP D N 1
ATOM 5680 C CA . ASP D 1 76 ? -43.702 15.287 -36.859 1.00 23.82 76 ASP D CA 1
ATOM 5681 C C . ASP D 1 76 ? -42.222 15.453 -37.097 1.00 22.53 76 ASP D C 1
ATOM 5682 O O . ASP D 1 76 ? -41.679 16.517 -36.861 1.00 23.07 76 ASP D O 1
ATOM 5687 N N . HIS D 1 77 ? -41.522 14.387 -37.467 1.00 23.59 77 HIS D N 1
ATOM 5688 C CA . HIS D 1 77 ? -40.107 14.527 -37.813 1.00 24.89 77 HIS D CA 1
ATOM 5689 C C . HIS D 1 77 ? -39.848 15.643 -38.832 1.00 24.22 77 HIS D C 1
ATOM 5690 O O . HIS D 1 77 ? -38.917 16.444 -38.669 1.00 23.38 77 HIS D O 1
ATOM 5697 N N . LYS D 1 78 ? -40.636 15.671 -39.897 1.00 23.76 78 LYS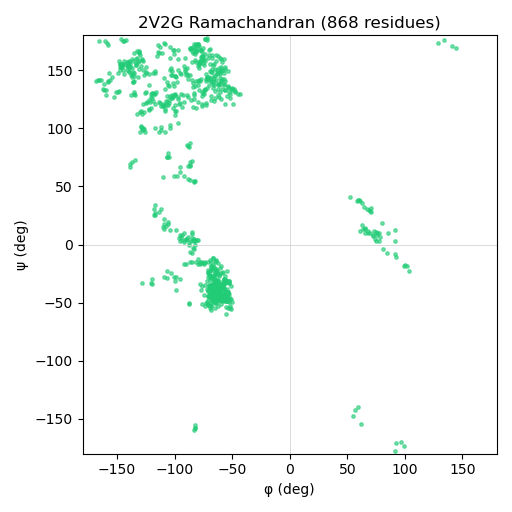 D N 1
ATOM 5698 C CA . LYS D 1 78 ? -40.420 16.658 -40.944 1.00 24.51 78 LYS D CA 1
ATOM 5699 C C . LYS D 1 78 ? -40.653 18.081 -40.454 1.00 24.15 78 LYS D C 1
ATOM 5700 O O . LYS D 1 78 ? -39.883 18.973 -40.786 1.00 23.62 78 LYS D O 1
ATOM 5706 N N . GLU D 1 79 ? -41.691 18.275 -39.661 1.00 24.03 79 GLU D N 1
ATOM 5707 C CA . GLU D 1 79 ? -42.080 19.593 -39.178 1.00 24.35 79 GLU D CA 1
ATOM 5708 C C . GLU D 1 79 ? -41.014 20.052 -38.156 1.00 23.62 79 GLU D C 1
ATOM 5709 O O . GLU D 1 79 ? -40.492 21.139 -38.241 1.00 21.93 79 GLU D O 1
ATOM 5715 N N . TRP D 1 80 ? -40.668 19.171 -37.222 1.00 24.54 80 TRP D N 1
ATOM 5716 C CA . TRP D 1 80 ? -39.685 19.519 -36.209 1.00 24.22 80 TRP D CA 1
ATOM 5717 C C . TRP D 1 80 ? -38.302 19.742 -36.785 1.00 23.73 80 TRP D C 1
ATOM 5718 O O . TRP D 1 80 ? -37.528 20.548 -36.243 1.00 23.05 80 TRP D O 1
ATOM 5729 N N . SER D 1 81 ? -37.986 19.065 -37.898 1.00 22.87 81 SER D N 1
ATOM 5730 C CA . SER D 1 81 ? -36.686 19.241 -38.538 1.00 24.07 81 SER D CA 1
ATOM 5731 C C . SER D 1 81 ? -36.445 20.695 -38.914 1.00 23.95 81 SER D C 1
ATOM 5732 O O . SER D 1 81 ? -35.328 21.158 -38.882 1.00 24.18 81 SER D O 1
ATOM 5735 N N . GLU D 1 82 ? -37.482 21.446 -39.285 1.00 24.30 82 GLU D N 1
ATOM 5736 C CA . GLU D 1 82 ? -37.347 22.896 -39.512 1.00 25.01 82 GLU D CA 1
ATOM 5737 C C . GLU D 1 82 ? -36.885 23.684 -38.283 1.00 25.74 82 GLU D C 1
ATOM 5738 O O . GLU D 1 82 ? -36.089 24.603 -38.431 1.00 25.14 82 GLU D O 1
ATOM 5744 N N . ASP D 1 83 ? -37.333 23.271 -37.090 1.00 25.92 83 ASP D N 1
ATOM 5745 C CA . ASP D 1 83 ? -36.852 23.857 -35.845 1.00 25.64 83 ASP D CA 1
ATOM 5746 C C . ASP D 1 83 ? -35.377 23.491 -35.593 1.00 25.74 83 ASP D C 1
ATOM 5747 O O . ASP D 1 83 ? -34.571 24.361 -35.196 1.00 24.73 83 ASP D O 1
ATOM 5752 N N . VAL D 1 84 ? -35.039 22.219 -35.819 1.00 24.90 84 VAL D N 1
ATOM 5753 C CA . VAL D 1 84 ? -33.662 21.720 -35.657 1.00 25.85 84 VAL D CA 1
ATOM 5754 C C . VAL D 1 84 ? -32.705 22.512 -36.575 1.00 25.00 84 VAL D C 1
ATOM 5755 O O . VAL D 1 84 ? -31.631 22.970 -36.138 1.00 24.47 84 VAL D O 1
ATOM 5759 N N . LYS D 1 85 ? -33.086 22.661 -37.840 1.00 25.96 85 LYS D N 1
ATOM 5760 C CA . LYS D 1 85 ? -32.277 23.452 -38.790 1.00 27.95 85 LYS D CA 1
ATOM 5761 C C . LYS D 1 85 ? -32.045 24.866 -38.239 1.00 28.59 85 LYS D C 1
ATOM 5762 O O . LYS D 1 85 ? -30.919 25.391 -38.243 1.00 27.62 85 LYS D O 1
ATOM 5768 N N . CYS D 1 86 ? -33.136 25.493 -37.793 1.00 30.43 86 CYS D N 1
ATOM 5769 C CA . CYS D 1 86 ? -33.097 26.823 -37.200 1.00 30.51 86 CYS D CA 1
ATOM 5770 C C . CYS D 1 86 ? -32.045 26.941 -36.085 1.00 30.07 86 CYS D C 1
ATOM 5771 O O . CYS D 1 86 ? -31.145 27.787 -36.143 1.00 30.52 86 CYS D O 1
ATOM 5774 N N . LEU D 1 87 ? -32.140 26.069 -35.093 1.00 29.43 87 LEU D N 1
ATOM 5775 C CA . LEU D 1 87 ? -31.228 26.080 -33.960 1.00 30.34 87 LEU D CA 1
ATOM 5776 C C . LEU D 1 87 ? -29.760 25.808 -34.399 1.00 30.14 87 LEU D C 1
ATOM 5777 O O . LEU D 1 87 ? -28.831 26.389 -33.836 1.00 32.36 87 LEU D O 1
ATOM 5782 N N . SER D 1 88 ? -29.569 24.964 -35.415 1.00 28.47 88 SER D N 1
ATOM 5783 C CA . SER D 1 88 ? -28.239 24.598 -35.871 1.00 27.09 88 SER D CA 1
ATOM 5784 C C . SER D 1 88 ? -27.523 25.807 -36.456 1.00 26.18 88 SER D C 1
ATOM 5785 O O . SER D 1 88 ? -26.290 25.844 -36.484 1.00 24.67 88 SER D O 1
ATOM 5788 N N . GLY D 1 89 ? -28.311 26.763 -36.968 1.00 25.11 89 GLY D N 1
ATOM 5789 C CA . GLY D 1 89 ? -27.782 27.880 -37.725 1.00 27.11 89 GLY D CA 1
ATOM 5790 C C . GLY D 1 89 ? -27.311 27.549 -39.134 1.00 27.67 89 GLY D C 1
ATOM 5791 O O . GLY D 1 89 ? -26.757 28.392 -39.789 1.00 27.29 89 GLY D O 1
ATOM 5792 N N . VAL D 1 90 ? -27.501 26.308 -39.589 1.00 29.16 90 VAL D N 1
ATOM 5793 C CA . VAL D 1 90 ? -27.009 25.856 -40.912 1.00 29.61 90 VAL D CA 1
ATOM 5794 C C . VAL D 1 90 ? -28.217 25.782 -41.861 1.00 30.44 90 VAL D C 1
ATOM 5795 O O . VAL D 1 90 ? -29.224 25.128 -41.561 1.00 30.22 90 VAL D O 1
ATOM 5799 N N . LYS D 1 91 ? -28.133 26.485 -42.983 1.00 32.29 91 LYS D N 1
ATOM 5800 C CA . LYS D 1 91 ? -29.173 26.418 -44.024 1.00 32.87 91 LYS D CA 1
ATOM 5801 C C . LYS D 1 91 ? -28.971 25.199 -44.930 1.00 33.00 91 LYS D C 1
ATOM 5802 O O . LYS D 1 91 ? -27.846 24.892 -45.345 1.00 33.28 91 LYS D O 1
ATOM 5808 N N . GLY D 1 92 ? -30.062 24.510 -45.231 1.00 32.61 92 GLY D N 1
ATOM 5809 C CA . GLY D 1 92 ? -30.007 23.422 -46.193 1.00 32.42 92 GLY D CA 1
ATOM 5810 C C . GLY D 1 92 ? -30.852 22.240 -45.799 1.00 32.39 92 GLY D C 1
ATOM 5811 O O . GLY D 1 92 ? -31.365 22.169 -44.680 1.00 32.24 92 GLY D O 1
ATOM 5812 N N . ASP D 1 93 ? -30.984 21.300 -46.727 1.00 31.74 93 ASP D N 1
ATOM 5813 C CA . ASP D 1 93 ? -31.760 20.087 -46.479 1.00 31.04 93 ASP D CA 1
ATOM 5814 C C . ASP D 1 93 ? -31.180 19.368 -45.278 1.00 30.41 93 ASP D C 1
ATOM 5815 O O . ASP D 1 93 ? -29.957 19.424 -45.053 1.00 27.90 93 ASP D O 1
ATOM 5820 N N . MET D 1 94 ? -32.021 18.646 -44.539 1.00 29.66 94 MET D N 1
ATOM 5821 C CA . MET D 1 94 ? -31.497 17.788 -43.455 1.00 29.32 94 MET D CA 1
ATOM 5822 C C . MET D 1 94 ? -30.443 16.818 -43.927 1.00 28.88 94 MET D C 1
ATOM 5823 O O . MET D 1 94 ? -30.683 16.073 -44.875 1.00 28.64 94 MET D O 1
ATOM 5828 N N . PRO D 1 95 ? -29.279 16.799 -43.268 1.00 28.31 95 PRO D N 1
ATOM 5829 C CA . PRO D 1 95 ? -28.188 15.916 -43.714 1.00 27.65 95 PRO D CA 1
ATOM 5830 C C . PRO D 1 95 ? -28.249 14.444 -43.264 1.00 27.41 95 PRO D C 1
ATOM 5831 O O . PRO D 1 95 ? -27.337 13.666 -43.577 1.00 29.43 95 PRO D O 1
ATOM 5835 N N . TYR D 1 96 ? -29.267 14.053 -42.499 1.00 24.35 96 TYR D N 1
ATOM 5836 C CA . TYR D 1 96 ? -29.435 12.657 -42.133 1.00 24.09 96 TYR D CA 1
ATOM 5837 C C . TYR D 1 96 ? -30.936 12.336 -42.023 1.00 24.29 96 TYR D C 1
ATOM 5838 O O . TYR D 1 96 ? -31.723 13.242 -41.781 1.00 23.36 96 TYR D O 1
ATOM 5847 N N . PRO D 1 97 ? -31.321 11.046 -42.236 1.00 22.82 97 PRO D N 1
ATOM 5848 C CA . PRO D 1 97 ? -32.732 10.661 -42.027 1.00 22.96 97 PRO D CA 1
ATOM 5849 C C . PRO D 1 97 ? -33.061 10.590 -40.538 1.00 23.01 97 PRO D C 1
ATOM 5850 O O . PRO D 1 97 ? -32.165 10.480 -39.707 1.00 23.20 97 PRO D O 1
ATOM 5854 N N . ILE D 1 98 ? -34.347 10.579 -40.255 1.00 22.83 98 ILE D N 1
ATOM 5855 C CA . ILE D 1 98 ? -34.839 10.298 -38.876 1.00 22.25 98 ILE D CA 1
ATOM 5856 C C . ILE D 1 98 ? -35.881 9.167 -38.983 1.00 22.93 98 ILE D C 1
ATOM 5857 O O . ILE D 1 98 ? -36.847 9.271 -39.740 1.00 21.50 98 ILE D O 1
ATOM 5862 N N . ILE D 1 99 ? -35.623 8.071 -38.291 1.00 22.81 99 ILE D N 1
ATOM 5863 C CA . ILE D 1 99 ? -36.452 6.872 -38.257 1.00 22.95 99 ILE D CA 1
ATOM 5864 C C . ILE D 1 99 ? -37.650 7.160 -37.349 1.00 24.00 99 ILE D C 1
ATOM 5865 O O . ILE D 1 99 ? -37.496 7.769 -36.275 1.00 24.63 99 ILE D O 1
ATOM 5870 N N . ALA D 1 100 ? -38.810 6.632 -37.733 1.00 23.59 100 ALA D N 1
ATOM 5871 C CA . ALA D 1 100 ? -40.069 6.711 -36.953 1.00 24.37 100 ALA D CA 1
ATOM 5872 C C . ALA D 1 100 ? -40.371 5.343 -36.381 1.00 25.22 100 ALA D C 1
ATOM 5873 O O . ALA D 1 100 ? -41.001 4.518 -37.070 1.00 27.68 100 ALA D O 1
ATOM 5875 N N . ASP D 1 101 ? -39.993 5.121 -35.121 1.00 25.27 101 ASP D N 1
ATOM 5876 C CA . ASP D 1 101 ? -40.151 3.834 -34.471 1.00 25.34 101 ASP D CA 1
ATOM 5877 C C . ASP D 1 101 ? -41.499 3.792 -33.737 1.00 26.23 101 ASP D C 1
ATOM 5878 O O . ASP D 1 101 ? -41.579 3.523 -32.553 1.00 25.04 101 ASP D O 1
ATOM 5883 N N . GLU D 1 102 ? -42.594 3.985 -34.485 1.00 24.83 102 GLU D N 1
ATOM 5884 C CA . GLU D 1 102 ? -43.877 4.223 -33.833 1.00 25.00 102 GLU D CA 1
ATOM 5885 C C . GLU D 1 102 ? -44.405 2.973 -33.126 1.00 24.54 102 GLU D C 1
ATOM 5886 O O . GLU D 1 102 ? -45.217 3.102 -32.222 1.00 24.90 102 GLU D O 1
ATOM 5892 N N . THR D 1 103 ? -44.001 1.778 -33.582 1.00 25.48 103 THR D N 1
ATOM 5893 C CA . THR D 1 103 ? -44.498 0.536 -32.968 1.00 24.76 103 THR D CA 1
ATOM 5894 C C . THR D 1 103 ? -43.616 0.152 -31.750 1.00 24.05 103 THR D C 1
ATOM 5895 O O . THR D 1 103 ? -43.943 -0.829 -31.061 1.00 24.29 103 THR D O 1
ATOM 5899 N N . ARG D 1 104 ? -42.525 0.866 -31.532 1.00 24.15 104 ARG D N 1
ATOM 5900 C CA . ARG D 1 104 ? -41.580 0.581 -30.419 1.00 23.98 104 ARG D CA 1
ATOM 5901 C C . ARG D 1 104 ? -40.810 -0.726 -30.564 1.00 24.94 104 ARG D C 1
ATOM 5902 O O . ARG D 1 104 ? -40.086 -1.133 -29.646 1.00 24.76 104 ARG D O 1
ATOM 5910 N N . GLU D 1 105 ? -40.876 -1.338 -31.744 1.00 25.29 105 GLU D N 1
ATOM 5911 C CA . GLU D 1 105 ? -40.066 -2.526 -32.024 1.00 27.57 105 GLU D CA 1
ATOM 5912 C C . GLU D 1 105 ? -38.600 -2.332 -31.737 1.00 25.41 105 GLU D C 1
ATOM 5913 O O . GLU D 1 105 ? -38.013 -3.170 -31.048 1.00 25.08 105 GLU D O 1
ATOM 5919 N N . LEU D 1 106 ? -38.012 -1.270 -32.300 1.00 26.45 106 LEU D N 1
ATOM 5920 C CA . LEU D 1 106 ? -36.603 -0.998 -32.153 1.00 25.94 106 LEU D CA 1
ATOM 5921 C C . LEU D 1 106 ? -36.263 -0.538 -30.732 1.00 25.10 106 LEU D C 1
ATOM 5922 O O . LEU D 1 106 ? -35.226 -0.923 -30.204 1.00 26.28 106 LEU D O 1
ATOM 5927 N N . ALA D 1 107 ? -37.124 0.292 -30.148 1.00 25.05 107 ALA D N 1
ATOM 5928 C CA . ALA D 1 107 ? -36.867 0.765 -28.788 1.00 23.80 107 ALA D CA 1
ATOM 5929 C C . ALA D 1 107 ? -36.636 -0.480 -27.884 1.00 24.61 107 ALA D C 1
ATOM 5930 O O . ALA D 1 107 ? -35.720 -0.542 -27.094 1.00 23.36 107 ALA D O 1
ATOM 5932 N N . VAL D 1 108 ? -37.511 -1.468 -27.976 1.00 23.59 108 VAL D N 1
ATOM 5933 C CA . VAL D 1 108 ? -37.422 -2.687 -27.163 1.00 23.11 108 VAL D CA 1
ATOM 5934 C C . VAL D 1 108 ? -36.229 -3.554 -27.636 1.00 24.69 108 VAL D C 1
ATOM 5935 O O . VAL D 1 108 ? -35.414 -4.003 -26.807 1.00 24.37 108 VAL D O 1
ATOM 5939 N N . LYS D 1 109 ? -36.144 -3.839 -28.941 1.00 25.25 109 LYS D N 1
ATOM 5940 C CA . LYS D 1 109 ? -35.055 -4.722 -29.469 1.00 25.48 109 LYS D CA 1
ATOM 5941 C C . LYS D 1 109 ? -33.676 -4.247 -29.085 1.00 25.53 109 LYS D C 1
ATOM 5942 O O . LYS D 1 109 ? -32.831 -5.052 -28.682 1.00 26.56 109 LYS D O 1
ATOM 5948 N N . LEU D 1 110 ? -33.469 -2.947 -29.174 1.00 25.39 110 LEU D N 1
ATOM 5949 C CA . LEU D 1 110 ? -32.156 -2.342 -28.894 1.00 25.84 110 LEU D CA 1
ATOM 5950 C C . LEU D 1 110 ? -31.940 -1.957 -27.428 1.00 25.45 110 LEU D C 1
ATOM 5951 O O . LEU D 1 110 ? -30.894 -1.404 -27.099 1.00 26.93 110 LEU D O 1
ATOM 5956 N N . GLY D 1 111 ? -32.878 -2.281 -26.532 1.00 25.29 111 GLY D N 1
ATOM 5957 C CA . GLY D 1 111 ? -32.664 -2.043 -25.091 1.00 25.56 111 GLY D CA 1
ATOM 5958 C C . GLY D 1 111 ? -32.548 -0.564 -24.733 1.00 25.36 111 GLY D C 1
ATOM 5959 O O . GLY D 1 111 ? -31.855 -0.200 -23.742 1.00 26.12 111 GLY D O 1
ATOM 5960 N N . MET D 1 112 ? -33.267 0.303 -25.487 1.00 24.04 112 MET D N 1
ATOM 5961 C CA . MET D 1 112 ? -33.087 1.735 -25.422 1.00 25.12 112 MET D CA 1
ATOM 5962 C C . MET D 1 112 ? -34.368 2.437 -24.921 1.00 23.90 112 MET D C 1
ATOM 5963 O O . MET D 1 112 ? -34.554 3.609 -25.123 1.00 25.91 112 MET D O 1
ATOM 5968 N N . VAL D 1 113 ? -35.194 1.755 -24.170 1.00 22.97 113 VAL D N 1
ATOM 5969 C CA . VAL D 1 113 ? -36.352 2.480 -23.580 1.00 22.81 113 VAL D CA 1
ATOM 5970 C C . VAL D 1 113 ? -35.912 3.456 -22.437 1.00 26.52 113 VAL D C 1
ATOM 5971 O O . VAL D 1 113 ? -35.093 3.100 -21.600 1.00 24.72 113 VAL D O 1
ATOM 5975 N N . ASP D 1 114 ? -36.446 4.666 -22.463 1.00 24.38 114 ASP D N 1
ATOM 5976 C CA . ASP D 1 114 ? -36.156 5.620 -21.404 1.00 25.96 114 ASP D CA 1
ATOM 5977 C C . ASP D 1 114 ? -36.812 5.199 -20.100 1.00 26.17 114 ASP D C 1
ATOM 5978 O O . ASP D 1 114 ? -37.961 4.711 -20.056 1.00 25.08 114 ASP D O 1
ATOM 5983 N N . PRO D 1 115 ? -36.076 5.409 -18.962 1.00 26.30 115 PRO D N 1
ATOM 5984 C CA . PRO D 1 115 ? -36.510 4.997 -17.668 1.00 27.67 115 PRO D CA 1
ATOM 5985 C C . PRO D 1 115 ? -37.688 5.829 -17.110 1.00 27.10 115 PRO D C 1
ATOM 5986 O O . PRO D 1 115 ? -38.440 5.326 -16.296 1.00 28.15 115 PRO D O 1
ATOM 5990 N N . ASP D 1 116 ? -37.889 7.043 -17.613 1.00 26.51 116 ASP D N 1
ATOM 5991 C CA . ASP D 1 116 ? -38.811 8.027 -16.991 1.00 27.21 116 ASP D CA 1
ATOM 5992 C C . ASP D 1 116 ? -39.816 8.629 -17.939 1.00 25.63 116 ASP D C 1
ATOM 5993 O O . ASP D 1 116 ? -40.937 8.969 -17.532 1.00 27.93 116 ASP D O 1
ATOM 5998 N N . GLU D 1 117 ? -39.447 8.808 -19.203 1.00 26.12 117 GLU D N 1
ATOM 5999 C CA . GLU D 1 117 ? -40.266 9.551 -20.107 1.00 26.81 117 GLU D CA 1
ATOM 6000 C C . GLU D 1 117 ? -41.212 8.608 -20.843 1.00 27.01 117 GLU D C 1
ATOM 6001 O O . GLU D 1 117 ? -40.735 7.707 -21.524 1.00 26.54 117 GLU D O 1
ATOM 6007 N N . ARG D 1 118 ? -42.503 8.844 -20.734 1.00 26.03 118 ARG D N 1
ATOM 6008 C CA . ARG D 1 118 ? -43.518 8.115 -21.523 1.00 26.77 118 ARG D CA 1
ATOM 6009 C C . ARG D 1 118 ? -44.487 9.125 -22.119 1.00 26.76 118 ARG D C 1
ATOM 6010 O O . ARG D 1 118 ? -44.536 10.286 -21.689 1.00 27.94 118 ARG D O 1
ATOM 6018 N N . THR D 1 119 ? -45.295 8.699 -23.075 1.00 26.36 119 THR D N 1
ATOM 6019 C CA . THR D 1 119 ? -46.213 9.588 -23.737 1.00 27.69 119 THR D CA 1
ATOM 6020 C C . THR D 1 119 ? -47.444 9.757 -22.860 1.00 28.92 119 THR D C 1
ATOM 6021 O O . THR D 1 119 ? -47.585 9.051 -21.850 1.00 29.22 119 THR D O 1
ATOM 6025 N N . SER D 1 120 ? -48.332 10.673 -23.248 1.00 29.71 120 SER D N 1
ATOM 6026 C CA . SER D 1 1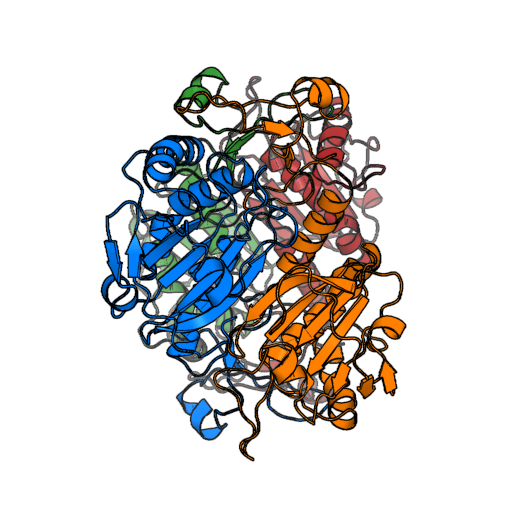20 ? -49.590 10.842 -22.523 1.00 30.82 120 SER D CA 1
ATOM 6027 C C . SER D 1 120 ? -50.543 9.712 -22.943 1.00 31.07 120 SER D C 1
ATOM 6028 O O . SER D 1 120 ? -51.557 9.475 -22.287 1.00 33.40 120 SER D O 1
ATOM 6031 N N . THR D 1 121 ? -50.251 9.031 -24.061 1.00 30.74 121 THR D N 1
ATOM 6032 C CA . THR D 1 121 ? -51.005 7.808 -24.404 1.00 29.72 121 THR D CA 1
ATOM 6033 C C . THR D 1 121 ? -50.496 6.539 -23.619 1.00 29.55 121 THR D C 1
ATOM 6034 O O . THR D 1 121 ? -51.033 5.424 -23.822 1.00 28.88 121 THR D O 1
ATOM 6038 N N . GLY D 1 122 ? -49.528 6.721 -22.701 1.00 28.72 122 GLY D N 1
ATOM 6039 C CA . GLY D 1 122 ? -48.966 5.667 -21.838 1.00 27.63 122 GLY D CA 1
ATOM 6040 C C . GLY D 1 122 ? -47.908 4.771 -22.494 1.00 26.33 122 GLY D C 1
ATOM 6041 O O . GLY D 1 122 ? -47.610 3.672 -22.026 1.00 27.32 122 GLY D O 1
ATOM 6042 N N . MET D 1 123 ? -47.342 5.243 -23.590 1.00 23.94 123 MET D N 1
ATOM 6043 C CA . MET D 1 123 ? -46.386 4.475 -24.354 1.00 23.64 123 MET D CA 1
ATOM 6044 C C . MET D 1 123 ? -44.951 4.788 -23.991 1.00 23.95 123 MET D C 1
ATOM 6045 O O . MET D 1 123 ? -44.623 5.922 -23.627 1.00 24.60 123 MET D O 1
ATOM 6050 N N . PRO D 1 124 ? -44.071 3.765 -24.096 1.00 23.85 124 PRO D N 1
ATOM 6051 C CA . PRO D 1 124 ? -42.654 4.041 -23.909 1.00 23.14 124 PRO D CA 1
ATOM 6052 C C . PRO D 1 124 ? -42.073 4.973 -24.957 1.00 22.41 124 PRO D C 1
ATOM 6053 O O . PRO D 1 124 ? -42.632 5.137 -26.057 1.00 23.72 124 PRO D O 1
ATOM 6057 N N . LEU D 1 125 ? -40.903 5.516 -24.635 1.00 22.57 125 LEU D N 1
ATOM 6058 C CA . LEU D 1 125 ? -40.146 6.313 -25.551 1.00 23.43 125 LEU D CA 1
ATOM 6059 C C . LEU D 1 125 ? -38.667 5.874 -25.406 1.00 23.54 125 LEU D C 1
ATOM 6060 O O . LEU D 1 125 ? -38.323 5.234 -24.424 1.00 23.32 125 LEU D O 1
ATOM 6065 N N . THR D 1 126 ? -37.870 6.165 -26.427 1.00 23.43 126 THR D N 1
ATOM 6066 C CA . THR D 1 126 ? -36.434 5.910 -26.364 1.00 24.28 126 THR D CA 1
ATOM 6067 C C . THR D 1 126 ? -35.706 6.914 -25.479 1.00 24.29 126 THR D C 1
ATOM 6068 O O . THR D 1 126 ? -36.159 8.023 -25.231 1.00 24.29 126 THR D O 1
ATOM 6072 N N . CYS D 1 127 ? -34.580 6.461 -24.966 1.00 25.28 127 CYS D N 1
ATOM 6073 C CA . CYS D 1 127 ? -33.613 7.313 -24.298 1.00 26.08 127 CYS D CA 1
ATOM 6074 C C . CYS D 1 127 ? -32.744 7.989 -25.372 1.00 24.75 127 CYS D C 1
ATOM 6075 O O . CYS D 1 127 ? -33.162 8.158 -26.554 1.00 25.66 127 CYS D O 1
ATOM 6078 N N . ARG D 1 128 ? -31.557 8.421 -24.952 1.00 23.41 128 ARG D N 1
ATOM 6079 C CA . ARG D 1 128 ? -30.587 9.119 -25.799 1.00 24.02 128 ARG D CA 1
ATOM 6080 C C . ARG D 1 128 ? -29.474 8.091 -26.068 1.00 24.12 128 ARG D C 1
ATOM 6081 O O . ARG D 1 128 ? -28.394 8.132 -25.438 1.00 25.81 128 ARG D O 1
ATOM 6089 N N . ALA D 1 129 ? -29.763 7.127 -26.946 1.00 23.54 129 ALA D N 1
ATOM 6090 C CA . ALA D 1 129 ? -28.841 5.996 -27.270 1.00 23.84 129 ALA D CA 1
ATOM 6091 C C . ALA D 1 129 ? -27.958 6.351 -28.430 1.00 24.82 129 ALA D C 1
ATOM 6092 O O . ALA D 1 129 ? -28.353 7.116 -29.289 1.00 24.92 129 ALA D O 1
ATOM 6094 N N . VAL D 1 130 ? -26.747 5.792 -28.441 1.00 24.25 130 VAL D N 1
ATOM 6095 C CA . VAL D 1 130 ? -25.883 5.907 -29.605 1.00 24.14 130 VAL D CA 1
ATOM 6096 C C . VAL D 1 130 ? -25.334 4.510 -29.854 1.00 24.52 130 VAL D C 1
ATOM 6097 O O . VAL D 1 130 ? -24.825 3.846 -28.925 1.00 24.49 130 VAL D O 1
ATOM 6101 N N . PHE D 1 131 ? -25.462 4.046 -31.100 1.00 22.99 131 PHE D N 1
ATOM 6102 C CA . PHE D 1 131 ? -24.817 2.805 -31.543 1.00 24.03 131 PHE D CA 1
ATOM 6103 C C . PHE D 1 131 ? -23.875 3.104 -32.702 1.00 24.45 131 PHE D C 1
ATOM 6104 O O . PHE D 1 131 ? -24.296 3.667 -33.719 1.00 23.92 131 PHE D O 1
ATOM 6112 N N . ILE D 1 132 ? -22.648 2.621 -32.578 1.00 24.80 132 ILE D N 1
ATOM 6113 C CA . ILE D 1 132 ? -21.643 2.801 -33.619 1.00 24.34 132 ILE D CA 1
ATOM 6114 C C . ILE D 1 132 ? -21.448 1.420 -34.250 1.00 23.83 132 ILE D C 1
ATOM 6115 O O . ILE D 1 132 ? -21.079 0.453 -33.589 1.00 24.25 132 ILE D O 1
ATOM 6120 N N . ILE D 1 133 ? -21.715 1.338 -35.576 1.00 24.61 133 ILE D N 1
ATOM 6121 C CA . ILE D 1 133 ? -21.813 0.087 -36.327 1.00 24.86 133 ILE D CA 1
ATOM 6122 C C . ILE D 1 133 ? -20.712 0.116 -37.397 1.00 24.55 133 ILE D C 1
ATOM 6123 O O . ILE D 1 133 ? -20.522 1.150 -38.084 1.00 23.23 133 ILE D O 1
ATOM 6128 N N . GLY D 1 134 ? -19.929 -0.944 -37.456 1.00 24.34 134 GLY D N 1
ATOM 6129 C CA . GLY D 1 134 ? -18.845 -1.018 -38.428 1.00 24.09 134 GLY D CA 1
ATOM 6130 C C . GLY D 1 134 ? -19.320 -1.390 -39.810 1.00 23.57 134 GLY D C 1
ATOM 6131 O O . GLY D 1 134 ? -20.486 -1.760 -40.003 1.00 23.08 134 GLY D O 1
ATOM 6132 N N . PRO D 1 135 ? -18.401 -1.329 -40.767 1.00 24.05 135 PRO D N 1
ATOM 6133 C CA . PRO D 1 135 ? -18.736 -1.781 -42.134 1.00 23.66 135 PRO D CA 1
ATOM 6134 C C . PRO D 1 135 ? -19.216 -3.229 -42.235 1.00 24.22 135 PRO D C 1
ATOM 6135 O O . PRO D 1 135 ? -19.896 -3.584 -43.201 1.00 25.74 135 PRO D O 1
ATOM 6139 N N . ASP D 1 136 ? -18.842 -4.050 -41.262 1.00 23.95 136 ASP D N 1
ATOM 6140 C CA . ASP D 1 136 ? -19.255 -5.463 -41.158 1.00 24.96 136 ASP D CA 1
ATOM 6141 C C . ASP D 1 136 ? -20.619 -5.656 -40.456 1.00 24.49 136 ASP D C 1
ATOM 6142 O O . ASP D 1 136 ? -21.053 -6.798 -40.251 1.00 25.14 136 ASP D O 1
ATOM 6147 N N . LYS D 1 137 ? -21.312 -4.550 -40.222 1.00 24.33 137 LYS D N 1
ATOM 6148 C CA . LYS D 1 137 ? -22.652 -4.485 -39.614 1.00 24.44 137 LYS D CA 1
ATOM 6149 C C . LYS D 1 137 ? -22.669 -4.860 -38.129 1.00 25.57 137 LYS D C 1
ATOM 6150 O O . LYS D 1 137 ? -23.739 -5.025 -37.532 1.00 25.79 137 LYS D O 1
ATOM 6156 N N . LYS D 1 138 ? -21.493 -4.984 -37.540 1.00 24.69 138 LYS D N 1
ATOM 6157 C CA . LYS D 1 138 ? -21.395 -5.324 -36.129 1.00 23.94 138 LYS D CA 1
ATOM 6158 C C . LYS D 1 138 ? -21.373 -4.098 -35.226 1.00 23.98 138 LYS D C 1
ATOM 6159 O O . LYS D 1 138 ? -20.846 -3.049 -35.575 1.00 23.03 138 LYS D O 1
ATOM 6165 N N . LEU D 1 139 ? -21.937 -4.249 -34.038 1.00 22.67 139 LEU D N 1
ATOM 6166 C CA . LEU D 1 139 ? -21.956 -3.173 -33.060 1.00 23.87 139 LEU D CA 1
ATOM 6167 C C . LEU D 1 139 ? -20.578 -3.054 -32.428 1.00 22.79 139 LEU D C 1
ATOM 6168 O O . LEU D 1 139 ? -20.061 -4.022 -31.845 1.00 22.86 139 LEU D O 1
ATOM 6173 N N . LYS D 1 140 ? -19.968 -1.885 -32.605 1.00 21.78 140 LYS D N 1
ATOM 6174 C CA . LYS D 1 140 ? -18.632 -1.616 -32.103 1.00 24.15 140 LYS D CA 1
ATOM 6175 C C . LYS D 1 140 ? -18.554 -0.911 -30.745 1.00 23.09 140 LYS D C 1
ATOM 6176 O O . LYS D 1 140 ? -17.581 -1.079 -30.005 1.00 24.16 140 LYS D O 1
ATOM 6182 N N . LEU D 1 141 ? -19.554 -0.089 -30.430 1.00 22.36 141 LEU D N 1
ATOM 6183 C CA . LEU D 1 141 ? -19.565 0.744 -29.257 1.00 22.49 141 LEU D CA 1
ATOM 6184 C C . LEU D 1 141 ? -21.001 1.211 -29.056 1.00 23.65 141 LEU D C 1
ATOM 6185 O O . LEU D 1 141 ? -21.717 1.534 -29.997 1.00 23.00 141 LEU D O 1
ATOM 6190 N N . SER D 1 142 ? -21.428 1.266 -27.804 1.00 22.36 142 SER D N 1
ATOM 6191 C CA . SER D 1 142 ? -22.751 1.849 -27.511 1.00 24.25 142 SER D CA 1
ATOM 6192 C C . SER D 1 142 ? -22.749 2.713 -26.229 1.00 23.64 142 SER D C 1
ATOM 6193 O O . SER D 1 142 ? -21.934 2.510 -25.293 1.00 25.10 142 SER D O 1
ATOM 6196 N N . ILE D 1 143 ? -23.683 3.681 -26.203 1.00 23.63 143 ILE D N 1
ATOM 6197 C CA . ILE D 1 143 ? -23.984 4.461 -24.990 1.00 25.36 143 ILE D CA 1
ATOM 6198 C C . ILE D 1 143 ? -25.470 4.579 -24.805 1.00 25.01 143 ILE D C 1
ATOM 6199 O O . ILE D 1 143 ? -26.217 4.578 -25.779 1.00 25.29 143 ILE D O 1
ATOM 6204 N N . LEU D 1 144 ? -25.886 4.571 -23.544 1.00 22.70 144 LEU D N 1
ATOM 6205 C CA . LEU D 1 144 ? -27.299 4.734 -23.209 1.00 22.94 144 LEU D CA 1
ATOM 6206 C C . LEU D 1 144 ? -27.380 5.889 -22.197 1.00 22.99 144 LEU D C 1
ATOM 6207 O O . LEU D 1 144 ? -27.100 5.725 -20.994 1.00 22.66 144 LEU D O 1
ATOM 6212 N N . TYR D 1 145 ? -27.728 7.079 -22.669 1.00 22.70 145 TYR D N 1
ATOM 6213 C CA . TYR D 1 145 ? -27.949 8.218 -21.792 1.00 23.68 145 TYR D CA 1
ATOM 6214 C C . TYR D 1 145 ? -29.469 8.457 -21.599 1.00 23.70 145 TYR D C 1
ATOM 6215 O O . TYR D 1 145 ? -30.216 8.301 -22.555 1.00 23.89 145 TYR D O 1
ATOM 6224 N N . PRO D 1 146 ? -29.872 8.908 -20.418 1.00 24.01 146 PRO D N 1
ATOM 6225 C CA . PRO D 1 146 ? -31.283 9.179 -20.202 1.00 24.16 146 PRO D CA 1
ATOM 6226 C C . PRO D 1 146 ? -31.728 10.505 -20.808 1.00 23.69 146 PRO D C 1
ATOM 6227 O O . PRO D 1 146 ? -30.896 11.368 -21.199 1.00 23.18 146 PRO D O 1
ATOM 6231 N N . ALA D 1 147 ? -33.033 10.693 -20.858 1.00 23.32 147 ALA D N 1
ATOM 6232 C CA . ALA D 1 147 ? -33.632 11.898 -21.438 1.00 24.46 147 ALA D CA 1
ATOM 6233 C C . ALA D 1 147 ? -33.098 13.186 -20.784 1.00 24.23 147 ALA D C 1
ATOM 6234 O O . ALA D 1 147 ? -33.090 14.263 -21.410 1.00 25.40 147 ALA D O 1
ATOM 6236 N N . THR D 1 148 ? -32.757 13.085 -19.496 1.00 22.85 148 THR D N 1
ATOM 6237 C CA . THR D 1 148 ? -32.314 14.250 -18.676 1.00 23.46 148 THR D CA 1
ATOM 6238 C C . THR D 1 148 ? -31.012 14.844 -19.170 1.00 22.52 148 THR D C 1
ATOM 6239 O O . THR D 1 148 ? -30.694 15.968 -18.805 1.00 23.45 148 THR D O 1
ATOM 6243 N N . THR D 1 149 ? -30.227 14.039 -19.926 1.00 22.23 149 THR D N 1
ATOM 6244 C CA . THR D 1 149 ? -28.778 14.291 -20.077 1.00 23.66 149 THR D CA 1
ATOM 6245 C C . THR D 1 149 ? -28.345 14.291 -21.527 1.00 24.78 149 THR D C 1
ATOM 6246 O O . THR D 1 149 ? -28.101 13.262 -22.076 1.00 23.97 149 THR D O 1
ATOM 6250 N N . GLY D 1 150 ? -28.158 15.504 -22.067 1.00 23.66 150 GLY D N 1
ATOM 6251 C CA . GLY D 1 150 ? -27.722 15.620 -23.437 1.00 24.70 150 GLY D CA 1
ATOM 6252 C C . GLY D 1 150 ? -26.319 15.045 -23.620 1.00 24.44 150 GLY D C 1
ATOM 6253 O O . GLY D 1 150 ? -25.456 15.111 -22.702 1.00 23.18 150 GLY D O 1
ATOM 6254 N N . ARG D 1 151 ? -26.067 14.557 -24.840 1.00 24.60 151 ARG D N 1
ATOM 6255 C CA . ARG D 1 151 ? -24.839 13.896 -25.159 1.00 25.03 151 ARG D CA 1
ATOM 6256 C C . ARG D 1 151 ? -23.712 14.917 -25.495 1.00 26.46 151 ARG D C 1
ATOM 6257 O O . ARG D 1 151 ? -23.965 16.083 -25.726 1.00 26.58 151 ARG D O 1
ATOM 6265 N N . ASN D 1 152 ? -22.498 14.360 -25.553 1.00 26.45 152 ASN D N 1
ATOM 6266 C CA . ASN D 1 152 ? -21.258 15.040 -25.925 1.00 27.95 152 ASN D CA 1
ATOM 6267 C C . ASN D 1 152 ? -20.835 14.440 -27.274 1.00 28.60 152 ASN D C 1
ATOM 6268 O O . ASN D 1 152 ? -20.295 13.334 -27.359 1.00 28.23 152 ASN D O 1
ATOM 6273 N N . PHE D 1 153 ? -21.141 15.137 -28.377 1.00 29.88 153 PHE D N 1
ATOM 6274 C CA . PHE D 1 153 ? -20.867 14.538 -29.701 1.00 30.48 153 PHE D CA 1
ATOM 6275 C C . PHE D 1 153 ? -19.354 14.632 -30.092 1.00 29.16 153 PHE D C 1
ATOM 6276 O O . PHE D 1 153 ? -18.914 13.903 -30.995 1.00 30.44 153 PHE D O 1
ATOM 6284 N N . SER D 1 154 ? -18.608 15.457 -29.392 1.00 28.44 154 SER D N 1
ATOM 6285 C CA . SER D 1 154 ? -17.116 15.458 -29.515 1.00 28.28 154 SER D CA 1
ATOM 6286 C C . SER D 1 154 ? -16.568 14.102 -29.047 1.00 27.48 154 SER D C 1
ATOM 6287 O O . SER D 1 154 ? -15.618 13.589 -29.628 1.00 25.05 154 SER D O 1
ATOM 6290 N N . GLU D 1 155 ? -17.162 13.554 -27.969 1.00 26.09 155 GLU D N 1
ATOM 6291 C CA . GLU D 1 155 ? -16.742 12.250 -27.485 1.00 25.55 155 GLU D CA 1
ATOM 6292 C C . GLU D 1 155 ? -17.040 11.159 -28.534 1.00 25.50 155 GLU D C 1
ATOM 6293 O O . GLU D 1 155 ? -16.261 10.220 -28.716 1.00 23.71 155 GLU D O 1
ATOM 6299 N N . ILE D 1 156 ? -18.187 11.266 -29.186 1.00 25.21 156 ILE D N 1
ATOM 6300 C CA . ILE D 1 156 ? -18.564 10.301 -30.215 1.00 25.93 156 ILE D CA 1
ATOM 6301 C C . ILE D 1 156 ? -17.541 10.348 -31.373 1.00 24.24 156 ILE D C 1
ATOM 6302 O O . ILE D 1 156 ? -17.041 9.316 -31.830 1.00 25.48 156 ILE D O 1
ATOM 6307 N N . LEU D 1 157 ? -17.139 11.547 -31.785 1.00 24.13 157 LEU D N 1
ATOM 6308 C CA . LEU D 1 157 ? -16.099 11.726 -32.819 1.00 25.08 157 LEU D CA 1
ATOM 6309 C C . LEU D 1 157 ? -14.790 11.126 -32.305 1.00 24.93 157 LEU D C 1
ATOM 6310 O O . LEU D 1 157 ? -14.075 10.513 -33.088 1.00 26.13 157 LEU D O 1
ATOM 6315 N N . ARG D 1 158 ? -14.449 11.372 -31.039 1.00 24.18 158 ARG D N 1
ATOM 6316 C CA . ARG D 1 158 ? -13.176 10.856 -30.498 1.00 24.32 158 ARG D CA 1
ATOM 6317 C C . ARG D 1 158 ? -13.130 9.330 -30.589 1.00 24.49 158 ARG D C 1
ATOM 6318 O O . ARG D 1 158 ? -12.133 8.710 -30.996 1.00 24.24 158 ARG D O 1
ATOM 6326 N N . VAL D 1 159 ? -14.204 8.671 -30.155 1.00 23.59 159 VAL D N 1
ATOM 6327 C CA . VAL D 1 159 ? -14.235 7.198 -30.180 1.00 24.82 159 VAL D CA 1
ATOM 6328 C C . VAL D 1 159 ? -14.303 6.647 -31.614 1.00 23.33 159 VAL D C 1
ATOM 6329 O O . VAL D 1 159 ? -13.753 5.552 -31.890 1.00 23.60 159 VAL D O 1
ATOM 6333 N N . ILE D 1 160 ? -14.918 7.379 -32.558 1.00 23.14 160 ILE D N 1
ATOM 6334 C CA . ILE D 1 160 ? -14.848 6.963 -33.962 1.00 23.41 160 ILE D CA 1
ATOM 6335 C C . ILE D 1 160 ? -13.379 6.897 -34.413 1.00 23.40 160 ILE D C 1
ATOM 6336 O O . ILE D 1 160 ? -12.931 5.959 -35.084 1.00 24.36 160 ILE D O 1
ATOM 6341 N N . ASP D 1 161 ? -12.619 7.930 -34.085 1.00 24.08 161 ASP D N 1
ATOM 6342 C CA . ASP D 1 161 ? -11.209 7.990 -34.468 1.00 23.53 161 ASP D CA 1
ATOM 6343 C C . ASP D 1 161 ? -10.463 6.801 -33.898 1.00 23.55 161 ASP D C 1
ATOM 6344 O O . ASP D 1 161 ? -9.592 6.182 -34.514 1.00 24.26 161 ASP D O 1
ATOM 6349 N N . SER D 1 162 ? -10.749 6.527 -32.622 1.00 23.27 162 SER D N 1
ATOM 6350 C CA . SER D 1 162 ? -10.130 5.364 -31.985 1.00 23.61 162 SER D CA 1
ATOM 6351 C C . SER D 1 162 ? -10.497 4.061 -32.669 1.00 24.99 162 SER D C 1
ATOM 6352 O O . SER D 1 162 ? -9.617 3.249 -33.047 1.00 22.89 162 SER D O 1
ATOM 6355 N N . LEU D 1 163 ? -11.782 3.859 -32.940 1.00 24.85 163 LEU D N 1
ATOM 6356 C CA . LEU D 1 163 ? -12.275 2.604 -33.496 1.00 23.19 163 LEU D CA 1
ATOM 6357 C C . LEU D 1 163 ? -11.686 2.421 -34.894 1.00 22.66 163 LEU D C 1
ATOM 6358 O O . LEU D 1 163 ? -11.278 1.345 -35.273 1.00 21.58 163 LEU D O 1
ATOM 6363 N N . GLN D 1 164 ? -11.620 3.520 -35.623 1.00 22.33 164 GLN D N 1
ATOM 6364 C CA . GLN D 1 164 ? -11.113 3.446 -37.015 1.00 22.31 164 GLN D CA 1
ATOM 6365 C C . GLN D 1 164 ? -9.599 3.194 -37.067 1.00 23.15 164 GLN D C 1
ATOM 6366 O O . GLN D 1 164 ? -9.138 2.440 -37.901 1.00 23.72 164 GLN D O 1
ATOM 6372 N N . LEU D 1 165 ? -8.870 3.819 -36.153 1.00 23.67 165 LEU D N 1
ATOM 6373 C CA . LEU D 1 165 ? -7.417 3.523 -35.973 1.00 23.62 165 LEU D CA 1
ATOM 6374 C C . LEU D 1 165 ? -7.156 2.064 -35.550 1.00 22.61 165 LEU D C 1
ATOM 6375 O O . LEU D 1 165 ? -6.327 1.374 -36.167 1.00 23.23 165 LEU D O 1
ATOM 6380 N N . THR D 1 166 ? -7.822 1.612 -34.486 1.00 22.63 166 THR D N 1
ATOM 6381 C CA . THR D 1 166 ? -7.537 0.327 -33.910 1.00 23.45 166 THR D CA 1
ATOM 6382 C C . THR D 1 166 ? -8.048 -0.822 -34.740 1.00 24.35 166 THR D C 1
ATOM 6383 O O . THR D 1 166 ? -7.584 -1.931 -34.562 1.00 24.58 166 THR D O 1
ATOM 6387 N N . ALA D 1 167 ? -8.949 -0.559 -35.700 1.00 24.92 167 ALA D N 1
ATOM 6388 C CA . ALA D 1 167 ? -9.349 -1.555 -36.716 1.00 25.15 167 ALA D CA 1
ATOM 6389 C C . ALA D 1 167 ? -8.227 -1.896 -37.734 1.00 25.14 167 ALA D C 1
ATOM 6390 O O . ALA D 1 167 ? -8.248 -2.931 -38.379 1.00 28.89 167 ALA D O 1
ATOM 6392 N N . GLN D 1 168 ? -7.276 -0.964 -37.874 1.00 26.52 168 GLN D N 1
ATOM 6393 C CA . GLN D 1 168 ? -6.214 -0.968 -38.899 1.00 27.41 168 GLN D CA 1
ATOM 6394 C C . GLN D 1 168 ? -4.796 -1.257 -38.403 1.00 26.23 168 GLN D C 1
ATOM 6395 O O . GLN D 1 168 ? -3.959 -1.723 -39.189 1.00 26.08 168 GLN D O 1
ATOM 6401 N N . LYS D 1 169 ? -4.526 -0.914 -37.147 1.00 26.07 169 LYS D N 1
ATOM 6402 C CA . LYS D 1 169 ? -3.214 -1.026 -36.542 1.00 26.29 169 LYS D CA 1
ATOM 6403 C C . LYS D 1 169 ? -3.298 -1.735 -35.171 1.00 25.09 169 LYS D C 1
ATOM 6404 O O . LYS D 1 169 ? -4.341 -1.657 -34.457 1.00 25.50 169 LYS D O 1
ATOM 6410 N N . LYS D 1 170 ? -2.203 -2.416 -34.813 1.00 24.60 170 LYS D N 1
ATOM 6411 C CA . LYS D 1 170 ? -2.135 -3.272 -33.618 1.00 24.16 170 LYS D CA 1
ATOM 6412 C C . LYS D 1 170 ? -1.861 -2.435 -32.378 1.00 23.38 170 LYS D C 1
ATOM 6413 O O . LYS D 1 170 ? -0.921 -2.665 -31.614 1.00 22.85 170 LYS D O 1
ATOM 6419 N N . VAL D 1 171 ? -2.718 -1.452 -32.205 1.00 23.46 171 VAL D N 1
ATOM 6420 C CA . VAL D 1 171 ? -2.669 -0.541 -31.068 1.00 23.48 171 VAL D CA 1
ATOM 6421 C C . VAL D 1 171 ? -4.059 -0.418 -30.410 1.00 23.88 171 VAL D C 1
ATOM 6422 O O . VAL D 1 171 ? -5.069 -0.888 -30.939 1.00 24.30 171 VAL D O 1
ATOM 6426 N N . ALA D 1 172 ? -4.053 0.155 -29.201 1.00 24.83 172 ALA D N 1
ATOM 6427 C CA . ALA D 1 172 ? -5.264 0.495 -28.463 1.00 25.11 172 ALA D CA 1
ATOM 6428 C C . ALA D 1 172 ? -5.022 1.901 -27.911 1.00 25.82 172 ALA D C 1
ATOM 6429 O O . ALA D 1 172 ? -3.884 2.318 -27.658 1.00 25.97 172 ALA D O 1
ATOM 6431 N N . THR D 1 173 ? -6.085 2.706 -27.793 1.00 24.87 173 THR D N 1
ATOM 6432 C CA . THR D 1 173 ? -5.963 4.089 -27.415 1.00 24.35 173 THR D CA 1
ATOM 6433 C C . THR D 1 173 ? -6.167 4.234 -25.881 1.00 23.49 173 THR D C 1
ATOM 6434 O O . THR D 1 173 ? -7.108 3.688 -25.331 1.00 23.72 173 THR D O 1
ATOM 6438 N N . PRO D 1 174 ? -5.245 4.926 -25.202 1.00 24.49 174 PRO D N 1
ATOM 6439 C CA . PRO D 1 174 ? -5.297 4.993 -23.760 1.00 23.82 174 PRO D CA 1
ATOM 6440 C C . PRO D 1 174 ? -6.404 5.895 -23.222 1.00 22.80 174 PRO D C 1
ATOM 6441 O O . PRO D 1 174 ? -7.109 6.540 -23.990 1.00 22.55 174 PRO D O 1
ATOM 6445 N N . ALA D 1 175 ? -6.561 5.950 -21.879 1.00 23.04 175 ALA D N 1
ATOM 6446 C CA . ALA D 1 175 ? -7.484 6.870 -21.274 1.00 22.66 175 ALA D CA 1
ATOM 6447 C C . ALA D 1 175 ? -7.254 8.288 -21.834 1.00 22.53 175 ALA D C 1
ATOM 6448 O O . ALA D 1 175 ? -6.127 8.743 -21.912 1.00 23.62 175 ALA D O 1
ATOM 6450 N N . ASP D 1 176 ? -8.350 8.943 -22.179 1.00 24.40 176 ASP D N 1
ATOM 6451 C CA . ASP D 1 176 ? -8.385 10.376 -22.606 1.00 24.72 176 ASP D CA 1
ATOM 6452 C C . ASP D 1 176 ? -7.626 10.721 -23.925 1.00 25.26 176 ASP D C 1
ATOM 6453 O O . ASP D 1 176 ? -7.306 11.915 -24.193 1.00 25.18 176 ASP D O 1
ATOM 6458 N N . TRP D 1 177 ? -7.268 9.667 -24.658 1.00 25.37 177 TRP D N 1
ATOM 6459 C CA . TRP D 1 177 ? -6.556 9.803 -25.944 1.00 25.43 177 TRP D CA 1
ATOM 6460 C C . TRP D 1 177 ? -7.271 10.744 -26.879 1.00 24.20 177 TRP D C 1
ATOM 6461 O O . TRP D 1 177 ? -8.473 10.670 -27.047 1.00 25.39 177 TRP D O 1
ATOM 6472 N N . GLN D 1 178 ? -6.506 11.636 -27.498 1.00 23.29 178 GLN D N 1
ATOM 6473 C CA . GLN D 1 178 ? -7.000 12.473 -28.595 1.00 25.68 178 GLN D CA 1
ATOM 6474 C C . GLN D 1 178 ? -6.173 12.086 -29.809 1.00 25.52 178 GLN D C 1
ATOM 6475 O O . GLN D 1 178 ? -4.994 11.722 -29.681 1.00 24.49 178 GLN D O 1
ATOM 6481 N N . PRO D 1 179 ? -6.759 12.185 -31.008 1.00 25.67 179 PRO D N 1
ATOM 6482 C CA . PRO D 1 179 ? -5.935 11.939 -32.188 1.00 25.78 179 PRO D CA 1
ATOM 6483 C C . PRO D 1 179 ? -4.575 12.685 -32.198 1.00 24.40 179 PRO D C 1
ATOM 6484 O O . PRO D 1 179 ? -4.510 13.897 -31.909 1.00 24.17 179 PRO D O 1
ATOM 6488 N N . GLY D 1 180 ? -3.493 11.978 -32.541 1.00 24.74 180 GLY D N 1
ATOM 6489 C CA . GLY D 1 180 ? -2.127 12.520 -32.478 1.00 24.89 180 GLY D CA 1
ATOM 6490 C C . GLY D 1 180 ? -1.367 12.107 -31.239 1.00 25.18 180 GLY D C 1
ATOM 6491 O O . GLY D 1 180 ? -0.138 12.191 -31.174 1.00 24.39 180 GLY D O 1
ATOM 6492 N N . ASP D 1 181 ? -2.131 11.663 -30.238 1.00 22.78 181 ASP D N 1
ATOM 6493 C CA . ASP D 1 181 ? -1.489 11.261 -28.975 1.00 23.36 181 ASP D CA 1
ATOM 6494 C C . ASP D 1 181 ? -0.884 9.883 -29.143 1.00 23.69 181 ASP D C 1
ATOM 6495 O O . ASP D 1 181 ? -1.403 9.032 -29.909 1.00 23.89 181 ASP D O 1
ATOM 6500 N N . ARG D 1 182 ? 0.080 9.593 -28.295 1.00 24.41 182 ARG D N 1
ATOM 6501 C CA . ARG D 1 182 ? 0.667 8.271 -28.291 1.00 24.48 182 ARG D CA 1
ATOM 6502 C C . ARG D 1 182 ? -0.384 7.192 -27.904 1.00 24.47 182 ARG D C 1
ATOM 6503 O O . ARG D 1 182 ? -1.337 7.441 -27.119 1.00 24.42 182 ARG D O 1
ATOM 6511 N N . CYS D 1 183 ? -0.211 6.032 -28.496 1.00 24.51 183 CYS D N 1
ATOM 6512 C CA . CYS D 1 183 ? -1.100 4.898 -28.332 1.00 25.11 183 CYS D CA 1
ATOM 6513 C C . CYS D 1 183 ? -0.320 3.781 -27.607 1.00 26.04 183 CYS D C 1
ATOM 6514 O O . CYS D 1 183 ? 0.891 3.881 -27.386 1.00 24.77 183 CYS D O 1
ATOM 6517 N N . MET D 1 184 ? -1.062 2.757 -27.238 1.00 24.81 184 MET D N 1
ATOM 6518 C CA . MET D 1 184 ? -0.469 1.597 -26.559 1.00 24.64 184 MET D CA 1
ATOM 6519 C C . MET D 1 184 ? -0.380 0.448 -27.531 1.00 24.92 184 MET D C 1
ATOM 6520 O O . MET D 1 184 ? -1.314 0.175 -28.303 1.00 24.74 184 MET D O 1
ATOM 6525 N N . VAL D 1 185 ? 0.755 -0.231 -27.502 1.00 23.00 185 VAL D N 1
ATOM 6526 C CA . VAL D 1 185 ? 0.955 -1.431 -28.338 1.00 25.03 185 VAL D CA 1
ATOM 6527 C C . VAL D 1 185 ? 0.170 -2.572 -27.673 1.00 24.66 185 VAL D C 1
ATOM 6528 O O . VAL D 1 185 ? 0.287 -2.793 -26.464 1.00 26.41 185 VAL D O 1
ATOM 6532 N N . VAL D 1 186 ? -0.687 -3.257 -28.431 1.00 24.47 186 VAL D N 1
ATOM 6533 C CA . VAL D 1 186 ? -1.503 -4.317 -27.817 1.00 25.25 186 VAL D CA 1
ATOM 6534 C C . VAL D 1 186 ? -0.594 -5.455 -27.316 1.00 26.96 186 VAL D C 1
ATOM 6535 O O . VAL D 1 186 ? 0.443 -5.734 -27.902 1.00 26.09 186 VAL D O 1
ATOM 6539 N N . PRO D 1 187 ? -0.972 -6.084 -26.193 1.00 29.27 187 PRO D N 1
ATOM 6540 C CA . PRO D 1 187 ? -0.097 -7.134 -25.616 1.00 29.84 187 PRO D CA 1
ATOM 6541 C C . PRO D 1 187 ? 0.266 -8.269 -26.578 1.00 30.59 187 PRO D C 1
ATOM 6542 O O . PRO D 1 187 ? 1.353 -8.841 -26.490 1.00 31.72 187 PRO D O 1
ATOM 6546 N N . GLY D 1 188 ? -0.647 -8.596 -27.494 1.00 29.95 188 GLY D N 1
ATOM 6547 C CA . GLY D 1 188 ? -0.410 -9.657 -28.457 1.00 29.60 188 GLY D CA 1
ATOM 6548 C C . GLY D 1 188 ? 0.788 -9.512 -29.396 1.00 29.33 188 GLY D C 1
ATOM 6549 O O . GLY D 1 188 ? 1.208 -10.498 -29.990 1.00 28.97 188 GLY D O 1
ATOM 6550 N N . VAL D 1 189 ? 1.322 -8.301 -29.548 1.00 28.68 189 VAL D N 1
ATOM 6551 C CA . VAL D 1 189 ? 2.424 -8.052 -30.466 1.00 28.14 189 VAL D CA 1
ATOM 6552 C C . VAL D 1 189 ? 3.728 -8.421 -29.782 1.00 27.95 189 VAL D C 1
ATOM 6553 O O . VAL D 1 189 ? 4.042 -7.911 -28.721 1.00 28.19 189 VAL D O 1
ATOM 6557 N N . SER D 1 190 ? 4.515 -9.288 -30.393 1.00 26.46 190 SER D N 1
ATOM 6558 C CA . SER D 1 190 ? 5.774 -9.693 -29.793 1.00 28.06 190 SER D CA 1
ATOM 6559 C C . SER D 1 190 ? 6.812 -8.578 -29.933 1.00 28.19 190 SER D C 1
ATOM 6560 O O . SER D 1 190 ? 6.661 -7.682 -30.771 1.00 28.04 190 SER D O 1
ATOM 6563 N N . ALA D 1 191 ? 7.871 -8.659 -29.124 1.00 28.87 191 ALA D N 1
ATOM 6564 C CA . ALA D 1 191 ? 8.958 -7.686 -29.172 1.00 29.17 191 ALA D CA 1
ATOM 6565 C C . ALA D 1 191 ? 9.669 -7.780 -30.500 1.00 29.57 191 ALA D C 1
ATOM 6566 O O . ALA D 1 191 ? 10.130 -6.749 -31.016 1.00 29.25 191 ALA D O 1
ATOM 6568 N N . GLU D 1 192 ? 9.772 -9.009 -31.042 1.00 29.68 192 GLU D N 1
ATOM 6569 C CA . GLU D 1 192 ? 10.252 -9.249 -32.407 1.00 30.30 192 GLU D CA 1
ATOM 6570 C C . GLU D 1 192 ? 9.437 -8.471 -33.420 1.00 29.20 192 GLU D C 1
ATOM 6571 O O . GLU D 1 192 ? 9.955 -7.645 -34.151 1.00 28.20 192 GLU D O 1
ATOM 6577 N N . GLU D 1 193 ? 8.141 -8.731 -33.463 1.00 29.65 193 GLU D N 1
ATOM 6578 C CA . GLU D 1 193 ? 7.297 -8.049 -34.413 1.00 30.14 193 GLU D CA 1
ATOM 6579 C C . GLU D 1 193 ? 7.393 -6.524 -34.189 1.00 29.93 193 GLU D C 1
ATOM 6580 O O . GLU D 1 193 ? 7.501 -5.750 -35.156 1.00 29.45 193 GLU D O 1
ATOM 6586 N N . ALA D 1 194 ? 7.377 -6.105 -32.922 1.00 30.04 194 ALA D N 1
ATOM 6587 C CA . ALA D 1 194 ? 7.380 -4.669 -32.592 1.00 30.11 194 ALA D CA 1
ATOM 6588 C C . ALA D 1 194 ? 8.648 -3.942 -33.094 1.00 30.51 194 ALA D C 1
ATOM 6589 O O . ALA D 1 194 ? 8.597 -2.758 -33.404 1.00 29.65 194 ALA D O 1
ATOM 6591 N N . LYS D 1 195 ? 9.770 -4.653 -33.229 1.00 31.74 195 LYS D N 1
ATOM 6592 C CA . LYS D 1 195 ? 11.002 -4.044 -33.758 1.00 32.54 195 LYS D CA 1
ATOM 6593 C C . LYS D 1 195 ? 10.790 -3.374 -35.113 1.00 33.33 195 LYS D C 1
ATOM 6594 O O . LYS D 1 195 ? 11.374 -2.319 -35.382 1.00 34.89 195 LYS D O 1
ATOM 6600 N N . THR D 1 196 ? 9.978 -3.981 -35.973 1.00 33.12 196 THR D N 1
ATOM 6601 C CA . THR D 1 196 ? 9.730 -3.405 -37.283 1.00 32.73 196 THR D CA 1
ATOM 6602 C C . THR D 1 196 ? 8.412 -2.637 -37.323 1.00 31.99 196 THR D C 1
ATOM 6603 O O . THR D 1 196 ? 8.329 -1.569 -37.922 1.00 31.99 196 THR D O 1
ATOM 6607 N N . LEU D 1 197 ? 7.389 -3.162 -36.658 1.00 31.45 197 LEU D N 1
ATOM 6608 C CA . LEU D 1 197 ? 6.079 -2.561 -36.655 1.00 30.71 197 LEU D CA 1
ATOM 6609 C C . LEU D 1 197 ? 6.034 -1.221 -35.879 1.00 29.92 197 LEU D C 1
ATOM 6610 O O . LEU D 1 197 ? 5.337 -0.289 -36.266 1.00 30.44 197 LEU D O 1
ATOM 6615 N N . PHE D 1 198 ? 6.793 -1.146 -34.784 1.00 29.05 198 PHE D N 1
ATOM 6616 C CA . PHE D 1 198 ? 6.789 -0.012 -33.864 1.00 27.47 198 PHE D CA 1
ATOM 6617 C C . PHE D 1 198 ? 8.216 0.300 -33.444 1.00 26.55 198 PHE D C 1
ATOM 6618 O O . PHE D 1 198 ? 8.607 0.071 -32.298 1.00 24.25 198 PHE D O 1
ATOM 6626 N N . PRO D 1 199 ? 9.020 0.813 -34.379 1.00 26.89 199 PRO D N 1
ATOM 6627 C CA . PRO D 1 199 ? 10.431 0.992 -34.086 1.00 26.63 199 PRO D CA 1
ATOM 6628 C C . PRO D 1 199 ? 10.773 2.080 -33.069 1.00 26.18 199 PRO D C 1
ATOM 6629 O O . PRO D 1 199 ? 11.924 2.124 -32.636 1.00 26.64 199 PRO D O 1
ATOM 6633 N N . ASN D 1 200 ? 9.815 2.949 -32.734 1.00 26.46 200 ASN D N 1
ATOM 6634 C CA . ASN D 1 200 ? 9.997 3.960 -31.685 1.00 26.53 200 ASN D CA 1
ATOM 6635 C C . ASN D 1 200 ? 9.251 3.602 -30.415 1.00 26.29 200 ASN D C 1
ATOM 6636 O O . ASN D 1 200 ? 8.964 4.464 -29.588 1.00 27.22 200 ASN D O 1
ATOM 6641 N N . MET D 1 201 ? 8.875 2.338 -30.271 1.00 25.88 201 MET D N 1
ATOM 6642 C CA . MET D 1 201 ? 8.169 1.903 -29.098 1.00 25.73 201 MET D CA 1
ATOM 6643 C C . MET D 1 201 ? 8.975 2.091 -27.812 1.00 25.55 201 MET D C 1
ATOM 6644 O O . MET D 1 201 ? 10.165 1.769 -27.756 1.00 24.12 201 MET D O 1
ATOM 6649 N N . GLU D 1 202 ? 8.288 2.572 -26.779 1.00 26.37 202 GLU D N 1
ATOM 6650 C CA . GLU D 1 202 ? 8.837 2.813 -25.443 1.00 27.88 202 GLU D CA 1
ATOM 6651 C C . GLU D 1 202 ? 8.201 1.846 -24.436 1.00 27.41 202 GLU D C 1
ATOM 6652 O O . GLU D 1 202 ? 7.004 1.834 -24.284 1.00 26.53 202 GLU D O 1
ATOM 6658 N N . VAL D 1 203 ? 9.023 1.040 -23.752 1.00 27.69 203 VAL D N 1
ATOM 6659 C CA . VAL D 1 203 ? 8.528 0.139 -22.692 1.00 27.61 203 VAL D CA 1
ATOM 6660 C C . VAL D 1 203 ? 8.794 0.792 -21.336 1.00 27.77 203 VAL D C 1
ATOM 6661 O O . VAL D 1 203 ? 9.949 0.989 -20.953 1.00 28.26 203 VAL D O 1
ATOM 6665 N N . LYS D 1 204 ? 7.739 1.128 -20.611 1.00 27.86 204 LYS D N 1
ATOM 6666 C CA . LYS D 1 204 ? 7.842 1.733 -19.273 1.00 27.82 204 LYS D CA 1
ATOM 6667 C C . LYS D 1 204 ? 7.906 0.667 -18.176 1.00 27.35 204 LYS D C 1
ATOM 6668 O O . LYS D 1 204 ? 7.065 -0.249 -18.100 1.00 27.37 204 LYS D O 1
ATOM 6674 N N . ALA D 1 205 ? 8.931 0.771 -17.332 1.00 26.32 205 ALA D N 1
ATOM 6675 C CA . ALA D 1 205 ? 9.134 -0.151 -16.236 1.00 26.20 205 ALA D CA 1
ATOM 6676 C C . ALA D 1 205 ? 7.989 0.033 -15.215 1.00 26.08 205 ALA D C 1
ATOM 6677 O O . ALA D 1 205 ? 7.611 1.167 -14.892 1.00 26.59 205 ALA D O 1
ATOM 6679 N N . VAL D 1 206 ? 7.419 -1.083 -14.742 1.00 25.03 206 VAL D N 1
ATOM 6680 C CA . VAL D 1 206 ? 6.402 -1.059 -13.698 1.00 25.10 206 VAL D CA 1
ATOM 6681 C C . VAL D 1 206 ? 6.805 -2.014 -12.582 1.00 24.22 206 VAL D C 1
ATOM 6682 O O . VAL D 1 206 ? 7.649 -2.904 -12.810 1.00 23.85 206 VAL D O 1
ATOM 6686 N N . PRO D 1 207 ? 6.253 -1.818 -11.354 1.00 23.98 207 PRO D N 1
ATOM 6687 C CA . PRO D 1 207 ? 6.604 -2.648 -10.192 1.00 24.50 207 PRO D CA 1
ATOM 6688 C C . PRO D 1 207 ? 6.527 -4.160 -10.404 1.00 24.24 207 PRO D C 1
ATOM 6689 O O . PRO D 1 207 ? 7.340 -4.869 -9.841 1.00 24.41 207 PRO D O 1
ATOM 6693 N N . SER D 1 208 ? 5.554 -4.636 -11.191 1.00 24.39 208 SER D N 1
ATOM 6694 C CA . SER D 1 208 ? 5.404 -6.084 -11.437 1.00 24.86 208 SER D CA 1
ATOM 6695 C C . SER D 1 208 ? 6.565 -6.630 -12.263 1.00 25.03 208 SER D C 1
ATOM 6696 O O . SER D 1 208 ? 6.786 -7.827 -12.316 1.00 25.91 208 SER D O 1
ATOM 6699 N N . GLY D 1 209 ? 7.278 -5.735 -12.937 1.00 25.57 209 GLY D N 1
ATOM 6700 C CA . GLY D 1 209 ? 8.421 -6.137 -13.759 1.00 25.82 209 GLY D CA 1
ATOM 6701 C C . GLY D 1 209 ? 7.996 -6.746 -15.089 1.00 25.57 209 GLY D C 1
ATOM 6702 O O . GLY D 1 209 ? 8.818 -7.318 -15.817 1.00 26.23 209 GLY D O 1
ATOM 6703 N N . LYS D 1 210 ? 6.710 -6.650 -15.407 1.00 25.43 210 LYS D N 1
ATOM 6704 C CA . LYS D 1 210 ? 6.206 -7.236 -16.626 1.00 25.00 210 LYS D CA 1
ATOM 6705 C C . LYS D 1 210 ? 6.471 -6.157 -17.704 1.00 25.59 210 LYS D C 1
ATOM 6706 O O . LYS D 1 210 ? 6.770 -5.000 -17.369 1.00 27.01 210 LYS D O 1
ATOM 6712 N N . GLY D 1 211 ? 6.359 -6.527 -18.976 1.00 25.39 211 GLY D N 1
ATOM 6713 C CA . GLY D 1 211 ? 6.776 -5.655 -20.063 1.00 24.88 211 GLY D CA 1
ATOM 6714 C C . GLY D 1 211 ? 5.671 -5.153 -20.938 1.00 23.81 211 GLY D C 1
ATOM 6715 O O . GLY D 1 211 ? 5.927 -4.794 -22.075 1.00 23.48 211 GLY D O 1
ATOM 6716 N N . TYR D 1 212 ? 4.458 -5.040 -20.382 1.00 23.92 212 TYR D N 1
ATOM 6717 C CA . TYR D 1 212 ? 3.270 -4.731 -21.158 1.00 23.11 212 TYR D CA 1
ATOM 6718 C C . TYR D 1 212 ? 2.981 -3.226 -21.378 1.00 22.91 212 TYR D C 1
ATOM 6719 O O . TYR D 1 212 ? 2.132 -2.866 -22.204 1.00 24.15 212 TYR D O 1
ATOM 6728 N N . LEU D 1 213 ? 3.641 -2.353 -20.609 1.00 21.92 213 LEU D N 1
ATOM 6729 C CA . LEU D 1 213 ? 3.258 -0.943 -20.627 1.00 23.09 213 LEU D CA 1
ATOM 6730 C C . LEU D 1 213 ? 4.101 -0.338 -21.734 1.00 23.56 213 LEU D C 1
ATOM 6731 O O . LEU D 1 213 ? 5.207 0.164 -21.524 1.00 24.97 213 LEU D O 1
ATOM 6736 N N . ARG D 1 214 ? 3.563 -0.454 -22.952 1.00 23.21 214 ARG D N 1
ATOM 6737 C CA . ARG D 1 214 ? 4.303 -0.130 -24.159 1.00 23.45 214 ARG D CA 1
ATOM 6738 C C . ARG D 1 214 ? 3.608 0.924 -24.977 1.00 22.55 214 ARG D C 1
ATOM 6739 O O . ARG D 1 214 ? 2.470 0.736 -25.378 1.00 24.23 214 ARG D O 1
ATOM 6747 N N . TYR D 1 215 ? 4.274 2.052 -25.111 1.00 23.03 215 TYR D N 1
ATOM 6748 C CA . TYR D 1 215 ? 3.740 3.204 -25.858 1.00 24.10 215 TYR D CA 1
ATOM 6749 C C . TYR D 1 215 ? 4.381 3.298 -27.222 1.00 24.27 215 TYR D C 1
ATOM 6750 O O . TYR D 1 215 ? 5.544 2.891 -27.407 1.00 23.48 215 TYR D O 1
ATOM 6759 N N . THR D 1 216 ? 3.613 3.819 -28.176 1.00 24.62 216 THR D N 1
ATOM 6760 C CA . THR D 1 216 ? 4.131 4.162 -29.510 1.00 25.19 216 THR D CA 1
ATOM 6761 C C . THR D 1 216 ? 3.458 5.426 -30.048 1.00 24.60 216 THR D C 1
ATOM 6762 O O . THR D 1 216 ? 2.285 5.668 -29.765 1.00 26.23 216 THR D O 1
ATOM 6766 N N . PRO D 1 217 ? 4.222 6.235 -30.825 1.00 24.95 217 PRO D N 1
ATOM 6767 C CA . PRO D 1 217 ? 3.542 7.331 -31.500 1.00 25.76 217 PRO D CA 1
ATOM 6768 C C . PRO D 1 217 ? 2.421 6.763 -32.335 1.00 27.37 217 PRO D C 1
ATOM 6769 O O . PRO D 1 217 ? 2.439 5.579 -32.735 1.00 27.88 217 PRO D O 1
ATOM 6773 N N . GLN D 1 218 ? 1.407 7.577 -32.533 1.00 27.23 218 GLN D N 1
ATOM 6774 C CA . GLN D 1 218 ? 0.225 7.111 -33.257 1.00 27.93 218 GLN D CA 1
ATOM 6775 C C . GLN D 1 218 ? 0.648 6.707 -34.683 1.00 27.09 218 GLN D C 1
ATOM 6776 O O . GLN D 1 218 ? 1.331 7.484 -35.384 1.00 29.00 218 GLN D O 1
ATOM 6782 N N . PRO D 1 219 ? 0.306 5.474 -35.087 1.00 29.63 219 PRO D N 1
ATOM 6783 C CA . PRO D 1 219 ? 0.701 5.084 -36.437 1.00 30.86 219 PRO D CA 1
ATOM 6784 C C . PRO D 1 219 ? -0.011 5.789 -37.545 1.00 33.40 219 PRO D C 1
ATOM 6785 O O . PRO D 1 219 ? -1.112 6.309 -37.379 1.00 33.99 219 PRO D O 1
ATOM 6789 N N . LYS D 1 220 ? 0.713 5.800 -38.656 1.00 36.31 220 LYS D N 1
ATOM 6790 C CA . LYS D 1 220 ? 0.253 6.200 -40.009 1.00 39.25 220 LYS D CA 1
ATOM 6791 C C . LYS D 1 220 ? 0.715 7.602 -40.356 1.00 39.37 220 LYS D C 1
ATOM 6792 O O . LYS D 1 220 ? 1.929 7.832 -40.434 1.00 40.62 220 LYS D O 1
#

Nearest PDB structures (foldseek):
  2v41-assembly4_H  TM=1.002E+00  e=1.379E-48  Arenicola marina
  5b6n-assembly3_E  TM=9.682E-01  e=2.373E-34  Homo sapiens
  5b6m-assembly2_C  TM=9.530E-01  e=5.482E-34  Homo sapiens
  5b6n-assembly2_C  TM=9.490E-01  e=9.176E-34  Homo sapiens
  6khx-assembly1_H  TM=8.678E-01  e=1.455E-16  Akkermansia muciniphila

Radius of gyration: 28.12 Å; Cα contacts (8 Å, |Δi|>4): 1952; chains: 4; bounding box: 72×86×49 Å

Secondary structure (DSSP, 8-state):
---TTPBPP--EEEETT--EEHHHHH-SSEEEEEE-S-SS-HHHHHHHHHHHHTHHHHHHTTEEEEEEESS-HHHHHHHHHHHHHHHT--SS-SS-EEE-TT-HHHHHTT-EEEEEE-TT--EEE-EEEEEE-TTSBEEEEEEE-TTB---HHHHHHHHHHHHHHHHSSEEB-TT--TTS-EEEPTTS-HHHHHHH-TT-EE---TT--S--EEEPPPP-/---TTPBPP--EEEETTS-EEHHHHH-SSEEEEEE-S-SS-HHHHHHHHHHHHTHHHHHHTTEEEEEEESS-HHHHHHHHHHHHHHHT--SS-SS-EEE-TT-HHHHHTT-EEEEEE-TTS-EEE-EEEEEE-TTSBEEEEEEE-TTB---HHHHHHHHHHHHHHHHSSEEB-TT--TTS-EEE-TTS-HHHHHHH-TT-EEPP-TT--S--EEE---/---TTSBPP--EEEETT--EEHHHHH-SSEEEEEE-S-SS-HHHHHHHHHHHHTHHHHHHTTEEEEEEESS-HHHHHHHHHHHHHHHT--SS-SS-EEE-TT-HHHHHTT-EEEEEE-TT--EEE-EEEEEE-TTSBEEEEEEE-TTB---HHHHHHHHHHHHHHTTSSEEB-TT--TTS-EEEPTTS-HHHHHHH-TT-EE---TT--S--EEEPPPP-/---TTSBPP--EEEETT--EEHHHHH-SSEEEEEE-S-TT-HHHHHHHHHHHHTHHHHHHTTEEEEEEESS-HHHHHHHHHHHHHHHT--SS-SS-EEE-TT-HHHHHTT-EEEEEE-TTS-EEE-EEEEEE-TTSBEEEEEEE-TTB---HHHHHHHHHHHHHHTTSSEEB-TT--TTS-EEE-TTS-HHHHHHH-TT-EE---TT--S--EEEPPP-

B-factor: mean 28.03, std 6.98, range [10.71, 103.71]

Sequence (877 aa):
GITLGEVFPNFEADSTIGKLKFHDWLGNSWGVLFSHPRDFTPVSTTELGRVIQLEGDFKKRGVKLIALSCDNVADHKEWSEDVKCLSGVKGDMPYPIIADETRELAVKLGMVDPDERTSTGMPLTCRAVFIIGPDKKLKLSILYPATTGRNFSEILRVIDSLQLTAQKKVATPADWQPGDRCMVVPGVSAEEAKTLFPNMEVKAVPSGKGYLRYTPQPKSGITLGEVFPNFEADSTIGKLKFHDWLGNSWGVLFSHPRDFTPVSTTELGRVIQLEGDFKKRGVKLIALSCDNVADHKEWSEDVKCLSGVKGDMPYPIIADEETRELAVKLGMVDPDERTSTGMPLTCRAVFIIGPDKKLKLSILYPATTGRNFSEILRVIDSLQLTAQKKVATPADWQPGDRCMVVPGVSAEEAKTLFPNMEVKAVPSGKGYLRYTPQPGITLGEVFPNFEADSTIGKLKFHDWLGNSWGVLFSHPRDFTPVSTTELGRVIQLEGDFKKRGVKLIALSCDNVADHKEWSEDVKCLSGVKGDMPYPIIADETRELAVKLGMVDPDERTSTGMPLTCRAVFIIGPDKKLKLSILYPATTGRNFSEILRVIDSLQLTAQKKVATPADWQPGDRCMVVPGVSAEEAKTLFPNMEVKAVPSGKGYLRYTPQPKSGITLGEVFPNFEADSTIGKLKFHDWLGNSWGVLFSHPRDFTPVSTTELGRVIQLEGDFKKRGVKLIALSCDNVADHKEWSEDV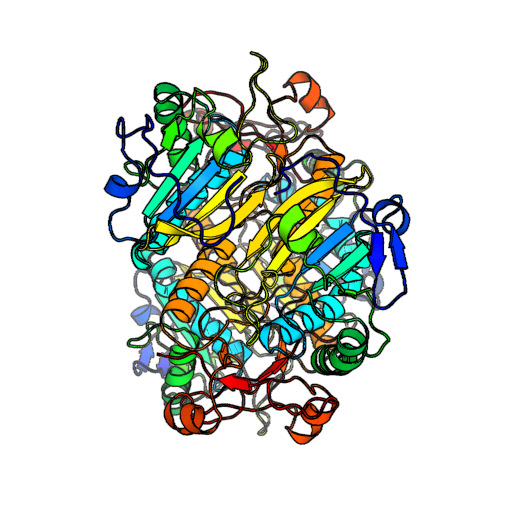KCLSGVKGDMPYPIIADETRELAVKLGMVDPDERTSTGMPLTCRAVFIIGPDKKLKLSILYPATTGRNFSEILRVIDSLQLTAQKKVATPADWQPGDRCMVVPGVSAEEAKTLFPNMEVKAVPSGKGYLRYTPQPK

Organism: Arenicola marina (NCBI:txid6344)

Solvent-accessible surface area: 34574 Å² total; per-residue (Å²): 74,17,46,10,23,73,83,1,18,57,18,133,14,64,2,31,102,32,187,18,72,2,38,116,47,0,24,141,18,35,1,1,2,0,2,0,6,91,5,32,21,4,3,0,0,18,0,0,2,39,0,11,55,9,55,35,58,1,157,186,68,43,10,81,13,1,0,0,0,5,15,61,26,74,48,0,118,82,0,6,82,0,0,41,49,22,3,43,63,196,50,133,42,48,8,12,1,0,9,9,90,116,28,120,8,0,98,115,4,8,1,45,3,33,90,79,136,16,122,117,47,82,49,6,0,0,9,0,0,3,0,0,0,44,69,38,80,0,50,3,8,13,20,7,5,13,39,0,0,0,24,1,58,10,5,15,10,1,0,24,0,10,35,4,18,77,107,77,101,2,10,0,15,18,51,4,94,63,31,54,89,0,0,0,39,77,76,4,62,71,123,63,0,149,121,84,13,88,25,42,24,82,40,88,12,83,30,66,87,44,18,0,17,16,7,47,54,26,182,66,73,18,48,10,23,73,86,1,29,60,17,144,15,55,2,31,107,30,183,16,91,1,37,101,36,4,27,143,18,33,1,2,2,0,2,0,7,90,4,32,23,5,3,0,0,19,0,0,2,73,0,7,87,14,51,37,43,0,152,145,54,43,8,76,14,0,0,0,0,3,12,58,31,72,50,0,114,79,0,5,82,0,0,42,60,40,5,66,69,204,48,133,44,53,7,12,1,0,16,6,92,108,23,126,12,0,95,124,4,7,1,45,7,49,101,77,173,14,123,114,38,87,50,5,0,0,9,0,0,4,0,0,0,52,74,34,80,0,51,1,7,12,19,7,5,12,36,0,0,0,29,2,59,11,5,16,9,1,0,26,0,10,33,19,17,79,137,101,103,2,9,0,14,17,50,3,91,67,40,19,54,0,0,0,41,79,75,5,59,67,135,60,1,142,106,72,12,99,111,48,98,80,42,90,12,87,27,69,92,45,20,0,18,17,6,72,59,70,69,24,46,10,23,67,84,1,15,58,11,111,13,68,2,31,108,31,168,12,81,1,36,111,49,0,24,144,18,33,1,1,2,0,2,0,7,87,5,31,24,4,3,0,0,18,0,0,1,36,0,8,52,12,58,38,46,0,161,158,55,41,9,79,15,1,0,0,0,4,17,60,30,70,51,0,118,82,0,6,79,0,0,48,52,23,3,50,66,206,48,130,43,53,10,12,0,0,10,8,88,116,26,98,4,0,100,112,4,8,1,45,5,31,84,78,141,14,122,117,50,80,52,6,0,0,10,0,0,6,0,0,0,52,70,35,80,0,49,3,7,13,20,7,6,11,38,0,0,0,26,0,54,10,6,16,10,2,0,26,0,9,34,6,17,78,110,82,99,2,9,0,15,17,49,4,96,65,29,58,90,0,0,0,41,79,71,3,60,69,138,58,0,139,106,81,14,90,27,43,21,77,36,86,11,83,31,69,90,44,20,0,17,16,7,47,56,24,182,62,70,17,49,11,24,68,86,1,27,60,19,131,13,55,2,32,108,31,181,18,78,1,35,113,49,0,28,136,18,33,1,2,2,2,2,0,7,89,5,30,22,3,3,0,0,22,0,0,3,72,1,7,87,15,63,28,48,3,161,175,66,43,8,82,14,0,0,0,0,6,14,59,24,72,49,0,113,80,0,6,83,0,0,41,61,40,6,60,66,193,48,134,45,56,9,10,1,0,8,7,85,97,28,117,12,0,100,113,4,8,2,40,6,44,104,78,136,14,124,119,44,73,25,5,0,0,9,0,1,3,0,0,0,48,72,36,82,0,53,2,7,12,20,7,6,12,36,0,0,0,26,3,62,12,8,16,8,2,0,25,0,9,35,14,18,79,107,76,104,2,9,0,14,18,48,3,89,69,42,22,56,0,0,0,40,72,75,5,51,67,133,64,1,145,120,78,12,99,109,47,87,80,45,89,13,83,28,67,92,45,17,0,19,12,6,73,60,25,179

Foldseek 3Di:
DADFFDQADQDWFQKLVGIDGVCVVQALFKEKEKEAFDFPDDLVLVQLLVCVLCVVLCVVLRYAYEYEKQADHVSVVVSVVSSCVNNVHDDDRPYMYTHNVVCPCQVVVVFWAPPDAPPVGHTMGATKMFIAHSVNGTHDIDHDGNVDHDDVVVVSQVSVQVVQVVPDQWHADPPDGPQDKTFRQPPQDPVNCCPRAVPKDQDQDPVRDGRRIIGGRDDD/DADFFDQAQQDWFQKLVGIHGVCVVQAQFKEKEKEAFDQPDDLVLLQLLVCQVCVVVCVVLRYAYEYEKQDDHVSVVVSVVVSCVNNVHDDDRRHMYTHNVVCPCQVVVVFWAPDDADPVGHTMGATKMFIAHSVNGTHDMDHHGNVDHDDVVVVSQVSVQVVLVVPAQWHADPPDGPFDKTFHHPPQDPVNCCPRAVPKDFDADPVRDGRRIIGTRD/DADFFDQDDQDWFQWLVGIDGVLVVQAQFKEKEKEAFDFPDPLVLVQLLVCVLCVVLCVVLRYAYEYEKQADRVRVVVSQVSSPVVNPDDDHRRYMYTHNNVCPCQVVVVFWAPPDADPVGHTMGATKMFIAHSSNGTHDMDHHGNVDHDDVVVVSQVSVQVVQVVPAQWHADPPDGPFDKTFRQQPQDPVNCCPRAVPKDQDQDPVRDRRRIIGTRDDD/DADFFDQADQDWFQWLVGTDGVCVVQALFKEKEKEAFDFPDDLVLLQLLVCQLCVVVCVVLRYAYEYEKQADNVSVVVSVVVSCVNNVHDDDRPYMYTHNVVCPCQVVVVFWAPDDADPVRHTMGATKMFIAHSSSGTHDIDHHGNVDHDDVVVVSQVSVQVVQVVPAQWHADPPDGPQDKTFRQPPQDPVNCCPRAVPKDFDQDPVRDGRRIIGGRDD